Protein AF-0000000071205702 (afdb_homodimer)

pLDDT: mean 92.31, std 10.28, range [33.88, 98.88]

Secondary structure (DSSP, 8-state):
--GGGTTTGGGS-HHHHHHHHHHHHHHHHHTT-EEE-SSSTTSEEEPPEESSPEEE-HHHHHHHHHHHHHHHHHHHHHHT-HHHHHHHHTTHHHH-HHHHHHHHHHHHHHHH--S--EEEEEEEEEEEEE-S-TT-TTSHHHHHT-EEEEEEEE-S----HHHHTTHHHHHHHHHHHTT----TTSSSS----HHHHHHHHHHHHHHHHT-TT-EEEEE--SS-S-HHHHHHHHHHHHHH-TT--EEEE-HHHHHHHEEEETTEEEETTEEEEEEEESS-SSGGG-SSHHHHHHHHHHHHSSSEEET-HHHHHHTSHHHHHHHTSTTTGGGT---HHHHHHHHTTPPPEE--SSSHHHHHHHHHHHH-GGGEEEEES--STT--EETHHHHHHHHH-SSGGGGGGEEEEEPP-PPPEEEEEE-TT-SS-EEEEEEEEEEEEEEEEEETTEEEEEEEEEEEEEEEETT--S--TTTTSEEEE-EEE-/--GGGTTTGGGS-HHHHHHHHHHHHHHHHHTT-EEE-SSSTTSEEEPPEESSPEEE-HHHHHHHHHHHHHHHHHHHHHHT-HHHHHHHHTTHHHH-HHHHHHHHHHHHHHHH--S--EEEEEEEEEEEEE-S-TT-TTSHHHHHT-EEEEEEEE-S----HHHHTTHHHHHHHHHHHTT----TTSSSS----HHHHHHHHHHHHHHHHT-TT-EEEEE--SS-S-HHHHHHHHHHHHHH-TT--EEEE-HHHHHHHEEEETTEEEETTEEEEEEEESS-SSGGG-SSHHHHHHHHHHHHSSSEEET-HHHHHHTSHHHHHHHTSTTTGGGT---HHHHHHHHTTPPPEE--SSSHHHHHHHHHHHH-GGGEEEEES--STT--EETHHHHHHHHH-SSGGGGGGEEEEEPP-PPPEEEEEE-TT-SS-EEEEEEEEEEEEEEEEEETTEEEEEEEEEEEEEEEETT--S--TTTTSEEEE-EEE-

Sequence (972 aa):
MDLSLHFEIEKLSEKEVKELAKKAAEYAYAKGIIMKSRKLPDLVEHAPFVLYPTPFPRRLFDQAKEVQRDFNVLVHKVSLDHDFLKESLQGTVTVDKFTGRIYDIYEQTRKEGIAQPISLGLLRSDYMLDCENPNDLNKKSSFENMKIKQVEINTIASSFGCLGSKLPDLGSYVLGLHGLNCPVGSPQIPQNTALEGLGEGLAQAWEFYGSQSAVVLMVKSEDESNTFDQKNLEYYLHHRNPSIKMIFHSLTVLSKIASLDNKTLMVGGEEVAVAYFRSGYTPSCYPSEDEWSARLLIERSLAIKCPSAAMHLVGTKKVQQVLAEPGVLERFITDEGALKRIRSTFTGLYTLDEGPEGEQTVKMALQDPEKFVLKPQREGGGNNIFGDDIKTTLNQMKTPVDRSQFILMDRIRSPLVKNYIIRPELDKPLLADVLSEFGTFGILISLGKRILVSKEVGHLMRTKSVEHQDGGVASGRANLDSPYLVMDLSLHFEIEKLSEKEVKELAKKAAEYAYAKGIIMKSRKLPDLVEHAPFVLYPTPFPRRLFDQAKEVQRDFNVLVHKVSLDHDFLKESLQGTVTVDKFTGRIYDIYEQTRKEGIAQPISLGLLRSDYMLDCENPNDLNKKSSFENMKIKQVEINTIASSFGCLGSKLPDLGSYVLGLHGLNCPVGSPQIPQNTALEGLGEGLAQAWEFYGSQSAVVLMVKSEDESNTFDQKNLEYYLHHRNPSIKMIFHSLTVLSKIASLDNKTLMVGGEEVAVAYFRSGYTPSCYPSEDEWSARLLIERSLAIKCPSAAMHLVGTKKVQQVLAEPGVLERFITDEGALKRIRSTFTGLYTLDEGPEGEQTVKMALQDPEKFVLKPQREGGGNNIFGDDIKTTLNQMKTPVDRSQFILMDRIRSPLVKNYIIRPELDKPLLADVLSEFGTFGILISLGKRILVSKEVGHLMRTKSVEHQDGGVASGRANLDSPYLV

InterPro domains:
  IPR004887 Glutathione synthase, substrate-binding domain [PF03199] (214-314)
  IPR005615 Glutathione synthase [PF03917] (15-485)
  IPR005615 Glutathione synthase [PIRSF001558] (8-486)
  IPR005615 Glutathione synthase [PTHR11130] (7-486)
  IPR005615 Glutathione synthase [TIGR01986] (17-485)
  IPR014042 Glutathione synthase, a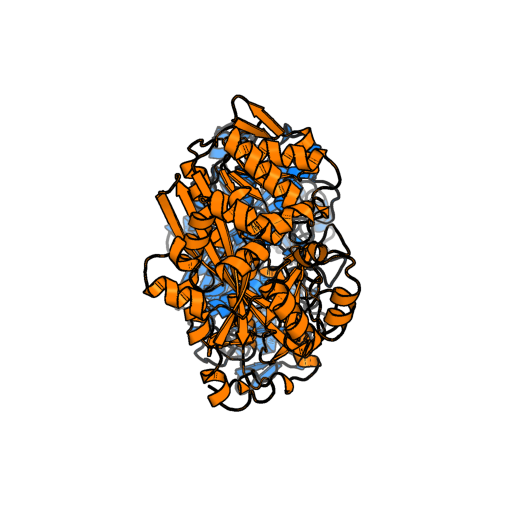lpha-helical [G3DSA:1.10.1080.10] (67-348)
  IPR014049 Glutathione synthase, N-terminal, eukaryotic [G3DSA:3.30.1490.80] (17-429)
  IPR014709 Glutathione synthase, C-terminal, eukaryotic [G3DSA:3.30.1490.50] (349-416)
  IPR016185 Pre-ATP-grasp domain superfamily [SSF52440] (213-316)
  IPR037013 Glutathione synthase, substrate-binding domain superfamily [G3DSA:3.40.50.1760] (192-315)

Radius of gyration: 32.37 Å; Cα contacts (8 Å, |Δi|>4): 2083; chains: 2; bounding box: 70×99×74 Å

Nearest PDB structures (foldseek):
  5oes-assembly3_E  TM=9.384E-01  e=2.028E-47  Solanum tuberosum
  5oes-assembly1_A  TM=9.407E-01  e=1.265E-46  Solanum tuberosum
  5oes-assembly3_F  TM=9.338E-01  e=8.007E-47  Solanum tuberosum
  5oes-assembly1_B  TM=9.365E-01  e=1.340E-46  Solanum tuberosum
  3kaj-assembly1_B  TM=8.733E-01  e=4.213E-42  Glycine max

Organism: Exaiptasia diaphana (NCBI:txid2652724)

Solvent-accessible surface area (backbone atoms only — not comparable to full-atom values): 49190 Å² total; per-residue (Å²): 121,65,74,78,59,56,72,58,61,83,73,51,48,70,66,55,49,48,53,51,50,50,53,50,46,51,49,26,42,48,66,27,34,38,23,46,28,87,90,43,77,94,38,57,35,47,50,43,26,41,62,59,45,44,78,38,54,40,72,54,52,50,49,52,49,62,38,33,40,52,49,43,50,48,48,52,50,53,37,70,33,61,67,58,52,50,65,59,37,55,63,30,36,74,65,30,62,61,60,23,51,46,49,49,44,31,52,51,35,57,74,74,49,74,61,38,59,46,39,39,38,54,29,27,42,30,27,31,47,29,36,94,56,40,86,49,69,85,40,70,67,47,65,72,66,41,43,52,28,48,75,48,54,34,30,51,47,56,71,49,28,39,44,33,30,50,30,34,57,52,29,25,50,50,40,24,76,73,70,40,81,43,53,65,63,35,87,38,20,54,73,42,45,15,37,61,36,55,28,47,48,53,50,50,51,37,56,70,61,65,52,78,79,29,27,35,34,36,31,33,60,87,85,56,47,63,46,51,35,55,47,47,40,47,54,43,30,32,71,73,37,44,62,49,40,66,48,78,42,25,41,66,55,37,45,72,50,47,46,68,60,96,37,37,29,29,49,85,88,35,42,36,28,27,41,36,30,58,40,73,67,47,65,83,55,40,86,48,68,52,21,52,50,28,52,44,52,52,66,51,11,49,24,28,30,24,37,37,52,44,37,41,52,48,37,30,54,57,42,50,34,53,47,69,38,89,75,44,48,60,76,72,45,81,53,62,68,53,47,50,51,54,58,64,24,56,55,58,52,40,58,32,36,76,53,72,67,14,52,49,40,49,50,52,42,60,74,46,24,74,54,32,33,40,37,50,57,66,64,73,57,63,63,68,34,51,30,69,52,38,44,54,54,61,68,65,46,88,46,58,63,59,36,31,42,35,38,39,29,53,51,73,38,46,53,66,43,77,46,36,42,42,44,84,90,44,96,60,68,40,78,36,53,26,42,59,39,41,28,32,30,22,33,32,32,27,53,65,89,44,75,76,42,71,38,57,27,29,37,34,32,38,33,25,38,63,88,49,87,53,40,36,51,91,74,70,44,19,17,42,34,28,58,27,36,86,121,67,71,79,59,59,72,58,60,84,74,52,49,70,67,55,48,48,53,52,50,49,54,50,46,52,49,26,42,48,66,27,32,39,22,47,26,87,89,42,76,93,37,57,36,46,49,42,27,41,62,59,44,45,78,39,54,41,70,53,52,52,50,51,50,62,38,31,42,50,50,45,52,47,48,53,50,52,38,69,35,61,67,57,52,52,65,59,37,55,61,29,37,75,64,30,62,61,59,24,52,46,50,50,45,32,50,50,36,57,72,74,49,73,62,39,60,46,40,38,38,53,31,28,41,30,26,33,46,29,35,96,57,39,88,48,70,86,40,70,68,46,66,72,66,42,42,52,28,49,74,47,52,34,30,53,47,56,71,48,28,39,46,33,29,51,29,36,57,54,29,24,50,50,40,25,77,72,72,39,82,43,53,64,63,36,88,38,20,54,74,41,44,17,37,61,36,54,28,46,48,53,50,50,50,36,56,70,61,65,52,78,79,29,25,35,33,37,32,33,60,87,85,57,48,63,47,50,36,56,46,48,41,47,53,44,31,32,73,73,39,44,63,48,40,67,48,79,43,27,41,67,56,37,45,73,51,47,49,70,60,96,37,38,30,30,48,85,86,35,42,37,28,27,40,34,31,60,40,75,68,49,63,84,56,40,86,47,69,53,22,52,50,29,51,44,53,52,67,52,12,48,24,27,29,23,36,38,54,43,37,41,53,48,36,30,53,57,42,49,36,53,46,69,38,89,76,45,48,58,78,74,43,81,53,62,69,51,47,51,51,55,57,62,24,56,56,58,54,38,58,32,37,77,54,71,66,14,51,49,41,49,51,52,42,61,75,45,24,73,54,31,32,39,36,50,55,66,64,71,57,62,65,67,34,51,32,68,54,39,44,54,52,61,69,64,46,88,46,58,63,59,36,31,41,33,38,41,30,53,50,74,39,48,51,68,43,78,46,34,41,42,43,83,89,45,94,60,70,39,78,34,52,26,40,60,40,40,27,31,30,21,35,31,33,26,54,67,90,45,74,76,43,72,38,57,28,29,36,34,32,38,33,25,39,65,91,49,86,52,41,38,52,91,75,70,46,19,17,42,32,28,58,27,36,87

Structure (mmCIF, N/CA/C/O backbone):
data_AF-0000000071205702-model_v1
#
loop_
_entity.id
_entity.type
_entity.pdbx_description
1 polymer 'Glutathione synthetase'
#
loop_
_atom_site.group_PDB
_atom_site.id
_atom_site.type_symbol
_atom_site.label_atom_id
_atom_site.label_alt_id
_atom_site.label_comp_id
_atom_site.label_asym_id
_atom_site.label_entity_id
_atom_site.label_seq_id
_atom_site.pdbx_PDB_ins_code
_atom_site.Cartn_x
_atom_site.Cartn_y
_atom_site.Cartn_z
_atom_site.occupancy
_atom_site.B_iso_or_equiv
_atom_site.auth_seq_id
_atom_site.auth_comp_id
_atom_site.auth_asym_id
_atom_site.auth_atom_id
_atom_site.pdbx_PDB_model_num
ATOM 1 N N . MET A 1 1 ? 29.562 -6.414 -18.062 1 34.38 1 MET A N 1
ATOM 2 C CA . MET A 1 1 ? 28.609 -5.988 -17.031 1 34.38 1 MET A CA 1
ATOM 3 C C . MET A 1 1 ? 28.953 -6.613 -15.68 1 34.38 1 MET A C 1
ATOM 5 O O . MET A 1 1 ? 29.078 -7.836 -15.57 1 34.38 1 MET A O 1
ATOM 9 N N . ASP A 1 2 ? 29.672 -6.047 -14.938 1 41.66 2 ASP A N 1
ATOM 10 C CA . ASP A 1 2 ? 30.25 -6.535 -13.695 1 41.66 2 ASP A CA 1
ATOM 11 C C . ASP A 1 2 ? 29.172 -6.863 -12.672 1 41.66 2 ASP A C 1
ATOM 13 O O . ASP A 1 2 ? 28.422 -5.977 -12.234 1 41.66 2 ASP A O 1
ATOM 17 N N . LEU A 1 3 ? 28.641 -7.93 -12.789 1 44.91 3 LEU A N 1
ATOM 18 C CA . LEU A 1 3 ? 27.812 -8.406 -11.688 1 44.91 3 LEU A CA 1
ATOM 19 C C . LEU A 1 3 ? 28.391 -7.984 -10.344 1 44.91 3 LEU A C 1
ATOM 21 O O . LEU A 1 3 ? 27.766 -8.195 -9.297 1 44.91 3 LEU A O 1
ATOM 25 N N . SER A 1 4 ? 29.688 -7.762 -10.344 1 45.62 4 SER A N 1
ATOM 26 C CA . SER A 1 4 ? 30.359 -7.254 -9.148 1 45.62 4 SER A CA 1
ATOM 27 C C . SER A 1 4 ? 29.656 -6.008 -8.609 1 45.62 4 SER A C 1
ATOM 29 O O . SER A 1 4 ? 30.109 -5.406 -7.637 1 45.62 4 SER A O 1
ATOM 31 N N . LEU A 1 5 ? 28.703 -5.598 -9.375 1 51.59 5 LEU A N 1
ATOM 32 C CA . LEU A 1 5 ? 27.906 -4.43 -9.008 1 51.59 5 LEU A CA 1
ATOM 33 C C . LEU A 1 5 ? 27.109 -4.695 -7.73 1 51.59 5 LEU A C 1
ATOM 35 O O . LEU A 1 5 ? 26.234 -3.904 -7.359 1 51.59 5 LEU A O 1
ATOM 39 N N . HIS A 1 6 ? 27.375 -5.812 -7.148 1 57.78 6 HIS A N 1
ATOM 40 C CA . HIS A 1 6 ? 26.562 -6.121 -5.98 1 57.78 6 HIS A CA 1
ATOM 41 C C . HIS A 1 6 ? 26.656 -5.016 -4.93 1 57.78 6 HIS A C 1
ATOM 43 O O . HIS A 1 6 ? 26.578 -5.285 -3.73 1 57.78 6 HIS A O 1
ATOM 49 N N . PHE A 1 7 ? 26.578 -3.906 -5.406 1 66.12 7 PHE A N 1
ATOM 50 C CA . PHE A 1 7 ? 26.406 -2.697 -4.609 1 66.12 7 PHE A CA 1
ATOM 51 C C . PHE A 1 7 ? 27.375 -2.688 -3.43 1 66.12 7 PHE A C 1
ATOM 53 O O . PHE A 1 7 ? 27.078 -2.104 -2.385 1 66.12 7 PHE A O 1
ATOM 60 N N . GLU A 1 8 ? 28.5 -3.543 -3.545 1 77.38 8 GLU A N 1
ATOM 61 C CA . GLU A 1 8 ? 29.484 -3.666 -2.473 1 77.38 8 GLU A CA 1
ATOM 62 C C . GLU A 1 8 ? 28.797 -3.943 -1.133 1 77.38 8 GLU A C 1
ATOM 64 O O . GLU A 1 8 ? 29.109 -3.287 -0.133 1 77.38 8 GLU A O 1
ATOM 69 N N . ILE A 1 9 ? 27.859 -4.891 -1.171 1 82.38 9 ILE A N 1
ATOM 70 C CA . ILE A 1 9 ? 27 -5.105 -0.008 1 82.38 9 ILE A CA 1
ATOM 71 C C . ILE A 1 9 ? 27.844 -5.633 1.156 1 82.38 9 ILE A C 1
ATOM 73 O O . ILE A 1 9 ? 27.484 -5.441 2.322 1 82.38 9 ILE A O 1
ATOM 77 N N . GLU A 1 10 ? 29.016 -6.211 0.811 1 79.69 10 GLU A N 1
ATOM 78 C CA . GLU A 1 10 ? 29.844 -6.801 1.855 1 79.69 10 GLU A CA 1
ATOM 79 C C . GLU A 1 10 ? 30.594 -5.727 2.633 1 79.69 10 GLU A C 1
ATOM 81 O O . GLU A 1 10 ? 31.109 -5.992 3.721 1 79.69 10 GLU A O 1
ATOM 86 N N . LYS A 1 11 ? 30.594 -4.566 2.113 1 83.38 11 LYS A N 1
ATOM 87 C CA . LYS A 1 11 ? 31.312 -3.479 2.76 1 83.38 11 LYS A CA 1
ATOM 88 C C . LYS A 1 11 ? 30.453 -2.777 3.799 1 83.38 11 LYS A C 1
ATOM 90 O O . LYS A 1 11 ? 30.938 -1.96 4.578 1 83.38 11 LYS A O 1
ATOM 95 N N . LEU A 1 12 ? 29.219 -3.148 3.85 1 89.81 12 LEU A N 1
ATOM 96 C CA . LEU A 1 12 ? 28.312 -2.498 4.801 1 89.81 12 LEU A CA 1
ATOM 97 C C . LEU A 1 12 ? 28.547 -3.035 6.211 1 89.81 12 LEU A C 1
ATOM 99 O O . LEU A 1 12 ? 28.75 -4.238 6.398 1 89.81 12 LEU A O 1
ATOM 103 N N . SER A 1 13 ? 28.609 -2.145 7.152 1 92.44 13 SER A N 1
ATOM 104 C CA . SER A 1 13 ? 28.672 -2.562 8.547 1 92.44 13 SER A CA 1
ATOM 105 C C . SER A 1 13 ? 27.359 -3.197 8.992 1 92.44 13 SER A C 1
ATOM 107 O O . SER A 1 13 ? 26.328 -3.029 8.336 1 92.44 13 SER A O 1
ATOM 109 N N . GLU A 1 14 ? 27.422 -3.938 10.039 1 92.5 14 GLU A N 1
ATOM 110 C CA . GLU A 1 14 ? 26.219 -4.562 10.586 1 92.5 14 GLU A CA 1
ATOM 111 C C . GLU A 1 14 ? 25.156 -3.516 10.93 1 92.5 14 GLU A C 1
ATOM 113 O O . GLU A 1 14 ? 23.969 -3.742 10.711 1 92.5 14 GLU A O 1
ATOM 118 N N . LYS A 1 15 ? 25.656 -2.465 11.461 1 93.19 15 LYS A N 1
ATOM 119 C CA . LYS A 1 15 ? 24.75 -1.385 11.836 1 93.19 15 LYS A CA 1
ATOM 120 C C . LYS A 1 15 ? 24.078 -0.787 10.602 1 93.19 15 LYS A C 1
ATOM 122 O O . LYS A 1 15 ? 22.875 -0.526 10.609 1 93.19 15 LYS A O 1
ATOM 127 N N . GLU A 1 16 ? 24.828 -0.594 9.586 1 92.88 16 GLU A N 1
ATOM 128 C CA . GLU A 1 16 ? 24.297 -0.04 8.344 1 92.88 16 GLU A CA 1
ATOM 129 C C . GLU A 1 16 ? 23.266 -0.971 7.723 1 92.88 16 GLU A C 1
ATOM 131 O O . GLU A 1 16 ? 22.219 -0.518 7.254 1 92.88 16 GLU A O 1
ATOM 136 N N . VAL A 1 17 ? 23.562 -2.277 7.758 1 94.88 17 VAL A N 1
ATOM 137 C CA . VAL A 1 17 ? 22.656 -3.26 7.172 1 94.88 17 VAL A CA 1
ATOM 138 C C . VAL A 1 17 ? 21.344 -3.299 7.965 1 94.88 17 VAL A C 1
ATOM 140 O O . VAL A 1 17 ? 20.266 -3.396 7.387 1 94.88 17 VAL A O 1
ATOM 143 N N . LYS A 1 18 ? 21.516 -3.24 9.242 1 94.88 18 LYS A N 1
ATOM 144 C CA . LYS A 1 18 ? 20.344 -3.264 10.102 1 94.88 18 LYS A CA 1
ATOM 145 C C . LYS A 1 18 ? 19.438 -2.059 9.836 1 94.88 18 LYS A C 1
ATOM 147 O O . LYS A 1 18 ? 18.219 -2.191 9.773 1 94.88 18 LYS A O 1
ATOM 152 N N . GLU A 1 19 ? 20.031 -0.909 9.672 1 93.69 19 GLU A N 1
ATOM 153 C CA . GLU A 1 19 ? 19.266 0.309 9.398 1 93.69 19 GLU A CA 1
ATOM 154 C C . GLU A 1 19 ? 18.594 0.248 8.031 1 93.69 19 GLU A C 1
ATOM 156 O O . GLU A 1 19 ? 17.438 0.652 7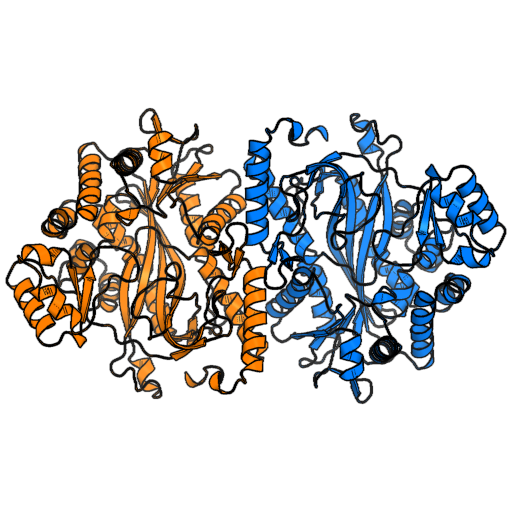.879 1 93.69 19 GLU A O 1
ATOM 161 N N . LEU A 1 20 ? 19.359 -0.227 7.066 1 94.88 20 LEU A N 1
ATOM 162 C CA . LEU A 1 20 ? 18.812 -0.364 5.719 1 94.88 20 LEU A CA 1
ATOM 163 C C . LEU A 1 20 ? 17.656 -1.351 5.695 1 94.88 20 LEU A C 1
ATOM 165 O O . LEU A 1 20 ? 16.641 -1.104 5.043 1 94.88 20 LEU A O 1
ATOM 169 N N . ALA A 1 21 ? 17.844 -2.463 6.383 1 96.5 21 ALA A N 1
ATOM 170 C CA . ALA A 1 21 ? 16.797 -3.492 6.457 1 96.5 21 ALA A CA 1
ATOM 171 C C . ALA A 1 21 ? 15.539 -2.953 7.121 1 96.5 21 ALA A C 1
ATOM 173 O O . ALA A 1 21 ? 14.422 -3.289 6.715 1 96.5 21 ALA A O 1
ATOM 174 N N . LYS A 1 22 ? 15.766 -2.186 8.117 1 95 22 LYS A N 1
ATOM 175 C CA . LYS A 1 22 ? 14.625 -1.582 8.805 1 95 22 LYS A CA 1
ATOM 176 C C . LYS A 1 22 ? 13.844 -0.662 7.871 1 95 22 LYS A C 1
ATOM 178 O O . LYS A 1 22 ? 12.617 -0.717 7.82 1 95 22 LYS A O 1
ATOM 183 N N . LYS A 1 23 ? 14.523 0.187 7.137 1 96.25 23 LYS A N 1
ATOM 184 C CA . LYS A 1 23 ? 13.883 1.087 6.18 1 96.25 23 LYS A CA 1
ATOM 185 C C . LYS A 1 23 ? 13.148 0.305 5.098 1 96.25 23 LYS A C 1
ATOM 187 O O . LYS A 1 23 ? 12.031 0.668 4.711 1 96.25 23 LYS A O 1
ATOM 192 N N . ALA A 1 24 ? 13.758 -0.756 4.641 1 97.62 24 ALA A N 1
ATOM 193 C CA . ALA A 1 24 ? 13.141 -1.59 3.611 1 97.62 24 ALA A CA 1
ATOM 194 C C . ALA A 1 24 ? 11.883 -2.271 4.141 1 97.62 24 ALA A C 1
ATOM 196 O O . ALA A 1 24 ? 10.875 -2.359 3.438 1 97.62 24 ALA A O 1
ATOM 197 N N . ALA A 1 25 ? 11.961 -2.771 5.359 1 96.81 25 ALA A N 1
ATOM 198 C CA . ALA A 1 25 ? 10.812 -3.414 5.98 1 96.81 25 ALA A CA 1
ATOM 199 C C . ALA A 1 25 ? 9.664 -2.424 6.16 1 96.81 25 ALA A C 1
ATOM 201 O O . ALA A 1 25 ? 8.5 -2.764 5.934 1 96.81 25 ALA A O 1
ATOM 202 N N . GLU A 1 26 ? 9.977 -1.232 6.578 1 96.31 26 GLU A N 1
ATOM 203 C CA . GLU A 1 26 ? 8.953 -0.2 6.727 1 96.31 26 GLU A CA 1
ATOM 204 C C . GLU A 1 26 ? 8.312 0.14 5.383 1 96.31 26 GLU A C 1
ATOM 206 O O . GLU A 1 26 ? 7.102 0.366 5.305 1 96.31 26 GLU A O 1
ATOM 211 N N . TYR A 1 27 ? 9.141 0.211 4.352 1 98 27 TYR A N 1
ATOM 212 C CA . TYR A 1 27 ? 8.602 0.408 3.012 1 98 27 TYR A CA 1
ATOM 213 C C . TYR A 1 27 ? 7.633 -0.71 2.641 1 98 27 TYR A C 1
ATOM 215 O O . TYR A 1 27 ? 6.566 -0.454 2.08 1 98 27 TYR A O 1
ATOM 223 N N . ALA A 1 28 ? 8.023 -1.935 2.93 1 98.06 28 ALA A N 1
ATOM 224 C CA . ALA A 1 28 ? 7.184 -3.094 2.643 1 98.06 28 ALA A CA 1
ATOM 225 C C . ALA A 1 28 ? 5.84 -2.984 3.352 1 98.06 28 ALA A C 1
ATOM 227 O O . ALA A 1 28 ? 4.789 -3.225 2.748 1 98.06 28 ALA A O 1
ATOM 228 N N . TYR A 1 29 ? 5.852 -2.562 4.613 1 97 29 TYR A N 1
ATOM 229 C CA . TYR A 1 29 ? 4.609 -2.354 5.352 1 97 29 TYR A CA 1
ATOM 230 C C . TYR A 1 29 ? 3.758 -1.275 4.691 1 97 29 TYR A C 1
ATOM 232 O O . TYR A 1 29 ? 2.564 -1.476 4.457 1 97 29 TYR A O 1
ATOM 240 N N . ALA A 1 30 ? 4.387 -0.208 4.363 1 97.94 30 ALA A N 1
ATOM 241 C CA . ALA A 1 30 ? 3.676 0.959 3.848 1 97.94 30 ALA A CA 1
ATOM 242 C C . ALA A 1 30 ? 3.047 0.662 2.49 1 97.94 30 ALA A C 1
ATOM 244 O O . ALA A 1 30 ? 2.006 1.224 2.145 1 97.94 30 ALA A O 1
ATOM 245 N N . LYS A 1 31 ? 3.656 -0.243 1.728 1 98.06 31 LYS A N 1
ATOM 246 C CA . LYS A 1 31 ? 3.193 -0.505 0.367 1 98.06 31 LYS A CA 1
ATOM 247 C C . LYS A 1 31 ? 2.402 -1.808 0.298 1 98.06 31 LYS A C 1
ATOM 249 O O . LYS A 1 31 ? 2.02 -2.252 -0.787 1 98.06 31 LYS A O 1
ATOM 254 N N . GLY A 1 32 ? 2.164 -2.4 1.421 1 97.75 32 GLY A N 1
ATOM 255 C CA . GLY A 1 32 ? 1.302 -3.568 1.5 1 97.75 32 GLY A CA 1
ATOM 256 C C . GLY A 1 32 ? 1.983 -4.848 1.046 1 97.75 32 GLY A C 1
ATOM 257 O O . GLY A 1 32 ? 1.324 -5.77 0.567 1 97.75 32 GLY A O 1
ATOM 258 N N . ILE A 1 33 ? 3.322 -4.867 1.058 1 98.19 33 ILE A N 1
ATOM 259 C CA . ILE A 1 33 ? 4.043 -6.121 0.869 1 98.19 33 ILE A CA 1
ATOM 260 C C . ILE A 1 33 ? 4.051 -6.91 2.174 1 98.19 33 ILE A C 1
ATOM 262 O O . ILE A 1 33 ? 5.086 -7.012 2.842 1 98.19 33 ILE A O 1
ATOM 266 N N . ILE A 1 34 ? 2.881 -7.523 2.441 1 96.94 34 ILE A N 1
ATOM 267 C CA . ILE A 1 34 ? 2.678 -8.062 3.781 1 96.94 34 ILE A CA 1
ATOM 268 C C . ILE A 1 34 ? 2.031 -9.445 3.689 1 96.94 34 ILE A C 1
ATOM 270 O O . ILE A 1 34 ? 1.504 -9.82 2.641 1 96.94 34 ILE A O 1
ATOM 274 N N . MET A 1 35 ? 2.111 -10.164 4.746 1 94.94 35 MET A N 1
ATOM 275 C CA . MET A 1 35 ? 1.454 -11.445 4.977 1 94.94 35 MET A CA 1
ATOM 276 C C . MET A 1 35 ? 0.858 -11.508 6.379 1 94.94 35 MET A C 1
ATOM 278 O O . MET A 1 35 ? 1.214 -10.711 7.246 1 94.94 35 MET A O 1
ATOM 282 N N . LYS A 1 36 ? -0.09 -12.391 6.555 1 92.12 36 LYS A N 1
ATOM 283 C CA . LYS A 1 36 ? -0.572 -12.641 7.91 1 92.12 36 LYS A CA 1
ATOM 284 C C . LYS A 1 36 ? 0.538 -13.195 8.797 1 92.12 36 LYS A C 1
ATOM 286 O O . LYS A 1 36 ? 1.337 -14.023 8.352 1 92.12 36 LYS A O 1
ATOM 291 N N . SER A 1 37 ? 0.607 -12.594 9.977 1 87.38 37 SER A N 1
ATOM 292 C CA . SER A 1 37 ? 1.607 -13.102 10.914 1 87.38 37 SER A CA 1
ATOM 293 C C . SER A 1 37 ? 1.312 -14.547 11.305 1 87.38 37 SER A C 1
ATOM 295 O O . SER A 1 37 ? 0.16 -14.906 11.555 1 87.38 37 SER A O 1
ATOM 297 N N . ARG A 1 38 ? 2.285 -15.352 11.242 1 78.19 38 ARG A N 1
ATOM 298 C CA . ARG A 1 38 ? 2.121 -16.734 11.664 1 78.19 38 ARG A CA 1
ATOM 299 C C . ARG A 1 38 ? 2.029 -16.844 13.18 1 78.19 38 ARG A C 1
ATOM 301 O O . ARG A 1 38 ? 1.345 -17.719 13.711 1 78.19 38 ARG A O 1
ATOM 308 N N . LYS A 1 39 ? 2.662 -15.922 13.891 1 77.94 39 LYS A N 1
ATOM 309 C CA . LYS A 1 39 ? 2.748 -15.945 15.352 1 77.94 39 LYS A CA 1
ATOM 310 C C . LYS A 1 39 ? 1.553 -15.234 15.984 1 77.94 39 LYS A C 1
ATOM 312 O O . LYS A 1 39 ? 1.063 -15.656 17.031 1 77.94 39 LYS A O 1
ATOM 317 N N . LEU A 1 40 ? 1.101 -14.188 15.297 1 78.62 40 LEU A N 1
ATOM 318 C CA . LEU A 1 40 ? 0.011 -13.367 15.82 1 78.62 40 LEU A CA 1
ATOM 319 C C . LEU A 1 40 ? -1.108 -13.234 14.797 1 78.62 40 LEU A C 1
ATOM 321 O O . LEU A 1 40 ? -1.106 -12.297 13.992 1 78.62 40 LEU A O 1
ATOM 325 N N . PRO A 1 41 ? -2.035 -14.109 14.836 1 72.81 41 PRO A N 1
ATOM 326 C CA . PRO A 1 41 ? -3.021 -14.258 13.766 1 72.81 41 PRO A CA 1
ATOM 327 C C . PRO A 1 41 ? -3.713 -12.938 13.422 1 72.81 41 PRO A C 1
ATOM 329 O O . PRO A 1 41 ? -4.168 -12.75 12.289 1 72.81 41 PRO A O 1
ATOM 332 N N . ASP A 1 42 ? -3.859 -11.93 14.281 1 76.94 42 ASP A N 1
ATOM 333 C CA . ASP A 1 42 ? -4.625 -10.727 13.977 1 76.94 42 ASP A CA 1
ATOM 334 C C . ASP A 1 42 ? -3.713 -9.594 13.508 1 76.94 42 ASP A C 1
ATOM 336 O O . ASP A 1 42 ? -4.18 -8.492 13.227 1 76.94 42 ASP A O 1
ATOM 340 N N . LEU A 1 43 ? -2.473 -10.023 13.297 1 86.44 43 LEU A N 1
ATOM 341 C CA . LEU A 1 43 ? -1.523 -8.992 12.898 1 86.44 43 LEU A CA 1
ATOM 342 C C . LEU A 1 43 ? -0.874 -9.336 11.562 1 86.44 43 LEU A C 1
ATOM 344 O O . LEU A 1 43 ? -1.108 -10.414 11.016 1 86.44 43 LEU A O 1
ATOM 348 N N . VAL A 1 44 ? -0.263 -8.391 10.969 1 93.38 44 VAL A N 1
ATOM 349 C CA . VAL A 1 44 ? 0.426 -8.562 9.688 1 93.38 44 VAL A CA 1
ATOM 350 C C . VAL A 1 44 ? 1.926 -8.344 9.883 1 93.38 44 VAL A C 1
ATOM 352 O O . VAL A 1 44 ? 2.348 -7.668 10.82 1 93.38 44 VAL A O 1
ATOM 355 N N . GLU A 1 45 ? 2.68 -8.969 9.125 1 93.62 45 GLU A N 1
ATOM 356 C CA . GLU A 1 45 ? 4.121 -8.773 9.016 1 93.62 45 GLU A CA 1
ATOM 357 C C . GLU A 1 45 ? 4.543 -8.57 7.562 1 93.62 45 GLU A C 1
ATOM 359 O O . GLU A 1 45 ? 3.811 -8.938 6.641 1 93.62 45 GLU A O 1
ATOM 364 N N . HIS A 1 46 ? 5.68 -7.879 7.414 1 95 46 HIS A N 1
ATOM 365 C CA . HIS A 1 46 ? 6.141 -7.766 6.035 1 95 46 HIS A CA 1
ATOM 366 C C . HIS A 1 46 ? 6.469 -9.141 5.453 1 95 46 HIS A C 1
ATOM 368 O O . HIS A 1 46 ? 6.926 -10.031 6.172 1 95 46 HIS A O 1
ATOM 374 N N . ALA A 1 47 ? 6.195 -9.391 4.172 1 96.25 47 ALA A N 1
ATOM 375 C CA . ALA A 1 47 ? 6.617 -10.617 3.5 1 96.25 47 ALA A CA 1
ATOM 376 C C . ALA A 1 47 ? 8.133 -10.758 3.514 1 96.25 47 ALA A C 1
ATOM 378 O O . ALA A 1 47 ? 8.859 -9.758 3.598 1 96.25 47 ALA A O 1
ATOM 379 N N . PRO A 1 48 ? 8.648 -11.977 3.574 1 96.12 48 PRO A N 1
ATOM 380 C CA . PRO A 1 48 ? 10.102 -12.133 3.439 1 96.12 48 PRO A CA 1
ATOM 381 C C . PRO A 1 48 ? 10.617 -11.648 2.086 1 96.12 48 PRO A C 1
ATOM 383 O O . PRO A 1 48 ? 9.984 -11.891 1.056 1 96.12 48 PRO A O 1
ATOM 386 N N . PHE A 1 49 ? 11.695 -10.938 2.086 1 97.88 49 PHE A N 1
ATOM 387 C CA . PHE A 1 49 ? 12.281 -10.445 0.845 1 97.88 49 PHE A CA 1
ATOM 388 C C . PHE A 1 49 ? 13.797 -10.375 0.947 1 97.88 49 PHE A C 1
ATOM 390 O O . PHE A 1 49 ? 14.359 -10.531 2.033 1 97.88 49 PHE A O 1
ATOM 397 N N . VAL A 1 50 ? 14.484 -10.289 -0.154 1 96.62 50 VAL A N 1
ATOM 398 C CA . VAL A 1 50 ? 15.922 -10.016 -0.157 1 96.62 50 VAL A CA 1
ATOM 399 C C . VAL A 1 50 ? 16.156 -8.508 -0.298 1 96.62 50 VAL A C 1
ATOM 401 O O . VAL A 1 50 ? 15.43 -7.828 -1.022 1 96.62 50 VAL A O 1
ATOM 404 N N . LEU A 1 51 ? 17.156 -8.062 0.364 1 96.69 51 LEU A N 1
ATOM 405 C CA . LEU A 1 51 ? 17.344 -6.629 0.573 1 96.69 51 LEU A CA 1
ATOM 406 C C . LEU A 1 51 ? 17.594 -5.914 -0.75 1 96.69 51 LEU A C 1
ATOM 408 O O . LEU A 1 51 ? 16.984 -4.883 -1.034 1 96.69 51 LEU A O 1
ATOM 412 N N . TYR A 1 52 ? 18.484 -6.426 -1.587 1 95.81 52 TYR A N 1
ATOM 413 C CA . TYR A 1 52 ? 18.828 -5.812 -2.867 1 95.81 52 TYR A CA 1
ATOM 414 C C . TYR A 1 52 ? 18.25 -6.617 -4.027 1 95.81 52 TYR A C 1
ATOM 416 O O . TYR A 1 52 ? 18.203 -7.848 -3.971 1 95.81 52 TYR A O 1
ATOM 424 N N . PRO A 1 53 ? 17.734 -5.93 -5.109 1 96.38 53 PRO A N 1
ATOM 425 C CA . PRO A 1 53 ? 17.391 -6.711 -6.301 1 96.38 53 PRO A CA 1
ATOM 426 C C . PRO A 1 53 ? 18.547 -7.566 -6.805 1 96.38 53 PRO A C 1
ATOM 428 O O . PRO A 1 53 ? 19.688 -7.105 -6.84 1 96.38 53 PRO A O 1
ATOM 431 N N . THR A 1 54 ? 18.266 -8.773 -7.109 1 94.81 54 THR A N 1
ATOM 432 C CA . THR A 1 54 ? 19.312 -9.719 -7.492 1 94.81 54 THR A CA 1
ATOM 433 C C . THR A 1 54 ? 19.625 -9.602 -8.977 1 94.81 54 THR A C 1
ATOM 435 O O . THR A 1 54 ? 18.719 -9.555 -9.812 1 94.81 54 THR A O 1
ATOM 438 N N . PRO A 1 55 ? 20.891 -9.586 -9.328 1 92.88 55 PRO A N 1
ATOM 439 C CA . PRO A 1 55 ? 21.266 -9.469 -10.734 1 92.88 55 PRO A CA 1
ATOM 440 C C . PRO A 1 55 ? 20.719 -10.602 -11.594 1 92.88 55 PRO A C 1
ATOM 442 O O . PRO A 1 55 ? 20.688 -11.758 -11.156 1 92.88 55 PRO A O 1
ATOM 445 N N . PHE A 1 56 ? 20.25 -10.289 -12.734 1 94.19 56 PHE A N 1
ATOM 446 C CA . PHE A 1 56 ? 19.688 -11.219 -13.703 1 94.19 56 PHE A CA 1
ATOM 447 C C . PHE A 1 56 ? 19.969 -10.75 -15.133 1 94.19 56 PHE A C 1
ATOM 449 O O . PHE A 1 56 ? 19.766 -9.578 -15.453 1 94.19 56 PHE A O 1
ATOM 456 N N . PRO A 1 57 ? 20.484 -11.602 -16 1 93.5 57 PRO A N 1
ATOM 457 C CA . PRO A 1 57 ? 20.797 -11.172 -17.359 1 93.5 57 PRO A CA 1
ATOM 458 C C . PRO A 1 57 ? 19.562 -10.703 -18.125 1 93.5 57 PRO A C 1
ATOM 460 O O . PRO A 1 57 ? 18.578 -11.445 -18.234 1 93.5 57 PRO A O 1
ATOM 463 N N . ARG A 1 58 ? 19.641 -9.523 -18.75 1 94.94 58 ARG A N 1
ATOM 464 C CA . ARG A 1 58 ? 18.531 -8.93 -19.5 1 94.94 58 ARG A CA 1
ATOM 465 C C . ARG A 1 58 ? 18.078 -9.852 -20.625 1 94.94 58 ARG A C 1
ATOM 467 O O . ARG A 1 58 ? 16.875 -10.047 -20.828 1 94.94 58 ARG A O 1
ATOM 474 N N . ARG A 1 59 ? 19.078 -10.375 -21.312 1 95.62 59 ARG A N 1
ATOM 475 C CA . ARG A 1 59 ? 18.781 -11.242 -22.453 1 95.62 59 ARG A CA 1
ATOM 476 C C . ARG A 1 59 ? 17.906 -12.414 -22.016 1 95.62 59 ARG A C 1
ATOM 478 O O . ARG A 1 59 ? 16.938 -12.758 -22.719 1 95.62 59 ARG A O 1
ATOM 485 N N . LEU A 1 60 ? 18.203 -13.031 -20.938 1 97.19 60 LEU A N 1
ATOM 486 C CA . LEU A 1 60 ? 17.484 -14.211 -20.453 1 97.19 60 LEU A CA 1
ATOM 487 C C . LEU A 1 60 ? 16.141 -13.828 -19.844 1 97.19 60 LEU A C 1
ATOM 489 O O . LEU A 1 60 ? 15.172 -14.578 -19.938 1 97.19 60 LEU A O 1
ATOM 493 N N . PHE A 1 61 ? 16.125 -12.648 -19.25 1 97.5 61 PHE A N 1
ATOM 494 C CA . PHE A 1 61 ? 14.852 -12.078 -18.797 1 97.5 61 PHE A CA 1
ATOM 495 C C . PHE A 1 61 ? 13.883 -11.922 -19.953 1 97.5 61 PHE A C 1
ATOM 497 O O . PHE A 1 61 ? 12.734 -12.367 -19.875 1 97.5 61 PHE A O 1
ATOM 504 N N . ASP A 1 62 ? 14.359 -11.328 -20.984 1 97.81 62 ASP A N 1
ATOM 505 C CA . ASP A 1 62 ? 13.539 -11.109 -22.172 1 97.81 62 ASP A CA 1
ATOM 506 C C . ASP A 1 62 ? 13.125 -12.43 -22.812 1 97.81 62 ASP A C 1
ATOM 508 O O . ASP A 1 62 ? 12 -12.57 -23.297 1 97.81 62 ASP A O 1
ATOM 512 N N . GLN A 1 63 ? 14.055 -13.367 -22.812 1 97.94 63 GLN A N 1
ATOM 513 C CA . GLN A 1 63 ? 13.75 -14.688 -23.359 1 97.94 63 GLN A CA 1
ATOM 514 C C . GLN A 1 63 ? 12.609 -15.344 -22.594 1 97.94 63 GLN A C 1
ATOM 516 O O . GLN A 1 63 ? 11.688 -15.906 -23.203 1 97.94 63 GLN A O 1
ATOM 521 N N . ALA A 1 64 ? 12.664 -15.305 -21.297 1 98.5 64 ALA A N 1
ATOM 522 C CA . ALA A 1 64 ? 11.625 -15.898 -20.469 1 98.5 64 ALA A CA 1
ATOM 523 C C . ALA A 1 64 ? 10.273 -15.242 -20.703 1 98.5 64 ALA A C 1
ATOM 525 O O . ALA A 1 64 ? 9.242 -15.922 -20.766 1 98.5 64 ALA A O 1
ATOM 526 N N . LYS A 1 65 ? 10.25 -13.953 -20.844 1 98.31 65 LYS A N 1
ATOM 527 C CA . LYS A 1 65 ? 9.016 -13.219 -21.094 1 98.31 65 LYS A CA 1
ATOM 528 C C . LYS A 1 65 ? 8.438 -13.555 -22.469 1 98.31 65 LYS A C 1
ATOM 530 O O . LYS A 1 65 ? 7.227 -13.742 -22.609 1 98.31 65 LYS A O 1
ATOM 535 N N . GLU A 1 66 ? 9.305 -13.664 -23.391 1 98.06 66 GLU A N 1
ATOM 536 C CA . GLU A 1 66 ? 8.883 -13.891 -24.766 1 98.06 66 GLU A CA 1
ATOM 537 C C . GLU A 1 66 ? 8.227 -15.258 -24.922 1 98.06 66 GLU A C 1
ATOM 539 O O . GLU A 1 66 ? 7.23 -15.398 -25.641 1 98.06 66 GLU A O 1
ATOM 544 N N . VAL A 1 67 ? 8.75 -16.234 -24.297 1 98.56 67 VAL A N 1
ATOM 545 C CA . VAL A 1 67 ? 8.312 -17.594 -24.531 1 98.56 67 VAL A CA 1
ATOM 546 C C . VAL A 1 67 ? 7.027 -17.875 -23.766 1 98.56 67 VAL A C 1
ATOM 548 O O . VAL A 1 67 ? 6.324 -18.844 -24.047 1 98.56 67 VAL A O 1
ATOM 551 N N . GLN A 1 68 ? 6.602 -17.016 -22.875 1 98.75 68 GLN A N 1
ATOM 552 C CA . GLN A 1 68 ? 5.457 -17.281 -22 1 98.75 68 GLN A CA 1
ATOM 553 C C . GLN A 1 68 ? 4.184 -17.469 -22.812 1 98.75 68 GLN A C 1
ATOM 555 O O . GLN A 1 68 ? 3.359 -18.328 -22.5 1 98.75 68 GLN A O 1
ATOM 560 N N . ARG A 1 69 ? 3.994 -16.641 -23.828 1 98.19 69 ARG A N 1
ATOM 561 C CA . ARG A 1 69 ? 2.799 -16.781 -24.656 1 98.19 69 ARG A CA 1
ATOM 562 C C . ARG A 1 69 ? 2.76 -18.141 -25.344 1 98.19 69 ARG A C 1
ATOM 564 O O . ARG A 1 69 ? 1.686 -18.719 -25.547 1 98.19 69 ARG A O 1
ATOM 571 N N . ASP A 1 70 ? 3.936 -18.609 -25.766 1 98.56 70 ASP A N 1
ATOM 572 C CA . ASP A 1 70 ? 4.012 -19.938 -26.359 1 98.56 70 ASP A CA 1
ATOM 573 C C . ASP A 1 70 ? 3.566 -21.016 -25.375 1 98.56 70 ASP A C 1
ATOM 575 O O . ASP A 1 70 ? 2.834 -21.938 -25.734 1 98.56 70 ASP A O 1
ATOM 579 N N . PHE A 1 71 ? 3.973 -20.859 -24.188 1 98.62 71 PHE A N 1
ATOM 580 C CA . PHE A 1 71 ? 3.594 -21.828 -23.156 1 98.62 71 PHE A CA 1
ATOM 581 C C . PHE A 1 71 ? 2.102 -21.734 -22.859 1 98.62 71 PHE A C 1
ATOM 583 O O . PHE A 1 71 ? 1.463 -22.75 -22.562 1 98.62 71 PHE A O 1
ATOM 590 N N . ASN A 1 72 ? 1.546 -20.5 -22.875 1 98.62 72 ASN A N 1
ATOM 591 C CA . ASN A 1 72 ? 0.1 -20.375 -22.734 1 98.62 72 ASN A CA 1
ATOM 592 C C . ASN A 1 72 ? -0.648 -21.266 -23.719 1 98.62 72 ASN A C 1
ATOM 594 O O . ASN A 1 72 ? -1.53 -22.031 -23.328 1 98.62 72 ASN A O 1
ATOM 598 N N . VAL A 1 73 ? -0.223 -21.141 -24.922 1 98.38 73 VAL A N 1
ATOM 599 C CA . VAL A 1 73 ? -0.875 -21.875 -26.016 1 98.38 73 VAL A CA 1
ATOM 600 C C . VAL A 1 73 ? -0.649 -23.375 -25.844 1 98.38 73 VAL A C 1
ATOM 602 O O . VAL A 1 73 ? -1.572 -24.172 -26.031 1 98.38 73 VAL A O 1
ATOM 605 N N . LEU A 1 74 ? 0.542 -23.688 -25.5 1 98.62 74 LEU A N 1
ATOM 606 C CA . LEU A 1 74 ? 0.874 -25.094 -25.328 1 98.62 74 LEU A CA 1
ATOM 607 C C . LEU A 1 74 ? -0.011 -25.734 -24.25 1 98.62 74 LEU A C 1
ATOM 609 O O . LEU A 1 74 ? -0.593 -26.797 -24.484 1 98.62 74 LEU A O 1
ATOM 613 N N . VAL A 1 75 ? -0.127 -25.094 -23.094 1 98.5 75 VAL A N 1
ATOM 614 C CA . VAL A 1 75 ? -0.93 -25.609 -22 1 98.5 75 VAL A CA 1
ATOM 615 C C . VAL A 1 75 ? -2.379 -25.797 -22.453 1 98.5 75 VAL A C 1
ATOM 617 O O . VAL A 1 75 ? -3.012 -26.797 -22.141 1 98.5 75 VAL A O 1
ATOM 620 N N . HIS A 1 76 ? -2.859 -24.812 -23.188 1 98.19 76 HIS A N 1
ATOM 621 C CA . HIS A 1 76 ? -4.23 -24.859 -23.688 1 98.19 76 HIS A CA 1
ATOM 622 C C . HIS A 1 76 ? -4.438 -26.047 -24.625 1 98.19 76 HIS A C 1
ATOM 624 O O . HIS A 1 76 ? -5.359 -26.844 -24.422 1 98.19 76 HIS A O 1
ATOM 630 N N . LYS A 1 77 ? -3.58 -26.203 -25.578 1 98.44 77 LYS A N 1
ATOM 631 C CA . LYS A 1 77 ? -3.732 -27.266 -26.562 1 98.44 77 LYS A CA 1
ATOM 632 C C . LYS A 1 77 ? -3.621 -28.656 -25.922 1 98.44 77 LYS A C 1
ATOM 634 O O . LYS A 1 77 ? -4.375 -29.562 -26.25 1 98.44 77 LYS A O 1
ATOM 639 N N . VAL A 1 78 ? -2.686 -28.766 -25.062 1 98.62 78 VAL A N 1
ATOM 640 C CA . VAL A 1 78 ? -2.5 -30.031 -24.359 1 98.62 78 VAL A CA 1
ATOM 641 C C . VAL A 1 78 ? -3.748 -30.359 -23.547 1 98.62 78 VAL A C 1
ATOM 643 O O . VAL A 1 78 ? -4.18 -31.516 -23.5 1 98.62 78 VAL A O 1
ATOM 646 N N . SER A 1 79 ? -4.387 -29.406 -22.922 1 98.25 79 SER A N 1
ATOM 647 C CA . SER A 1 79 ? -5.555 -29.609 -22.078 1 98.25 79 SER A CA 1
ATOM 648 C C . SER A 1 79 ? -6.746 -30.109 -22.891 1 98.25 79 SER A C 1
ATOM 650 O O . SER A 1 79 ? -7.684 -30.688 -22.344 1 98.25 79 SER A O 1
ATOM 652 N N . LEU A 1 80 ? -6.691 -29.922 -24.188 1 97.56 80 LEU A N 1
ATOM 653 C CA . LEU A 1 80 ? -7.797 -30.312 -25.062 1 97.56 80 LEU A CA 1
ATOM 654 C C . LEU A 1 80 ? -7.559 -31.688 -25.656 1 97.56 80 LEU A C 1
ATOM 656 O O . LEU A 1 80 ? -8.438 -32.25 -26.328 1 97.56 80 LEU A O 1
ATOM 660 N N . ASP A 1 81 ? -6.371 -32.219 -25.438 1 98.19 81 ASP A N 1
ATOM 661 C CA . ASP A 1 81 ? -6.012 -33.5 -26.062 1 98.19 81 ASP A CA 1
ATOM 662 C C . ASP A 1 81 ? -6.164 -34.656 -25.094 1 98.19 81 ASP A C 1
ATOM 664 O O . ASP A 1 81 ? -5.199 -35.062 -24.453 1 98.19 81 ASP A O 1
ATOM 668 N N . HIS A 1 82 ? -7.309 -35.25 -25.109 1 97.69 82 HIS A N 1
ATOM 669 C CA . HIS A 1 82 ? -7.625 -36.344 -24.188 1 97.69 82 HIS A CA 1
ATOM 670 C C . HIS A 1 82 ? -6.652 -37.5 -24.344 1 97.69 82 HIS A C 1
ATOM 672 O O . HIS A 1 82 ? -6.168 -38.062 -23.359 1 97.69 82 HIS A O 1
ATOM 678 N N . ASP A 1 83 ? -6.422 -37.875 -25.562 1 98.12 83 ASP A N 1
ATOM 679 C CA . ASP A 1 83 ? -5.57 -39.031 -25.828 1 98.12 83 ASP A CA 1
ATOM 680 C C . ASP A 1 83 ? -4.16 -38.812 -25.281 1 98.12 83 ASP A C 1
ATOM 682 O O . ASP A 1 83 ? -3.564 -39.719 -24.703 1 98.12 83 ASP A O 1
ATOM 686 N N . PHE A 1 84 ? -3.678 -37.719 -25.5 1 98.12 84 PHE A N 1
ATOM 687 C CA . PHE A 1 84 ? -2.346 -37.406 -25 1 98.12 84 PHE A CA 1
ATOM 688 C C . PHE A 1 84 ? -2.312 -37.469 -23.484 1 98.12 84 PHE A C 1
ATOM 690 O O . PHE A 1 84 ? -1.389 -38.031 -22.906 1 98.12 84 PHE A O 1
ATOM 697 N N . LEU A 1 85 ? -3.279 -36.781 -22.781 1 98.06 85 LEU A N 1
ATOM 698 C CA . LEU A 1 85 ? -3.322 -36.812 -21.328 1 98.06 85 LEU A CA 1
ATOM 699 C C . LEU A 1 85 ? -3.445 -38.219 -20.781 1 98.06 85 LEU A C 1
ATOM 701 O O . LEU A 1 85 ? -2.74 -38.594 -19.844 1 98.06 85 LEU A O 1
ATOM 705 N N . LYS A 1 86 ? -4.324 -38.938 -21.438 1 97.62 86 LYS A N 1
ATOM 706 C CA . LYS A 1 86 ? -4.535 -40.344 -21.031 1 97.62 86 LYS A CA 1
ATOM 707 C C . LYS A 1 86 ? -3.254 -41.156 -21.156 1 97.62 86 LYS A C 1
ATOM 709 O O . LYS A 1 86 ? -2.848 -41.844 -20.219 1 97.62 86 LYS A O 1
ATOM 714 N N . GLU A 1 87 ? -2.607 -41.031 -22.281 1 96.19 87 GLU A N 1
ATOM 715 C CA . GLU A 1 87 ? -1.389 -41.781 -22.547 1 96.19 87 GLU A CA 1
ATOM 716 C C . GLU A 1 87 ? -0.252 -41.344 -21.625 1 96.19 87 GLU A C 1
ATOM 718 O O . GLU A 1 87 ? 0.492 -42.188 -21.109 1 96.19 87 GLU A O 1
ATOM 723 N N . SER A 1 88 ? -0.108 -40.094 -21.453 1 95.19 88 SER A N 1
ATOM 724 C CA . SER A 1 88 ? 0.986 -39.531 -20.672 1 95.19 88 SER A CA 1
ATOM 725 C C . SER A 1 88 ? 0.851 -39.906 -19.188 1 95.19 88 SER A C 1
ATOM 727 O O . SER A 1 88 ? 1.853 -40.125 -18.5 1 95.19 88 SER A O 1
ATOM 729 N N . LEU A 1 89 ? -0.397 -40 -18.656 1 95 89 LEU A N 1
ATOM 730 C CA . LEU A 1 89 ? -0.594 -40.094 -17.219 1 95 89 LEU A CA 1
ATOM 731 C C . LEU A 1 89 ? -0.967 -41.531 -16.812 1 95 89 LEU A C 1
ATOM 733 O O . LEU A 1 89 ? -1.206 -41.812 -15.641 1 95 89 LEU A O 1
ATOM 737 N N . GLN A 1 90 ? -1.024 -42.406 -17.75 1 91.94 90 GLN A N 1
ATOM 738 C CA . GLN A 1 90 ? -1.51 -43.781 -17.516 1 91.94 90 GLN A CA 1
ATOM 739 C C . GLN A 1 90 ? -0.767 -44.438 -16.359 1 91.94 90 GLN A C 1
ATOM 741 O O . GLN A 1 90 ? -1.387 -45.031 -15.477 1 91.94 90 GLN A O 1
ATOM 746 N N . GLY A 1 91 ? 0.532 -44.375 -16.344 1 87.12 91 GLY A N 1
ATOM 747 C CA . GLY A 1 91 ? 1.312 -44.938 -15.266 1 87.12 91 GLY A CA 1
ATOM 748 C C . GLY A 1 91 ? 1.194 -44.156 -13.969 1 87.12 91 GLY A C 1
ATOM 749 O O . GLY A 1 91 ? 1.104 -44.75 -12.891 1 87.12 91 GLY A O 1
ATOM 750 N N . THR A 1 92 ? 1.173 -42.906 -14.023 1 89.25 92 THR A N 1
ATOM 751 C CA . THR A 1 92 ? 1.194 -42 -12.883 1 89.25 92 THR A CA 1
ATOM 752 C C . THR A 1 92 ? -0.104 -42.094 -12.086 1 89.25 92 THR A C 1
ATOM 754 O O . THR A 1 92 ? -0.084 -42.094 -10.852 1 89.25 92 THR A O 1
ATOM 757 N N . VAL A 1 93 ? -1.249 -42.188 -12.711 1 92.31 93 VAL A N 1
ATOM 758 C CA . VAL A 1 93 ? -2.545 -42.125 -12.047 1 92.31 93 VAL A CA 1
ATOM 759 C C . VAL A 1 93 ? -2.762 -43.375 -11.227 1 92.31 93 VAL A C 1
ATOM 761 O O . VAL A 1 93 ? -3.586 -43.406 -10.305 1 92.31 93 VAL A O 1
ATOM 764 N N . THR A 1 94 ? -2.014 -44.406 -11.461 1 88.56 94 THR A N 1
ATOM 765 C CA . THR A 1 94 ? -2.16 -45.656 -10.734 1 88.56 94 THR A CA 1
ATOM 766 C C . THR A 1 94 ? -1.383 -45.625 -9.422 1 88.56 94 THR A C 1
ATOM 768 O O . THR A 1 94 ? -1.754 -46.281 -8.453 1 88.56 94 THR A O 1
ATOM 771 N N . VAL A 1 95 ? -0.38 -44.844 -9.391 1 87.81 95 VAL A N 1
ATOM 772 C CA . VAL A 1 95 ? 0.516 -44.906 -8.242 1 87.81 95 VAL A CA 1
ATOM 773 C C . VAL A 1 95 ? 0.396 -43.625 -7.426 1 87.81 95 VAL A C 1
ATOM 775 O O . VAL A 1 95 ? 0.71 -43.594 -6.23 1 87.81 95 VAL A O 1
ATOM 778 N N . ASP A 1 96 ? 0.111 -42.562 -8.016 1 91.12 96 ASP A N 1
ATOM 779 C CA . ASP A 1 96 ? -0.14 -41.312 -7.328 1 91.12 96 ASP A CA 1
ATOM 780 C C . ASP A 1 96 ? -1.638 -41.062 -7.176 1 91.12 96 ASP A C 1
ATOM 782 O O . ASP A 1 96 ? -2.275 -40.5 -8.07 1 91.12 96 ASP A O 1
ATOM 786 N N . LYS A 1 97 ? -2.115 -41.281 -5.996 1 92.88 97 LYS A N 1
ATOM 787 C CA . LYS A 1 97 ? -3.551 -41.25 -5.742 1 92.88 97 LYS A CA 1
ATOM 788 C C . LYS A 1 97 ? -4.125 -39.844 -5.98 1 92.88 97 LYS A C 1
ATOM 790 O O . LYS A 1 97 ? -5.266 -39.719 -6.426 1 92.88 97 LYS A O 1
ATOM 795 N N . PHE A 1 98 ? -3.447 -38.875 -5.609 1 94.69 98 PHE A N 1
ATOM 796 C CA . PHE A 1 98 ? -3.926 -37.531 -5.793 1 94.69 98 PHE A CA 1
ATOM 797 C C . PHE A 1 98 ? -4.156 -37.219 -7.266 1 94.69 98 PHE A C 1
ATOM 799 O O . PHE A 1 98 ? -5.242 -36.781 -7.652 1 94.69 98 PHE A O 1
ATOM 806 N N . THR A 1 99 ? -3.107 -37.406 -8.102 1 95.25 99 THR A N 1
ATOM 807 C CA . THR A 1 99 ? -3.227 -37.156 -9.539 1 95.25 99 THR A CA 1
ATOM 808 C C . THR A 1 99 ? -4.328 -38.031 -10.133 1 95.25 99 THR A C 1
ATOM 810 O O . THR A 1 99 ? -5.051 -37.594 -11.031 1 95.25 99 THR A O 1
ATOM 813 N N . GLY A 1 100 ? -4.363 -39.25 -9.594 1 96.31 100 GLY A N 1
ATOM 814 C CA . GLY A 1 100 ? -5.414 -40.156 -10.047 1 96.31 100 GLY A CA 1
ATOM 815 C C . GLY A 1 100 ? -6.809 -39.594 -9.82 1 96.31 100 GLY A C 1
ATOM 816 O O . GLY A 1 100 ? -7.68 -39.719 -10.688 1 96.31 100 GLY A O 1
ATOM 817 N N . ARG A 1 101 ? -7.027 -39 -8.695 1 97.19 101 ARG A N 1
ATOM 818 C CA . ARG A 1 101 ? -8.336 -38.469 -8.359 1 97.19 101 ARG A CA 1
ATOM 819 C C . ARG A 1 101 ? -8.664 -37.25 -9.25 1 97.19 101 ARG A C 1
ATOM 821 O O . ARG A 1 101 ? -9.812 -37.062 -9.656 1 97.19 101 ARG A O 1
ATOM 828 N N . ILE A 1 102 ? -7.695 -36.406 -9.531 1 97.62 102 ILE A N 1
ATOM 829 C CA . ILE A 1 102 ? -7.91 -35.281 -10.445 1 97.62 102 ILE A CA 1
ATOM 830 C C . ILE A 1 102 ? -8.273 -35.812 -11.836 1 97.62 102 ILE A C 1
ATOM 832 O O . ILE A 1 102 ? -9.172 -35.312 -12.492 1 97.62 102 ILE A O 1
ATOM 836 N N . TYR A 1 103 ? -7.543 -36.844 -12.266 1 97.94 103 TYR A N 1
ATOM 837 C CA . TYR A 1 103 ? -7.809 -37.469 -13.562 1 97.94 103 TYR A CA 1
ATOM 838 C C . TYR A 1 103 ? -9.227 -38.031 -13.617 1 97.94 103 TYR A C 1
ATOM 840 O O . TYR A 1 103 ? -9.906 -37.906 -14.641 1 97.94 103 TYR A O 1
ATOM 848 N N . ASP A 1 104 ? -9.633 -38.625 -12.539 1 98.12 104 ASP A N 1
ATOM 849 C CA . ASP A 1 104 ? -10.992 -39.156 -12.469 1 98.12 104 ASP A CA 1
ATOM 850 C C . ASP A 1 104 ? -12.031 -38.062 -12.664 1 98.12 104 ASP A C 1
ATOM 852 O O . ASP A 1 104 ? -13.016 -38.25 -13.375 1 98.12 104 ASP A O 1
ATOM 856 N N . ILE A 1 105 ? -11.867 -37 -12.023 1 98.38 105 ILE A N 1
ATOM 857 C CA . ILE A 1 105 ? -12.758 -35.844 -12.148 1 98.38 105 ILE A CA 1
ATOM 858 C C . ILE A 1 105 ? -12.773 -35.375 -13.602 1 98.38 105 ILE A C 1
ATOM 860 O O . ILE A 1 105 ? -13.844 -35.125 -14.164 1 98.38 105 ILE A O 1
ATOM 864 N N . TYR A 1 106 ? -11.609 -35.281 -14.188 1 98.12 106 TYR A N 1
ATOM 865 C CA . TYR A 1 106 ? -11.477 -34.875 -15.586 1 98.12 106 TYR A CA 1
ATOM 866 C C . TYR A 1 106 ? -12.242 -35.844 -16.5 1 98.12 106 TYR A C 1
ATOM 868 O O . TYR A 1 106 ? -13.078 -35.406 -17.297 1 98.12 106 TYR A O 1
ATOM 876 N N . GLU A 1 107 ? -11.992 -37.094 -16.328 1 97.75 107 GLU A N 1
ATOM 877 C CA . GLU A 1 107 ? -12.602 -38.094 -17.172 1 97.75 107 GLU A CA 1
ATOM 878 C C . GLU A 1 107 ? -14.125 -38.094 -17.016 1 97.75 107 GLU A C 1
ATOM 880 O O . GLU A 1 107 ? -14.852 -38.219 -18.016 1 97.75 107 GLU A O 1
ATOM 885 N N . GLN A 1 108 ? -14.508 -38.031 -15.812 1 97.81 108 GLN A N 1
ATOM 886 C CA . GLN A 1 108 ? -15.945 -38.031 -15.547 1 97.81 108 GLN A CA 1
ATOM 887 C C . GLN A 1 108 ? -16.625 -36.844 -16.203 1 97.81 108 GLN A C 1
ATOM 889 O O . GLN A 1 108 ? -17.672 -37 -16.844 1 97.81 108 GLN A O 1
ATOM 894 N N . THR A 1 109 ? -16.109 -35.719 -16.016 1 97.62 109 THR A N 1
ATOM 895 C CA . THR A 1 109 ? -16.734 -34.5 -16.562 1 97.62 109 THR A CA 1
ATOM 896 C C . THR A 1 109 ? -16.656 -34.5 -18.078 1 97.62 109 THR A C 1
ATOM 898 O O . THR A 1 109 ? -17.562 -34 -18.75 1 97.62 109 THR A O 1
ATOM 901 N N . ARG A 1 110 ? -15.57 -34.969 -18.594 1 96.94 110 ARG A N 1
ATOM 902 C CA . ARG A 1 110 ? -15.461 -35.125 -20.047 1 96.94 110 ARG A CA 1
ATOM 903 C C . ARG A 1 110 ? -16.562 -36 -20.609 1 96.94 110 ARG A C 1
ATOM 905 O O . ARG A 1 110 ? -17.203 -35.656 -21.594 1 96.94 110 ARG A O 1
ATOM 912 N N . LYS A 1 111 ? -16.781 -37.094 -20 1 97.44 111 LYS A N 1
ATOM 913 C CA . LYS A 1 111 ? -17.766 -38.094 -20.438 1 97.44 111 LYS A CA 1
ATOM 914 C C . LYS A 1 111 ? -19.188 -37.531 -20.312 1 97.44 111 LYS A C 1
ATOM 916 O O . LYS A 1 111 ? -20.047 -37.781 -21.156 1 97.44 111 LYS A O 1
ATOM 921 N N . GLU A 1 112 ? -19.406 -36.812 -19.234 1 97 112 GLU A N 1
ATOM 922 C CA . GLU A 1 112 ? -20.719 -36.219 -19 1 97 112 GLU A CA 1
ATOM 923 C C . GLU A 1 112 ? -20.984 -35.094 -20 1 97 112 GLU A C 1
ATOM 925 O O . GLU A 1 112 ? -22.125 -34.75 -20.281 1 97 112 GLU A O 1
ATOM 930 N N . GLY A 1 113 ? -19.953 -34.531 -20.547 1 95.69 113 GLY A N 1
ATOM 931 C CA . GLY A 1 113 ? -20.047 -33.344 -21.375 1 95.69 113 GLY A CA 1
ATOM 932 C C . GLY A 1 113 ? -19.625 -32.094 -20.656 1 95.69 113 GLY A C 1
ATOM 933 O O . GLY A 1 113 ? -20.094 -31.812 -19.547 1 95.69 113 GLY A O 1
ATOM 934 N N . ILE A 1 114 ? -18.828 -31.344 -21.234 1 94.44 114 ILE A N 1
ATOM 935 C CA . ILE A 1 114 ? -18.312 -30.109 -20.641 1 94.44 114 ILE A CA 1
ATOM 936 C C . ILE A 1 114 ? -19.391 -29.047 -20.656 1 94.44 114 ILE A C 1
ATOM 938 O O . ILE A 1 114 ? -19.875 -28.656 -21.719 1 94.44 114 ILE A O 1
ATOM 942 N N . ALA A 1 115 ? -19.75 -28.562 -19.5 1 95.88 115 ALA A N 1
ATOM 943 C CA . ALA A 1 115 ? -20.844 -27.594 -19.359 1 95.88 115 ALA A CA 1
ATOM 944 C C . ALA A 1 115 ? -20.406 -26.203 -19.781 1 95.88 115 ALA A C 1
ATOM 946 O O . ALA A 1 115 ? -21.188 -25.453 -20.359 1 95.88 115 ALA A O 1
ATOM 947 N N . GLN A 1 116 ? -19.172 -25.828 -19.469 1 97.31 116 GLN A N 1
ATOM 948 C CA . GLN A 1 116 ? -18.625 -24.5 -19.734 1 97.31 116 GLN A CA 1
ATOM 949 C C . GLN A 1 116 ? -17.5 -24.562 -20.766 1 97.31 116 GLN A C 1
ATOM 951 O O . GLN A 1 116 ? -16.406 -25.062 -20.484 1 97.31 116 GLN A O 1
ATOM 956 N N . PRO A 1 117 ? -17.703 -23.969 -21.922 1 96.25 117 PRO A N 1
ATOM 957 C CA . PRO A 1 117 ? -16.688 -24.094 -22.969 1 96.25 117 PRO A CA 1
ATOM 958 C C . PRO A 1 117 ? -15.547 -23.078 -22.812 1 96.25 117 PRO A C 1
ATOM 960 O O . PRO A 1 117 ? -14.508 -23.188 -23.453 1 96.25 117 PRO A O 1
ATOM 963 N N . ILE A 1 118 ? -15.797 -21.984 -21.984 1 98.25 118 ILE A N 1
ATOM 964 C CA . ILE A 1 118 ? -14.75 -21 -21.734 1 98.25 118 ILE A CA 1
ATOM 965 C C . ILE A 1 118 ? -13.805 -21.516 -20.656 1 98.25 118 ILE A C 1
ATOM 967 O O . ILE A 1 118 ? -14.242 -22.094 -19.656 1 98.25 118 ILE A O 1
ATOM 971 N N . SER A 1 119 ? -12.523 -21.375 -20.891 1 97.75 119 SER A N 1
ATOM 972 C CA . SER A 1 119 ? -11.508 -21.75 -19.922 1 97.75 119 SER A CA 1
ATOM 973 C C . SER A 1 119 ? -10.562 -20.594 -19.609 1 97.75 119 SER A C 1
ATOM 975 O O . SER A 1 119 ? -10.289 -19.766 -20.484 1 97.75 119 SER A O 1
ATOM 977 N N . LEU A 1 120 ? -10.211 -20.469 -18.375 1 98.81 120 LEU A N 1
ATOM 978 C CA . LEU A 1 120 ? -9.242 -19.469 -17.938 1 98.81 120 LEU A CA 1
ATOM 979 C C . LEU A 1 120 ? -7.996 -20.125 -17.359 1 98.81 120 LEU A C 1
ATOM 981 O O . LEU A 1 120 ? -8.102 -21.031 -16.531 1 98.81 120 LEU A O 1
ATOM 985 N N . GLY A 1 121 ? -6.797 -19.734 -17.891 1 98.75 121 GLY A N 1
ATOM 986 C CA . GLY A 1 121 ? -5.523 -20.109 -17.312 1 98.75 121 GLY A CA 1
ATOM 987 C C . GLY A 1 121 ? -4.746 -18.922 -16.75 1 98.75 121 GLY A C 1
ATOM 988 O O . GLY A 1 121 ? -4.457 -17.969 -17.484 1 98.75 121 GLY A O 1
ATOM 989 N N . LEU A 1 122 ? -4.543 -18.906 -15.477 1 98.81 122 LEU A N 1
ATOM 990 C CA . LEU A 1 122 ? -3.521 -18.078 -14.844 1 98.81 122 LEU A CA 1
ATOM 991 C C . LEU A 1 122 ? -2.254 -18.891 -14.586 1 98.81 122 LEU A C 1
ATOM 993 O O . LEU A 1 122 ? -2.145 -19.562 -13.562 1 98.81 122 LEU A O 1
ATOM 997 N N . LEU A 1 123 ? -1.3 -18.703 -15.445 1 98.81 123 LEU A N 1
ATOM 998 C CA . LEU A 1 123 ? -0.171 -19.625 -15.539 1 98.81 123 LEU A CA 1
ATOM 999 C C . LEU A 1 123 ? 1.121 -18.953 -15.102 1 98.81 123 LEU A C 1
ATOM 1001 O O . LEU A 1 123 ? 1.207 -17.719 -15.086 1 98.81 123 LEU A O 1
ATOM 1005 N N . ARG A 1 124 ? 2.041 -19.734 -14.68 1 98.5 124 ARG A N 1
ATOM 1006 C CA . ARG A 1 124 ? 3.381 -19.234 -14.391 1 98.5 124 ARG A CA 1
ATOM 1007 C C . ARG A 1 124 ? 4.441 -20.25 -14.805 1 98.5 124 ARG A C 1
ATOM 1009 O O . ARG A 1 124 ? 4.371 -21.422 -14.43 1 98.5 124 ARG A O 1
ATOM 1016 N N . SER A 1 125 ? 5.367 -19.844 -15.578 1 98.25 125 SER A N 1
ATOM 1017 C CA . SER A 1 125 ? 6.523 -20.656 -15.945 1 98.25 125 SER A CA 1
ATOM 1018 C C . SER A 1 125 ? 7.766 -20.234 -15.172 1 98.25 125 SER A C 1
ATOM 1020 O O . SER A 1 125 ? 8.203 -19.078 -15.25 1 98.25 125 SER A O 1
ATOM 1022 N N . ASP A 1 126 ? 8.312 -21.172 -14.461 1 96.75 126 ASP A N 1
ATOM 1023 C CA . ASP A 1 126 ? 9.453 -20.875 -13.602 1 96.75 126 ASP A CA 1
ATOM 1024 C C . ASP A 1 126 ? 10.758 -21.344 -14.25 1 96.75 126 ASP A C 1
ATOM 1026 O O . ASP A 1 126 ? 10.805 -22.406 -14.875 1 96.75 126 ASP A O 1
ATOM 1030 N N . TYR A 1 127 ? 11.781 -20.5 -14.078 1 97.56 127 TYR A N 1
ATOM 1031 C CA . TYR A 1 127 ? 13.094 -20.75 -14.672 1 97.56 127 TYR A CA 1
ATOM 1032 C C . TYR A 1 127 ? 14.203 -20.562 -13.648 1 97.56 127 TYR A C 1
ATOM 1034 O O . TYR A 1 127 ? 14.016 -19.859 -12.648 1 97.56 127 TYR A O 1
ATOM 1042 N N . MET A 1 128 ? 15.297 -21.156 -13.914 1 95.25 128 MET A N 1
ATOM 1043 C CA . MET A 1 128 ? 16.547 -20.875 -13.219 1 95.25 128 MET A CA 1
ATOM 1044 C C . MET A 1 128 ? 17.688 -20.625 -14.211 1 95.25 128 MET A C 1
ATOM 1046 O O . MET A 1 128 ? 17.641 -21.125 -15.344 1 95.25 128 MET A O 1
ATOM 1050 N N . LEU A 1 129 ? 18.609 -19.828 -13.75 1 94.25 129 LEU A N 1
ATOM 1051 C CA . LEU A 1 129 ? 19.828 -19.672 -14.539 1 94.25 129 LEU A CA 1
ATOM 1052 C C . LEU A 1 129 ? 20.688 -20.922 -14.453 1 94.25 129 LEU A C 1
ATOM 1054 O O . LEU A 1 129 ? 20.812 -21.531 -13.383 1 94.25 129 LEU A O 1
ATOM 1058 N N . ASP A 1 130 ? 21.172 -21.344 -15.555 1 93.5 130 ASP A N 1
ATOM 1059 C CA . ASP A 1 130 ? 22.062 -22.5 -15.633 1 93.5 130 ASP A CA 1
ATOM 1060 C C . ASP A 1 130 ? 23.422 -22.109 -16.188 1 93.5 130 ASP A C 1
ATOM 1062 O O . ASP A 1 130 ? 23.516 -21.438 -17.219 1 93.5 130 ASP A O 1
ATOM 1066 N N . CYS A 1 131 ? 24.406 -22.406 -15.422 1 87.06 131 CYS A N 1
ATOM 1067 C CA . CYS A 1 131 ? 25.766 -22.109 -15.867 1 87.06 131 CYS A CA 1
ATOM 1068 C C . CYS A 1 131 ? 26.672 -23.312 -15.672 1 87.06 131 CYS A C 1
ATOM 1070 O O . CYS A 1 131 ? 26.438 -24.141 -14.781 1 87.06 131 CYS A O 1
ATOM 1072 N N . GLU A 1 132 ? 27.641 -23.5 -16.562 1 76.5 132 GLU A N 1
ATOM 1073 C CA . GLU A 1 132 ? 28.562 -24.641 -16.562 1 76.5 132 GLU A CA 1
ATOM 1074 C C . GLU A 1 132 ? 29.469 -24.594 -15.336 1 76.5 132 GLU A C 1
ATOM 1076 O O . GLU A 1 132 ? 29.719 -25.625 -14.711 1 76.5 132 GLU A O 1
ATOM 1081 N N . ASN A 1 133 ? 29.984 -23.453 -15.023 1 71 133 ASN A N 1
ATOM 1082 C CA . ASN A 1 133 ? 30.859 -23.281 -13.867 1 71 133 ASN A CA 1
ATOM 1083 C C . ASN A 1 133 ? 30.312 -22.25 -12.891 1 71 133 ASN A C 1
ATOM 1085 O O . ASN A 1 133 ? 30.641 -21.062 -12.977 1 71 133 ASN A O 1
ATOM 1089 N N . PRO A 1 134 ? 29.469 -22.734 -11.961 1 63.03 134 PRO A N 1
ATOM 1090 C CA . PRO A 1 134 ? 28.781 -21.781 -11.078 1 63.03 134 PRO A CA 1
ATOM 1091 C C . PRO A 1 134 ? 29.75 -21.016 -10.18 1 63.03 134 PRO A C 1
ATOM 1093 O O . PRO A 1 134 ? 29.438 -19.922 -9.719 1 63.03 134 PRO A O 1
ATOM 1096 N N . ASN A 1 135 ? 30.891 -21.641 -9.945 1 59.25 135 ASN A N 1
ATOM 1097 C CA . ASN A 1 135 ? 31.844 -21.016 -9.023 1 59.25 135 ASN A CA 1
ATOM 1098 C C . ASN A 1 135 ? 32.656 -19.938 -9.719 1 59.25 135 ASN A C 1
ATOM 1100 O O . ASN A 1 135 ? 33.438 -19.219 -9.07 1 59.25 135 ASN A O 1
ATOM 1104 N N . ASP A 1 136 ? 32.594 -19.781 -11 1 56.53 136 ASP A N 1
ATOM 1105 C CA . ASP A 1 136 ? 33.438 -18.797 -11.711 1 56.53 136 ASP A CA 1
ATOM 1106 C C . ASP A 1 136 ? 32.594 -17.609 -12.188 1 56.53 136 ASP A C 1
ATOM 1108 O O . ASP A 1 136 ? 32.625 -17.25 -13.359 1 56.53 136 ASP A O 1
ATOM 1112 N N . LEU A 1 137 ? 31.797 -17.078 -11.391 1 55.75 137 LEU A N 1
ATOM 1113 C CA . LEU A 1 137 ? 30.891 -16 -11.781 1 55.75 137 LEU A CA 1
ATOM 1114 C C . LEU A 1 137 ? 31.656 -14.727 -12.125 1 55.75 137 LEU A C 1
ATOM 1116 O O . LEU A 1 137 ? 31.094 -13.773 -12.656 1 55.75 137 LEU A O 1
ATOM 1120 N N . ASN A 1 138 ? 32.969 -14.602 -11.773 1 52.09 138 ASN A N 1
ATOM 1121 C CA . ASN A 1 138 ? 33.75 -13.375 -11.914 1 52.09 138 ASN A CA 1
ATOM 1122 C C . ASN A 1 138 ? 34.156 -13.141 -13.367 1 52.09 138 ASN A C 1
ATOM 1124 O O . ASN A 1 138 ? 34.781 -12.117 -13.68 1 52.09 138 ASN A O 1
ATOM 1128 N N . LYS A 1 139 ? 33.938 -14.117 -14.156 1 52.06 139 LYS A N 1
ATOM 1129 C CA . LYS A 1 139 ? 34.375 -13.844 -15.516 1 52.06 139 LYS A CA 1
ATOM 1130 C C . LYS A 1 139 ? 33.219 -13.398 -16.406 1 52.06 139 LYS A C 1
ATOM 1132 O O . LYS A 1 139 ? 32.188 -14.047 -16.453 1 52.06 139 LYS A O 1
ATOM 1137 N N . LYS A 1 140 ? 33.312 -12.242 -16.969 1 55.22 140 LYS A N 1
ATOM 1138 C CA . LYS A 1 140 ? 32.406 -11.656 -17.953 1 55.22 140 LYS A CA 1
ATOM 1139 C C . LYS A 1 140 ? 31.828 -12.719 -18.891 1 55.22 140 LYS A C 1
ATOM 1141 O O . LYS A 1 140 ? 30.672 -12.656 -19.297 1 55.22 140 LYS A O 1
ATOM 1146 N N . SER A 1 141 ? 32.594 -13.578 -19.266 1 55.25 141 SER A N 1
ATOM 1147 C CA . SER A 1 141 ? 32.25 -14.633 -20.219 1 55.25 141 SER A CA 1
ATOM 1148 C C . SER A 1 141 ? 31.203 -15.586 -19.641 1 55.25 141 SER A C 1
ATOM 1150 O O . SER A 1 141 ? 30.391 -16.156 -20.375 1 55.25 141 SER A O 1
ATOM 1152 N N . SER A 1 142 ? 31.156 -15.664 -18.344 1 61.22 142 SER A N 1
ATOM 1153 C CA . SER A 1 142 ? 30.25 -16.594 -17.688 1 61.22 142 SER A CA 1
ATOM 1154 C C . SER A 1 142 ? 28.797 -16.141 -17.828 1 61.22 142 SER A C 1
ATOM 1156 O O . SER A 1 142 ? 27.906 -16.969 -18.062 1 61.22 142 SER A O 1
ATOM 1158 N N . PHE A 1 143 ? 28.531 -14.938 -17.906 1 66.38 143 PHE A N 1
ATOM 1159 C CA . PHE A 1 143 ? 27.172 -14.438 -18.031 1 66.38 143 PHE A CA 1
ATOM 1160 C C . PHE A 1 143 ? 26.641 -14.648 -19.438 1 66.38 143 PHE A C 1
ATOM 1162 O O . PHE A 1 143 ? 25.453 -14.953 -19.625 1 66.38 143 PHE A O 1
ATOM 1169 N N . GLU A 1 144 ? 27.609 -14.555 -20.297 1 73.38 144 GLU A N 1
ATOM 1170 C CA . GLU A 1 144 ? 27.203 -14.664 -21.703 1 73.38 144 GLU A CA 1
ATOM 1171 C C . GLU A 1 144 ? 26.781 -16.094 -22.047 1 73.38 144 GLU A C 1
ATOM 1173 O O . GLU A 1 144 ? 25.938 -16.297 -22.938 1 73.38 144 GLU A O 1
ATOM 1178 N N . ASN A 1 145 ? 27.281 -16.969 -21.297 1 82.31 145 ASN A N 1
ATOM 1179 C CA . ASN A 1 145 ? 27.016 -18.359 -21.656 1 82.31 145 ASN A CA 1
ATOM 1180 C C . ASN A 1 145 ? 25.922 -18.969 -20.797 1 82.31 145 ASN A C 1
ATOM 1182 O O . ASN A 1 145 ? 25.562 -20.141 -20.953 1 82.31 145 ASN A O 1
ATOM 1186 N N . MET A 1 146 ? 25.344 -18.172 -20.016 1 90.12 146 MET A N 1
ATOM 1187 C CA . MET A 1 146 ? 24.266 -18.656 -19.172 1 90.12 146 MET A CA 1
ATOM 1188 C C . MET A 1 146 ? 22.984 -18.875 -19.969 1 90.12 146 MET A C 1
ATOM 1190 O O . MET A 1 146 ? 22.781 -18.219 -20.984 1 90.12 146 MET A O 1
ATOM 1194 N N . LYS A 1 147 ? 22.266 -19.812 -19.594 1 94.56 147 LYS A N 1
ATOM 1195 C CA . LYS A 1 147 ? 20.953 -20.109 -20.172 1 94.56 147 LYS A CA 1
ATOM 1196 C C . LYS A 1 147 ? 19.875 -20.188 -19.094 1 94.56 147 LYS A C 1
ATOM 1198 O O . LYS A 1 147 ? 20.188 -20.312 -17.906 1 94.56 147 LYS A O 1
ATOM 1203 N N . ILE A 1 148 ? 18.672 -19.984 -19.5 1 96.31 148 ILE A N 1
ATOM 1204 C CA . ILE A 1 148 ? 17.594 -20.266 -18.562 1 96.31 148 ILE A CA 1
ATOM 1205 C C . ILE A 1 148 ? 17.047 -21.672 -18.812 1 96.31 148 ILE A C 1
ATOM 1207 O O . ILE A 1 148 ? 16.953 -22.125 -19.969 1 96.31 148 ILE A O 1
ATOM 1211 N N . LYS A 1 149 ? 16.797 -22.359 -17.797 1 96.75 149 LYS A N 1
ATOM 1212 C CA . LYS A 1 149 ? 16.172 -23.672 -17.859 1 96.75 149 LYS A CA 1
ATOM 1213 C C . LYS A 1 149 ? 14.859 -23.703 -17.094 1 96.75 149 LYS A C 1
ATOM 1215 O O . LYS A 1 149 ? 14.773 -23.188 -15.977 1 96.75 149 LYS A O 1
ATOM 1220 N N . GLN A 1 150 ? 13.867 -24.188 -17.75 1 96.12 150 GLN A N 1
ATOM 1221 C CA . GLN A 1 150 ? 12.531 -24.219 -17.156 1 96.12 150 GLN A CA 1
ATOM 1222 C C . GLN A 1 150 ? 12.438 -25.266 -16.047 1 96.12 150 GLN A C 1
ATOM 1224 O O . GLN A 1 150 ? 12.766 -26.438 -16.266 1 96.12 150 GLN A O 1
ATOM 1229 N N . VAL A 1 151 ? 12.016 -24.859 -14.922 1 92.62 151 VAL A N 1
ATOM 1230 C CA . VAL A 1 151 ? 11.844 -25.734 -13.773 1 92.62 151 VAL A CA 1
ATOM 1231 C C . VAL A 1 151 ? 10.477 -26.406 -13.828 1 92.62 151 VAL A C 1
ATOM 1233 O O . VAL A 1 151 ? 10.344 -27.594 -13.547 1 92.62 151 VAL A O 1
ATOM 1236 N N . GLU A 1 152 ? 9.484 -25.578 -14.172 1 93.19 152 GLU A N 1
ATOM 1237 C CA . GLU A 1 152 ? 8.117 -26.094 -14.234 1 93.19 152 GLU A CA 1
ATOM 1238 C C . GLU A 1 152 ? 7.148 -25.047 -14.742 1 93.19 152 GLU A C 1
ATOM 1240 O O . GLU A 1 152 ? 7.48 -23.859 -14.781 1 93.19 152 GLU A O 1
ATOM 1245 N N . ILE A 1 153 ? 6.004 -25.531 -15.172 1 96 153 ILE A N 1
ATOM 1246 C CA . ILE A 1 153 ? 4.852 -24.672 -15.43 1 96 153 ILE A CA 1
ATOM 1247 C C . ILE A 1 153 ? 3.805 -24.891 -14.336 1 96 153 ILE A C 1
ATOM 1249 O O . ILE A 1 153 ? 3.434 -26.016 -14.031 1 96 153 ILE A O 1
ATOM 1253 N N . ASN A 1 154 ? 3.381 -23.844 -13.75 1 96 154 ASN A N 1
ATOM 1254 C CA . ASN A 1 154 ? 2.305 -23.875 -12.766 1 96 154 ASN A CA 1
ATOM 1255 C C . ASN A 1 154 ? 0.963 -23.5 -13.383 1 96 154 ASN A C 1
ATOM 1257 O O . ASN A 1 154 ? 0.806 -22.391 -13.906 1 96 154 ASN A O 1
ATOM 1261 N N . THR A 1 155 ? 0.001 -24.391 -13.297 1 97.81 155 THR A N 1
ATOM 1262 C CA . THR A 1 155 ? -1.312 -24.125 -13.883 1 97.81 155 THR A CA 1
ATOM 1263 C C . THR A 1 155 ? -2.338 -23.828 -12.789 1 97.81 155 THR A C 1
ATOM 1265 O O . THR A 1 155 ? -3.449 -23.391 -13.078 1 97.81 155 THR A O 1
ATOM 1268 N N . ILE A 1 156 ? -1.984 -24.109 -11.578 1 97.12 156 ILE A N 1
ATOM 1269 C CA . ILE A 1 156 ? -2.877 -23.906 -10.438 1 97.12 156 ILE A CA 1
ATOM 1270 C C . ILE A 1 156 ? -2.137 -23.156 -9.336 1 97.12 156 ILE A C 1
ATOM 1272 O O . ILE A 1 156 ? -0.94 -23.359 -9.125 1 97.12 156 ILE A O 1
ATOM 1276 N N . ALA A 1 157 ? -2.822 -22.266 -8.672 1 94.31 157 ALA A N 1
ATOM 1277 C CA . ALA A 1 157 ? -2.322 -21.547 -7.504 1 94.31 157 ALA A CA 1
ATOM 1278 C C . ALA A 1 157 ? -1.029 -20.797 -7.832 1 94.31 157 ALA A C 1
ATOM 1280 O O . ALA A 1 157 ? -0.04 -20.906 -7.105 1 94.31 157 ALA A O 1
ATOM 1281 N N . SER A 1 158 ? -0.997 -20.203 -9.016 1 93.88 158 SER A N 1
ATOM 1282 C CA . SER A 1 158 ? 0.14 -19.359 -9.359 1 93.88 158 SER A CA 1
ATOM 1283 C C . SER A 1 158 ? 0.179 -18.094 -8.492 1 93.88 158 SER A C 1
ATOM 1285 O O . SER A 1 158 ? -0.284 -17.031 -8.906 1 93.88 158 SER A O 1
ATOM 1287 N N . SER A 1 159 ? 0.865 -18.234 -7.363 1 93.81 159 SER A N 1
ATOM 1288 C CA . SER A 1 159 ? 0.777 -17.234 -6.293 1 93.81 159 SER A CA 1
ATOM 1289 C C . SER A 1 159 ? 1.86 -16.172 -6.434 1 93.81 159 SER A C 1
ATOM 1291 O O . SER A 1 159 ? 2.713 -16.266 -7.32 1 93.81 159 SER A O 1
ATOM 1293 N N . PHE A 1 160 ? 1.753 -15.094 -5.719 1 96.94 160 PHE A N 1
ATOM 1294 C CA . PHE A 1 160 ? 2.729 -14.055 -5.43 1 96.94 160 PHE A CA 1
ATOM 1295 C C . PHE A 1 160 ? 2.891 -13.117 -6.621 1 96.94 160 PHE A C 1
ATOM 1297 O O . PHE A 1 160 ? 3.854 -12.352 -6.684 1 96.94 160 PHE A O 1
ATOM 1304 N N . GLY A 1 161 ? 1.979 -13.273 -7.598 1 98.12 161 GLY A N 1
ATOM 1305 C CA . GLY A 1 161 ? 1.983 -12.273 -8.656 1 98.12 161 GLY A CA 1
ATOM 1306 C C . GLY A 1 161 ? 1.662 -10.883 -8.156 1 98.12 161 GLY A C 1
ATOM 1307 O O . GLY A 1 161 ? 2.17 -9.891 -8.695 1 98.12 161 GLY A O 1
ATOM 1308 N N . CYS A 1 162 ? 0.815 -10.828 -7.125 1 98.38 162 CYS A N 1
ATOM 1309 C CA . CYS A 1 162 ? 0.377 -9.531 -6.617 1 98.38 162 CYS A CA 1
ATOM 1310 C C . CYS A 1 162 ? 1.47 -8.875 -5.781 1 98.38 162 CYS A C 1
ATOM 1312 O O . CYS A 1 162 ? 1.908 -7.766 -6.086 1 98.38 162 CYS A O 1
ATOM 1314 N N . LEU A 1 163 ? 1.979 -9.539 -4.746 1 98.38 163 LEU A N 1
ATOM 1315 C CA . LEU A 1 163 ? 3.051 -8.969 -3.934 1 98.38 163 LEU A CA 1
ATOM 1316 C C . LEU A 1 163 ? 4.316 -8.781 -4.762 1 98.38 163 LEU A C 1
ATOM 1318 O O . LEU A 1 163 ? 5.039 -7.797 -4.578 1 98.38 163 LEU A O 1
ATOM 1322 N N . GLY A 1 164 ? 4.57 -9.789 -5.676 1 98.19 164 GLY A N 1
ATOM 1323 C CA . GLY A 1 164 ? 5.746 -9.703 -6.527 1 98.19 164 GLY A CA 1
ATOM 1324 C C . GLY A 1 164 ? 5.777 -8.445 -7.379 1 98.19 164 GLY A C 1
ATOM 1325 O O . GLY A 1 164 ? 6.852 -7.914 -7.672 1 98.19 164 GLY A O 1
ATOM 1326 N N . SER A 1 165 ? 4.641 -7.98 -7.777 1 98.44 165 SER A N 1
ATOM 1327 C CA . SER A 1 165 ? 4.543 -6.824 -8.664 1 98.44 165 SER A CA 1
ATOM 1328 C C . SER A 1 165 ? 4.953 -5.543 -7.941 1 98.44 165 SER A C 1
ATOM 1330 O O . SER A 1 165 ? 5.188 -4.516 -8.578 1 98.44 165 SER A O 1
ATOM 1332 N N . LYS A 1 166 ? 5.125 -5.574 -6.617 1 98.25 166 LYS A N 1
ATOM 1333 C CA . LYS A 1 166 ? 5.465 -4.398 -5.82 1 98.25 166 LYS A CA 1
ATOM 1334 C C . LYS A 1 166 ? 6.965 -4.348 -5.527 1 98.25 166 LYS A C 1
ATOM 1336 O O . LYS A 1 166 ? 7.477 -3.328 -5.066 1 98.25 166 LYS A O 1
ATOM 1341 N N . LEU A 1 167 ? 7.684 -5.363 -5.852 1 98.5 167 LEU A N 1
ATOM 1342 C CA . LEU A 1 167 ? 9.07 -5.52 -5.426 1 98.5 167 LEU A CA 1
ATOM 1343 C C . LEU A 1 167 ? 9.992 -4.609 -6.227 1 98.5 167 LEU A C 1
ATOM 1345 O O . LEU A 1 167 ? 11.016 -4.145 -5.715 1 98.5 167 LEU A O 1
ATOM 1349 N N . PRO A 1 168 ? 9.664 -4.352 -7.543 1 98.19 168 PRO A N 1
ATOM 1350 C CA . PRO A 1 168 ? 10.531 -3.404 -8.25 1 98.19 168 PRO A CA 1
ATOM 1351 C C . PRO A 1 168 ? 10.625 -2.053 -7.547 1 98.19 168 PRO A C 1
ATOM 1353 O O . PRO A 1 168 ? 11.703 -1.469 -7.465 1 98.19 168 PRO A O 1
ATOM 1356 N N . ASP A 1 169 ? 9.516 -1.57 -6.988 1 97.62 169 ASP A N 1
ATOM 1357 C CA . ASP A 1 169 ? 9.516 -0.302 -6.266 1 97.62 169 ASP A CA 1
ATOM 1358 C C . ASP A 1 169 ? 10.367 -0.391 -5 1 97.62 169 ASP A C 1
ATOM 1360 O O . ASP A 1 169 ? 11.094 0.547 -4.668 1 97.62 169 ASP A O 1
ATOM 1364 N N . LEU A 1 170 ? 10.219 -1.467 -4.25 1 98.06 170 LEU A N 1
ATOM 1365 C CA . LEU A 1 170 ? 11.039 -1.672 -3.064 1 98.06 170 LEU A CA 1
ATOM 1366 C C . LEU A 1 170 ? 12.523 -1.678 -3.422 1 98.06 170 LEU A C 1
ATOM 1368 O O . LEU A 1 170 ? 13.336 -1.053 -2.734 1 98.06 170 LEU A O 1
ATOM 1372 N N . GLY A 1 171 ? 12.852 -2.408 -4.488 1 96.69 171 GLY A N 1
ATOM 1373 C CA . GLY A 1 171 ? 14.234 -2.441 -4.945 1 96.69 171 GLY A CA 1
ATOM 1374 C C . GLY A 1 171 ? 14.773 -1.071 -5.312 1 96.69 171 GLY A C 1
ATOM 1375 O O . GLY A 1 171 ? 15.891 -0.714 -4.93 1 96.69 171 GLY A O 1
ATOM 1376 N N . SER A 1 172 ? 13.961 -0.348 -6.086 1 95.94 172 SER A N 1
ATOM 1377 C CA . SER A 1 172 ? 14.344 1.005 -6.473 1 95.94 172 SER A CA 1
ATOM 1378 C C . SER A 1 172 ? 14.586 1.883 -5.25 1 95.94 172 SER A C 1
ATOM 1380 O O . SER A 1 172 ? 15.555 2.652 -5.215 1 95.94 172 SER A O 1
ATOM 1382 N N . TYR A 1 173 ? 13.773 1.767 -4.223 1 96.88 173 TYR A N 1
ATOM 1383 C CA . TYR A 1 173 ? 13.898 2.543 -2.994 1 96.88 173 TYR A CA 1
ATOM 1384 C C . TYR A 1 173 ? 15.211 2.223 -2.277 1 96.88 173 TYR A C 1
ATOM 1386 O O . TYR A 1 173 ? 15.938 3.129 -1.873 1 96.88 173 TYR A O 1
ATOM 1394 N N . VAL A 1 174 ? 15.461 0.93 -2.129 1 95.75 174 VAL A N 1
ATOM 1395 C CA . VAL A 1 174 ? 16.672 0.496 -1.433 1 95.75 174 VAL A CA 1
ATOM 1396 C C . VAL A 1 174 ? 17.906 1.005 -2.172 1 95.75 174 VAL A C 1
ATOM 1398 O O . VAL A 1 174 ? 18.844 1.504 -1.551 1 95.75 174 VAL A O 1
ATOM 1401 N N . LEU A 1 175 ? 17.891 0.859 -3.506 1 93.31 175 LEU A N 1
ATOM 1402 C CA . LEU A 1 175 ? 19.016 1.373 -4.293 1 93.31 175 LEU A CA 1
ATOM 1403 C C . LEU A 1 175 ? 19.125 2.885 -4.141 1 93.31 175 LEU A C 1
ATOM 1405 O O . LEU A 1 175 ? 20.234 3.418 -4.07 1 93.31 175 LEU A O 1
ATOM 1409 N N . GLY A 1 176 ? 18 3.557 -4.094 1 91.69 176 GLY A N 1
ATOM 1410 C CA . GLY A 1 176 ? 17.984 5 -3.9 1 91.69 176 GLY A CA 1
ATOM 1411 C C . GLY A 1 176 ? 18.625 5.43 -2.596 1 91.69 176 GLY A C 1
ATOM 1412 O O . GLY A 1 176 ? 19.25 6.496 -2.523 1 91.69 176 GLY A O 1
ATOM 1413 N N . LEU A 1 177 ? 18.484 4.613 -1.55 1 90.81 177 LEU A N 1
ATOM 1414 C CA . LEU A 1 177 ? 19.094 4.91 -0.256 1 90.81 177 LEU A CA 1
ATOM 1415 C C . LEU A 1 177 ? 20.609 4.91 -0.355 1 90.81 177 LEU A C 1
ATOM 1417 O O . LEU A 1 177 ? 21.297 5.5 0.489 1 90.81 177 LEU A O 1
ATOM 1421 N N . HIS A 1 178 ? 21.156 4.266 -1.457 1 87.56 178 HIS A N 1
ATOM 1422 C CA . HIS A 1 178 ? 22.594 4.25 -1.706 1 87.56 178 HIS A CA 1
ATOM 1423 C C . HIS A 1 178 ? 22.984 5.316 -2.727 1 87.56 178 HIS A C 1
ATOM 1425 O O . HIS A 1 178 ? 24.125 5.332 -3.205 1 87.56 178 HIS A O 1
ATOM 1431 N N . GLY A 1 179 ? 22.078 6.059 -3.15 1 83.88 179 GLY A N 1
ATOM 1432 C CA . GLY A 1 179 ? 22.359 7.125 -4.102 1 83.88 179 GLY A CA 1
ATOM 1433 C C . GLY A 1 179 ? 22.312 6.664 -5.547 1 83.88 179 GLY A C 1
ATOM 1434 O O . GLY A 1 179 ? 22.781 7.371 -6.445 1 83.88 179 GLY A O 1
ATOM 1435 N N . LEU A 1 180 ? 21.75 5.473 -5.738 1 87.94 180 LEU A N 1
ATOM 1436 C CA . LEU A 1 180 ? 21.625 4.969 -7.102 1 87.94 180 LEU A CA 1
ATOM 1437 C C . LEU A 1 180 ? 20.25 5.309 -7.676 1 87.94 180 LEU A C 1
ATOM 1439 O O . LEU A 1 180 ? 19.219 4.973 -7.086 1 87.94 180 LEU A O 1
ATOM 1443 N N . ASN A 1 181 ? 20.234 5.961 -8.797 1 89.19 181 ASN A N 1
ATOM 1444 C CA . ASN A 1 181 ? 18.984 6.348 -9.445 1 89.19 181 ASN A CA 1
ATOM 1445 C C . ASN A 1 181 ? 18.516 5.285 -10.445 1 89.19 181 ASN A C 1
ATOM 1447 O O . ASN A 1 181 ? 18.844 5.355 -11.625 1 89.19 181 ASN A O 1
ATOM 1451 N N . CYS A 1 182 ? 17.734 4.367 -10.008 1 92.44 182 CYS A N 1
ATOM 1452 C CA . CYS A 1 182 ? 17.172 3.287 -10.812 1 92.44 182 CYS A CA 1
ATOM 1453 C C . CYS A 1 182 ? 15.656 3.195 -10.625 1 92.44 182 CYS A C 1
ATOM 1455 O O . CYS A 1 182 ? 15.164 2.256 -10 1 92.44 182 CYS A O 1
ATOM 1457 N N . PRO A 1 183 ? 14.914 4.16 -11.203 1 94.06 183 PRO A N 1
ATOM 1458 C CA . PRO A 1 183 ? 13.461 4.102 -11.062 1 94.06 183 PRO A CA 1
ATOM 1459 C C . PRO A 1 183 ? 12.844 2.898 -11.773 1 94.06 183 PRO A C 1
ATOM 1461 O O . PRO A 1 183 ? 13.461 2.328 -12.672 1 94.06 183 PRO A O 1
ATOM 1464 N N . VAL A 1 184 ? 11.734 2.471 -11.336 1 96.06 184 VAL A N 1
ATOM 1465 C CA . VAL A 1 184 ? 11.008 1.395 -12 1 96.06 184 VAL A CA 1
ATOM 1466 C C . VAL A 1 184 ? 10.758 1.769 -13.461 1 96.06 184 VAL A C 1
ATOM 1468 O O . VAL A 1 184 ? 10.312 2.881 -13.758 1 96.06 184 VAL A O 1
ATOM 1471 N N . GLY A 1 185 ? 11 0.883 -14.336 1 95.44 185 GLY A N 1
ATOM 1472 C CA . GLY A 1 185 ? 10.914 1.142 -15.766 1 95.44 185 GLY A CA 1
ATOM 1473 C C . GLY A 1 185 ? 12.25 1.479 -16.391 1 95.44 185 GLY A C 1
ATOM 1474 O O . GLY A 1 185 ? 12.367 1.542 -17.625 1 95.44 185 GLY A O 1
ATOM 1475 N N . SER A 1 186 ? 13.273 1.743 -15.516 1 94.81 186 SER A N 1
ATOM 1476 C CA . SER A 1 186 ? 14.625 1.924 -16.031 1 94.81 186 SER A CA 1
ATOM 1477 C C . SER A 1 186 ? 15.164 0.627 -16.625 1 94.81 186 SER A C 1
ATOM 1479 O O . SER A 1 186 ? 14.562 -0.436 -16.469 1 94.81 186 SER A O 1
ATOM 1481 N N . PRO A 1 187 ? 16.281 0.637 -17.312 1 94.56 187 PRO A N 1
ATOM 1482 C CA . PRO A 1 187 ? 16.875 -0.571 -17.891 1 94.56 187 PRO A CA 1
ATOM 1483 C C . PRO A 1 187 ? 17.219 -1.614 -16.828 1 94.56 187 PRO A C 1
ATOM 1485 O O . PRO A 1 187 ? 17.25 -2.812 -17.125 1 94.56 187 PRO A O 1
ATOM 1488 N N . GLN A 1 188 ? 17.438 -1.164 -15.617 1 94.62 188 GLN A N 1
ATOM 1489 C CA . GLN A 1 188 ? 17.906 -2.07 -14.57 1 94.62 188 GLN A CA 1
ATOM 1490 C C . GLN A 1 188 ? 16.734 -2.654 -13.797 1 94.62 188 GLN A C 1
ATOM 1492 O O . GLN A 1 188 ? 16.812 -3.77 -13.273 1 94.62 188 GLN A O 1
ATOM 1497 N N . ILE A 1 189 ? 15.695 -1.846 -13.656 1 96.81 189 ILE A N 1
ATOM 1498 C CA . ILE A 1 189 ? 14.555 -2.264 -12.852 1 96.81 189 ILE A CA 1
ATOM 1499 C C . ILE A 1 189 ? 13.305 -2.346 -13.727 1 96.81 189 ILE A C 1
ATOM 1501 O O . ILE A 1 189 ? 12.578 -1.361 -13.875 1 96.81 189 ILE A O 1
ATOM 1505 N N . PRO A 1 190 ? 13.008 -3.514 -14.219 1 98 190 PRO A N 1
ATOM 1506 C CA . PRO A 1 190 ? 11.859 -3.641 -15.125 1 98 190 PRO A CA 1
ATOM 1507 C C . PRO A 1 190 ? 10.523 -3.469 -14.414 1 98 190 PRO A C 1
ATOM 1509 O O . PRO A 1 190 ? 10.406 -3.785 -13.227 1 98 190 PRO A O 1
ATOM 1512 N N . GLN A 1 191 ? 9.562 -2.99 -15.172 1 97.75 191 GLN A N 1
ATOM 1513 C CA . GLN A 1 191 ? 8.195 -2.951 -14.672 1 97.75 191 GLN A CA 1
ATOM 1514 C C . GLN A 1 191 ? 7.645 -4.359 -14.453 1 97.75 191 GLN A C 1
ATOM 1516 O O . GLN A 1 191 ? 8.047 -5.297 -15.148 1 97.75 191 GLN A O 1
ATOM 1521 N N . ASN A 1 192 ? 6.844 -4.555 -13.523 1 98.62 192 ASN A N 1
ATOM 1522 C CA . ASN A 1 192 ? 6.145 -5.805 -13.242 1 98.62 192 ASN A CA 1
ATOM 1523 C C . ASN A 1 192 ? 4.637 -5.59 -13.125 1 98.62 192 ASN A C 1
ATOM 1525 O O . ASN A 1 192 ? 4.16 -5.031 -12.141 1 98.62 192 ASN A O 1
ATOM 1529 N N . THR A 1 193 ? 3.859 -6.07 -14.07 1 98.5 193 THR A N 1
ATOM 1530 C CA . THR A 1 193 ? 2.428 -5.805 -14.141 1 98.5 193 THR A CA 1
ATOM 1531 C C . THR A 1 193 ? 1.627 -7.062 -13.82 1 98.5 193 THR A C 1
ATOM 1533 O O . THR A 1 193 ? 0.524 -7.254 -14.336 1 98.5 193 THR A O 1
ATOM 1536 N N . ALA A 1 194 ? 2.207 -7.945 -13.023 1 98.81 194 ALA A N 1
ATOM 1537 C CA . ALA A 1 194 ? 1.585 -9.242 -12.758 1 98.81 194 ALA A CA 1
ATOM 1538 C C . ALA A 1 194 ? 0.229 -9.07 -12.078 1 98.81 194 ALA A C 1
ATOM 1540 O O . ALA A 1 194 ? -0.747 -9.727 -12.453 1 98.81 194 ALA A O 1
ATOM 1541 N N . LEU A 1 195 ? 0.137 -8.219 -11.07 1 98.75 195 LEU A N 1
ATOM 1542 C CA . LEU A 1 195 ? -1.124 -7.992 -10.375 1 98.75 195 LEU A CA 1
ATOM 1543 C C . LEU A 1 195 ? -2.207 -7.527 -11.336 1 98.75 195 LEU A C 1
ATOM 1545 O O . LEU A 1 195 ? -3.299 -8.102 -11.375 1 98.75 195 LEU A O 1
ATOM 1549 N N . GLU A 1 196 ? -1.916 -6.512 -12.133 1 98.5 196 GLU A N 1
ATOM 1550 C CA . GLU A 1 196 ? -2.867 -5.977 -13.102 1 98.5 196 GLU A CA 1
ATOM 1551 C C . GLU A 1 196 ? -3.236 -7.023 -14.148 1 98.5 196 GLU A C 1
ATOM 1553 O O . GLU A 1 196 ? -4.406 -7.164 -14.508 1 98.5 196 GLU A O 1
ATOM 1558 N N . GLY A 1 197 ? -2.213 -7.711 -14.609 1 98.75 197 GLY A N 1
ATOM 1559 C CA . GLY A 1 197 ? -2.436 -8.711 -15.648 1 98.75 197 GLY A CA 1
ATOM 1560 C C . GLY A 1 197 ? -3.311 -9.859 -15.188 1 98.75 197 GLY A C 1
ATOM 1561 O O . GLY A 1 197 ? -4.258 -10.242 -15.883 1 98.75 197 GLY A O 1
ATOM 1562 N N . LEU A 1 198 ? -2.99 -10.438 -14.047 1 98.81 198 LEU A N 1
ATOM 1563 C CA . LEU A 1 198 ? -3.779 -11.531 -13.484 1 98.81 198 LEU A CA 1
ATOM 1564 C C . LEU A 1 198 ? -5.203 -11.078 -13.18 1 98.81 198 LEU A C 1
ATOM 1566 O O . LEU A 1 198 ? -6.164 -11.789 -13.477 1 98.81 198 LEU A O 1
ATOM 1570 N N . GLY A 1 199 ? -5.32 -9.852 -12.57 1 98.69 199 GLY A N 1
ATOM 1571 C CA . GLY A 1 199 ? -6.633 -9.297 -12.305 1 98.69 199 GLY A CA 1
ATOM 1572 C C . GLY A 1 199 ? -7.465 -9.102 -13.555 1 98.69 199 GLY A C 1
ATOM 1573 O O . GLY A 1 199 ? -8.664 -9.391 -13.562 1 98.69 199 GLY A O 1
ATOM 1574 N N . GLU A 1 200 ? -6.789 -8.609 -14.602 1 98.56 200 GLU A N 1
ATOM 1575 C CA . GLU A 1 200 ? -7.48 -8.406 -15.875 1 98.56 200 GLU A CA 1
ATOM 1576 C C . GLU A 1 200 ? -7.977 -9.727 -16.453 1 98.56 200 GLU A C 1
ATOM 1578 O O . GLU A 1 200 ? -9.055 -9.789 -17.047 1 98.56 200 GLU A O 1
ATOM 1583 N N . GLY A 1 201 ? -7.145 -10.766 -16.312 1 98.75 201 GLY A N 1
ATOM 1584 C CA . GLY A 1 201 ? -7.578 -12.078 -16.75 1 98.75 201 GLY A CA 1
ATOM 1585 C C . GLY A 1 201 ? -8.852 -12.539 -16.062 1 98.75 201 GLY A C 1
ATOM 1586 O O . GLY A 1 201 ? -9.773 -13.016 -16.719 1 98.75 201 GLY A O 1
ATOM 1587 N N . LEU A 1 202 ? -8.984 -12.383 -14.766 1 98.75 202 LEU A N 1
ATOM 1588 C CA . LEU A 1 202 ? -10.172 -12.75 -14 1 98.75 202 LEU A CA 1
ATOM 1589 C C . LEU A 1 202 ? -11.367 -11.906 -14.414 1 98.75 202 LEU A C 1
ATOM 1591 O O . LEU A 1 202 ? -12.469 -12.438 -14.594 1 98.75 202 LEU A O 1
ATOM 1595 N N . ALA A 1 203 ? -11.125 -10.586 -14.555 1 98.56 203 ALA A N 1
ATOM 1596 C CA . ALA A 1 203 ? -12.203 -9.672 -14.914 1 98.56 203 ALA A CA 1
ATOM 1597 C C . ALA A 1 203 ? -12.766 -10 -16.297 1 98.56 203 ALA A C 1
ATOM 1599 O O . ALA A 1 203 ? -13.984 -10.008 -16.484 1 98.56 203 ALA A O 1
ATOM 1600 N N . GLN A 1 204 ? -11.867 -10.25 -17.234 1 98.69 204 GLN A N 1
ATOM 1601 C CA . GLN A 1 204 ? -12.305 -10.555 -18.594 1 98.69 204 GLN A CA 1
ATOM 1602 C C . GLN A 1 204 ? -13.062 -11.883 -18.641 1 98.69 204 GLN A C 1
ATOM 1604 O O . GLN A 1 204 ? -14.062 -12.008 -19.344 1 98.69 204 GLN A O 1
ATOM 1609 N N . ALA A 1 205 ? -12.57 -12.875 -17.891 1 98.81 205 ALA A N 1
ATOM 1610 C CA . ALA A 1 205 ? -13.297 -14.141 -17.812 1 98.81 205 ALA A CA 1
ATOM 1611 C C . ALA A 1 205 ? -14.695 -13.93 -17.234 1 98.81 205 ALA A C 1
ATOM 1613 O O . ALA A 1 205 ? -15.672 -14.492 -17.75 1 98.81 205 ALA A O 1
ATOM 1614 N N . TRP A 1 206 ? -14.797 -13.141 -16.188 1 98.69 206 TRP A N 1
ATOM 1615 C CA . TRP A 1 206 ? -16.078 -12.789 -15.594 1 98.69 206 TRP A CA 1
ATOM 1616 C C . TRP A 1 206 ? -16.984 -12.125 -16.625 1 98.69 206 TRP A C 1
ATOM 1618 O O . TRP A 1 206 ? -18.172 -12.445 -16.703 1 98.69 206 TRP A O 1
ATOM 1628 N N . GLU A 1 207 ? -16.453 -11.242 -17.422 1 98.44 207 GLU A N 1
ATOM 1629 C CA . GLU A 1 207 ? -17.219 -10.562 -18.469 1 98.44 207 GLU A CA 1
ATOM 1630 C C . GLU A 1 207 ? -17.703 -11.547 -19.531 1 98.44 207 GLU A C 1
ATOM 1632 O O . GLU A 1 207 ? -18.844 -11.453 -19.984 1 98.44 207 GLU A O 1
ATOM 1637 N N . PHE A 1 208 ? -16.844 -12.508 -19.922 1 98.38 208 PHE A N 1
ATOM 1638 C CA . PHE A 1 208 ? -17.188 -13.484 -20.938 1 98.38 208 PHE A CA 1
ATOM 1639 C C . PHE A 1 208 ? -18.297 -14.414 -20.438 1 98.38 208 PHE A C 1
ATOM 1641 O O . PHE A 1 208 ? -19.125 -14.883 -21.219 1 98.38 208 PHE A O 1
ATOM 1648 N N . TYR A 1 209 ? -18.297 -14.656 -19.125 1 98.31 209 TYR A N 1
ATOM 1649 C CA . TYR A 1 209 ? -19.359 -15.445 -18.531 1 98.31 209 TYR A CA 1
ATOM 1650 C C . TYR A 1 209 ? -20.719 -14.805 -18.797 1 98.31 209 TYR A C 1
ATOM 1652 O O . TYR A 1 209 ? -21.703 -15.508 -19.047 1 98.31 209 TYR A O 1
ATOM 1660 N N . GLY A 1 210 ? -20.812 -13.469 -18.625 1 97.25 210 GLY A N 1
ATOM 1661 C CA . GLY A 1 210 ? -21.938 -12.734 -19.172 1 97.25 210 GLY A CA 1
ATOM 1662 C C . GLY A 1 210 ? -23.047 -12.477 -18.156 1 97.25 210 GLY A C 1
ATOM 1663 O O . GLY A 1 210 ? -24.125 -12.008 -18.516 1 97.25 210 GLY A O 1
ATOM 1664 N N . SER A 1 211 ? -22.875 -12.773 -16.891 1 96.81 211 SER A N 1
ATOM 1665 C CA . SER A 1 211 ? -23.828 -12.461 -15.828 1 96.81 211 SER A CA 1
ATOM 1666 C C . SER A 1 211 ? -23.297 -11.367 -14.914 1 96.81 211 SER A C 1
ATOM 1668 O O . SER A 1 211 ? -22.359 -11.594 -14.148 1 96.81 211 SER A O 1
ATOM 1670 N N . GLN A 1 212 ? -23.906 -10.266 -14.844 1 92.69 212 GLN A N 1
ATOM 1671 C CA . GLN A 1 212 ? -23.422 -9.086 -14.125 1 92.69 212 GLN A CA 1
ATOM 1672 C C . GLN A 1 212 ? -23.609 -9.242 -12.625 1 92.69 212 GLN A C 1
ATOM 1674 O O . GLN A 1 212 ? -23.031 -8.477 -11.836 1 92.69 212 GLN A O 1
ATOM 1679 N N . SER A 1 213 ? -24.359 -10.234 -12.234 1 93.88 213 SER A N 1
ATOM 1680 C CA . SER A 1 213 ? -24.625 -10.43 -10.812 1 93.88 213 SER A CA 1
ATOM 1681 C C . SER A 1 213 ? -23.812 -11.586 -10.242 1 93.88 213 SER A C 1
ATOM 1683 O O . SER A 1 213 ? -23.797 -11.812 -9.031 1 93.88 213 SER A O 1
ATOM 1685 N N . ALA A 1 214 ? -23.156 -12.359 -11.109 1 98 214 ALA A N 1
ATOM 1686 C CA . ALA A 1 214 ? -22.375 -13.508 -10.656 1 98 214 ALA A CA 1
ATOM 1687 C C . ALA A 1 214 ? -21.094 -13.062 -9.961 1 98 214 ALA A C 1
ATOM 1689 O O . ALA A 1 214 ? -20.625 -11.938 -10.172 1 98 214 ALA A O 1
ATOM 1690 N N . VAL A 1 215 ? -20.531 -13.891 -9.133 1 98.19 215 VAL A N 1
ATOM 1691 C CA . VAL A 1 215 ? -19.344 -13.539 -8.367 1 98.19 215 VAL A CA 1
ATOM 1692 C C . VAL A 1 215 ? -18.156 -14.367 -8.836 1 98.19 215 VAL A C 1
ATOM 1694 O O . VAL A 1 215 ? -18.328 -15.344 -9.57 1 98.19 215 VAL A O 1
ATOM 1697 N N . VAL A 1 216 ? -16.984 -13.914 -8.555 1 98.69 216 VAL A N 1
ATOM 1698 C CA . VAL A 1 216 ? -15.766 -14.703 -8.703 1 98.69 216 VAL A CA 1
ATOM 1699 C C . VAL A 1 216 ? -15.469 -15.438 -7.395 1 98.69 216 VAL A C 1
ATOM 1701 O O . VAL A 1 216 ? -15.43 -14.828 -6.328 1 98.69 216 VAL A O 1
ATOM 1704 N N . LEU A 1 217 ? -15.273 -16.703 -7.465 1 98.81 217 LEU A N 1
ATOM 1705 C CA . LEU A 1 217 ? -14.938 -17.516 -6.305 1 98.81 217 LEU A CA 1
ATOM 1706 C C . LEU A 1 217 ? -13.453 -17.859 -6.289 1 98.81 217 LEU A C 1
ATOM 1708 O O . LEU A 1 217 ? -12.922 -18.391 -7.266 1 98.81 217 LEU A O 1
ATOM 1712 N N . MET A 1 218 ? -12.797 -17.5 -5.297 1 98.5 218 MET A N 1
ATOM 1713 C CA . MET A 1 218 ? -11.469 -18.062 -5.059 1 98.5 218 MET A CA 1
ATOM 1714 C C . MET A 1 218 ? -11.539 -19.234 -4.09 1 98.5 218 MET A C 1
ATOM 1716 O O . MET A 1 218 ? -11.992 -19.078 -2.955 1 98.5 218 MET A O 1
ATOM 1720 N N . VAL A 1 219 ? -11.125 -20.344 -4.531 1 98.5 219 VAL A N 1
ATOM 1721 C CA . VAL A 1 219 ? -10.977 -21.516 -3.666 1 98.5 219 VAL A CA 1
ATOM 1722 C C . VAL A 1 219 ? -9.648 -21.422 -2.914 1 98.5 219 VAL A C 1
ATOM 1724 O O . VAL A 1 219 ? -8.578 -21.562 -3.514 1 98.5 219 VAL A O 1
ATOM 1727 N N . LYS A 1 220 ? -9.719 -21.188 -1.641 1 96.62 220 LYS A N 1
ATOM 1728 C CA . LYS A 1 220 ? -8.508 -20.969 -0.851 1 96.62 220 LYS A CA 1
ATOM 1729 C C . LYS A 1 220 ? -8.406 -21.984 0.285 1 96.62 220 LYS A C 1
ATOM 1731 O O . LYS A 1 220 ? -9.352 -22.734 0.545 1 96.62 220 LYS A O 1
ATOM 1736 N N . SER A 1 221 ? -7.238 -22.031 0.911 1 93.06 221 SER A N 1
ATOM 1737 C CA . SER A 1 221 ? -7.059 -22.859 2.1 1 93.06 221 SER A CA 1
ATOM 1738 C C . SER A 1 221 ? -7.672 -22.188 3.33 1 93.06 221 SER A C 1
ATOM 1740 O O . SER A 1 221 ? -7.824 -20.969 3.371 1 93.06 221 SER A O 1
ATOM 1742 N N . GLU A 1 222 ? -8.047 -22.969 4.344 1 88.12 222 GLU A N 1
ATOM 1743 C CA . GLU A 1 222 ? -8.625 -22.438 5.574 1 88.12 222 GLU A CA 1
ATOM 1744 C C . GLU A 1 222 ? -7.609 -21.562 6.324 1 88.12 222 GLU A C 1
ATOM 1746 O O . GLU A 1 222 ? -7.945 -20.484 6.812 1 88.12 222 GLU A O 1
ATOM 1751 N N . ASP A 1 223 ? -6.445 -22 6.492 1 82.12 223 ASP A N 1
ATOM 1752 C CA . ASP A 1 223 ? -5.395 -21.25 7.168 1 82.12 223 ASP A CA 1
ATOM 1753 C C . ASP A 1 223 ? -4.387 -20.688 6.168 1 82.12 223 ASP A C 1
ATOM 1755 O O . ASP A 1 223 ? -3.266 -21.188 6.059 1 82.12 223 ASP A O 1
ATOM 1759 N N . GLU A 1 224 ? -4.809 -19.562 5.562 1 84.5 224 GLU A N 1
ATOM 1760 C CA . GLU A 1 224 ? -3.984 -19 4.5 1 84.5 224 GLU A CA 1
ATOM 1761 C C . GLU A 1 224 ? -3.109 -17.875 5.023 1 84.5 224 GLU A C 1
ATOM 1763 O O . GLU A 1 224 ? -3.621 -16.844 5.469 1 84.5 224 GLU A O 1
ATOM 1768 N N . SER A 1 225 ? -1.776 -18 4.957 1 83.19 225 SER A N 1
ATOM 1769 C CA . SER A 1 225 ? -0.862 -16.938 5.363 1 83.19 225 SER A CA 1
ATOM 1770 C C . SER A 1 225 ? -0.678 -15.914 4.25 1 83.19 225 SER A C 1
ATOM 1772 O O . SER A 1 225 ? -0.346 -14.75 4.516 1 83.19 225 SER A O 1
ATOM 1774 N N . ASN A 1 226 ? -0.853 -16.344 3.006 1 90.81 226 ASN A N 1
ATOM 1775 C CA . ASN A 1 226 ? -0.659 -15.469 1.855 1 90.81 226 ASN A CA 1
ATOM 1776 C C . ASN A 1 226 ? -1.955 -14.766 1.463 1 90.81 226 ASN A C 1
ATOM 1778 O O . ASN A 1 226 ? -2.244 -14.602 0.276 1 90.81 226 ASN A O 1
ATOM 1782 N N . THR A 1 227 ? -2.684 -14.391 2.441 1 93.56 227 THR A N 1
ATOM 1783 C CA . THR A 1 227 ? -4.008 -13.797 2.287 1 93.56 227 THR A CA 1
ATOM 1784 C C . THR A 1 227 ? -3.93 -12.5 1.485 1 93.56 227 THR A C 1
ATOM 1786 O O . THR A 1 227 ? -4.789 -12.234 0.641 1 93.56 227 THR A O 1
ATOM 1789 N N . PHE A 1 228 ? -2.922 -11.734 1.668 1 96.44 228 PHE A N 1
ATOM 1790 C CA . PHE A 1 228 ? -2.891 -10.398 1.078 1 96.44 228 PHE A CA 1
ATOM 1791 C C . PHE A 1 228 ? -2.477 -10.469 -0.387 1 96.44 228 PHE A C 1
ATOM 1793 O O . PHE A 1 228 ? -2.826 -9.586 -1.177 1 96.44 228 PHE A O 1
ATOM 1800 N N . ASP A 1 229 ? -1.722 -11.523 -0.772 1 97.44 229 ASP A N 1
ATOM 1801 C CA . ASP A 1 229 ? -1.53 -11.742 -2.203 1 97.44 229 ASP A CA 1
ATOM 1802 C C . ASP A 1 229 ? -2.861 -12.023 -2.896 1 97.44 229 ASP A C 1
ATOM 1804 O O . ASP A 1 229 ? -3.098 -11.555 -4.012 1 97.44 229 ASP A O 1
ATOM 1808 N N . GLN A 1 230 ? -3.701 -12.75 -2.268 1 97.69 230 GLN A N 1
ATOM 1809 C CA . GLN A 1 230 ? -5.012 -13.109 -2.791 1 97.69 230 GLN A CA 1
ATOM 1810 C C . GLN A 1 230 ? -5.961 -11.914 -2.787 1 97.69 230 GLN A C 1
ATOM 1812 O O . GLN A 1 230 ? -6.633 -11.648 -3.783 1 97.69 230 GLN A O 1
ATOM 1817 N N . LYS A 1 231 ? -5.98 -11.188 -1.741 1 97.62 231 LYS A N 1
ATOM 1818 C CA . LYS A 1 231 ? -6.93 -10.094 -1.571 1 97.62 231 LYS A CA 1
ATOM 1819 C C . LYS A 1 231 ? -6.625 -8.945 -2.537 1 97.62 231 LYS A C 1
ATOM 1821 O O . LYS A 1 231 ? -7.535 -8.227 -2.959 1 97.62 231 LYS A O 1
ATOM 1826 N N . ASN A 1 232 ? -5.391 -8.797 -2.91 1 98.44 232 ASN A N 1
ATOM 1827 C CA . ASN A 1 232 ? -5.059 -7.762 -3.881 1 98.44 232 ASN A CA 1
ATOM 1828 C C . ASN A 1 232 ? -5.773 -7.988 -5.211 1 98.44 232 ASN A C 1
ATOM 1830 O O . ASN A 1 232 ? -6.066 -7.035 -5.934 1 98.44 232 ASN A O 1
ATOM 1834 N N . LEU A 1 233 ? -6.07 -9.227 -5.57 1 98.5 233 LEU A N 1
ATOM 1835 C CA . LEU A 1 233 ? -6.879 -9.492 -6.754 1 98.5 233 LEU A CA 1
ATOM 1836 C C . LEU A 1 233 ? -8.305 -8.984 -6.562 1 98.5 233 LEU A C 1
ATOM 1838 O O . LEU A 1 233 ? -8.891 -8.406 -7.484 1 98.5 233 LEU A O 1
ATOM 1842 N N . GLU A 1 234 ? -8.836 -9.234 -5.363 1 98.19 234 GLU A N 1
ATOM 1843 C CA . GLU A 1 234 ? -10.156 -8.703 -5.043 1 98.19 234 GLU A CA 1
ATOM 1844 C C . GLU A 1 234 ? -10.195 -7.184 -5.203 1 98.19 234 GLU A C 1
ATOM 1846 O O . GLU A 1 234 ? -11.133 -6.637 -5.785 1 98.19 234 GLU A O 1
ATOM 1851 N N . TYR A 1 235 ? -9.18 -6.559 -4.633 1 98.25 235 TYR A N 1
ATOM 1852 C CA . TYR A 1 235 ? -9.125 -5.102 -4.664 1 98.25 235 TYR A CA 1
ATOM 1853 C C . TYR A 1 235 ? -8.992 -4.59 -6.094 1 98.25 235 TYR A C 1
ATOM 1855 O O . TYR A 1 235 ? -9.586 -3.572 -6.453 1 98.25 235 TYR A O 1
ATOM 1863 N N . TYR A 1 236 ? -8.203 -5.281 -6.91 1 97.94 236 TYR A N 1
ATOM 1864 C CA . TYR A 1 236 ? -8.086 -4.898 -8.312 1 97.94 236 TYR A CA 1
ATOM 1865 C C . TYR A 1 236 ? -9.43 -5.012 -9.023 1 97.94 236 TYR A C 1
ATOM 1867 O O . TYR A 1 236 ? -9.812 -4.113 -9.781 1 97.94 236 TYR A O 1
ATOM 1875 N N . LEU A 1 237 ? -10.109 -6.129 -8.789 1 97.69 237 LEU A N 1
ATOM 1876 C CA . LEU A 1 237 ? -11.398 -6.344 -9.445 1 97.69 237 LEU A CA 1
ATOM 1877 C C . LEU A 1 237 ? -12.383 -5.25 -9.07 1 97.69 237 LEU A C 1
ATOM 1879 O O . LEU A 1 237 ? -13.086 -4.715 -9.93 1 97.69 237 LEU A O 1
ATOM 1883 N N . HIS A 1 238 ? -12.391 -4.898 -7.82 1 95.62 238 HIS A N 1
ATOM 1884 C CA . HIS A 1 238 ? -13.281 -3.836 -7.363 1 95.62 238 HIS A CA 1
ATOM 1885 C C . HIS A 1 238 ? -12.961 -2.512 -8.047 1 95.62 238 HIS A C 1
ATOM 1887 O O . HIS A 1 238 ? -13.867 -1.791 -8.477 1 95.62 238 HIS A O 1
ATOM 1893 N N . HIS A 1 239 ? -11.68 -2.234 -8.047 1 94.25 239 HIS A N 1
ATOM 1894 C CA . HIS A 1 239 ? -11.258 -0.987 -8.672 1 94.25 239 HIS A CA 1
ATOM 1895 C C . HIS A 1 239 ? -11.609 -0.974 -10.156 1 94.25 239 HIS A C 1
ATOM 1897 O O . HIS A 1 239 ? -12.016 0.059 -10.695 1 94.25 239 HIS A O 1
ATOM 1903 N N . ARG A 1 240 ? -11.398 -2.143 -10.742 1 94.62 240 ARG A N 1
ATOM 1904 C CA . ARG A 1 240 ? -11.656 -2.291 -12.172 1 94.62 240 ARG A CA 1
ATOM 1905 C C . ARG A 1 240 ? -13.141 -2.182 -12.477 1 94.62 240 ARG A C 1
ATOM 1907 O O . ARG A 1 240 ? -13.531 -1.587 -13.484 1 94.62 240 ARG A O 1
ATOM 1914 N N . ASN A 1 241 ? -13.938 -2.752 -11.805 1 92.81 241 ASN A N 1
ATOM 1915 C CA . ASN A 1 241 ? -15.391 -2.805 -11.898 1 92.81 241 ASN A CA 1
ATOM 1916 C C . ASN A 1 241 ? -16.031 -3.246 -10.586 1 92.81 241 ASN A C 1
ATOM 1918 O O . ASN A 1 241 ? -16.078 -4.441 -10.289 1 92.81 241 ASN A O 1
ATOM 1922 N N . PRO A 1 242 ? -16.625 -2.326 -9.828 1 88.75 242 PRO A N 1
ATOM 1923 C CA . PRO A 1 242 ? -17.141 -2.65 -8.492 1 88.75 242 PRO A CA 1
ATOM 1924 C C . PRO A 1 242 ? -18.234 -3.719 -8.531 1 88.75 242 PRO A C 1
ATOM 1926 O O . PRO A 1 242 ? -18.594 -4.266 -7.488 1 88.75 242 PRO A O 1
ATOM 1929 N N . SER A 1 243 ? -18.703 -4.012 -9.688 1 89.62 243 SER A N 1
ATOM 1930 C CA . SER A 1 243 ? -19.734 -5.047 -9.812 1 89.62 243 SER A CA 1
ATOM 1931 C C . SER A 1 243 ? -19.125 -6.441 -9.703 1 89.62 243 SER A C 1
ATOM 1933 O O . SER A 1 243 ? -19.828 -7.422 -9.5 1 89.62 243 SER A O 1
ATOM 1935 N N . ILE A 1 244 ? -17.875 -6.531 -9.93 1 95.38 244 ILE A N 1
ATOM 1936 C CA . ILE A 1 244 ? -17.203 -7.824 -9.812 1 95.38 244 ILE A CA 1
ATOM 1937 C C . ILE A 1 244 ? -16.891 -8.117 -8.344 1 95.38 244 ILE A C 1
ATOM 1939 O O . ILE A 1 244 ? -15.883 -7.641 -7.812 1 95.38 244 ILE A O 1
ATOM 1943 N N . LYS A 1 245 ? -17.703 -8.93 -7.805 1 94.94 245 LYS A N 1
ATOM 1944 C CA . LYS A 1 245 ? -17.484 -9.32 -6.418 1 94.94 245 LYS A CA 1
ATOM 1945 C C . LYS A 1 245 ? -16.719 -10.633 -6.332 1 94.94 245 LYS A C 1
ATOM 1947 O O . LYS A 1 245 ? -16.938 -11.547 -7.141 1 94.94 245 LYS A O 1
ATOM 1952 N N . MET A 1 246 ? -15.828 -10.711 -5.414 1 97 246 MET A N 1
ATOM 1953 C CA . MET A 1 246 ? -15.078 -11.938 -5.18 1 97 246 MET A CA 1
ATOM 1954 C C . MET A 1 246 ? -15.398 -12.516 -3.805 1 97 246 MET A C 1
ATOM 1956 O O . MET A 1 246 ? -15.523 -11.781 -2.828 1 97 246 MET A O 1
ATOM 1960 N N . ILE A 1 247 ? -15.617 -13.805 -3.738 1 97 247 ILE A N 1
ATOM 1961 C CA . ILE A 1 247 ? -15.844 -14.492 -2.477 1 97 247 ILE A CA 1
ATOM 1962 C C . ILE A 1 247 ? -14.773 -15.562 -2.271 1 97 247 ILE A C 1
ATOM 1964 O O . ILE A 1 247 ? -14.125 -15.992 -3.229 1 97 247 ILE A O 1
ATOM 1968 N N . PHE A 1 248 ? -14.547 -15.938 -1.033 1 97.12 248 PHE A N 1
ATOM 1969 C CA . PHE A 1 248 ? -13.477 -16.844 -0.649 1 97.12 248 PHE A CA 1
ATOM 1970 C C . PHE A 1 248 ? -14.016 -18.016 0.174 1 97.12 248 PHE A C 1
ATOM 1972 O O . PHE A 1 248 ? -14.641 -17.797 1.218 1 97.12 248 PHE A O 1
ATOM 1979 N N . HIS A 1 249 ? -13.758 -19.188 -0.297 1 97.69 249 HIS A N 1
ATOM 1980 C CA . HIS A 1 249 ? -14.164 -20.359 0.477 1 97.69 249 HIS A CA 1
ATOM 1981 C C . HIS A 1 249 ? -13.195 -21.516 0.274 1 97.69 249 HIS A C 1
ATOM 1983 O O . HIS A 1 249 ? -12.602 -21.656 -0.798 1 97.69 249 HIS A O 1
ATOM 1989 N N . SER A 1 250 ? -12.992 -22.328 1.301 1 97.56 250 SER A N 1
ATOM 1990 C CA . SER A 1 250 ? -12.242 -23.578 1.17 1 97.56 250 SER A CA 1
ATOM 1991 C C . SER A 1 250 ? -13.094 -24.672 0.547 1 97.56 250 SER A C 1
ATOM 1993 O O . SER A 1 250 ? -14.328 -24.578 0.525 1 97.56 250 SER A O 1
ATOM 1995 N N . LEU A 1 251 ? -12.422 -25.688 0.055 1 98.25 251 LEU A N 1
ATOM 1996 C CA . LEU A 1 251 ? -13.148 -26.828 -0.471 1 98.25 251 LEU A CA 1
ATOM 1997 C C . LEU A 1 251 ? -14.031 -27.453 0.607 1 98.25 251 LEU A C 1
ATOM 1999 O O . LEU A 1 251 ? -15.125 -27.938 0.318 1 98.25 251 LEU A O 1
ATOM 2003 N N . THR A 1 252 ? -13.547 -27.406 1.799 1 97.94 252 THR A N 1
ATOM 2004 C CA . THR A 1 252 ? -14.305 -27.953 2.918 1 97.94 252 THR A CA 1
ATOM 2005 C C . THR A 1 252 ? -15.617 -27.188 3.102 1 97.94 252 THR A C 1
ATOM 2007 O O . THR A 1 252 ? -16.688 -27.797 3.248 1 97.94 252 THR A O 1
ATOM 2010 N N . VAL A 1 253 ? -15.578 -25.906 3.066 1 97.5 253 VAL A N 1
ATOM 2011 C CA . VAL A 1 253 ? -16.766 -25.078 3.225 1 97.5 253 VAL A CA 1
ATOM 2012 C C . VAL A 1 253 ? -17.672 -25.25 2.01 1 97.5 253 VAL A C 1
ATOM 2014 O O . VAL A 1 253 ? -18.906 -25.344 2.148 1 97.5 253 VAL A O 1
ATOM 2017 N N . LEU A 1 254 ? -17.094 -25.281 0.85 1 98.5 254 LEU A N 1
ATOM 2018 C CA . LEU A 1 254 ? -17.859 -25.406 -0.388 1 98.5 254 LEU A CA 1
ATOM 2019 C C . LEU A 1 254 ? -18.625 -26.719 -0.429 1 98.5 254 LEU A C 1
ATOM 2021 O O . LEU A 1 254 ? -19.719 -26.781 -0.989 1 98.5 254 LEU A O 1
ATOM 2025 N N . SER A 1 255 ? -18.062 -27.781 0.17 1 98.06 255 SER A N 1
ATOM 2026 C CA . SER A 1 255 ? -18.75 -29.078 0.191 1 98.06 255 SER A CA 1
ATOM 2027 C C . SER A 1 255 ? -20.078 -28.984 0.919 1 98.06 255 SER A C 1
ATOM 2029 O O . SER A 1 255 ? -20.984 -29.797 0.682 1 98.06 255 SER A O 1
ATOM 2031 N N . LYS A 1 256 ? -20.219 -27.969 1.717 1 97.62 256 LYS A N 1
ATOM 2032 C CA . LYS A 1 256 ? -21.422 -27.828 2.529 1 97.62 256 LYS A CA 1
ATOM 2033 C C . LYS A 1 256 ? -22.391 -26.812 1.909 1 97.62 256 LYS A C 1
ATOM 2035 O O . LYS A 1 256 ? -23.594 -26.922 2.076 1 97.62 256 LYS A O 1
ATOM 2040 N N . ILE A 1 257 ? -21.844 -25.844 1.173 1 97.81 257 ILE A N 1
ATOM 2041 C CA . ILE A 1 257 ? -22.719 -24.719 0.874 1 97.81 257 ILE A CA 1
ATOM 2042 C C . ILE A 1 257 ? -22.875 -24.562 -0.638 1 97.81 257 ILE A C 1
ATOM 2044 O O . ILE A 1 257 ? -23.734 -23.812 -1.112 1 97.81 257 ILE A O 1
ATOM 2048 N N . ALA A 1 258 ? -22.062 -25.219 -1.44 1 98.56 258 ALA A N 1
ATOM 2049 C CA . ALA A 1 258 ? -22.141 -25.109 -2.895 1 98.56 258 ALA A CA 1
ATOM 2050 C C . ALA A 1 258 ? -23.156 -26.078 -3.467 1 98.56 258 ALA A C 1
ATOM 2052 O O . ALA A 1 258 ? -23.344 -27.188 -2.943 1 98.56 258 ALA A O 1
ATOM 2053 N N . SER A 1 259 ? -23.875 -25.656 -4.477 1 98.44 259 SER A N 1
ATOM 2054 C CA . SER A 1 259 ? -24.844 -26.5 -5.176 1 98.44 259 SER A CA 1
ATOM 2055 C C . SER A 1 259 ? -24.953 -26.109 -6.648 1 98.44 259 SER A C 1
ATOM 2057 O O . SER A 1 259 ? -24.438 -25.078 -7.062 1 98.44 259 SER A O 1
ATOM 2059 N N . LEU A 1 260 ? -25.531 -27.016 -7.406 1 98.25 260 LEU A N 1
ATOM 2060 C CA . LEU A 1 260 ? -25.797 -26.734 -8.812 1 98.25 260 LEU A CA 1
ATOM 2061 C C . LEU A 1 260 ? -27.281 -26.547 -9.062 1 98.25 260 LEU A C 1
ATOM 2063 O O . LEU A 1 260 ? -28.109 -27.359 -8.625 1 98.25 260 LEU A O 1
ATOM 2067 N N . ASP A 1 261 ? -27.641 -25.453 -9.594 1 97.88 261 ASP A N 1
ATOM 2068 C CA . ASP A 1 261 ? -28.969 -25.188 -10.133 1 97.88 261 ASP A CA 1
ATOM 2069 C C . ASP A 1 261 ? -28.953 -25.172 -11.656 1 97.88 261 ASP A C 1
ATOM 2071 O O . ASP A 1 261 ? -28.641 -24.156 -12.273 1 97.88 261 ASP A O 1
ATOM 2075 N N . ASN A 1 262 ? -29.422 -26.25 -12.375 1 96.75 262 ASN A N 1
ATOM 2076 C CA . ASN A 1 262 ? -29.297 -26.406 -13.82 1 96.75 262 ASN A CA 1
ATOM 2077 C C . ASN A 1 262 ? -27.891 -26.078 -14.289 1 96.75 262 ASN A C 1
ATOM 2079 O O . ASN A 1 262 ? -27.688 -25.234 -15.156 1 96.75 262 ASN A O 1
ATOM 2083 N N . LYS A 1 263 ? -26.844 -26.562 -13.547 1 97.81 263 LYS A N 1
ATOM 2084 C CA . LYS A 1 263 ? -25.406 -26.5 -13.82 1 97.81 263 LYS A CA 1
ATOM 2085 C C . LYS A 1 263 ? -24.844 -25.141 -13.438 1 97.81 263 LYS A C 1
ATOM 2087 O O . LYS A 1 263 ? -23.625 -24.922 -13.539 1 97.81 263 LYS A O 1
ATOM 2092 N N . THR A 1 264 ? -25.766 -24.219 -13.008 1 98.62 264 THR A N 1
ATOM 2093 C CA . THR A 1 264 ? -25.281 -22.969 -12.438 1 98.62 264 THR A CA 1
ATOM 2094 C C . THR A 1 264 ? -24.703 -23.203 -11.047 1 98.62 264 THR A C 1
ATOM 2096 O O . THR A 1 264 ? -25.391 -23.734 -10.172 1 98.62 264 THR A O 1
ATOM 2099 N N . LEU A 1 265 ? -23.469 -22.859 -10.852 1 98.88 265 LEU A N 1
ATOM 2100 C CA . LEU A 1 265 ? -22.859 -23.016 -9.539 1 98.88 265 LEU A CA 1
ATOM 2101 C C . LEU A 1 265 ? -23.344 -21.938 -8.578 1 98.88 265 LEU A C 1
ATOM 2103 O O . LEU A 1 265 ? -23.203 -20.734 -8.844 1 98.88 265 LEU A O 1
ATOM 2107 N N . MET A 1 266 ? -23.969 -22.391 -7.527 1 98.75 266 MET A N 1
ATOM 2108 C CA . MET A 1 266 ? -24.469 -21.484 -6.488 1 98.75 266 MET A CA 1
ATOM 2109 C C . MET A 1 266 ? -23.672 -21.656 -5.199 1 98.75 266 MET A C 1
ATOM 2111 O O . MET A 1 266 ? -23.484 -22.781 -4.727 1 98.75 266 MET A O 1
ATOM 2115 N N . VAL A 1 267 ? -23.125 -20.609 -4.645 1 98.44 267 VAL A N 1
ATOM 2116 C CA . VAL A 1 267 ? -22.438 -20.594 -3.359 1 98.44 267 VAL A CA 1
ATOM 2117 C C . VAL A 1 267 ? -23.047 -19.516 -2.459 1 98.44 267 VAL A C 1
ATOM 2119 O O . VAL A 1 267 ? -22.938 -18.328 -2.746 1 98.44 267 VAL A O 1
ATOM 2122 N N . GLY A 1 268 ? -23.594 -19.906 -1.339 1 92.19 268 GLY A N 1
ATOM 2123 C CA . GLY A 1 268 ? -24.219 -18.953 -0.438 1 92.19 268 GLY A CA 1
ATOM 2124 C C . GLY A 1 268 ? -25.266 -18.094 -1.114 1 92.19 268 GLY A C 1
ATOM 2125 O O . GLY A 1 268 ? -25.344 -16.891 -0.877 1 92.19 268 GLY A O 1
ATOM 2126 N N . GLY A 1 269 ? -25.938 -18.625 -2.092 1 93.12 269 GLY A N 1
ATOM 2127 C CA . GLY A 1 269 ? -27 -17.922 -2.785 1 93.12 269 GLY A CA 1
ATOM 2128 C C . GLY A 1 269 ? -26.516 -17.094 -3.949 1 93.12 269 GLY A C 1
ATOM 2129 O O . GLY A 1 269 ? -27.312 -16.438 -4.637 1 93.12 269 GLY A O 1
ATOM 2130 N N . GLU A 1 270 ? -25.25 -17.125 -4.188 1 96.19 270 GLU A N 1
ATOM 2131 C CA . GLU A 1 270 ? -24.688 -16.328 -5.266 1 96.19 270 GLU A CA 1
ATOM 2132 C C . GLU A 1 270 ? -24.234 -17.203 -6.43 1 96.19 270 GLU A C 1
ATOM 2134 O O . GLU A 1 270 ? -23.641 -18.266 -6.223 1 96.19 270 GLU A O 1
ATOM 2139 N N . GLU A 1 271 ? -24.547 -16.766 -7.652 1 98.62 271 GLU A N 1
ATOM 2140 C CA . GLU A 1 271 ? -24.062 -17.438 -8.852 1 98.62 271 GLU A CA 1
ATOM 2141 C C . GLU A 1 271 ? -22.562 -17.188 -9.062 1 98.62 271 GLU A C 1
ATOM 2143 O O . GLU A 1 271 ? -22.094 -16.047 -8.922 1 98.62 271 GLU A O 1
ATOM 2148 N N . VAL A 1 272 ? -21.844 -18.203 -9.367 1 98.88 272 VAL A N 1
ATOM 2149 C CA . VAL A 1 272 ? -20.406 -18.078 -9.547 1 98.88 272 VAL A CA 1
ATOM 2150 C C . VAL A 1 272 ? -20.062 -18.078 -11.039 1 98.88 272 VAL A C 1
ATOM 2152 O O . VAL A 1 272 ? -20.438 -19 -11.766 1 98.88 272 VAL A O 1
ATOM 2155 N N . ALA A 1 273 ? -19.375 -17 -11.461 1 98.88 273 ALA A N 1
ATOM 2156 C CA . ALA A 1 273 ? -18.953 -16.875 -12.852 1 98.88 273 ALA A CA 1
ATOM 2157 C C . ALA A 1 273 ? -17.609 -17.578 -13.078 1 98.88 273 ALA A C 1
ATOM 2159 O O . ALA A 1 273 ? -17.406 -18.234 -14.102 1 98.88 273 ALA A O 1
ATOM 2160 N N . VAL A 1 274 ? -16.688 -17.375 -12.18 1 98.88 274 VAL A N 1
ATOM 2161 C CA . VAL A 1 274 ? -15.336 -17.906 -12.273 1 98.88 274 VAL A CA 1
ATOM 2162 C C . VAL A 1 274 ? -14.953 -18.578 -10.953 1 98.88 274 VAL A C 1
ATOM 2164 O O . VAL A 1 274 ? -15.188 -18.016 -9.875 1 98.88 274 VAL A O 1
ATOM 2167 N N . ALA A 1 275 ? -14.469 -19.75 -11.016 1 98.88 275 ALA A N 1
ATOM 2168 C CA . ALA A 1 275 ? -13.898 -20.438 -9.859 1 98.88 275 ALA A CA 1
ATOM 2169 C C . ALA A 1 275 ? -12.383 -20.562 -9.992 1 98.88 275 ALA A C 1
ATOM 2171 O O . ALA A 1 275 ? -11.883 -21.391 -10.766 1 98.88 275 ALA A O 1
ATOM 2172 N N . TYR A 1 276 ? -11.688 -19.766 -9.273 1 98.81 276 TYR A N 1
ATOM 2173 C CA . TYR A 1 276 ? -10.234 -19.734 -9.312 1 98.81 276 TYR A CA 1
ATOM 2174 C C . TYR A 1 276 ? -9.633 -20.547 -8.172 1 98.81 276 TYR A C 1
ATOM 2176 O O . TYR A 1 276 ? -9.766 -20.172 -7.004 1 98.81 276 TYR A O 1
ATOM 2184 N N . PHE A 1 277 ? -8.914 -21.562 -8.508 1 98.38 277 PHE A N 1
ATOM 2185 C CA . PHE A 1 277 ? -8.328 -22.453 -7.516 1 98.38 277 PHE A CA 1
ATOM 2186 C C . PHE A 1 277 ? -6.965 -21.938 -7.062 1 98.38 277 PHE A C 1
ATOM 2188 O O . PHE A 1 277 ? -5.949 -22.203 -7.711 1 98.38 277 PHE A O 1
ATOM 2195 N N . ARG A 1 278 ? -6.961 -21.344 -5.871 1 96.75 278 ARG A N 1
ATOM 2196 C CA . ARG A 1 278 ? -5.715 -20.969 -5.207 1 96.75 278 ARG A CA 1
ATOM 2197 C C . ARG A 1 278 ? -5.285 -22.031 -4.207 1 96.75 278 ARG A C 1
ATOM 2199 O O . ARG A 1 278 ? -4.262 -21.875 -3.535 1 96.75 278 ARG A O 1
ATOM 2206 N N . SER A 1 279 ? -6.066 -23 -4.129 1 95.19 279 SER A N 1
ATOM 2207 C CA . SER A 1 279 ? -5.84 -24.219 -3.365 1 95.19 279 SER A CA 1
ATOM 2208 C C . SER A 1 279 ? -6.332 -25.438 -4.129 1 95.19 279 SER A C 1
ATOM 2210 O O . SER A 1 279 ? -6.738 -25.344 -5.289 1 95.19 279 SER A O 1
ATOM 2212 N N . GLY A 1 280 ? -6.102 -26.609 -3.564 1 94.69 280 GLY A N 1
ATOM 2213 C CA . GLY 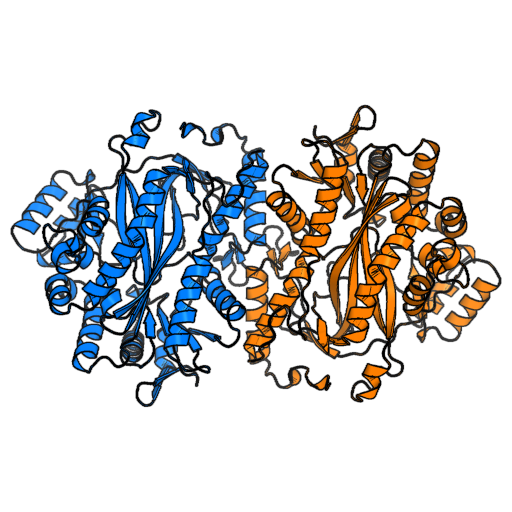A 1 280 ? -6.566 -27.828 -4.207 1 94.69 280 GLY A CA 1
ATOM 2214 C C . GLY A 1 280 ? -5.488 -28.531 -5.016 1 94.69 280 GLY A C 1
ATOM 2215 O O . GLY A 1 280 ? -5.789 -29.344 -5.887 1 94.69 280 GLY A O 1
ATOM 2216 N N . TYR A 1 281 ? -4.23 -28.219 -4.684 1 93.06 281 TYR A N 1
ATOM 2217 C CA . TYR A 1 281 ? -3.15 -28.719 -5.523 1 93.06 281 TYR A CA 1
ATOM 2218 C C . TYR A 1 281 ? -2.334 -29.766 -4.781 1 93.06 281 TYR A C 1
ATOM 2220 O O . TYR A 1 281 ? -1.346 -30.281 -5.309 1 93.06 281 TYR A O 1
ATOM 2228 N N . THR A 1 282 ? -2.697 -30.094 -3.551 1 91.69 282 THR A N 1
ATOM 2229 C CA . THR A 1 282 ? -2.041 -31.141 -2.77 1 91.69 282 THR A CA 1
ATOM 2230 C C . THR A 1 282 ? -3.066 -31.969 -2.008 1 91.69 282 THR A C 1
ATOM 2232 O O . THR A 1 282 ? -4.195 -31.531 -1.784 1 91.69 282 THR A O 1
ATOM 2235 N N . PRO A 1 283 ? -2.67 -33.156 -1.603 1 92.69 283 PRO A N 1
ATOM 2236 C CA . PRO A 1 283 ? -3.59 -34.031 -0.866 1 92.69 283 PRO A CA 1
ATOM 2237 C C . PRO A 1 283 ? -4.113 -33.375 0.415 1 92.69 283 PRO A C 1
ATOM 2239 O O . PRO A 1 283 ? -5.25 -33.625 0.821 1 92.69 283 PRO A O 1
ATOM 2242 N N . SER A 1 284 ? -3.34 -32.531 1.002 1 91.88 284 SER A N 1
ATOM 2243 C CA . SER A 1 284 ? -3.73 -31.906 2.264 1 91.88 284 SER A CA 1
ATOM 2244 C C . SER A 1 284 ? -4.949 -31 2.082 1 91.88 284 SER A C 1
ATOM 2246 O O . SER A 1 284 ? -5.637 -30.672 3.053 1 91.88 284 SER A O 1
ATOM 2248 N N . CYS A 1 285 ? -5.285 -30.625 0.843 1 93.94 285 CYS A N 1
ATOM 2249 C CA . CYS A 1 285 ? -6.453 -29.812 0.542 1 93.94 285 CYS A CA 1
ATOM 2250 C C . CYS A 1 285 ? -7.715 -30.656 0.474 1 93.94 285 CYS A C 1
ATOM 2252 O O . CYS A 1 285 ? -8.82 -30.125 0.395 1 93.94 285 CYS A O 1
ATOM 2254 N N . TYR A 1 286 ? -7.5 -31.984 0.576 1 96.44 286 TYR A N 1
ATOM 2255 C CA . TYR A 1 286 ? -8.602 -32.938 0.456 1 96.44 286 TYR A CA 1
ATOM 2256 C C . TYR A 1 286 ? -8.609 -33.906 1.628 1 96.44 286 TYR A C 1
ATOM 2258 O O . TYR A 1 286 ? -8.453 -35.125 1.438 1 96.44 286 TYR A O 1
ATOM 2266 N N . PRO A 1 287 ? -8.906 -33.469 2.793 1 95.88 287 PRO A N 1
ATOM 2267 C CA . PRO A 1 287 ? -8.852 -34.344 3.967 1 95.88 287 PRO A CA 1
ATOM 2268 C C . PRO A 1 287 ? -9.922 -35.406 3.945 1 95.88 287 PRO A C 1
ATOM 2270 O O . PRO A 1 287 ? -9.773 -36.438 4.613 1 95.88 287 PRO A O 1
ATOM 2273 N N . SER A 1 288 ? -11.008 -35.25 3.211 1 97.44 288 SER A N 1
ATOM 2274 C CA . SER A 1 288 ? -12.07 -36.25 3.115 1 97.44 288 SER A CA 1
ATOM 2275 C C . SER A 1 288 ? -12.672 -36.281 1.714 1 97.44 288 SER A C 1
ATOM 2277 O O . SER A 1 288 ? -12.273 -35.5 0.842 1 97.44 288 SER A O 1
ATOM 2279 N N . GLU A 1 289 ? -13.609 -37.125 1.506 1 98.12 289 GLU A N 1
ATOM 2280 C CA . GLU A 1 289 ? -14.297 -37.25 0.225 1 98.12 289 GLU A CA 1
ATOM 2281 C C . GLU A 1 289 ? -15.148 -36.031 -0.065 1 98.12 289 GLU A C 1
ATOM 2283 O O . GLU A 1 289 ? -15.469 -35.75 -1.222 1 98.12 289 GLU A O 1
ATOM 2288 N N . ASP A 1 290 ? -15.445 -35.281 1.009 1 98.31 290 ASP A N 1
ATOM 2289 C CA . ASP A 1 290 ? -16.266 -34.094 0.851 1 98.31 290 ASP A CA 1
ATOM 2290 C C . ASP A 1 290 ? -15.594 -33.094 -0.066 1 98.31 290 ASP A C 1
ATOM 2292 O O . ASP A 1 290 ? -16.234 -32.5 -0.944 1 98.31 290 ASP A O 1
ATOM 2296 N N . GLU A 1 291 ? -14.352 -32.844 0.141 1 98.44 291 GLU A N 1
ATOM 2297 C CA . GLU A 1 291 ? -13.609 -31.891 -0.669 1 98.44 291 GLU A CA 1
ATOM 2298 C C . GLU A 1 291 ? -13.516 -32.344 -2.121 1 98.44 291 GLU A C 1
ATOM 2300 O O . GLU A 1 291 ? -13.586 -31.531 -3.041 1 98.44 291 GLU A O 1
ATOM 2305 N N . TRP A 1 292 ? -13.344 -33.656 -2.322 1 98.56 292 TRP A N 1
ATOM 2306 C CA . TRP A 1 292 ? -13.312 -34.188 -3.68 1 98.56 292 TRP A CA 1
ATOM 2307 C C . TRP A 1 292 ? -14.664 -34 -4.371 1 98.56 292 TRP A C 1
ATOM 2309 O O . TRP A 1 292 ? -14.719 -33.656 -5.555 1 98.56 292 TRP A O 1
ATOM 2319 N N . SER A 1 293 ? -15.703 -34.188 -3.633 1 98.44 293 SER A N 1
ATOM 2320 C CA . SER A 1 293 ? -17.047 -34 -4.168 1 98.44 293 SER A CA 1
ATOM 2321 C C . SER A 1 293 ? -17.266 -32.531 -4.551 1 98.44 293 SER A C 1
ATOM 2323 O O . SER A 1 293 ? -17.922 -32.25 -5.555 1 98.44 293 SER A O 1
ATOM 2325 N N . ALA A 1 294 ? -16.781 -31.656 -3.697 1 98.69 294 ALA A N 1
ATOM 2326 C CA . ALA A 1 294 ? -16.891 -30.234 -3.996 1 98.69 294 ALA A CA 1
ATOM 2327 C C . ALA A 1 294 ? -16.141 -29.875 -5.281 1 98.69 294 ALA A C 1
ATOM 2329 O O . ALA A 1 294 ? -16.641 -29.109 -6.105 1 98.69 294 ALA A O 1
ATOM 2330 N N . ARG A 1 295 ? -14.945 -30.422 -5.422 1 98.69 295 ARG A N 1
ATOM 2331 C CA . ARG A 1 295 ? -14.156 -30.172 -6.625 1 98.69 295 ARG A CA 1
ATOM 2332 C C . ARG A 1 295 ? -14.891 -30.688 -7.867 1 98.69 295 ARG A C 1
ATOM 2334 O O . ARG A 1 295 ? -14.938 -29.984 -8.891 1 98.69 295 ARG A O 1
ATOM 2341 N N . LEU A 1 296 ? -15.422 -31.875 -7.801 1 98.75 296 LEU A N 1
ATOM 2342 C CA . LEU A 1 296 ? -16.188 -32.438 -8.914 1 98.75 296 LEU A CA 1
ATOM 2343 C C . LEU A 1 296 ? -17.406 -31.562 -9.227 1 98.75 296 LEU A C 1
ATOM 2345 O O . LEU A 1 296 ? -17.703 -31.328 -10.398 1 98.75 296 LEU A O 1
ATOM 2349 N N . LEU A 1 297 ? -18.078 -31.156 -8.156 1 98.69 297 LEU A N 1
ATOM 2350 C CA . LEU A 1 297 ? -19.25 -30.297 -8.312 1 98.69 297 LEU A CA 1
ATOM 2351 C C . LEU A 1 297 ? -18.906 -29.047 -9.109 1 98.69 297 LEU A C 1
ATOM 2353 O O . LEU A 1 297 ? -19.625 -28.672 -10.031 1 98.69 297 LEU A O 1
ATOM 2357 N N . ILE A 1 298 ? -17.828 -28.375 -8.766 1 98.81 298 ILE A N 1
ATOM 2358 C CA . ILE A 1 298 ? -17.391 -27.156 -9.438 1 98.81 298 ILE A CA 1
ATOM 2359 C C . ILE A 1 298 ? -17.047 -27.469 -10.898 1 98.81 298 ILE A C 1
ATOM 2361 O O . ILE A 1 298 ? -17.453 -26.734 -11.805 1 98.81 298 ILE A O 1
ATOM 2365 N N . GLU A 1 299 ? -16.328 -28.562 -11.125 1 98.69 299 GLU A N 1
ATOM 2366 C CA . GLU A 1 299 ? -15.914 -28.938 -12.477 1 98.69 299 GLU A CA 1
ATOM 2367 C C . GLU A 1 299 ? -17.125 -29.188 -13.375 1 98.69 299 GLU A C 1
ATOM 2369 O O . GLU A 1 299 ? -17.062 -28.938 -14.578 1 98.69 299 GLU A O 1
ATOM 2374 N N . ARG A 1 300 ? -18.234 -29.641 -12.844 1 98.38 300 ARG A N 1
ATOM 2375 C CA . ARG A 1 300 ? -19.438 -29.984 -13.586 1 98.38 300 ARG A CA 1
ATOM 2376 C C . ARG A 1 300 ? -20.266 -28.734 -13.891 1 98.38 300 ARG A C 1
ATOM 2378 O O . ARG A 1 300 ? -21.172 -28.781 -14.719 1 98.38 300 ARG A O 1
ATOM 2385 N N . SER A 1 301 ? -19.953 -27.641 -13.32 1 98.75 301 SER A N 1
ATOM 2386 C CA . SER A 1 301 ? -20.812 -26.469 -13.328 1 98.75 301 SER A CA 1
ATOM 2387 C C . SER A 1 301 ? -20.547 -25.594 -14.562 1 98.75 301 SER A C 1
ATOM 2389 O O . SER A 1 301 ? -19.625 -25.875 -15.336 1 98.75 301 SER A O 1
ATOM 2391 N N . LEU A 1 302 ? -21.328 -24.5 -14.703 1 98.62 302 LEU A N 1
ATOM 2392 C CA . LEU A 1 302 ? -21.188 -23.5 -15.758 1 98.62 302 LEU A CA 1
ATOM 2393 C C . LEU A 1 302 ? -20.141 -22.469 -15.375 1 98.62 302 LEU A C 1
ATOM 2395 O O . LEU A 1 302 ? -19.781 -21.609 -16.188 1 98.62 302 LEU A O 1
ATOM 2399 N N . ALA A 1 303 ? -19.609 -22.5 -14.141 1 98.88 303 ALA A N 1
ATOM 2400 C CA . ALA A 1 303 ? -18.531 -21.562 -13.789 1 98.88 303 ALA A CA 1
ATOM 2401 C C . ALA A 1 303 ? -17.297 -21.812 -14.633 1 98.88 303 ALA A C 1
ATOM 2403 O O . ALA A 1 303 ? -16.969 -22.953 -14.961 1 98.88 303 ALA A O 1
ATOM 2404 N N . ILE A 1 304 ? -16.641 -20.734 -15.008 1 98.88 304 ILE A N 1
ATOM 2405 C CA . ILE A 1 304 ? -15.352 -20.844 -15.672 1 98.88 304 ILE A CA 1
ATOM 2406 C C . ILE A 1 304 ? -14.297 -21.297 -14.664 1 98.88 304 ILE A C 1
ATOM 2408 O O . ILE A 1 304 ? -14.055 -20.625 -13.664 1 98.88 304 ILE A O 1
ATOM 2412 N N . LYS A 1 305 ? -13.734 -22.469 -14.898 1 98.56 305 LYS A N 1
ATOM 2413 C CA . LYS A 1 305 ? -12.734 -22.984 -13.961 1 98.56 305 LYS A CA 1
ATOM 2414 C C . LYS A 1 305 ? -11.352 -22.438 -14.281 1 98.56 305 LYS A C 1
ATOM 2416 O O . LYS A 1 305 ? -10.977 -22.297 -15.453 1 98.56 305 LYS A O 1
ATOM 2421 N N . CYS A 1 306 ? -10.602 -22.062 -13.312 1 98.75 306 CYS A N 1
ATOM 2422 C CA . CYS A 1 306 ? -9.203 -21.672 -13.398 1 98.75 306 CYS A CA 1
ATOM 2423 C C . CYS A 1 306 ? -8.367 -22.344 -12.328 1 98.75 306 CYS A C 1
ATOM 2425 O O . CYS A 1 306 ? -8.266 -21.859 -11.203 1 98.75 306 CYS A O 1
ATOM 2427 N N . PRO A 1 307 ? -7.723 -23.438 -12.57 1 98 307 PRO A N 1
ATOM 2428 C CA . PRO A 1 307 ? -7.836 -24.109 -13.859 1 98 307 PRO A CA 1
ATOM 2429 C C . PRO A 1 307 ? -8.945 -25.156 -13.875 1 98 307 PRO A C 1
ATOM 2431 O O . PRO A 1 307 ? -9.477 -25.531 -12.82 1 98 307 PRO A O 1
ATOM 2434 N N . SER A 1 308 ? -9.32 -25.609 -15.07 1 98.25 308 SER A N 1
ATOM 2435 C CA . SER A 1 308 ? -10.094 -26.844 -15.195 1 98.25 308 SER A CA 1
ATOM 2436 C C . SER A 1 308 ? -9.273 -28.047 -14.766 1 98.25 308 SER A C 1
ATOM 2438 O O . SER A 1 308 ? -8.055 -27.969 -14.625 1 98.25 308 SER A O 1
ATOM 2440 N N . ALA A 1 309 ? -9.961 -29.172 -14.539 1 98.12 309 ALA A N 1
ATOM 2441 C CA . ALA A 1 309 ? -9.258 -30.391 -14.195 1 98.12 309 ALA A CA 1
ATOM 2442 C C . ALA A 1 309 ? -8.266 -30.781 -15.297 1 98.12 309 ALA A C 1
ATOM 2444 O O . ALA A 1 309 ? -7.16 -31.25 -15.008 1 98.12 309 ALA A O 1
ATOM 2445 N N . ALA A 1 310 ? -8.648 -30.609 -16.547 1 98.06 310 ALA A N 1
ATOM 2446 C CA . ALA A 1 310 ? -7.766 -30.922 -17.656 1 98.06 310 ALA A CA 1
ATOM 2447 C C . ALA A 1 310 ? -6.492 -30.078 -17.609 1 98.06 310 ALA A C 1
ATOM 2449 O O . ALA A 1 310 ? -5.387 -30.609 -17.719 1 98.06 310 ALA A O 1
ATOM 2450 N N . MET A 1 311 ? -6.656 -28.781 -17.422 1 97.88 311 MET A N 1
ATOM 2451 C CA . MET A 1 311 ? -5.508 -27.875 -17.375 1 97.88 311 MET A CA 1
ATOM 2452 C C . MET A 1 311 ? -4.652 -28.156 -16.141 1 97.88 311 MET A C 1
ATOM 2454 O O . MET A 1 311 ? -3.428 -28.031 -16.188 1 97.88 311 MET A O 1
ATOM 2458 N N . HIS A 1 312 ? -5.309 -28.453 -15.016 1 97.69 312 HIS A N 1
ATOM 2459 C CA . HIS A 1 312 ? -4.59 -28.875 -13.82 1 97.69 312 HIS A CA 1
ATOM 2460 C C . HIS A 1 312 ? -3.66 -30.047 -14.117 1 97.69 312 HIS A C 1
ATOM 2462 O O . HIS A 1 312 ? -2.51 -30.062 -13.672 1 97.69 312 HIS A O 1
ATOM 2468 N N . LEU A 1 313 ? -4.113 -31.016 -14.867 1 97.44 313 LEU A N 1
ATOM 2469 C CA . LEU A 1 313 ? -3.346 -32.219 -15.195 1 97.44 313 LEU A CA 1
ATOM 2470 C C . LEU A 1 313 ? -2.16 -31.859 -16.094 1 97.44 313 LEU A C 1
ATOM 2472 O O . LEU A 1 313 ? -1.113 -32.5 -16.016 1 97.44 313 LEU A O 1
ATOM 2476 N N . VAL A 1 314 ? -2.32 -30.844 -16.953 1 97.69 314 VAL A N 1
ATOM 2477 C CA . VAL A 1 314 ? -1.22 -30.422 -17.812 1 97.69 314 VAL A CA 1
ATOM 2478 C C . VAL A 1 314 ? -0.04 -29.969 -16.953 1 97.69 314 VAL A C 1
ATOM 2480 O O . VAL A 1 314 ? 1.119 -30.141 -17.344 1 97.69 314 VAL A O 1
ATOM 2483 N N . GLY A 1 315 ? -0.336 -29.438 -15.789 1 95.69 315 GLY A N 1
ATOM 2484 C CA . GLY A 1 315 ? 0.693 -28.891 -14.906 1 95.69 315 GLY A CA 1
ATOM 2485 C C . GLY A 1 315 ? 1.47 -29.969 -14.18 1 95.69 315 GLY A C 1
ATOM 2486 O O . GLY A 1 315 ? 2.473 -29.688 -13.523 1 95.69 315 GLY A O 1
ATOM 2487 N N . THR A 1 316 ? 1.078 -31.219 -14.281 1 95.12 316 THR A N 1
ATOM 2488 C CA . THR A 1 316 ? 1.799 -32.312 -13.609 1 95.12 316 THR A CA 1
ATOM 2489 C C . THR A 1 316 ? 3.201 -32.469 -14.195 1 95.12 316 THR A C 1
ATOM 2491 O O . THR A 1 316 ? 3.41 -32.25 -15.391 1 95.12 316 THR A O 1
ATOM 2494 N N . LYS A 1 317 ? 4.16 -32.906 -13.398 1 93.69 317 LYS A N 1
ATOM 2495 C CA . LYS A 1 317 ? 5.547 -33.062 -13.82 1 93.69 317 LYS A CA 1
ATOM 2496 C C . LYS A 1 317 ? 5.664 -34.125 -14.906 1 93.69 317 LYS A C 1
ATOM 2498 O O . LYS A 1 317 ? 6.488 -34.031 -15.812 1 93.69 317 LYS A O 1
ATOM 2503 N N . LYS A 1 318 ? 4.836 -35.125 -14.828 1 94.25 318 LYS A N 1
ATOM 2504 C CA . LYS A 1 318 ? 4.871 -36.188 -15.812 1 94.25 318 LYS A CA 1
ATOM 2505 C C . LYS A 1 318 ? 4.492 -35.688 -17.203 1 94.25 318 LYS A C 1
ATOM 2507 O O . LYS A 1 318 ? 5.152 -36 -18.188 1 94.25 318 LYS A O 1
ATOM 2512 N N . VAL A 1 319 ? 3.449 -34.938 -17.297 1 96.12 319 VAL A N 1
ATOM 2513 C CA . VAL A 1 319 ? 3.033 -34.375 -18.578 1 96.12 319 VAL A CA 1
ATOM 2514 C C . VAL A 1 319 ? 4.148 -33.5 -19.156 1 96.12 319 VAL A C 1
ATOM 2516 O O . VAL A 1 319 ? 4.457 -33.594 -20.344 1 96.12 319 VAL A O 1
ATOM 2519 N N . GLN A 1 320 ? 4.73 -32.719 -18.297 1 94.44 320 GLN A N 1
ATOM 2520 C CA . GLN A 1 320 ? 5.809 -31.828 -18.734 1 94.44 320 GLN A CA 1
ATOM 2521 C C . GLN A 1 320 ? 7.027 -32.625 -19.172 1 94.44 320 GLN A C 1
ATOM 2523 O O . GLN A 1 320 ? 7.699 -32.281 -20.141 1 94.44 320 GLN A O 1
ATOM 2528 N N . GLN A 1 321 ? 7.305 -33.719 -18.484 1 95.12 321 GLN A N 1
ATOM 2529 C CA . GLN A 1 321 ? 8.383 -34.625 -18.875 1 95.12 321 GLN A CA 1
ATOM 2530 C C . GLN A 1 321 ? 8.125 -35.219 -20.25 1 95.12 321 GLN A C 1
ATOM 2532 O O . GLN A 1 321 ? 9.023 -35.281 -21.094 1 95.12 321 GLN A O 1
ATOM 2537 N N . VAL A 1 322 ? 6.898 -35.625 -20.516 1 96.06 322 VAL A N 1
ATOM 2538 C CA . VAL A 1 322 ? 6.547 -36.25 -21.797 1 96.06 322 VAL A CA 1
ATOM 2539 C C . VAL A 1 322 ? 6.648 -35.188 -22.906 1 96.06 322 VAL A C 1
ATOM 2541 O O . VAL A 1 322 ? 7.148 -35.469 -24 1 96.06 322 VAL A O 1
ATOM 2544 N N . LEU A 1 323 ? 6.223 -34 -22.625 1 96.5 323 LEU A N 1
ATOM 2545 C CA . LEU A 1 323 ? 6.266 -32.906 -23.594 1 96.5 323 LEU A CA 1
ATOM 2546 C C . LEU A 1 323 ? 7.703 -32.594 -24.016 1 96.5 323 LEU A C 1
ATOM 2548 O O . LEU A 1 323 ? 7.941 -32.125 -25.125 1 96.5 323 LEU A O 1
ATOM 2552 N N . ALA A 1 324 ? 8.641 -32.844 -23.125 1 94.12 324 ALA A N 1
ATOM 2553 C CA . ALA A 1 324 ? 10.047 -32.531 -23.375 1 94.12 324 ALA A CA 1
ATOM 2554 C C . ALA A 1 324 ? 10.703 -33.594 -24.234 1 94.12 324 ALA A C 1
ATOM 2556 O O . ALA A 1 324 ? 11.828 -33.406 -24.719 1 94.12 324 ALA A O 1
ATOM 2557 N N . GLU A 1 325 ? 10.031 -34.688 -24.469 1 93.31 325 GLU A N 1
ATOM 2558 C CA . GLU A 1 325 ? 10.578 -35.75 -25.312 1 93.31 325 GLU A CA 1
ATOM 2559 C C . GLU A 1 325 ? 10.648 -35.281 -26.781 1 93.31 325 GLU A C 1
ATOM 2561 O O . GLU A 1 325 ? 9.797 -34.531 -27.234 1 93.31 325 GLU A O 1
ATOM 2566 N N . PRO A 1 326 ? 11.648 -35.812 -27.453 1 91.31 326 PRO A N 1
ATOM 2567 C CA . PRO A 1 326 ? 11.797 -35.438 -28.859 1 91.31 326 PRO A CA 1
ATOM 2568 C C . PRO A 1 326 ? 10.562 -35.781 -29.703 1 91.31 326 PRO A C 1
ATOM 2570 O O . PRO A 1 326 ? 10.023 -36.875 -29.594 1 91.31 326 PRO A O 1
ATOM 2573 N N . GLY A 1 327 ? 10.102 -34.812 -30.422 1 93.31 327 GLY A N 1
ATOM 2574 C CA . GLY A 1 327 ? 9.039 -35.031 -31.391 1 93.31 327 GLY A CA 1
ATOM 2575 C C . GLY A 1 327 ? 7.652 -34.812 -30.797 1 93.31 327 GLY A C 1
ATOM 2576 O O . GLY A 1 327 ? 6.66 -34.781 -31.531 1 93.31 327 GLY A O 1
ATOM 2577 N N . VAL A 1 328 ? 7.488 -34.719 -29.547 1 96.38 328 VAL A N 1
ATOM 2578 C CA . VAL A 1 328 ? 6.18 -34.656 -28.906 1 96.38 328 VAL A CA 1
ATOM 2579 C C . VAL A 1 328 ? 5.602 -33.25 -29.016 1 96.38 328 VAL A C 1
ATOM 2581 O O . VAL A 1 328 ? 4.41 -33.094 -29.297 1 96.38 328 VAL A O 1
ATOM 2584 N N . LEU A 1 329 ? 6.395 -32.188 -28.875 1 97 329 LEU A N 1
ATOM 2585 C CA . LEU A 1 329 ? 5.938 -30.812 -28.891 1 97 329 LEU A CA 1
ATOM 2586 C C . LEU A 1 329 ? 5.273 -30.484 -30.234 1 97 329 LEU A C 1
ATOM 2588 O O . LEU A 1 329 ? 4.363 -29.656 -30.281 1 97 329 LEU A O 1
ATOM 2592 N N . GLU A 1 330 ? 5.723 -31.156 -31.25 1 97.12 330 GLU A N 1
ATOM 2593 C CA . GLU A 1 330 ? 5.254 -30.906 -32.594 1 97.12 330 GLU A CA 1
ATOM 2594 C C . GLU A 1 330 ? 3.783 -31.281 -32.75 1 97.12 330 GLU A C 1
ATOM 2596 O O . GLU A 1 330 ? 3.113 -30.828 -33.688 1 97.12 330 GLU A O 1
ATOM 2601 N N . ARG A 1 331 ? 3.322 -32.094 -31.891 1 97 331 ARG A N 1
ATOM 2602 C CA . ARG A 1 331 ? 1.906 -32.438 -31.875 1 97 331 ARG A CA 1
ATOM 2603 C C . ARG A 1 331 ? 1.038 -31.234 -31.578 1 97 331 ARG A C 1
ATOM 2605 O O . ARG A 1 331 ? -0.099 -31.141 -32.031 1 97 331 ARG A O 1
ATOM 2612 N N . PHE A 1 332 ? 1.567 -30.25 -30.906 1 97.81 332 PHE A N 1
ATOM 2613 C CA . PHE A 1 332 ? 0.762 -29.156 -30.375 1 97.81 332 PHE A CA 1
ATOM 2614 C C . PHE A 1 332 ? 1.186 -27.828 -30.984 1 97.81 332 PHE A C 1
ATOM 2616 O O . PHE A 1 332 ? 0.369 -26.922 -31.125 1 97.81 332 PHE A O 1
ATOM 2623 N N . ILE A 1 333 ? 2.443 -27.703 -31.25 1 97.44 333 ILE A N 1
ATOM 2624 C CA . ILE A 1 333 ? 2.988 -26.453 -31.75 1 97.44 333 ILE A CA 1
ATOM 2625 C C . ILE A 1 333 ? 3.5 -26.641 -33.188 1 97.44 333 ILE A C 1
ATOM 2627 O O . ILE A 1 333 ? 4.375 -27.484 -33.438 1 97.44 333 ILE A O 1
ATOM 2631 N N . THR A 1 334 ? 2.965 -25.781 -34.062 1 95.44 334 THR A N 1
ATOM 2632 C CA . THR A 1 334 ? 3.355 -25.906 -35.469 1 95.44 334 THR A CA 1
ATOM 2633 C C . THR A 1 334 ? 4.32 -24.797 -35.875 1 95.44 334 THR A C 1
ATOM 2635 O O . THR A 1 334 ? 5.094 -24.953 -36.812 1 95.44 334 THR A O 1
ATOM 2638 N N . ASP A 1 335 ? 4.234 -23.703 -35.188 1 96.56 335 ASP A N 1
ATOM 2639 C CA . ASP A 1 335 ? 5.137 -22.594 -35.469 1 96.56 335 ASP A CA 1
ATOM 2640 C C . ASP A 1 335 ? 6.57 -22.938 -35.062 1 96.56 335 ASP A C 1
ATOM 2642 O O . ASP A 1 335 ? 6.859 -23.172 -33.875 1 96.56 335 ASP A O 1
ATOM 2646 N N . GLU A 1 336 ? 7.461 -22.891 -35.969 1 97.06 336 GLU A N 1
ATOM 2647 C CA . GLU A 1 336 ? 8.844 -23.312 -35.75 1 97.06 336 GLU A CA 1
ATOM 2648 C C . GLU A 1 336 ? 9.547 -22.391 -34.75 1 97.06 336 GLU A C 1
ATOM 2650 O O . GLU A 1 336 ? 10.383 -22.844 -33.969 1 97.06 336 GLU A O 1
ATOM 2655 N N . GLY A 1 337 ? 9.242 -21.156 -34.938 1 97.44 337 GLY A N 1
ATOM 2656 C CA . GLY A 1 337 ? 9.812 -20.219 -33.969 1 97.44 337 GLY A CA 1
ATOM 2657 C C . GLY A 1 337 ? 9.414 -20.516 -32.562 1 97.44 337 GLY A C 1
ATOM 2658 O O . GLY A 1 337 ? 10.258 -20.5 -31.641 1 97.44 337 GLY A O 1
ATOM 2659 N N . ALA A 1 338 ? 8.18 -20.781 -32.344 1 97.69 338 ALA A N 1
ATOM 2660 C CA . ALA A 1 338 ? 7.668 -21.125 -31.016 1 97.69 338 ALA A CA 1
ATOM 2661 C C . ALA A 1 338 ? 8.289 -22.422 -30.5 1 97.69 338 ALA A C 1
ATOM 2663 O O . ALA A 1 338 ? 8.625 -22.531 -29.328 1 97.69 338 ALA A O 1
ATOM 2664 N N . LEU A 1 339 ? 8.422 -23.406 -31.375 1 97.56 339 LEU A N 1
ATOM 2665 C CA . LEU A 1 339 ? 9.039 -24.672 -31.016 1 97.56 339 LEU A CA 1
ATOM 2666 C C . LEU A 1 339 ? 10.453 -24.453 -30.484 1 97.56 339 LEU A C 1
ATOM 2668 O O . LEU A 1 339 ? 10.828 -25 -29.453 1 97.56 339 LEU A O 1
ATOM 2672 N N . LYS A 1 340 ? 11.133 -23.688 -31.234 1 97.38 340 LYS A N 1
ATOM 2673 C CA . LYS A 1 340 ? 12.516 -23.406 -30.859 1 97.38 340 LYS A CA 1
ATOM 2674 C C . LYS A 1 340 ? 12.594 -22.672 -29.531 1 97.38 340 LYS A C 1
ATOM 2676 O O . LYS A 1 340 ? 13.438 -22.984 -28.688 1 97.38 340 LYS A O 1
ATOM 2681 N N . ARG A 1 341 ? 11.758 -21.703 -29.328 1 97.94 341 ARG A N 1
ATOM 2682 C CA . ARG A 1 341 ? 11.75 -20.922 -28.094 1 97.94 341 ARG A CA 1
ATOM 2683 C C . ARG A 1 341 ? 11.43 -21.812 -26.891 1 97.94 341 ARG A C 1
ATOM 2685 O O . ARG A 1 341 ? 12.102 -21.719 -25.859 1 97.94 341 ARG A O 1
ATOM 2692 N N . ILE A 1 342 ? 10.445 -22.656 -27.031 1 98.19 342 ILE A N 1
ATOM 2693 C CA . ILE A 1 342 ? 10.047 -23.531 -25.938 1 98.19 342 ILE A CA 1
ATOM 2694 C C . ILE A 1 342 ? 11.172 -24.516 -25.625 1 98.19 342 ILE A C 1
ATOM 2696 O O . ILE A 1 342 ? 11.586 -24.656 -24.484 1 98.19 342 ILE A O 1
ATOM 2700 N N . ARG A 1 343 ? 11.742 -25.141 -26.641 1 97 343 ARG A N 1
ATOM 2701 C CA . ARG A 1 343 ? 12.75 -26.172 -26.469 1 97 343 ARG A CA 1
ATOM 2702 C C . ARG A 1 343 ? 14.023 -25.609 -25.875 1 97 343 ARG A C 1
ATOM 2704 O O . ARG A 1 343 ? 14.727 -26.297 -25.125 1 97 343 ARG A O 1
ATOM 2711 N N . SER A 1 344 ? 14.242 -24.422 -26.219 1 96.19 344 SER A N 1
ATOM 2712 C CA . SER A 1 344 ? 15.461 -23.797 -25.734 1 96.19 344 SER A CA 1
ATOM 2713 C C . SER A 1 344 ? 15.453 -23.656 -24.203 1 96.19 344 SER A C 1
ATOM 2715 O O . SER A 1 344 ? 16.5 -23.453 -23.594 1 96.19 344 SER A O 1
ATOM 2717 N N . THR A 1 345 ? 14.32 -23.766 -23.562 1 97.06 345 THR A N 1
ATOM 2718 C CA . THR A 1 345 ? 14.227 -23.578 -22.125 1 97.06 345 THR A CA 1
ATOM 2719 C C . THR A 1 345 ? 14.211 -24.938 -21.406 1 97.06 345 THR A C 1
ATOM 2721 O O . THR A 1 345 ? 14.242 -24.984 -20.172 1 97.06 345 THR A O 1
ATOM 2724 N N . PHE A 1 346 ? 14.102 -26.016 -22.109 1 95.62 346 PHE A N 1
ATOM 2725 C CA . PHE A 1 346 ? 13.961 -27.344 -21.5 1 95.62 346 PHE A CA 1
ATOM 2726 C C . PHE A 1 346 ? 15.266 -27.766 -20.844 1 95.62 346 PHE A C 1
ATOM 2728 O O . PHE A 1 346 ? 16.359 -27.453 -21.328 1 95.62 346 PHE A O 1
ATOM 2735 N N . THR A 1 347 ? 15.094 -28.359 -19.75 1 92.81 347 THR A N 1
ATOM 2736 C CA . THR A 1 347 ? 16.172 -29.141 -19.156 1 92.81 347 THR A CA 1
ATOM 2737 C C . THR A 1 347 ? 16.047 -30.609 -19.531 1 92.81 347 THR A C 1
ATOM 2739 O O . THR A 1 347 ? 15.109 -31 -20.234 1 92.81 347 THR A O 1
ATOM 2742 N N . GLY A 1 348 ? 17.031 -31.328 -19.188 1 91.62 348 GLY A N 1
ATOM 2743 C CA . GLY A 1 348 ? 16.844 -32.75 -19.344 1 91.62 348 GLY A CA 1
ATOM 2744 C C . GLY A 1 348 ? 15.797 -33.312 -18.406 1 91.62 348 GLY A C 1
ATOM 2745 O O . GLY A 1 348 ? 15.891 -33.156 -17.188 1 91.62 348 GLY A O 1
ATOM 2746 N N . LEU A 1 349 ? 14.758 -33.844 -18.922 1 93.69 349 LEU A N 1
ATOM 2747 C CA . LEU A 1 349 ? 13.711 -34.531 -18.188 1 93.69 349 LEU A CA 1
ATOM 2748 C C . LEU A 1 349 ? 13.609 -36 -18.625 1 93.69 349 LEU A C 1
ATOM 2750 O O . LEU A 1 349 ? 13.562 -36.281 -19.828 1 93.69 349 LEU A O 1
ATOM 2754 N N . TYR A 1 350 ? 13.609 -36.844 -17.641 1 93.56 350 TYR A N 1
ATOM 2755 C CA . TYR A 1 350 ? 13.695 -38.281 -17.969 1 93.56 350 TYR A CA 1
ATOM 2756 C C . TYR A 1 350 ? 12.602 -39.062 -17.266 1 93.56 350 TYR A C 1
ATOM 2758 O O . TYR A 1 350 ? 12.273 -38.781 -16.109 1 93.56 350 TYR A O 1
ATOM 2766 N N . THR A 1 351 ? 12.094 -40 -18.016 1 92.88 351 THR A N 1
ATOM 2767 C CA . THR A 1 351 ? 11.055 -40.875 -17.453 1 92.88 351 THR A CA 1
ATOM 2768 C C . THR A 1 351 ? 11.672 -41.938 -16.562 1 92.88 351 THR A C 1
ATOM 2770 O O . THR A 1 351 ? 12.82 -42.344 -16.766 1 92.88 351 THR A O 1
ATOM 2773 N N . LEU A 1 352 ? 10.953 -42.312 -15.586 1 92.25 352 LEU A N 1
ATOM 2774 C CA . LEU A 1 352 ? 11.344 -43.438 -14.734 1 92.25 352 LEU A CA 1
ATOM 2775 C C . LEU A 1 352 ? 10.352 -44.594 -14.859 1 92.25 352 LEU A C 1
ATOM 2777 O O . LEU A 1 352 ? 10.383 -45.531 -14.062 1 92.25 352 LEU A O 1
ATOM 2781 N N . ASP A 1 353 ? 9.516 -44.438 -15.828 1 89.25 353 ASP A N 1
ATOM 2782 C CA . ASP A 1 353 ? 8.5 -45.469 -16.047 1 89.25 353 ASP A CA 1
ATOM 2783 C C . ASP A 1 353 ? 9.141 -46.812 -16.391 1 89.25 353 ASP A C 1
ATOM 2785 O O . ASP A 1 353 ? 10.305 -46.875 -16.781 1 89.25 353 ASP A O 1
ATOM 2789 N N . GLU A 1 354 ? 8.266 -47.812 -16.312 1 87.88 354 GLU A N 1
ATOM 2790 C CA . GLU A 1 354 ? 8.727 -49.125 -16.703 1 87.88 354 GLU A CA 1
ATOM 2791 C C . GLU A 1 354 ? 9.086 -49.188 -18.172 1 87.88 354 GLU A C 1
ATOM 2793 O O . GLU A 1 354 ? 8.422 -48.562 -19 1 87.88 354 GLU A O 1
ATOM 2798 N N . GLY A 1 355 ? 10.203 -49.938 -18.469 1 88.62 355 GLY A N 1
ATOM 2799 C CA . GLY A 1 355 ? 10.664 -50.031 -19.844 1 88.62 355 GLY A CA 1
ATOM 2800 C C . GLY A 1 355 ? 12.133 -49.719 -20.016 1 88.62 355 GLY A C 1
ATOM 2801 O O . GLY A 1 355 ? 12.789 -49.281 -19.062 1 88.62 355 GLY A O 1
ATOM 2802 N N . PRO A 1 356 ? 12.594 -49.906 -21.203 1 92.06 356 PRO A N 1
ATOM 2803 C CA . PRO A 1 356 ? 14.023 -49.688 -21.438 1 92.06 356 PRO A CA 1
ATOM 2804 C C . PRO A 1 356 ? 14.477 -48.25 -21.125 1 92.06 356 PRO A C 1
ATOM 2806 O O . PRO A 1 356 ? 15.547 -48.062 -20.547 1 92.06 356 PRO A O 1
ATOM 2809 N N . GLU A 1 357 ? 13.688 -47.344 -21.516 1 91.5 357 GLU A N 1
ATOM 2810 C CA . GLU A 1 357 ? 14.047 -45.969 -21.266 1 91.5 357 GLU A CA 1
ATOM 2811 C C . GLU A 1 357 ? 14.102 -45.656 -19.766 1 91.5 357 GLU A C 1
ATOM 2813 O O . GLU A 1 357 ? 15.008 -44.969 -19.297 1 91.5 357 GLU A O 1
ATOM 2818 N N . GLY A 1 358 ? 13.156 -46.125 -19.031 1 92.25 358 GLY A N 1
ATOM 2819 C CA . GLY A 1 358 ? 13.141 -45.938 -17.594 1 92.25 358 GLY A CA 1
ATOM 2820 C C . GLY A 1 358 ? 14.312 -46.625 -16.891 1 92.25 358 GLY A C 1
ATOM 2821 O O . GLY A 1 358 ? 14.883 -46.062 -15.961 1 92.25 358 GLY A O 1
ATOM 2822 N N . GLU A 1 359 ? 14.633 -47.781 -17.359 1 92.88 359 GLU A N 1
ATOM 2823 C CA . GLU A 1 359 ? 15.773 -48.5 -16.781 1 92.88 359 GLU A CA 1
ATOM 2824 C C . GLU A 1 359 ? 17.078 -47.75 -17.016 1 92.88 359 GLU A C 1
ATOM 2826 O O . GLU A 1 359 ? 17.938 -47.688 -16.141 1 92.88 359 GLU A O 1
ATOM 2831 N N . GLN A 1 360 ? 17.156 -47.281 -18.203 1 94.44 360 GLN A N 1
ATOM 2832 C CA . GLN A 1 360 ? 18.344 -46.469 -18.5 1 94.44 360 GLN A CA 1
ATOM 2833 C C . GLN A 1 360 ? 18.422 -45.25 -17.609 1 94.44 360 GLN A C 1
ATOM 2835 O O . GLN A 1 360 ? 19.5 -44.875 -17.156 1 94.44 360 GLN A O 1
ATOM 2840 N N . THR A 1 361 ? 17.297 -44.594 -17.422 1 95.19 361 THR A N 1
ATOM 2841 C CA . THR A 1 361 ? 17.219 -43.406 -16.578 1 95.19 361 THR A CA 1
ATOM 2842 C C . THR A 1 361 ? 17.641 -43.75 -15.141 1 95.19 361 THR A C 1
ATOM 2844 O O . THR A 1 361 ? 18.375 -43 -14.508 1 95.19 361 THR A O 1
ATOM 2847 N N . VAL A 1 362 ? 17.188 -44.875 -14.656 1 94.81 362 VAL A N 1
ATOM 2848 C CA . VAL A 1 362 ? 17.547 -45.344 -13.312 1 94.81 362 VAL A CA 1
ATOM 2849 C C . VAL A 1 362 ? 19.062 -45.531 -13.219 1 94.81 362 VAL A C 1
ATOM 2851 O O . VAL A 1 362 ? 19.688 -45.094 -12.25 1 94.81 362 VAL A O 1
ATOM 2854 N N . LYS A 1 363 ? 19.594 -46.125 -14.195 1 94.88 363 LYS A N 1
ATOM 2855 C CA . LYS A 1 363 ? 21.031 -46.375 -14.219 1 94.88 363 LYS A CA 1
ATOM 2856 C C . LYS A 1 363 ? 21.797 -45.031 -14.203 1 94.88 363 LYS A C 1
ATOM 2858 O O . LYS A 1 363 ? 22.797 -44.906 -13.492 1 94.88 363 LYS A O 1
ATOM 2863 N N . MET A 1 364 ? 21.328 -44.156 -15 1 95.12 364 MET A N 1
ATOM 2864 C CA . MET A 1 364 ? 21.938 -42.844 -15.07 1 95.12 364 MET A CA 1
ATOM 2865 C C . MET A 1 364 ? 21.906 -42.156 -13.711 1 95.12 364 MET A C 1
ATOM 2867 O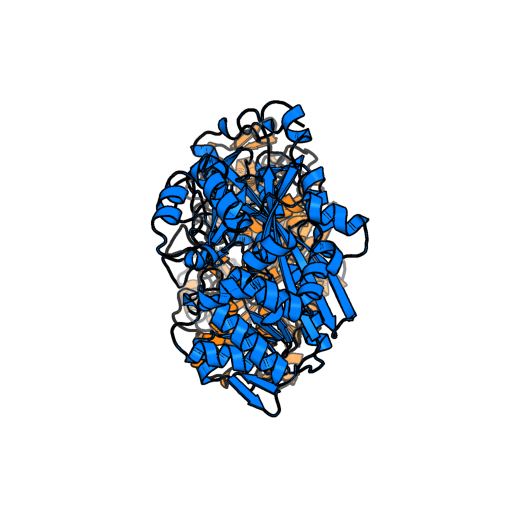 O . MET A 1 364 ? 22.906 -41.562 -13.281 1 95.12 364 MET A O 1
ATOM 2871 N N . ALA A 1 365 ? 20.797 -42.188 -13.039 1 95.31 365 ALA A N 1
ATOM 2872 C CA . ALA A 1 365 ? 20.594 -41.531 -11.75 1 95.31 365 ALA A CA 1
ATOM 2873 C C . ALA A 1 365 ? 21.469 -42.188 -10.672 1 95.31 365 ALA A C 1
ATOM 2875 O O . ALA A 1 365 ? 22 -41.469 -9.805 1 95.31 365 ALA A O 1
ATOM 2876 N N . LEU A 1 366 ? 21.625 -43.469 -10.75 1 94.94 366 LEU A N 1
ATOM 2877 C CA . LEU A 1 366 ? 22.406 -44.219 -9.758 1 94.94 366 LEU A CA 1
ATOM 2878 C C . LEU A 1 366 ? 23.906 -43.969 -9.969 1 94.94 366 LEU A C 1
ATOM 2880 O O . LEU A 1 366 ? 24.672 -43.938 -9.008 1 94.94 366 LEU A O 1
ATOM 2884 N N . GLN A 1 367 ? 24.281 -43.812 -11.133 1 95.62 367 GLN A N 1
ATOM 2885 C CA . GLN A 1 367 ? 25.688 -43.625 -11.461 1 95.62 367 GLN A CA 1
ATOM 2886 C C . GLN A 1 367 ? 26.172 -42.25 -11.008 1 95.62 367 GLN A C 1
ATOM 2888 O O . GLN A 1 367 ? 27.297 -42.125 -10.516 1 95.62 367 GLN A O 1
ATOM 2893 N N . ASP A 1 368 ? 25.391 -41.25 -11.266 1 95.12 368 ASP A N 1
ATOM 2894 C CA . ASP A 1 368 ? 25.781 -39.875 -10.914 1 95.12 368 ASP A CA 1
ATOM 2895 C C . ASP A 1 368 ? 24.609 -39.094 -10.344 1 95.12 368 ASP A C 1
ATOM 2897 O O . ASP A 1 368 ? 24.172 -38.094 -10.922 1 95.12 368 ASP A O 1
ATOM 2901 N N . PRO A 1 369 ? 24.219 -39.438 -9.18 1 94.5 369 PRO A N 1
ATOM 2902 C CA . PRO A 1 369 ? 23.016 -38.812 -8.602 1 94.5 369 PRO A CA 1
ATOM 2903 C C . PRO A 1 369 ? 23.156 -37.312 -8.422 1 94.5 369 PRO A C 1
ATOM 2905 O O . PRO A 1 369 ? 22.156 -36.594 -8.414 1 94.5 369 PRO A O 1
ATOM 2908 N N . GLU A 1 370 ? 24.375 -36.75 -8.328 1 91.81 370 GLU A N 1
ATOM 2909 C CA . GLU A 1 370 ? 24.594 -35.344 -8.086 1 91.81 370 GLU A CA 1
ATOM 2910 C C . GLU A 1 370 ? 24.203 -34.5 -9.305 1 91.81 370 GLU A C 1
ATOM 2912 O O . GLU A 1 370 ? 24.016 -33.281 -9.188 1 91.81 370 GLU A O 1
ATOM 2917 N N . LYS A 1 371 ? 24.016 -35.125 -10.406 1 93.25 371 LYS A N 1
ATOM 2918 C CA . LYS A 1 371 ? 23.719 -34.438 -11.648 1 93.25 371 LYS A CA 1
ATOM 2919 C C . LYS A 1 371 ? 22.203 -34.281 -11.844 1 93.25 371 LYS A C 1
ATOM 2921 O O . LYS A 1 371 ? 21.766 -33.625 -12.781 1 93.25 371 LYS A O 1
ATOM 2926 N N . PHE A 1 372 ? 21.5 -34.844 -10.844 1 94.19 372 PHE A N 1
ATOM 2927 C CA . PHE A 1 372 ? 20.078 -34.906 -11.109 1 94.19 372 PHE A CA 1
ATOM 2928 C C . PHE A 1 372 ? 19.266 -34.5 -9.883 1 94.19 372 PHE A C 1
ATOM 2930 O O . PHE A 1 372 ? 19.828 -34.281 -8.805 1 94.19 372 PHE A O 1
ATOM 2937 N N . VAL A 1 373 ? 18.016 -34.25 -10.109 1 92.94 373 VAL A N 1
ATOM 2938 C CA . VAL A 1 373 ? 17 -34.031 -9.078 1 92.94 373 VAL A CA 1
ATOM 2939 C C . VAL A 1 373 ? 15.812 -34.969 -9.32 1 92.94 373 VAL A C 1
ATOM 2941 O O . VAL A 1 373 ? 15.312 -35.094 -10.438 1 92.94 373 VAL A O 1
ATOM 2944 N N . LEU A 1 374 ? 15.5 -35.719 -8.312 1 93.38 374 LEU A N 1
ATOM 2945 C CA . LEU A 1 374 ? 14.305 -36.562 -8.352 1 93.38 374 LEU A CA 1
ATOM 2946 C C . LEU A 1 374 ? 13.086 -35.812 -7.836 1 93.38 374 LEU A C 1
ATOM 2948 O O . LEU A 1 374 ? 13.078 -35.375 -6.688 1 93.38 374 LEU A O 1
ATOM 2952 N N . LYS A 1 375 ? 12.055 -35.625 -8.695 1 90.75 375 LYS A N 1
ATOM 2953 C CA . LYS A 1 375 ? 10.914 -34.781 -8.352 1 90.75 375 LYS A CA 1
ATOM 2954 C C . LYS A 1 375 ? 9.625 -35.594 -8.305 1 90.75 375 LYS A C 1
ATOM 2956 O O . LYS A 1 375 ? 9.258 -36.25 -9.281 1 90.75 375 LYS A O 1
ATOM 2961 N N . PRO A 1 376 ? 8.922 -35.562 -7.227 1 86.94 376 PRO A N 1
ATOM 2962 C CA . PRO A 1 376 ? 7.602 -36.156 -7.184 1 86.94 376 PRO A CA 1
ATOM 2963 C C . PRO A 1 376 ? 6.531 -35.344 -7.883 1 86.94 376 PRO A C 1
ATOM 2965 O O . PRO A 1 376 ? 6.773 -34.156 -8.211 1 86.94 376 PRO A O 1
ATOM 2968 N N . GLN A 1 377 ? 5.402 -35.906 -8.141 1 78.81 377 GLN A N 1
ATOM 2969 C CA . GLN A 1 377 ? 4.324 -35.219 -8.852 1 78.81 377 GLN A CA 1
ATOM 2970 C C . GLN A 1 377 ? 3.723 -34.094 -8.008 1 78.81 377 GLN A C 1
ATOM 2972 O O . GLN A 1 377 ? 3.141 -33.156 -8.547 1 78.81 377 GLN A O 1
ATOM 2977 N N . ARG A 1 378 ? 3.902 -34.125 -6.781 1 68.38 378 ARG A N 1
ATOM 2978 C CA . ARG A 1 378 ? 3.285 -33.188 -5.863 1 68.38 378 ARG A CA 1
ATOM 2979 C C . ARG A 1 378 ? 3.859 -31.781 -6.059 1 68.38 378 ARG A C 1
ATOM 2981 O O . ARG A 1 378 ? 5.027 -31.641 -6.422 1 68.38 378 ARG A O 1
ATOM 2988 N N . GLU A 1 379 ? 2.836 -30.875 -6.082 1 62.69 379 GLU A N 1
ATOM 2989 C CA . GLU A 1 379 ? 3.26 -29.469 -6.102 1 62.69 379 GLU A CA 1
ATOM 2990 C C . GLU A 1 379 ? 3.701 -29.016 -4.715 1 62.69 379 GLU A C 1
ATOM 2992 O O . GLU A 1 379 ? 3.484 -29.703 -3.725 1 62.69 379 GLU A O 1
ATOM 2997 N N . GLY A 1 380 ? 4.422 -28.016 -4.582 1 58.41 380 GLY A N 1
ATOM 2998 C CA . GLY A 1 380 ? 4.867 -27.438 -3.32 1 58.41 380 GLY A CA 1
ATOM 2999 C C . GLY A 1 380 ? 6.34 -27.688 -3.047 1 58.41 380 GLY A C 1
ATOM 3000 O O . GLY A 1 380 ? 6.961 -28.547 -3.664 1 58.41 380 GLY A O 1
ATOM 3001 N N . GLY A 1 381 ? 6.953 -26.781 -2.387 1 61.34 381 GLY A N 1
ATOM 3002 C CA . GLY A 1 381 ? 8.375 -26.812 -2.07 1 61.34 381 GLY A CA 1
ATOM 3003 C C . GLY A 1 381 ? 8.719 -27.844 -1.009 1 61.34 381 GLY A C 1
ATOM 3004 O O . GLY A 1 381 ? 7.859 -28.266 -0.231 1 61.34 381 GLY A O 1
ATOM 3005 N N . GLY A 1 382 ? 9.805 -28.484 -1.15 1 63.72 382 GLY A N 1
ATOM 3006 C CA . GLY A 1 382 ? 10.383 -29.297 -0.084 1 63.72 382 GLY A CA 1
ATOM 3007 C C . GLY A 1 382 ? 10.328 -30.781 -0.358 1 63.72 382 GLY A C 1
ATOM 3008 O O . GLY A 1 382 ? 10.703 -31.594 0.491 1 63.72 382 GLY A O 1
ATOM 3009 N N . ASN A 1 383 ? 9.875 -31.172 -1.581 1 74.06 383 ASN A N 1
ATOM 3010 C CA . ASN A 1 383 ? 9.688 -32.594 -1.85 1 74.06 383 ASN A CA 1
ATOM 3011 C C . ASN A 1 383 ? 10.766 -33.125 -2.791 1 74.06 383 ASN A C 1
ATOM 3013 O O . ASN A 1 383 ? 10.836 -34.312 -3.037 1 74.06 383 ASN A O 1
ATOM 3017 N N . ASN A 1 384 ? 11.555 -32.25 -3.324 1 85.56 384 ASN A N 1
ATOM 3018 C CA . ASN A 1 384 ? 12.586 -32.688 -4.266 1 85.56 384 ASN A CA 1
ATOM 3019 C C . ASN A 1 384 ? 13.695 -33.469 -3.564 1 85.56 384 ASN A C 1
ATOM 3021 O O . ASN A 1 384 ? 14.023 -33.188 -2.41 1 85.56 384 ASN A O 1
ATOM 3025 N N . ILE A 1 385 ? 14.258 -34.438 -4.199 1 88.94 385 ILE A N 1
ATOM 3026 C CA . ILE A 1 385 ? 15.289 -35.312 -3.65 1 88.94 385 ILE A CA 1
ATOM 3027 C C . ILE A 1 385 ? 16.594 -35.094 -4.43 1 88.94 385 ILE A C 1
ATOM 3029 O O . ILE A 1 385 ? 16.578 -35.062 -5.664 1 88.94 385 ILE A O 1
ATOM 3033 N N . PHE A 1 386 ? 17.641 -35.031 -3.648 1 89.06 386 PHE A N 1
ATOM 3034 C CA . PHE A 1 386 ? 18.938 -34.719 -4.262 1 89.06 386 PHE A CA 1
ATOM 3035 C C . PHE A 1 386 ? 20 -35.719 -3.83 1 89.06 386 PHE A C 1
ATOM 3037 O O . PHE A 1 386 ? 19.828 -36.406 -2.818 1 89.06 386 PHE A O 1
ATOM 3044 N N . GLY A 1 387 ? 21.062 -35.844 -4.664 1 90.5 387 GLY A N 1
ATOM 3045 C CA . GLY A 1 387 ? 22.281 -36.594 -4.297 1 90.5 387 GLY A CA 1
ATOM 3046 C C . GLY A 1 387 ? 22.016 -38.031 -3.965 1 90.5 387 GLY A C 1
ATOM 3047 O O . GLY A 1 387 ? 21.25 -38.719 -4.656 1 90.5 387 GLY A O 1
ATOM 3048 N N . ASP A 1 388 ? 22.641 -38.375 -2.889 1 91.56 388 ASP A N 1
ATOM 3049 C CA . ASP A 1 388 ? 22.609 -39.781 -2.496 1 91.56 388 ASP A CA 1
ATOM 3050 C C . ASP A 1 388 ? 21.203 -40.219 -2.088 1 91.56 388 ASP A C 1
ATOM 3052 O O . ASP A 1 388 ? 20.875 -41.406 -2.158 1 91.56 388 ASP A O 1
ATOM 3056 N N . ASP A 1 389 ? 20.516 -39.281 -1.74 1 92.38 389 ASP A N 1
ATOM 3057 C CA . ASP A 1 389 ? 19.141 -39.594 -1.363 1 92.38 389 ASP A CA 1
ATOM 3058 C C . ASP A 1 389 ? 18.359 -40.125 -2.559 1 92.38 389 ASP A C 1
ATOM 3060 O O . ASP A 1 389 ? 17.359 -40.844 -2.387 1 92.38 389 ASP A O 1
ATOM 3064 N N . ILE A 1 390 ? 18.797 -39.75 -3.746 1 94.19 390 ILE A N 1
ATOM 3065 C CA . ILE A 1 390 ? 18.172 -40.312 -4.949 1 94.19 390 ILE A CA 1
ATOM 3066 C C . ILE A 1 390 ? 18.375 -41.812 -5.004 1 94.19 390 ILE A C 1
ATOM 3068 O O . ILE A 1 390 ? 17.422 -42.562 -5.254 1 94.19 390 ILE A O 1
ATOM 3072 N N . LYS A 1 391 ? 19.562 -42.219 -4.727 1 93.88 391 LYS A N 1
ATOM 3073 C CA . LYS A 1 391 ? 19.875 -43.625 -4.734 1 93.88 391 LYS A CA 1
ATOM 3074 C C . LYS A 1 391 ? 19.031 -44.406 -3.705 1 93.88 391 LYS A C 1
ATOM 3076 O O . LYS A 1 391 ? 18.453 -45.438 -4.016 1 93.88 391 LYS A O 1
ATOM 3081 N N . THR A 1 392 ? 19.031 -43.812 -2.588 1 94.69 392 THR A N 1
ATOM 3082 C CA . THR A 1 392 ? 18.281 -44.406 -1.501 1 94.69 392 THR A CA 1
ATOM 3083 C C . THR A 1 392 ? 16.812 -44.562 -1.874 1 94.69 392 THR A C 1
ATOM 3085 O O . THR A 1 392 ? 16.219 -45.625 -1.672 1 94.69 392 THR A O 1
ATOM 3088 N N . THR A 1 393 ? 16.266 -43.531 -2.449 1 93.31 393 THR A N 1
ATOM 3089 C CA . THR A 1 393 ? 14.852 -43.5 -2.785 1 93.31 393 THR A CA 1
ATOM 3090 C C . THR A 1 393 ? 14.539 -44.531 -3.891 1 93.31 393 THR A C 1
ATOM 3092 O O . THR A 1 393 ? 13.578 -45.281 -3.797 1 93.31 393 THR A O 1
ATOM 3095 N N . LEU A 1 394 ? 15.359 -44.562 -4.898 1 93.06 394 LEU A N 1
ATOM 3096 C CA . LEU A 1 394 ? 15.141 -45.469 -6.027 1 93.06 394 LEU A CA 1
ATOM 3097 C C . LEU A 1 394 ? 15.312 -46.938 -5.613 1 93.06 394 LEU A C 1
ATOM 3099 O O . LEU A 1 394 ? 14.562 -47.781 -6.055 1 93.06 394 LEU A O 1
ATOM 3103 N N . ASN A 1 395 ? 16.219 -47.156 -4.742 1 91 395 ASN A N 1
ATOM 3104 C CA . ASN A 1 395 ? 16.5 -48.5 -4.293 1 91 395 ASN A CA 1
ATOM 3105 C C . ASN A 1 395 ? 15.414 -49.031 -3.346 1 91 395 ASN A C 1
ATOM 3107 O O . ASN A 1 395 ? 15.25 -50.219 -3.186 1 91 395 ASN A O 1
ATOM 3111 N N . GLN A 1 396 ? 14.797 -48.125 -2.723 1 90.94 396 GLN A N 1
ATOM 3112 C CA . GLN A 1 396 ? 13.758 -48.5 -1.771 1 90.94 396 GLN A CA 1
ATOM 3113 C C . GLN A 1 396 ? 12.445 -48.812 -2.486 1 90.94 396 GLN A C 1
ATOM 3115 O O . GLN A 1 396 ? 11.547 -49.406 -1.897 1 90.94 396 GLN A O 1
ATOM 3120 N N . MET A 1 397 ? 12.422 -48.5 -3.697 1 87.38 397 MET A N 1
ATOM 3121 C CA . MET A 1 397 ? 11.172 -48.75 -4.422 1 87.38 397 MET A CA 1
ATOM 3122 C C . MET A 1 397 ? 10.992 -50.219 -4.719 1 87.38 397 MET A C 1
ATOM 3124 O O . MET A 1 397 ? 11.914 -50.875 -5.191 1 87.38 397 MET A O 1
ATOM 3128 N N . LYS A 1 398 ? 9.859 -50.781 -4.391 1 81.75 398 LYS A N 1
ATOM 3129 C CA . LYS A 1 398 ? 9.57 -52.219 -4.438 1 81.75 398 LYS A CA 1
ATOM 3130 C C . LYS A 1 398 ? 9.445 -52.719 -5.879 1 81.75 398 LYS A C 1
ATOM 3132 O O . LYS A 1 398 ? 9.898 -53.812 -6.211 1 81.75 398 LYS A O 1
ATOM 3137 N N . THR A 1 399 ? 8.664 -51.906 -6.605 1 84.69 399 THR A N 1
ATOM 3138 C CA . THR A 1 399 ? 8.414 -52.312 -7.992 1 84.69 399 THR A CA 1
ATOM 3139 C C . THR A 1 399 ? 8.734 -51.125 -8.93 1 84.69 399 THR A C 1
ATOM 3141 O O . THR A 1 399 ? 8.68 -49.969 -8.531 1 84.69 399 THR A O 1
ATOM 3144 N N . PRO A 1 400 ? 9.016 -51.469 -10.141 1 84.19 400 PRO A N 1
ATOM 3145 C CA . PRO A 1 400 ? 9.273 -50.406 -11.109 1 84.19 400 PRO A CA 1
ATOM 3146 C C . PRO A 1 400 ? 8.086 -49.469 -11.297 1 84.19 400 PRO A C 1
ATOM 3148 O O . PRO A 1 400 ? 8.258 -48.312 -11.688 1 84.19 400 PRO A O 1
ATOM 3151 N N . VAL A 1 401 ? 6.965 -49.938 -11 1 83.81 401 VAL A N 1
ATOM 3152 C CA . VAL A 1 401 ? 5.754 -49.156 -11.164 1 83.81 401 VAL A CA 1
ATOM 3153 C C . VAL A 1 401 ? 5.773 -47.969 -10.195 1 83.81 401 VAL A C 1
ATOM 3155 O O . VAL A 1 401 ? 5.262 -46.875 -10.5 1 83.81 401 VAL A O 1
ATOM 3158 N N . ASP A 1 402 ? 6.445 -48.156 -9.07 1 87.12 402 ASP A N 1
ATOM 3159 C CA . ASP A 1 402 ? 6.52 -47.125 -8.047 1 87.12 402 ASP A CA 1
ATOM 3160 C C . ASP A 1 402 ? 7.332 -45.906 -8.523 1 87.12 402 ASP A C 1
ATOM 3162 O O . ASP A 1 402 ? 7.141 -44.781 -8.039 1 87.12 402 ASP A O 1
ATOM 3166 N N . ARG A 1 403 ? 8.172 -46.219 -9.5 1 90.12 403 ARG A N 1
ATOM 3167 C CA . ARG A 1 403 ? 9.039 -45.188 -10.023 1 90.12 403 ARG A CA 1
ATOM 3168 C C . ARG A 1 403 ? 8.234 -44.125 -10.758 1 90.12 403 ARG A C 1
ATOM 3170 O O . ARG A 1 403 ? 8.68 -42.969 -10.883 1 90.12 403 ARG A O 1
ATOM 3177 N N . SER A 1 404 ? 7.055 -44.5 -11.164 1 88.06 404 SER A N 1
ATOM 3178 C CA . SER A 1 404 ? 6.238 -43.625 -11.992 1 88.06 404 SER A CA 1
ATOM 3179 C C . SER A 1 404 ? 5.703 -42.438 -11.188 1 88.06 404 SER A C 1
ATOM 3181 O O . SER A 1 404 ? 5.156 -41.5 -11.758 1 88.06 404 SER A O 1
ATOM 3183 N N . GLN A 1 405 ? 5.949 -42.469 -9.891 1 88.38 405 GLN A N 1
ATOM 3184 C CA . GLN A 1 405 ? 5.559 -41.344 -9.047 1 88.38 405 GLN A CA 1
ATOM 3185 C C . GLN A 1 405 ? 6.543 -40.188 -9.172 1 88.38 405 GLN A C 1
ATOM 3187 O O . GLN A 1 405 ? 6.25 -39.062 -8.742 1 88.38 405 GLN A O 1
ATOM 3192 N N . PHE A 1 406 ? 7.645 -40.531 -9.805 1 90.69 406 PHE A N 1
ATOM 3193 C CA . PHE A 1 406 ? 8.703 -39.531 -9.906 1 90.69 406 PHE A CA 1
ATOM 3194 C C . PHE A 1 406 ? 9.094 -39.312 -11.359 1 90.69 406 PHE A C 1
ATOM 3196 O O . PHE A 1 406 ? 8.766 -40.125 -12.227 1 90.69 406 PHE A O 1
ATOM 3203 N N . ILE A 1 407 ? 9.703 -38.125 -11.578 1 92.06 407 ILE A N 1
ATOM 3204 C CA . ILE A 1 407 ? 10.5 -37.906 -12.773 1 92.06 407 ILE A CA 1
ATOM 3205 C C . ILE A 1 407 ? 11.922 -37.531 -12.375 1 92.06 407 ILE A C 1
ATOM 3207 O O . ILE A 1 407 ? 12.18 -37.156 -11.219 1 92.06 407 ILE A O 1
ATOM 3211 N N . LEU A 1 408 ? 12.805 -37.75 -13.266 1 94.5 408 LEU A N 1
ATOM 3212 C CA . LEU A 1 408 ? 14.188 -37.344 -13.062 1 94.5 408 LEU A CA 1
ATOM 3213 C C . LEU A 1 408 ? 14.516 -36.125 -13.93 1 94.5 408 LEU A C 1
ATOM 3215 O O . LEU A 1 408 ? 14.133 -36.062 -15.102 1 94.5 408 LEU A O 1
ATOM 3219 N N . MET A 1 409 ? 15.125 -35.125 -13.359 1 94.69 409 MET A N 1
ATOM 3220 C CA . MET A 1 409 ? 15.484 -33.906 -14.062 1 94.69 409 MET A CA 1
ATOM 3221 C C . MET A 1 409 ? 16.969 -33.594 -13.883 1 94.69 409 MET A C 1
ATOM 3223 O O . MET A 1 409 ? 17.531 -33.812 -12.812 1 94.69 409 MET A O 1
ATOM 3227 N N . ASP A 1 410 ? 17.609 -33.094 -14.984 1 94.25 410 ASP A N 1
ATOM 3228 C CA . ASP A 1 410 ? 18.953 -32.594 -14.82 1 94.25 410 ASP A CA 1
ATOM 3229 C C . ASP A 1 410 ? 19.016 -31.5 -13.75 1 94.25 410 ASP A C 1
ATOM 3231 O O . ASP A 1 410 ? 18.125 -30.656 -13.68 1 94.25 410 ASP A O 1
ATOM 3235 N N . ARG A 1 411 ? 20.016 -31.625 -12.945 1 92.25 411 ARG A N 1
ATOM 3236 C CA . ARG A 1 411 ? 20.203 -30.562 -11.961 1 92.25 411 ARG A CA 1
ATOM 3237 C C . ARG A 1 411 ? 20.625 -29.266 -12.625 1 92.25 411 ARG A C 1
ATOM 3239 O O . ARG A 1 411 ? 21.547 -29.25 -13.453 1 92.25 411 ARG A O 1
ATOM 3246 N N . ILE A 1 412 ? 19.906 -28.188 -12.352 1 91.69 412 ILE A N 1
ATOM 3247 C CA . ILE A 1 412 ? 20.266 -26.875 -12.852 1 91.69 412 ILE A CA 1
ATOM 3248 C C . ILE A 1 412 ? 21.328 -26.234 -11.945 1 91.69 412 ILE A C 1
ATOM 3250 O O . ILE A 1 412 ? 21.156 -26.219 -10.727 1 91.69 412 ILE A O 1
ATOM 3254 N N . ARG A 1 413 ? 22.422 -25.844 -12.5 1 89.94 413 ARG A N 1
ATOM 3255 C CA . ARG A 1 413 ? 23.516 -25.234 -11.742 1 89.94 413 ARG A CA 1
ATOM 3256 C C . ARG A 1 413 ? 23.453 -23.719 -11.836 1 89.94 413 ARG A C 1
ATOM 3258 O O . ARG A 1 413 ? 24.062 -23.125 -12.734 1 89.94 413 ARG A O 1
ATOM 3265 N N . SER A 1 414 ? 22.844 -23.203 -10.852 1 89.31 414 SER A N 1
ATOM 3266 C CA . SER A 1 414 ? 22.609 -21.766 -10.867 1 89.31 414 SER A CA 1
ATOM 3267 C C . SER A 1 414 ? 23.766 -21 -10.227 1 89.31 414 SER A C 1
ATOM 3269 O O . SER A 1 414 ? 24.359 -21.469 -9.258 1 89.31 414 SER A O 1
ATOM 3271 N N . PRO A 1 415 ? 24.062 -19.844 -10.789 1 86.12 415 PRO A N 1
ATOM 3272 C CA . PRO A 1 415 ? 25.078 -19.016 -10.125 1 86.12 415 PRO A CA 1
ATOM 3273 C C . PRO A 1 415 ? 24.641 -18.547 -8.75 1 86.12 415 PRO A C 1
ATOM 3275 O O . PRO A 1 415 ? 23.453 -18.297 -8.531 1 86.12 415 PRO A O 1
ATOM 3278 N N . LEU A 1 416 ? 25.609 -18.438 -7.91 1 86.38 416 LEU A N 1
ATOM 3279 C CA . LEU A 1 416 ? 25.344 -17.953 -6.562 1 86.38 416 LEU A CA 1
ATOM 3280 C C . LEU A 1 416 ? 25.719 -16.484 -6.426 1 86.38 416 LEU A C 1
ATOM 3282 O O . LEU A 1 416 ? 26.734 -16.047 -6.984 1 86.38 416 LEU A O 1
ATOM 3286 N N . VAL A 1 417 ? 24.844 -15.781 -5.793 1 86.69 417 VAL A N 1
ATOM 3287 C CA . VAL A 1 417 ? 25.109 -14.383 -5.48 1 86.69 417 VAL A CA 1
ATOM 3288 C C . VAL A 1 417 ? 24.891 -14.141 -3.99 1 86.69 417 VAL A C 1
ATOM 3290 O O . VAL A 1 417 ? 24.156 -14.867 -3.334 1 86.69 417 VAL A O 1
ATOM 3293 N N . LYS A 1 418 ? 25.656 -13.234 -3.457 1 90.88 418 LYS A N 1
ATOM 3294 C CA . LYS A 1 418 ? 25.438 -12.867 -2.061 1 90.88 418 LYS A CA 1
ATOM 3295 C C . LYS A 1 418 ? 24.359 -11.797 -1.94 1 90.88 418 LYS A C 1
ATOM 3297 O O . LYS A 1 418 ? 24.297 -10.875 -2.758 1 90.88 418 LYS A O 1
ATOM 3302 N N . ASN A 1 419 ? 23.484 -11.938 -1.03 1 93.81 419 ASN A N 1
ATOM 3303 C CA . ASN A 1 419 ? 22.453 -10.961 -0.731 1 93.81 419 ASN A CA 1
ATOM 3304 C C . ASN A 1 419 ? 21.969 -11.078 0.715 1 93.81 419 ASN A C 1
ATOM 3306 O O . ASN A 1 419 ? 22.375 -11.992 1.437 1 93.81 419 ASN A O 1
ATOM 3310 N N . TYR A 1 420 ? 21.297 -10.109 1.25 1 95.19 420 TYR A N 1
ATOM 3311 C CA . TYR A 1 420 ? 20.75 -10.125 2.605 1 95.19 420 TYR A CA 1
ATOM 3312 C C . TYR A 1 420 ? 19.312 -10.602 2.607 1 95.19 420 TYR A C 1
ATOM 3314 O O . TYR A 1 420 ? 18.469 -10.086 1.855 1 95.19 420 TYR A O 1
ATOM 3322 N N . ILE A 1 421 ? 18.984 -11.617 3.369 1 95.69 421 ILE A N 1
ATOM 3323 C CA . ILE A 1 421 ? 17.625 -12.125 3.562 1 95.69 421 ILE A CA 1
ATOM 3324 C C . ILE A 1 421 ? 16.969 -11.406 4.738 1 95.69 421 ILE A C 1
ATOM 3326 O O . ILE A 1 421 ? 17.531 -11.367 5.84 1 95.69 421 ILE A O 1
ATOM 3330 N N . ILE A 1 422 ? 15.852 -10.766 4.512 1 96.5 422 ILE A N 1
ATOM 3331 C CA . ILE A 1 422 ? 15.086 -10.055 5.527 1 96.5 422 ILE A CA 1
ATOM 3332 C C . ILE A 1 422 ? 13.789 -10.805 5.816 1 96.5 422 ILE A C 1
ATOM 3334 O O . ILE A 1 422 ? 12.93 -10.938 4.941 1 96.5 422 ILE A O 1
ATOM 3338 N N . ARG A 1 423 ? 13.617 -11.344 7.004 1 93.62 423 ARG A N 1
ATOM 3339 C CA . ARG A 1 423 ? 12.422 -12.055 7.457 1 93.62 423 ARG A CA 1
ATOM 3340 C C . ARG A 1 423 ? 12 -11.594 8.844 1 93.62 423 ARG A C 1
ATOM 3342 O O . ARG A 1 423 ? 12.852 -11.281 9.688 1 93.62 423 ARG A O 1
ATOM 3349 N N . PRO A 1 424 ? 10.672 -11.539 9.086 1 89.25 424 PRO A N 1
ATOM 3350 C CA . PRO A 1 424 ? 10.211 -11.125 10.414 1 89.25 424 PRO A CA 1
ATOM 3351 C C . PRO A 1 424 ? 10.711 -12.039 11.523 1 89.25 424 PRO A C 1
ATOM 3353 O O . PRO A 1 424 ? 10.883 -11.594 12.664 1 89.25 424 PRO A O 1
ATOM 3356 N N . GLU A 1 425 ? 10.953 -13.312 11.164 1 87.25 425 GLU A N 1
ATOM 3357 C CA . GLU A 1 425 ? 11.344 -14.281 12.18 1 87.25 425 GLU A CA 1
ATOM 3358 C C . GLU A 1 425 ? 12.82 -14.148 12.539 1 87.25 425 GLU A C 1
ATOM 3360 O O . GLU A 1 425 ? 13.281 -14.711 13.539 1 87.25 425 GLU A O 1
ATOM 3365 N N . LEU A 1 426 ? 13.57 -13.406 11.719 1 88.62 426 LEU A N 1
ATOM 3366 C CA . LEU A 1 426 ? 15 -13.234 11.961 1 88.62 426 LEU A CA 1
ATOM 3367 C C . LEU A 1 426 ? 15.266 -11.961 12.758 1 88.62 426 LEU A C 1
ATOM 3369 O O . LEU A 1 426 ? 14.695 -10.906 12.461 1 88.62 426 LEU A O 1
ATOM 3373 N N . ASP A 1 427 ? 16.125 -12.008 13.711 1 87.31 427 ASP A N 1
ATOM 3374 C CA . ASP A 1 427 ? 16.469 -10.852 14.531 1 87.31 427 ASP A CA 1
ATOM 3375 C C . ASP A 1 427 ? 17.266 -9.828 13.734 1 87.31 427 ASP A C 1
ATOM 3377 O O . ASP A 1 427 ? 17.281 -8.641 14.055 1 87.31 427 ASP A O 1
ATOM 3381 N N . LYS A 1 428 ? 18.109 -10.406 12.828 1 92.62 428 LYS A N 1
ATOM 3382 C CA . LYS A 1 428 ? 18.938 -9.555 11.992 1 92.62 428 LYS A CA 1
ATOM 3383 C C . LYS A 1 428 ? 18.953 -10.055 10.547 1 92.62 428 LYS A C 1
ATOM 3385 O O . LYS A 1 428 ? 18.672 -11.227 10.289 1 92.62 428 LYS A O 1
ATOM 3390 N N . PRO A 1 429 ? 19.297 -9.133 9.633 1 95.06 429 PRO A N 1
ATOM 3391 C CA . PRO A 1 429 ? 19.438 -9.578 8.25 1 95.06 429 PRO A CA 1
ATOM 3392 C C . PRO A 1 429 ? 20.484 -10.688 8.094 1 95.06 429 PRO A C 1
ATOM 3394 O O . PRO A 1 429 ? 21.531 -10.656 8.758 1 95.06 429 PRO A O 1
ATOM 3397 N N . LEU A 1 430 ? 20.219 -11.633 7.293 1 93.38 430 LEU A N 1
ATOM 3398 C CA . LEU A 1 430 ? 21.125 -12.75 7.074 1 93.38 430 LEU A CA 1
ATOM 3399 C C . LEU A 1 430 ? 21.828 -12.625 5.727 1 93.38 430 LEU A C 1
ATOM 3401 O O . LEU A 1 430 ? 21.188 -12.695 4.676 1 93.38 430 LEU A O 1
ATOM 3405 N N . LEU A 1 431 ? 23.125 -12.344 5.805 1 93 431 LEU A N 1
ATOM 3406 C CA . LEU A 1 431 ? 23.922 -12.422 4.582 1 93 431 LEU A CA 1
ATOM 3407 C C . LEU A 1 431 ? 24.094 -13.867 4.141 1 93 431 LEU A C 1
ATOM 3409 O O . LEU A 1 431 ? 24.531 -14.711 4.926 1 93 431 LEU A O 1
ATOM 3413 N N . ALA A 1 432 ? 23.672 -14.195 2.895 1 91.31 432 ALA A N 1
ATOM 3414 C CA . ALA A 1 432 ? 23.734 -15.578 2.438 1 91.31 432 ALA A CA 1
ATOM 3415 C C . ALA A 1 432 ? 24.062 -15.648 0.947 1 91.31 432 ALA A C 1
ATOM 3417 O O . ALA A 1 432 ? 23.859 -14.672 0.216 1 91.31 432 ALA A O 1
ATOM 3418 N N . ASP A 1 433 ? 24.719 -16.766 0.594 1 90.25 433 ASP A N 1
ATOM 3419 C CA . ASP A 1 433 ? 24.703 -17.141 -0.819 1 90.25 433 ASP A CA 1
ATOM 3420 C C . ASP A 1 433 ? 23.312 -17.594 -1.264 1 90.25 433 ASP A C 1
ATOM 3422 O O . ASP A 1 433 ? 22.734 -18.484 -0.663 1 90.25 433 ASP A O 1
ATOM 3426 N N . VAL A 1 434 ? 22.844 -16.891 -2.316 1 90.94 434 VAL A N 1
ATOM 3427 C CA . VAL A 1 434 ? 21.453 -17.156 -2.67 1 90.94 434 VAL A CA 1
ATOM 3428 C C . VAL A 1 434 ? 21.359 -17.562 -4.141 1 90.94 434 VAL A C 1
ATOM 3430 O O . VAL A 1 434 ? 22.281 -17.281 -4.922 1 90.94 434 VAL A O 1
ATOM 3433 N N . LEU A 1 435 ? 20.344 -18.312 -4.48 1 90.62 435 LEU A N 1
ATOM 3434 C CA . LEU A 1 435 ? 19.938 -18.672 -5.836 1 90.62 435 LEU A CA 1
ATOM 3435 C C . LEU A 1 435 ? 18.516 -18.219 -6.125 1 90.62 435 LEU A C 1
ATOM 3437 O O . LEU A 1 435 ? 17.641 -18.312 -5.258 1 90.62 435 LEU A O 1
ATOM 3441 N N . SER A 1 436 ? 18.328 -17.734 -7.328 1 93.5 436 SER A N 1
ATOM 3442 C CA . SER A 1 436 ? 17.047 -17.141 -7.66 1 93.5 436 SER A CA 1
ATOM 3443 C C . SER A 1 436 ? 16.297 -18 -8.672 1 93.5 436 SER A C 1
ATOM 3445 O O . SER A 1 436 ? 16.891 -18.562 -9.586 1 93.5 436 SER A O 1
ATOM 3447 N N . GLU A 1 437 ? 15.047 -18.188 -8.422 1 95.19 437 GLU A N 1
ATOM 3448 C CA . GLU A 1 437 ? 14.086 -18.719 -9.391 1 95.19 437 GLU A CA 1
ATOM 3449 C C . GLU A 1 437 ? 13.219 -17.609 -9.969 1 95.19 437 GLU A C 1
ATOM 3451 O O . GLU A 1 437 ? 12.641 -16.812 -9.227 1 95.19 437 GLU A O 1
ATOM 3456 N N . PHE A 1 438 ? 13.227 -17.578 -11.297 1 97.19 438 PHE A N 1
ATOM 3457 C CA . PHE A 1 438 ? 12.5 -16.547 -12.016 1 97.19 438 PHE A CA 1
ATOM 3458 C C . PHE A 1 438 ? 11.266 -17.125 -12.695 1 97.19 438 PHE A C 1
ATOM 3460 O O . PHE A 1 438 ? 11.336 -18.188 -13.328 1 97.19 438 PHE A O 1
ATOM 3467 N N . GLY A 1 439 ? 10.117 -16.531 -12.453 1 98.12 439 GLY A N 1
ATOM 3468 C CA . GLY A 1 439 ? 8.883 -16.969 -13.078 1 98.12 439 GLY A CA 1
ATOM 3469 C C . GLY A 1 439 ? 8.219 -15.883 -13.914 1 98.12 439 GLY A C 1
ATOM 3470 O O . GLY A 1 439 ? 8.297 -14.703 -13.586 1 98.12 439 GLY A O 1
ATOM 3471 N N . THR A 1 440 ? 7.594 -16.266 -15.031 1 98.75 440 THR A N 1
ATOM 3472 C CA . THR A 1 440 ? 6.789 -15.367 -15.859 1 98.75 440 THR A CA 1
ATOM 3473 C C . THR A 1 440 ? 5.32 -15.781 -15.828 1 98.75 440 THR A C 1
ATOM 3475 O O . THR A 1 440 ? 5 -16.969 -15.984 1 98.75 440 THR A O 1
ATOM 3478 N N . PHE A 1 441 ? 4.465 -14.758 -15.648 1 98.88 441 PHE A N 1
ATOM 3479 C CA . PHE A 1 441 ? 3.029 -15.016 -15.594 1 98.88 441 PHE A CA 1
ATOM 3480 C C . PHE A 1 441 ? 2.402 -14.875 -16.984 1 98.88 441 PHE A C 1
ATOM 3482 O O . PHE A 1 441 ? 2.773 -13.984 -17.75 1 98.88 441 PHE A O 1
ATOM 3489 N N . GLY A 1 442 ? 1.517 -15.773 -17.281 1 98.81 442 GLY A N 1
ATOM 3490 C CA . GLY A 1 442 ? 0.693 -15.695 -18.484 1 98.81 442 GLY A CA 1
ATOM 3491 C C . GLY A 1 442 ? -0.779 -15.938 -18.203 1 98.81 442 GLY A C 1
ATOM 3492 O O . GLY A 1 442 ? -1.133 -16.672 -17.281 1 98.81 442 GLY A O 1
ATOM 3493 N N . ILE A 1 443 ? -1.623 -15.281 -18.984 1 98.81 443 ILE A N 1
ATOM 3494 C CA . ILE A 1 443 ? -3.059 -15.531 -18.922 1 98.81 443 ILE A CA 1
ATOM 3495 C C . ILE A 1 443 ? -3.551 -16.062 -20.266 1 98.81 443 ILE A C 1
ATOM 3497 O O . ILE A 1 443 ? -3.068 -15.648 -21.328 1 98.81 443 ILE A O 1
ATOM 3501 N N . LEU A 1 444 ? -4.438 -16.922 -20.234 1 98.75 444 LEU A N 1
ATOM 3502 C CA . LEU A 1 444 ? -5.07 -17.453 -21.438 1 98.75 444 LEU A CA 1
ATOM 3503 C C . LEU A 1 444 ? -6.559 -17.688 -21.219 1 98.75 444 LEU A C 1
ATOM 3505 O O . LEU A 1 444 ? -6.949 -18.344 -20.25 1 98.75 444 LEU A O 1
ATOM 3509 N N . ILE A 1 445 ? -7.379 -17.062 -22 1 98.81 445 ILE A N 1
ATOM 3510 C CA . ILE A 1 445 ? -8.812 -17.312 -22.047 1 98.81 445 ILE A CA 1
ATOM 3511 C C . ILE A 1 445 ? -9.195 -17.906 -23.406 1 98.81 445 ILE A C 1
ATOM 3513 O O . ILE A 1 445 ? -8.797 -17.375 -24.453 1 98.81 445 ILE A O 1
ATOM 3517 N N . SER A 1 446 ? -9.914 -18.969 -23.328 1 98.56 446 SER A N 1
ATOM 3518 C CA . SER A 1 446 ? -10.305 -19.625 -24.578 1 98.56 446 SER A CA 1
ATOM 3519 C C . SER A 1 446 ? -11.789 -19.969 -24.578 1 98.56 446 SER A C 1
ATOM 3521 O O . SER A 1 446 ? -12.422 -20.031 -23.516 1 98.56 446 SER A O 1
ATOM 3523 N N . LEU A 1 447 ? -12.359 -20.094 -25.719 1 97.94 447 LEU A N 1
ATOM 3524 C CA . LEU A 1 447 ? -13.664 -20.656 -26.031 1 97.94 447 LEU A CA 1
ATOM 3525 C C . LEU A 1 447 ? -13.531 -21.906 -26.906 1 97.94 447 LEU A C 1
ATOM 3527 O O . LEU A 1 447 ? -13.438 -21.797 -28.125 1 97.94 447 LEU A O 1
ATOM 3531 N N . GLY A 1 448 ? -13.523 -23.047 -26.266 1 95.25 448 GLY A N 1
ATOM 3532 C CA . GLY A 1 448 ? -13.148 -24.25 -26.984 1 95.25 448 GLY A CA 1
ATOM 3533 C C . GLY A 1 448 ? -11.734 -24.188 -27.547 1 95.25 448 GLY A C 1
ATOM 3534 O O . GLY A 1 448 ? -10.781 -23.953 -26.797 1 95.25 448 GLY A O 1
ATOM 3535 N N . LYS A 1 449 ? -11.648 -24.328 -28.781 1 95.44 449 LYS A N 1
ATOM 3536 C CA . LYS A 1 449 ? -10.336 -24.328 -29.438 1 95.44 449 LYS A CA 1
ATOM 3537 C C . LYS A 1 449 ? -9.875 -22.906 -29.75 1 95.44 449 LYS A C 1
ATOM 3539 O O . LYS A 1 449 ? -8.695 -22.672 -30 1 95.44 449 LYS A O 1
ATOM 3544 N N . ARG A 1 450 ? -10.773 -22 -29.656 1 97.5 450 ARG A N 1
ATOM 3545 C CA . ARG A 1 450 ? -10.461 -20.625 -30.016 1 97.5 450 ARG A CA 1
ATOM 3546 C C . ARG A 1 450 ? -9.844 -19.859 -28.844 1 97.5 450 ARG A C 1
ATOM 3548 O O . ARG A 1 450 ? -10.414 -19.828 -27.75 1 97.5 450 ARG A O 1
ATOM 3555 N N . ILE A 1 451 ? -8.75 -19.312 -29.047 1 97.94 451 ILE A N 1
ATOM 3556 C CA . ILE A 1 451 ? -8.086 -18.516 -28.031 1 97.94 451 ILE A CA 1
ATOM 3557 C C . ILE A 1 451 ? -8.594 -17.078 -28.094 1 97.94 451 ILE A C 1
ATOM 3559 O O . ILE A 1 451 ? -8.5 -16.422 -29.141 1 97.94 451 ILE A O 1
ATOM 3563 N N . LEU A 1 452 ? -9.117 -16.547 -27.047 1 98.19 452 LEU A N 1
ATOM 3564 C CA . LEU A 1 452 ? -9.641 -15.188 -26.969 1 98.19 452 LEU A CA 1
ATOM 3565 C C . LEU A 1 452 ? -8.578 -14.219 -26.469 1 98.19 452 LEU A C 1
ATOM 3567 O O . LEU A 1 452 ? -8.484 -13.094 -26.938 1 98.19 452 LEU A O 1
ATOM 3571 N N . VAL A 1 453 ? -7.867 -14.625 -25.453 1 98.38 453 VAL A N 1
ATOM 3572 C CA . VAL A 1 453 ? -6.816 -13.828 -24.844 1 98.38 453 VAL A CA 1
ATOM 3573 C C . VAL A 1 453 ? -5.613 -14.719 -24.516 1 98.38 453 VAL A C 1
ATOM 3575 O O . VAL A 1 453 ? -5.773 -15.836 -24.031 1 98.38 453 VAL A O 1
ATOM 3578 N N . SER A 1 454 ? -4.441 -14.328 -24.859 1 98.56 454 SER A N 1
ATOM 3579 C CA . SER A 1 454 ? -3.18 -14.945 -24.453 1 98.56 454 SER A CA 1
ATOM 3580 C C . SER A 1 454 ? -2.082 -13.898 -24.297 1 98.56 454 SER A C 1
ATOM 3582 O O . SER A 1 454 ? -1.657 -13.281 -25.281 1 98.56 454 SER A O 1
ATOM 3584 N N . LYS A 1 455 ? -1.659 -13.633 -23.047 1 98.62 455 LYS A N 1
ATOM 3585 C CA . LYS A 1 455 ? -0.712 -12.555 -22.781 1 98.62 455 LYS A CA 1
ATOM 3586 C C . LYS A 1 455 ? 0.307 -12.969 -21.719 1 98.62 455 LYS A C 1
ATOM 3588 O O . LYS A 1 455 ? 0.016 -13.805 -20.859 1 98.62 455 LYS A O 1
ATOM 3593 N N . GLU A 1 456 ? 1.525 -12.531 -21.906 1 98.81 456 GLU A N 1
ATOM 3594 C CA . GLU A 1 456 ? 2.457 -12.422 -20.797 1 98.81 456 GLU A CA 1
ATOM 3595 C C . GLU A 1 456 ? 2.156 -11.195 -19.938 1 98.81 456 GLU A C 1
ATOM 3597 O O . GLU A 1 456 ? 1.949 -10.102 -20.469 1 98.81 456 GLU A O 1
ATOM 3602 N N . VAL A 1 457 ? 2.121 -11.328 -18.609 1 98.81 457 VAL A N 1
ATOM 3603 C CA . VAL A 1 457 ? 1.516 -10.211 -17.891 1 98.81 457 VAL A CA 1
ATOM 3604 C C . VAL A 1 457 ? 2.416 -9.797 -16.719 1 98.81 457 VAL A C 1
ATOM 3606 O O . VAL A 1 457 ? 2.027 -8.969 -15.891 1 98.81 457 VAL A O 1
ATOM 3609 N N . GLY A 1 458 ? 3.588 -10.383 -16.594 1 98.69 458 GLY A N 1
ATOM 3610 C CA . GLY A 1 458 ? 4.492 -9.984 -15.523 1 98.69 458 GLY A CA 1
ATOM 3611 C C . GLY A 1 458 ? 5.359 -11.117 -15.016 1 98.69 458 GLY A C 1
ATOM 3612 O O . GLY A 1 458 ? 5.473 -12.156 -15.664 1 98.69 458 GLY A O 1
ATOM 3613 N N . HIS A 1 459 ? 6.043 -10.867 -13.828 1 98.81 459 HIS A N 1
ATOM 3614 C CA . HIS A 1 459 ? 7.023 -11.859 -13.406 1 98.81 459 HIS A CA 1
ATOM 3615 C C . HIS A 1 459 ? 7.062 -11.984 -11.883 1 98.81 459 HIS A C 1
ATOM 3617 O O . HIS A 1 459 ? 6.387 -11.227 -11.18 1 98.81 459 HIS A O 1
ATOM 3623 N N . LEU A 1 460 ? 7.727 -13.008 -11.461 1 98.38 460 LEU A N 1
ATOM 3624 C CA . LEU A 1 460 ? 8.023 -13.289 -10.055 1 98.38 460 LEU A CA 1
ATOM 3625 C C . LEU A 1 460 ? 9.445 -13.797 -9.891 1 98.38 460 LEU A C 1
ATOM 3627 O O . LEU A 1 460 ? 9.914 -14.625 -10.68 1 98.38 460 LEU A O 1
ATOM 3631 N N . MET A 1 461 ? 10.133 -13.188 -9.039 1 97.88 461 MET A N 1
ATOM 3632 C CA . MET A 1 461 ? 11.43 -13.742 -8.672 1 97.88 461 MET A CA 1
ATOM 3633 C C . MET A 1 461 ? 11.461 -14.133 -7.199 1 97.88 461 MET A C 1
ATOM 3635 O O . MET A 1 461 ? 11.07 -13.344 -6.336 1 97.88 461 MET A O 1
ATOM 3639 N N . ARG A 1 462 ? 11.734 -15.344 -6.926 1 96.38 462 ARG A N 1
ATOM 3640 C CA . ARG A 1 462 ? 11.922 -15.891 -5.582 1 96.38 462 ARG A CA 1
ATOM 3641 C C . ARG A 1 462 ? 13.367 -16.328 -5.359 1 96.38 462 ARG A C 1
ATOM 3643 O O . ARG A 1 462 ? 13.953 -17 -6.207 1 96.38 462 ARG A O 1
ATOM 3650 N N . THR A 1 463 ? 13.914 -15.898 -4.258 1 95.5 463 THR A N 1
ATOM 3651 C CA . THR A 1 463 ? 15.32 -16.141 -3.965 1 95.5 463 THR A CA 1
ATOM 3652 C C . THR A 1 463 ? 15.477 -16.859 -2.625 1 95.5 463 THR A C 1
ATOM 3654 O O . THR A 1 463 ? 14.781 -16.531 -1.658 1 95.5 463 THR A O 1
ATOM 3657 N N . LYS A 1 464 ? 16.25 -17.922 -2.627 1 92.69 464 LYS A N 1
ATOM 3658 C CA . LYS A 1 464 ? 16.453 -18.672 -1.392 1 92.69 464 LYS A CA 1
ATOM 3659 C C . LYS A 1 464 ? 17.938 -18.875 -1.099 1 92.69 464 LYS A C 1
ATOM 3661 O O . LYS A 1 464 ? 18.766 -18.766 -2 1 92.69 464 LYS A O 1
ATOM 3666 N N . SER A 1 465 ? 18.188 -19.094 0.148 1 90.44 465 SER A N 1
ATOM 3667 C CA . SER A 1 465 ? 19.547 -19.438 0.552 1 90.44 465 SER A CA 1
ATOM 3668 C C . SER A 1 465 ? 19.938 -20.828 0.053 1 90.44 465 SER A C 1
ATOM 3670 O O . SER A 1 465 ? 19.094 -21.719 -0.044 1 90.44 465 SER A O 1
ATOM 3672 N N . VAL A 1 466 ? 21.188 -21.016 -0.24 1 84.5 466 VAL A N 1
ATOM 3673 C CA . VAL A 1 466 ? 21.672 -22.312 -0.714 1 84.5 466 VAL A CA 1
ATOM 3674 C C . VAL A 1 466 ? 21.547 -23.344 0.394 1 84.5 466 VAL A C 1
ATOM 3676 O O . VAL A 1 466 ? 21.516 -24.547 0.124 1 84.5 466 VAL A O 1
ATOM 3679 N N . GLU A 1 467 ? 21.484 -22.766 1.577 1 78.44 467 GLU A N 1
ATOM 3680 C CA . GLU A 1 467 ? 21.312 -23.703 2.688 1 78.44 467 GLU A CA 1
ATOM 3681 C C . GLU A 1 467 ? 19.969 -24.406 2.615 1 78.44 467 GLU A C 1
ATOM 3683 O O . GLU A 1 467 ? 19.797 -25.5 3.168 1 78.44 467 GLU A O 1
ATOM 3688 N N . HIS A 1 468 ? 19.094 -23.797 1.858 1 67.56 468 HIS A N 1
ATOM 3689 C CA . HIS A 1 468 ? 17.766 -24.391 1.656 1 67.56 468 HIS A CA 1
ATOM 3690 C C . HIS A 1 468 ? 17.625 -24.938 0.239 1 67.56 468 HIS A C 1
ATOM 3692 O O . HIS A 1 468 ? 17.844 -24.203 -0.734 1 67.56 468 HIS A O 1
ATOM 3698 N N . GLN A 1 469 ? 17.578 -26.219 0.062 1 54.94 469 GLN A N 1
ATOM 3699 C CA . GLN A 1 469 ? 17.609 -26.828 -1.268 1 54.94 469 GLN A CA 1
ATOM 3700 C C . GLN A 1 469 ? 16.266 -26.656 -1.971 1 54.94 469 GLN A C 1
ATOM 3702 O O . GLN A 1 469 ? 16.203 -26.672 -3.201 1 54.94 469 GLN A O 1
ATOM 3707 N N . ASP A 1 470 ? 15.172 -26.656 -1.249 1 61.06 470 ASP A N 1
ATOM 3708 C CA . ASP A 1 470 ? 13.859 -26.594 -1.881 1 61.06 470 ASP A CA 1
ATOM 3709 C C . ASP A 1 470 ? 12.875 -25.812 -1.01 1 61.06 470 ASP A C 1
ATOM 3711 O O . ASP A 1 470 ? 13.102 -25.641 0.19 1 61.06 470 ASP A O 1
ATOM 3715 N N . GLY A 1 471 ? 11.961 -25.031 -1.662 1 63.44 471 GLY A N 1
ATOM 3716 C CA . GLY A 1 471 ? 10.891 -24.422 -0.888 1 63.44 471 GLY A CA 1
ATOM 3717 C C . GLY A 1 471 ? 10.477 -23.062 -1.403 1 63.44 471 GLY A C 1
ATOM 3718 O O . GLY A 1 471 ? 11.242 -22.406 -2.113 1 63.44 471 GLY A O 1
ATOM 3719 N N . GLY A 1 472 ? 9.219 -22.75 -1.196 1 69.44 472 GLY A N 1
ATOM 3720 C CA . GLY A 1 472 ? 8.625 -21.484 -1.601 1 69.44 472 GLY A CA 1
ATOM 3721 C C . GLY A 1 472 ? 8.586 -20.453 -0.482 1 69.44 472 GLY A C 1
ATOM 3722 O O . GLY A 1 472 ? 9.156 -20.672 0.589 1 69.44 472 GLY A O 1
ATOM 3723 N N . VAL A 1 473 ? 8.172 -19.359 -0.731 1 71.25 473 VAL A N 1
ATOM 3724 C CA . VAL A 1 473 ? 8.047 -18.281 0.236 1 71.25 473 VAL A CA 1
ATOM 3725 C C . VAL A 1 473 ? 7.094 -18.688 1.355 1 71.25 473 VAL A C 1
ATOM 3727 O O . VAL A 1 473 ? 7.402 -18.516 2.537 1 71.25 473 VAL A O 1
ATOM 3730 N N . ALA A 1 474 ? 6.051 -19.297 1.042 1 60.69 474 ALA A N 1
ATOM 3731 C CA . ALA A 1 474 ? 5.02 -19.688 2 1 60.69 474 ALA A CA 1
ATOM 3732 C C . ALA A 1 474 ? 5.535 -20.766 2.947 1 60.69 474 ALA A C 1
ATOM 3734 O O . ALA A 1 474 ? 5.102 -20.844 4.102 1 60.69 474 ALA A O 1
ATOM 3735 N N . SER A 1 475 ? 6.527 -21.5 2.441 1 62.5 475 SER A N 1
ATOM 3736 C CA . SER A 1 475 ? 7.078 -22.578 3.264 1 62.5 475 SER A CA 1
ATOM 3737 C C . SER A 1 475 ? 8.195 -22.062 4.164 1 62.5 475 SER A C 1
ATOM 3739 O O . SER A 1 475 ? 8.703 -22.797 5.016 1 62.5 475 SER A O 1
ATOM 3741 N N . GLY A 1 476 ? 8.516 -20.734 3.963 1 69.75 476 GLY A N 1
ATOM 3742 C CA . GLY A 1 476 ? 9.508 -20.109 4.82 1 69.75 476 GLY A CA 1
ATOM 3743 C C . GLY A 1 476 ? 10.93 -20.266 4.297 1 69.75 476 GLY A C 1
ATOM 3744 O O . GLY A 1 476 ? 11.883 -19.859 4.965 1 69.75 476 GLY A O 1
ATOM 3745 N N . ARG A 1 477 ? 11 -20.719 3.07 1 76.75 477 ARG A N 1
ATOM 3746 C CA . ARG A 1 477 ? 12.344 -21.016 2.584 1 76.75 477 ARG A CA 1
ATOM 3747 C C . ARG A 1 477 ? 12.766 -20 1.515 1 76.75 477 ARG A C 1
ATOM 3749 O O . ARG A 1 477 ? 13.938 -19.641 1.432 1 76.75 477 ARG A O 1
ATOM 3756 N N . ALA A 1 478 ? 11.797 -19.578 0.79 1 89.81 478 ALA A N 1
ATOM 3757 C CA . ALA A 1 478 ? 12.109 -18.625 -0.27 1 89.81 478 ALA A CA 1
ATOM 3758 C C . ALA A 1 478 ? 11.695 -17.203 0.124 1 89.81 478 ALA A C 1
ATOM 3760 O O . ALA A 1 478 ? 10.898 -17.016 1.052 1 89.81 478 ALA A O 1
ATOM 3761 N N . ASN A 1 479 ? 12.312 -16.25 -0.48 1 96.19 479 ASN A N 1
ATOM 3762 C CA . ASN A 1 479 ? 12.07 -14.836 -0.24 1 96.19 479 ASN A CA 1
ATOM 3763 C C . ASN A 1 479 ? 11.727 -14.102 -1.532 1 96.19 479 ASN A C 1
ATOM 3765 O O . ASN A 1 479 ? 12.242 -14.445 -2.6 1 96.19 479 ASN A O 1
ATOM 3769 N N . LEU A 1 480 ? 10.812 -13.133 -1.373 1 97.94 480 LEU A N 1
ATOM 3770 C CA . LEU A 1 480 ? 10.469 -12.328 -2.539 1 97.94 480 LEU A CA 1
ATOM 3771 C C . LEU A 1 480 ? 11.664 -11.5 -2.996 1 97.94 480 LEU A C 1
ATOM 3773 O O . LEU A 1 480 ? 12.445 -11.023 -2.172 1 97.94 480 LEU A O 1
ATOM 3777 N N . ASP A 1 481 ? 11.758 -11.367 -4.301 1 97.75 481 ASP A N 1
ATOM 3778 C CA . ASP A 1 481 ? 12.898 -10.695 -4.926 1 97.75 481 ASP A CA 1
ATOM 3779 C C . ASP A 1 481 ? 12.477 -9.992 -6.219 1 97.75 481 ASP A C 1
ATOM 3781 O O . ASP A 1 481 ? 11.328 -10.109 -6.648 1 97.75 481 ASP A O 1
ATOM 3785 N N . SER A 1 482 ? 13.273 -9.117 -6.711 1 97.56 482 SER A N 1
ATOM 3786 C CA . SER A 1 482 ? 13.133 -8.492 -8.016 1 97.56 482 SER A CA 1
ATOM 3787 C C . SER A 1 482 ? 14.445 -8.523 -8.797 1 97.56 482 SER A C 1
ATOM 3789 O O . SER A 1 482 ? 15.523 -8.5 -8.203 1 97.56 482 SER A O 1
ATOM 3791 N N . PRO A 1 483 ? 14.344 -8.633 -10.086 1 97.31 483 PRO A N 1
ATOM 3792 C CA . PRO A 1 483 ? 15.578 -8.672 -10.867 1 97.31 483 PRO A CA 1
ATOM 3793 C C . PRO A 1 483 ? 16.219 -7.297 -11.047 1 97.31 483 PRO A C 1
ATOM 3795 O O . PRO A 1 483 ? 15.5 -6.305 -11.227 1 97.31 483 PRO A O 1
ATOM 3798 N N . TYR A 1 484 ? 17.453 -7.211 -10.844 1 95.94 484 TYR A N 1
ATOM 3799 C CA . TYR A 1 484 ? 18.281 -6.133 -11.375 1 95.94 484 TYR A CA 1
ATOM 3800 C C . TYR A 1 484 ? 18.906 -6.527 -12.711 1 95.94 484 TYR A C 1
ATOM 3802 O O . TYR A 1 484 ? 19.859 -7.309 -12.75 1 95.94 484 TYR A O 1
ATOM 3810 N N . LEU A 1 485 ? 18.391 -5.98 -13.766 1 95.44 485 LEU A N 1
ATOM 3811 C CA . LEU A 1 485 ? 18.781 -6.445 -15.094 1 95.44 485 LEU A CA 1
ATOM 3812 C C . LEU A 1 485 ? 20.156 -5.906 -15.484 1 95.44 485 LEU A C 1
ATOM 3814 O O . LEU A 1 485 ? 20.422 -4.715 -15.32 1 95.44 485 LEU A O 1
ATOM 3818 N N . VAL A 1 486 ? 20.984 -6.789 -15.969 1 91.25 486 VAL A N 1
ATOM 3819 C CA . VAL A 1 486 ? 22.344 -6.457 -16.391 1 91.25 486 VAL A CA 1
ATOM 3820 C C . VAL A 1 486 ? 22.516 -6.801 -17.875 1 91.25 486 VAL A C 1
ATOM 3822 O O . VAL A 1 486 ? 21.859 -7.699 -18.391 1 91.25 486 VAL A O 1
ATOM 3825 N N . MET B 1 1 ? -31.703 14.969 -1.02 1 33.88 1 MET B N 1
ATOM 3826 C CA . MET B 1 1 ? -30.672 13.945 -0.871 1 33.88 1 MET B CA 1
ATOM 3827 C C . MET B 1 1 ? -30.75 13.289 0.503 1 33.88 1 MET B C 1
ATOM 3829 O O . MET B 1 1 ? -30.719 13.977 1.526 1 33.88 1 MET B O 1
ATOM 3833 N N . ASP B 1 2 ? -31.391 12.328 0.628 1 41.09 2 ASP B N 1
ATOM 3834 C CA . ASP B 1 2 ? -31.719 11.648 1.875 1 41.09 2 ASP B CA 1
ATOM 3835 C C . ASP B 1 2 ? -30.469 11.172 2.596 1 41.09 2 ASP B C 1
ATOM 3837 O O . ASP B 1 2 ? -29.734 10.328 2.08 1 41.09 2 ASP B O 1
ATOM 3841 N N . LEU B 1 3 ? -29.875 11.992 3.225 1 44.56 3 LEU B N 1
ATOM 3842 C CA . LEU B 1 3 ? -28.844 11.547 4.156 1 44.56 3 LEU B CA 1
ATOM 3843 C C . LEU B 1 3 ? -29.203 10.195 4.758 1 44.56 3 LEU B C 1
ATOM 3845 O O . LEU B 1 3 ? -28.391 9.594 5.473 1 44.56 3 LEU B O 1
ATOM 3849 N N . SER B 1 4 ? -30.5 9.938 4.855 1 45.69 4 SER B N 1
ATOM 3850 C CA . SER B 1 4 ? -30.969 8.625 5.293 1 45.69 4 SER B CA 1
ATOM 3851 C C . SER B 1 4 ? -30.266 7.504 4.543 1 45.69 4 SER B C 1
ATOM 3853 O O . SER B 1 4 ? -30.531 6.324 4.773 1 45.69 4 SER B O 1
ATOM 3855 N N . LEU B 1 5 ? -29.516 7.93 3.58 1 50.84 5 LEU B N 1
ATOM 3856 C CA . LEU B 1 5 ? -28.734 7.027 2.752 1 50.84 5 LEU B CA 1
ATOM 3857 C C . LEU B 1 5 ? -27.641 6.355 3.574 1 50.84 5 LEU B C 1
ATOM 3859 O O . LEU B 1 5 ? -26.797 5.641 3.029 1 50.84 5 LEU B O 1
ATOM 3863 N N . HIS B 1 6 ? -27.609 6.723 4.805 1 57.41 6 HIS B N 1
ATOM 3864 C CA . HIS B 1 6 ? -26.531 6.133 5.594 1 57.41 6 HIS B CA 1
ATOM 3865 C C . HIS B 1 6 ? -26.547 4.609 5.496 1 57.41 6 HIS B C 1
ATOM 3867 O O . HIS B 1 6 ? -26.203 3.918 6.457 1 57.41 6 HIS B O 1
ATOM 3873 N N . PHE B 1 7 ? -26.703 4.223 4.391 1 66 7 PHE B N 1
ATOM 3874 C CA . PHE B 1 7 ? -26.5 2.854 3.93 1 66 7 PHE B CA 1
ATOM 3875 C C . PHE B 1 7 ? -27.234 1.864 4.832 1 66 7 PHE B C 1
ATOM 3877 O O . PHE B 1 7 ? -26.797 0.72 4.984 1 66 7 PHE B O 1
ATOM 3884 N N . GLU B 1 8 ? -28.281 2.398 5.613 1 76.88 8 GLU B N 1
ATOM 3885 C CA . GLU B 1 8 ? -29.031 1.564 6.543 1 76.88 8 GLU B CA 1
ATOM 3886 C C . GLU B 1 8 ? -28.109 0.784 7.465 1 76.88 8 GLU B C 1
ATOM 3888 O O . GLU B 1 8 ? -28.25 -0.427 7.629 1 76.88 8 GLU B O 1
ATOM 3893 N N . ILE B 1 9 ? -27.125 1.516 8 1 82.5 9 ILE B N 1
ATOM 3894 C CA . ILE B 1 9 ? -26.062 0.847 8.742 1 82.5 9 ILE B CA 1
ATOM 3895 C C . ILE B 1 9 ? -26.625 0.226 10.016 1 82.5 9 ILE B C 1
ATOM 3897 O O . ILE B 1 9 ? -26.078 -0.753 10.531 1 82.5 9 ILE B O 1
ATOM 3901 N N . GLU B 1 10 ? -27.781 0.768 10.453 1 79.31 10 GLU B N 1
ATOM 3902 C CA . GLU B 1 10 ? -28.359 0.279 11.703 1 79.31 10 GLU B CA 1
ATOM 3903 C C . GLU B 1 10 ? -29.047 -1.066 11.5 1 79.31 10 GLU B C 1
ATOM 3905 O O . GLU B 1 10 ? -29.344 -1.771 12.469 1 79.31 10 GLU B O 1
ATOM 3910 N N . LYS B 1 11 ? -29.234 -1.428 10.289 1 83.19 11 LYS B N 1
ATOM 3911 C CA . LYS B 1 11 ? -29.922 -2.682 9.992 1 83.19 11 LYS B CA 1
ATOM 3912 C C . LYS B 1 11 ? -28.938 -3.85 9.953 1 83.19 11 LYS B C 1
ATOM 3914 O O . LYS B 1 11 ? -29.344 -5.012 9.898 1 83.19 11 LYS B O 1
ATOM 3919 N N . LEU B 1 12 ? -27.688 -3.547 10.047 1 89.69 12 LEU B N 1
ATOM 3920 C CA . LEU B 1 12 ? -26.688 -4.613 9.984 1 89.69 12 LEU B CA 1
ATOM 3921 C C . LEU B 1 12 ? -26.609 -5.359 11.312 1 89.69 12 LEU B C 1
ATOM 3923 O O . LEU B 1 12 ? -26.672 -4.742 12.383 1 89.69 12 LEU B O 1
ATOM 3927 N N . SER B 1 13 ? -26.578 -6.645 11.227 1 92.38 13 SER B N 1
ATOM 3928 C CA . SER B 1 13 ? -26.344 -7.449 12.43 1 92.38 13 SER B CA 1
ATOM 3929 C C . SER B 1 13 ? -24.922 -7.266 12.945 1 92.38 13 SER B C 1
ATOM 3931 O O . SER B 1 13 ? -24.047 -6.781 12.227 1 92.38 13 SER B O 1
ATOM 3933 N N . GLU B 1 14 ? -24.734 -7.594 14.18 1 92.44 14 GLU B N 1
ATOM 3934 C CA . GLU B 1 14 ? -23.406 -7.508 14.773 1 92.44 14 GLU B CA 1
ATOM 3935 C C . GLU B 1 14 ? -22.391 -8.344 13.992 1 92.44 14 GLU B C 1
ATOM 3937 O O . GLU B 1 14 ? -21.25 -7.938 13.812 1 92.44 14 GLU B O 1
ATOM 3942 N N . LYS B 1 15 ? -22.875 -9.477 13.617 1 93.25 15 LYS B N 1
ATOM 3943 C CA . LYS B 1 15 ? -22.016 -10.367 12.852 1 93.25 15 LYS B CA 1
ATOM 3944 C C . LYS B 1 15 ? -21.641 -9.758 11.508 1 93.25 15 LYS B C 1
ATOM 3946 O O . LYS B 1 15 ? -20.469 -9.828 11.094 1 93.25 15 LYS B O 1
ATOM 3951 N N . GLU B 1 16 ? -22.562 -9.18 10.867 1 92.81 16 GLU B N 1
ATOM 3952 C CA . GLU B 1 16 ? -22.328 -8.539 9.578 1 92.81 16 GLU B CA 1
ATOM 3953 C C . GLU B 1 16 ? -21.344 -7.379 9.711 1 92.81 16 GLU B C 1
ATOM 3955 O O . GLU B 1 16 ? -20.438 -7.223 8.883 1 92.81 16 GLU B O 1
ATOM 3960 N N . VAL B 1 17 ? -21.516 -6.59 10.781 1 94.81 17 VAL B N 1
ATOM 3961 C CA . VAL B 1 17 ? -20.656 -5.438 11.008 1 94.81 17 VAL B CA 1
ATOM 3962 C C . VAL B 1 17 ? -19.219 -5.906 11.289 1 94.81 17 VAL B C 1
ATOM 3964 O O . VAL B 1 17 ? -18.266 -5.309 10.805 1 94.81 17 VAL B O 1
ATOM 3967 N N . LYS B 1 18 ? -19.172 -6.926 12.07 1 94.88 18 LYS B N 1
ATOM 3968 C CA . LYS B 1 18 ? -17.859 -7.465 12.406 1 94.88 18 LYS B CA 1
ATOM 3969 C C . LYS B 1 18 ? -17.125 -7.957 11.156 1 94.88 18 LYS B C 1
ATOM 3971 O O . LYS B 1 18 ? -15.922 -7.723 11 1 94.88 18 LYS B O 1
ATOM 3976 N N . GLU B 1 19 ? -17.828 -8.625 10.281 1 93.69 19 GLU B N 1
ATOM 3977 C CA . GLU B 1 19 ? -17.234 -9.133 9.047 1 93.69 19 GLU B CA 1
ATOM 3978 C C . GLU B 1 19 ? -16.828 -7.992 8.117 1 93.69 19 GLU B C 1
ATOM 3980 O O . GLU B 1 19 ? -15.75 -8.039 7.512 1 93.69 19 GLU B O 1
ATOM 3985 N N . LEU B 1 20 ? -17.703 -7.023 8.023 1 94.88 20 LEU B N 1
ATOM 3986 C CA . LEU B 1 20 ? -17.406 -5.859 7.191 1 94.88 20 LEU B CA 1
ATOM 3987 C C . LEU B 1 20 ? -16.188 -5.109 7.723 1 94.88 20 LEU B C 1
ATOM 3989 O O . LEU B 1 20 ? -15.328 -4.684 6.945 1 94.88 20 LEU B O 1
ATOM 3993 N N . ALA B 1 21 ? -16.141 -4.934 9.031 1 96.5 21 ALA B N 1
ATOM 3994 C CA . ALA B 1 21 ? -15.031 -4.242 9.672 1 96.5 21 ALA B CA 1
ATOM 3995 C C . ALA B 1 21 ? -13.719 -4.988 9.445 1 96.5 21 ALA B C 1
ATOM 3997 O O . ALA B 1 21 ? -12.672 -4.367 9.25 1 96.5 21 ALA B O 1
ATOM 3998 N N . LYS B 1 22 ? -13.82 -6.258 9.523 1 95 22 LYS B N 1
ATOM 3999 C CA . LYS B 1 22 ? -12.625 -7.07 9.281 1 95 22 LYS B CA 1
ATOM 4000 C C . LYS B 1 22 ? -12.109 -6.879 7.855 1 95 22 LYS B C 1
ATOM 4002 O O . LYS B 1 22 ? -10.906 -6.699 7.645 1 95 22 LYS B O 1
ATOM 4007 N N . LYS B 1 23 ? -12.984 -6.922 6.871 1 96.25 23 LYS B N 1
ATOM 4008 C CA . LYS B 1 23 ? -12.609 -6.715 5.477 1 96.25 23 LYS B CA 1
ATOM 4009 C C . LYS B 1 23 ? -12.008 -5.324 5.27 1 96.25 23 LYS B C 1
ATOM 4011 O O . LYS B 1 23 ? -11.023 -5.168 4.551 1 96.25 23 LYS B O 1
ATOM 4016 N N . ALA B 1 24 ? -12.609 -4.344 5.906 1 97.62 24 ALA B N 1
ATOM 4017 C CA . ALA B 1 24 ? -12.117 -2.973 5.793 1 97.62 24 ALA B CA 1
ATOM 4018 C C . ALA B 1 24 ? -10.727 -2.834 6.414 1 97.62 24 ALA B C 1
ATOM 4020 O O . ALA B 1 24 ? -9.859 -2.152 5.863 1 97.62 24 ALA B O 1
ATOM 4021 N N . ALA B 1 25 ? -10.547 -3.451 7.562 1 96.81 25 ALA B N 1
ATOM 4022 C CA . ALA B 1 25 ? -9.242 -3.414 8.227 1 96.81 25 ALA B CA 1
ATOM 4023 C C . ALA B 1 25 ? -8.172 -4.086 7.379 1 96.81 25 ALA B C 1
ATOM 4025 O O . ALA B 1 25 ? -7.043 -3.598 7.289 1 96.81 25 ALA B O 1
ATOM 4026 N N . GLU B 1 26 ? -8.508 -5.191 6.785 1 96.31 26 GLU B N 1
ATOM 4027 C CA . GLU B 1 26 ? -7.566 -5.879 5.906 1 96.31 26 GLU B CA 1
ATOM 4028 C C . GLU B 1 26 ? -7.211 -5.016 4.695 1 96.31 26 GLU B C 1
ATOM 4030 O O . GLU B 1 26 ? -6.059 -5 4.258 1 96.31 26 GLU B O 1
ATOM 4035 N N . TYR B 1 27 ? -8.211 -4.344 4.156 1 98 27 TYR B N 1
ATOM 4036 C CA . TYR B 1 27 ? -7.949 -3.4 3.078 1 98 27 TYR B CA 1
ATOM 4037 C C . TYR B 1 27 ? -6.973 -2.32 3.527 1 98 27 TYR B C 1
ATOM 4039 O O . TYR B 1 27 ? -6.051 -1.964 2.789 1 98 27 TYR B O 1
ATOM 4047 N N . ALA B 1 28 ? -7.199 -1.794 4.711 1 98.06 28 ALA B N 1
ATOM 4048 C CA . ALA B 1 28 ? -6.328 -0.761 5.266 1 98.06 28 ALA B CA 1
ATOM 4049 C C . ALA B 1 28 ? -4.891 -1.258 5.375 1 98.06 28 ALA B C 1
ATOM 4051 O O . ALA B 1 28 ? -3.951 -0.555 4.992 1 98.06 28 ALA B O 1
ATOM 4052 N N . TYR B 1 29 ? -4.707 -2.494 5.836 1 97 29 TYR B N 1
ATOM 4053 C CA . TYR B 1 29 ? -3.375 -3.086 5.906 1 97 29 TYR B CA 1
ATOM 4054 C C . TYR B 1 29 ? -2.754 -3.201 4.52 1 97 29 TYR B C 1
ATOM 4056 O O . TYR B 1 29 ? -1.61 -2.795 4.309 1 97 29 TYR B O 1
ATOM 4064 N N . ALA B 1 30 ? -3.521 -3.686 3.615 1 97.94 30 ALA B N 1
ATOM 4065 C CA . ALA B 1 30 ? -3.021 -3.979 2.273 1 97.94 30 ALA B CA 1
ATOM 4066 C C . ALA B 1 30 ? -2.627 -2.699 1.544 1 97.94 30 ALA B C 1
ATOM 4068 O O . ALA B 1 30 ? -1.721 -2.709 0.707 1 97.94 30 ALA B O 1
ATOM 4069 N N . LYS B 1 31 ? -3.281 -1.588 1.878 1 98.06 31 LYS B N 1
ATOM 4070 C CA . LYS B 1 31 ? -3.055 -0.343 1.149 1 98.06 31 LYS B CA 1
ATOM 4071 C C . LYS B 1 31 ? -2.182 0.615 1.955 1 98.06 31 LYS B C 1
ATOM 4073 O O . LYS B 1 31 ? -1.973 1.761 1.552 1 98.06 31 LYS B O 1
ATOM 4078 N N . GLY B 1 32 ? -1.689 0.164 3.059 1 97.75 32 GLY B N 1
ATOM 4079 C CA . GLY B 1 32 ? -0.73 0.928 3.84 1 97.75 32 GLY B CA 1
ATOM 4080 C C . GLY B 1 32 ? -1.372 2.033 4.656 1 97.75 32 GLY B C 1
ATOM 4081 O O . GLY B 1 32 ? -0.736 3.047 4.949 1 97.75 32 GLY B O 1
ATOM 4082 N N . ILE B 1 33 ? -2.68 1.922 4.93 1 98.12 33 ILE B N 1
ATOM 4083 C CA . ILE B 1 33 ? -3.314 2.807 5.902 1 98.12 33 ILE B CA 1
ATOM 4084 C C . ILE B 1 33 ? -3.018 2.316 7.316 1 98.12 33 ILE B C 1
ATOM 4086 O O . ILE B 1 33 ? -3.898 1.781 7.992 1 98.12 33 ILE B O 1
ATOM 4090 N N . ILE B 1 34 ? -1.763 2.607 7.734 1 96.88 34 ILE B N 1
ATOM 4091 C CA . ILE B 1 34 ? -1.272 1.942 8.938 1 96.88 34 ILE B CA 1
ATOM 4092 C C . ILE B 1 34 ? -0.539 2.949 9.82 1 96.88 34 ILE B C 1
ATOM 4094 O O . ILE B 1 34 ? -0.182 4.039 9.367 1 96.88 34 ILE B O 1
ATOM 4098 N N . MET B 1 35 ? -0.365 2.598 11.039 1 94.88 35 MET B N 1
ATOM 4099 C CA . MET B 1 35 ? 0.43 3.297 12.047 1 94.88 35 MET B CA 1
ATOM 4100 C C . MET B 1 35 ? 1.277 2.314 12.844 1 94.88 35 MET B C 1
ATOM 4102 O O . MET B 1 35 ? 1.021 1.11 12.828 1 94.88 35 MET B O 1
ATOM 4106 N N . LYS B 1 36 ? 2.316 2.826 13.453 1 92.06 36 LYS B N 1
ATOM 4107 C CA . LYS B 1 36 ? 3.061 1.986 14.383 1 92.06 36 LYS B CA 1
ATOM 4108 C C . LYS B 1 36 ? 2.184 1.561 15.562 1 92.06 36 LYS B C 1
ATOM 4110 O O . LYS B 1 36 ? 1.388 2.354 16.062 1 92.06 36 LYS B O 1
ATOM 4115 N N . SER B 1 37 ? 2.287 0.264 15.828 1 87.44 37 SER B N 1
ATOM 4116 C CA . SER B 1 37 ? 1.526 -0.22 16.969 1 87.44 37 SER B CA 1
ATOM 4117 C C . SER B 1 37 ? 2.012 0.423 18.266 1 87.44 37 SER B C 1
ATOM 4119 O O . SER B 1 37 ? 3.217 0.564 18.484 1 87.44 37 SER B O 1
ATOM 4121 N N . ARG B 1 38 ? 1.116 0.891 19.031 1 78.12 38 ARG B N 1
ATOM 4122 C CA . ARG B 1 38 ? 1.473 1.464 20.312 1 78.12 38 ARG B CA 1
ATOM 4123 C C . ARG B 1 38 ? 1.862 0.373 21.312 1 78.12 38 ARG B C 1
ATOM 4125 O O . ARG B 1 38 ? 2.711 0.59 22.188 1 78.12 38 ARG B O 1
ATOM 4132 N N . LYS B 1 39 ? 1.297 -0.812 21.156 1 78 39 LYS B N 1
ATOM 4133 C CA . LYS B 1 39 ? 1.492 -1.923 22.094 1 78 39 LYS B CA 1
ATOM 4134 C C . LYS B 1 39 ? 2.727 -2.738 21.719 1 78 39 LYS B C 1
ATOM 4136 O O . LYS B 1 39 ? 3.445 -3.223 22.594 1 78 39 LYS B O 1
ATOM 4141 N N . LEU B 1 40 ? 2.945 -2.848 20.406 1 78.88 40 LEU B N 1
ATOM 4142 C CA . LEU B 1 40 ? 4.047 -3.66 19.906 1 78.88 40 LEU B CA 1
ATOM 4143 C C . LEU B 1 40 ? 4.926 -2.854 18.953 1 78.88 40 LEU B C 1
ATOM 4145 O O . LEU B 1 40 ? 4.688 -2.838 17.75 1 78.88 40 LEU B O 1
ATOM 4149 N N . PRO B 1 41 ? 5.918 -2.246 19.484 1 72.88 41 PRO B N 1
ATOM 4150 C CA . PRO B 1 41 ? 6.684 -1.238 18.75 1 72.88 41 PRO B CA 1
ATOM 4151 C C . PRO B 1 41 ? 7.184 -1.752 17.391 1 72.88 41 PRO B C 1
ATOM 4153 O O . PRO B 1 41 ? 7.395 -0.963 16.469 1 72.88 41 PRO B O 1
ATOM 4156 N N . ASP B 1 42 ? 7.406 -3.041 17.141 1 77.19 42 ASP B N 1
ATOM 4157 C CA . ASP B 1 42 ? 7.996 -3.506 15.891 1 77.19 42 ASP B CA 1
ATOM 4158 C C . ASP B 1 42 ? 6.918 -3.947 14.906 1 77.19 42 ASP B C 1
ATOM 4160 O O . ASP B 1 42 ? 7.227 -4.383 13.789 1 77.19 42 ASP B O 1
ATOM 4164 N N . LEU B 1 43 ? 5.707 -3.643 15.336 1 86.56 43 LEU B N 1
ATOM 4165 C CA . LEU B 1 43 ? 4.613 -4.074 14.469 1 86.56 43 LEU B CA 1
ATOM 4166 C C . LEU B 1 43 ? 3.756 -2.885 14.039 1 86.56 43 LEU B C 1
ATOM 4168 O O . LEU B 1 43 ? 3.994 -1.756 14.477 1 86.56 43 LEU B O 1
ATOM 4172 N N . VAL B 1 44 ? 2.947 -3.094 13.07 1 93.31 44 VAL B N 1
ATOM 4173 C CA . VAL B 1 44 ? 2.053 -2.064 12.555 1 93.31 44 VAL B CA 1
ATOM 4174 C C . VAL B 1 44 ? 0.6 -2.479 12.789 1 93.31 44 VAL B C 1
ATOM 4176 O O . VAL B 1 44 ? 0.302 -3.666 12.93 1 93.31 44 VAL B O 1
ATOM 4179 N N . GLU B 1 45 ? -0.223 -1.56 12.938 1 93.56 45 GLU B N 1
ATOM 4180 C CA . GLU B 1 45 ? -1.673 -1.723 12.984 1 93.56 45 GLU B CA 1
ATOM 4181 C C . GLU B 1 45 ? -2.365 -0.781 12 1 93.56 45 GLU B C 1
ATOM 4183 O O . GLU B 1 45 ? -1.783 0.22 11.578 1 93.56 45 GLU B O 1
ATOM 4188 N N . HIS B 1 46 ? -3.568 -1.207 11.594 1 95 46 HIS B N 1
ATOM 4189 C CA . HIS B 1 46 ? -4.281 -0.265 10.734 1 95 46 HIS B CA 1
ATOM 4190 C C . HIS B 1 46 ? -4.594 1.029 11.484 1 95 46 HIS B C 1
ATOM 4192 O O . HIS B 1 46 ? -4.832 1.012 12.688 1 95 46 HIS B O 1
ATOM 4198 N N . ALA B 1 47 ? -4.539 2.193 10.828 1 96.25 47 ALA B N 1
ATOM 4199 C CA . ALA B 1 47 ? -4.969 3.455 11.422 1 96.25 47 ALA B CA 1
ATOM 4200 C C . ALA B 1 47 ? -6.441 3.402 11.82 1 96.25 47 ALA B C 1
ATOM 4202 O O . ALA B 1 47 ? -7.219 2.639 11.242 1 96.25 47 ALA B O 1
ATOM 4203 N N . PRO B 1 48 ? -6.824 4.086 12.875 1 96.12 48 PRO B N 1
ATOM 4204 C CA . PRO B 1 48 ? -8.258 4.164 13.18 1 96.12 48 PRO B CA 1
ATOM 4205 C C . PRO B 1 48 ? -9.055 4.844 12.07 1 96.12 48 PRO B C 1
ATOM 4207 O O . PRO B 1 48 ? -8.602 5.836 11.492 1 96.12 48 PRO B O 1
ATOM 4210 N N . PHE B 1 49 ? -10.172 4.301 11.719 1 97.88 49 PHE B N 1
ATOM 4211 C CA . PHE B 1 49 ? -11.016 4.879 10.68 1 97.88 49 PHE B CA 1
ATOM 4212 C C . PHE B 1 49 ? -12.484 4.629 10.969 1 97.88 49 PHE B C 1
ATOM 4214 O O . PHE B 1 49 ? -12.828 3.852 11.859 1 97.88 49 PHE B O 1
ATOM 4221 N 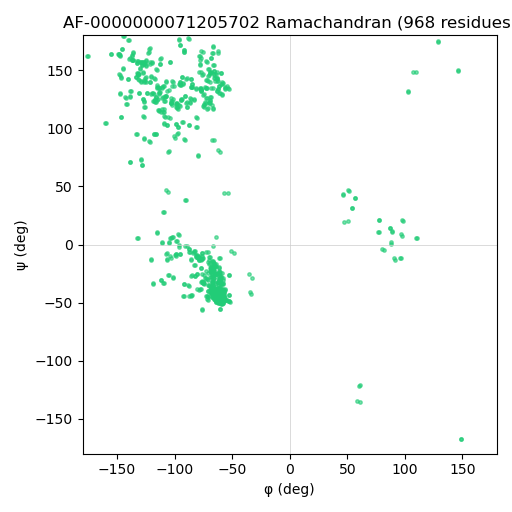N . VAL B 1 50 ? -13.367 5.359 10.344 1 96.56 50 VAL B N 1
ATOM 4222 C CA . VAL B 1 50 ? -14.797 5.059 10.391 1 96.56 50 VAL B CA 1
ATOM 4223 C C . VAL B 1 50 ? -15.18 4.188 9.195 1 96.56 50 VAL B C 1
ATOM 4225 O O . VAL B 1 50 ? -14.656 4.367 8.094 1 96.56 50 VAL B O 1
ATOM 4228 N N . LEU B 1 51 ? -16.094 3.303 9.453 1 96.62 51 LEU B N 1
ATOM 4229 C CA . LEU B 1 51 ? -16.344 2.213 8.516 1 96.62 51 LEU B CA 1
ATOM 4230 C C . LEU B 1 51 ? -16.906 2.744 7.203 1 96.62 51 LEU B C 1
ATOM 4232 O O . LEU B 1 51 ? -16.453 2.354 6.125 1 96.62 51 LEU B O 1
ATOM 4236 N N . TYR B 1 52 ? -17.891 3.633 7.246 1 95.75 52 TYR B N 1
ATOM 4237 C CA . TYR B 1 52 ? -18.516 4.191 6.047 1 95.75 52 TYR B CA 1
ATOM 4238 C C . TYR B 1 52 ? -18.094 5.641 5.836 1 95.75 52 TYR B C 1
ATOM 4240 O O . TYR B 1 52 ? -17.922 6.391 6.801 1 95.75 52 TYR B O 1
ATOM 4248 N N . PRO B 1 53 ? -17.828 6.07 4.547 1 96.31 53 PRO B N 1
ATOM 4249 C CA . PRO B 1 53 ? -17.641 7.508 4.34 1 96.31 53 PRO B CA 1
ATOM 4250 C C . PRO B 1 53 ? -18.797 8.344 4.891 1 96.31 53 PRO B C 1
ATOM 4252 O O . PRO B 1 53 ? -19.953 7.984 4.715 1 96.31 53 PRO B O 1
ATOM 4255 N N . THR B 1 54 ? -18.469 9.375 5.582 1 94.75 54 THR B N 1
ATOM 4256 C CA . THR B 1 54 ? -19.484 10.18 6.254 1 94.75 54 THR B CA 1
ATOM 4257 C C . THR B 1 54 ? -20.078 11.211 5.301 1 94.75 54 THR B C 1
ATOM 4259 O O . THR B 1 54 ? -19.328 11.898 4.586 1 94.75 54 THR B O 1
ATOM 4262 N N . PRO B 1 55 ? -21.375 11.359 5.309 1 92.88 55 PRO B N 1
ATOM 4263 C CA . PRO B 1 55 ? -22.016 12.328 4.414 1 92.88 55 PRO B CA 1
ATOM 4264 C C . PRO B 1 55 ? -21.516 13.758 4.648 1 92.88 55 PRO B C 1
ATOM 4266 O O . PRO B 1 55 ? -21.328 14.164 5.797 1 92.88 55 PRO B O 1
ATOM 4269 N N . PHE B 1 56 ? -21.297 14.469 3.617 1 94.31 56 PHE B N 1
ATOM 4270 C CA . PHE B 1 56 ? -20.844 15.859 3.621 1 94.31 56 PHE B CA 1
ATOM 4271 C C . PHE B 1 56 ? -21.422 16.625 2.434 1 94.31 56 PHE B C 1
ATOM 4273 O O . PHE B 1 56 ? -21.391 16.125 1.301 1 94.31 56 PHE B O 1
ATOM 4280 N N . PRO B 1 57 ? -22.016 17.781 2.641 1 93.5 57 PRO B N 1
ATOM 4281 C CA . PRO B 1 57 ? -22.594 18.516 1.523 1 93.5 57 PRO B CA 1
ATOM 4282 C C . PRO B 1 57 ? -21.578 18.906 0.465 1 93.5 57 PRO B C 1
ATOM 4284 O O . PRO B 1 57 ? -20.562 19.547 0.782 1 93.5 57 PRO B O 1
ATOM 4287 N N . ARG B 1 58 ? -21.859 18.625 -0.809 1 95 58 ARG B N 1
ATOM 4288 C CA . ARG B 1 58 ? -20.969 18.906 -1.922 1 95 58 ARG B CA 1
ATOM 4289 C C . ARG B 1 58 ? -20.656 20.406 -2.006 1 95 58 ARG B C 1
ATOM 4291 O O . ARG B 1 58 ? -19.5 20.781 -2.203 1 95 58 ARG B O 1
ATOM 4298 N N . ARG B 1 59 ? -21.719 21.188 -1.847 1 95.56 59 ARG B N 1
ATOM 4299 C CA . ARG B 1 59 ? -21.547 22.625 -1.942 1 95.56 59 ARG B CA 1
ATOM 4300 C C . ARG B 1 59 ? -20.516 23.125 -0.947 1 95.56 59 ARG B C 1
ATOM 4302 O O . ARG B 1 59 ? -19.672 23.953 -1.287 1 95.56 59 ARG B O 1
ATOM 4309 N N . LEU B 1 60 ? -20.547 22.656 0.26 1 97.25 60 LEU B N 1
ATOM 4310 C CA . LEU B 1 60 ? -19.656 23.109 1.324 1 97.25 60 LEU B CA 1
ATOM 4311 C C . LEU B 1 60 ? -18.266 22.516 1.16 1 97.25 60 LEU B C 1
ATOM 4313 O O . LEU B 1 60 ? -17.266 23.156 1.505 1 97.25 60 LEU B O 1
ATOM 4317 N N . PHE B 1 61 ? -18.234 21.312 0.618 1 97.5 61 PHE B N 1
ATOM 4318 C CA . PHE B 1 61 ? -16.969 20.703 0.238 1 97.5 61 PHE B CA 1
ATOM 4319 C C . PHE B 1 61 ? -16.234 21.578 -0.778 1 97.5 61 PHE B C 1
ATOM 4321 O O . PHE B 1 61 ? -15.062 21.906 -0.598 1 97.5 61 PHE B O 1
ATOM 4328 N N . ASP B 1 62 ? -16.953 21.953 -1.781 1 97.81 62 ASP B N 1
ATOM 4329 C CA . ASP B 1 62 ? -16.391 22.781 -2.838 1 97.81 62 ASP B CA 1
ATOM 4330 C C . ASP B 1 62 ? -15.977 24.156 -2.301 1 97.81 62 ASP B C 1
ATOM 4332 O O . ASP B 1 62 ? -14.953 24.703 -2.699 1 97.81 62 ASP B O 1
ATOM 4336 N N . GLN B 1 63 ? -16.797 24.672 -1.418 1 98 63 GLN B N 1
ATOM 4337 C CA . GLN B 1 63 ? -16.5 25.953 -0.802 1 98 63 GLN B CA 1
ATOM 4338 C C . GLN B 1 63 ? -15.18 25.891 -0.036 1 98 63 GLN B C 1
ATOM 4340 O O . GLN B 1 63 ? -14.344 26.797 -0.157 1 98 63 GLN B O 1
ATOM 4345 N N . ALA B 1 64 ? -14.992 24.875 0.74 1 98.5 64 ALA B N 1
ATOM 4346 C CA . ALA B 1 64 ? -13.773 24.703 1.527 1 98.5 64 ALA B CA 1
ATOM 4347 C C . ALA B 1 64 ? -12.555 24.578 0.624 1 98.5 64 ALA B C 1
ATOM 4349 O O . ALA B 1 64 ? -11.492 25.141 0.919 1 98.5 64 ALA B O 1
ATOM 4350 N N . LYS B 1 65 ? -12.68 23.859 -0.458 1 98.31 65 LYS B N 1
ATOM 4351 C CA . LYS B 1 65 ? -11.578 23.688 -1.397 1 98.31 65 LYS B CA 1
ATOM 4352 C C . LYS B 1 65 ? -11.227 25 -2.094 1 98.31 65 LYS B C 1
ATOM 4354 O O . LYS B 1 65 ? -10.055 25.328 -2.268 1 98.31 65 LYS B O 1
ATOM 4359 N N . GLU B 1 66 ? -12.227 25.703 -2.424 1 98.06 66 GLU B N 1
ATOM 4360 C CA . GLU B 1 66 ? -12.047 26.938 -3.182 1 98.06 66 GLU B CA 1
ATOM 4361 C C . GLU B 1 66 ? -11.312 27.984 -2.357 1 98.06 66 GLU B C 1
ATOM 4363 O O . GLU B 1 66 ? -10.453 28.703 -2.879 1 98.06 66 GLU B O 1
ATOM 4368 N N . VAL B 1 67 ? -11.633 28.078 -1.132 1 98.56 67 VAL B N 1
ATOM 4369 C CA . VAL B 1 67 ? -11.125 29.172 -0.313 1 98.56 67 VAL B CA 1
ATOM 4370 C C . VAL B 1 67 ? -9.703 28.875 0.139 1 98.56 67 VAL B C 1
ATOM 4372 O O . VAL B 1 67 ? -8.977 29.781 0.578 1 98.56 67 VAL B O 1
ATOM 4375 N N . GLN B 1 68 ? -9.195 27.672 -0.043 1 98.75 68 GLN B N 1
ATOM 4376 C CA . GLN B 1 68 ? -7.895 27.281 0.483 1 98.75 68 GLN B CA 1
ATOM 4377 C C . GLN B 1 68 ? -6.777 28.125 -0.113 1 98.75 68 GLN B C 1
ATOM 4379 O O . GLN B 1 68 ? -5.84 28.5 0.589 1 98.75 68 GLN B O 1
ATOM 4384 N N . ARG B 1 69 ? -6.848 28.391 -1.392 1 98.25 69 ARG B N 1
ATOM 4385 C CA . ARG B 1 69 ? -5.812 29.219 -2.018 1 98.25 69 ARG B CA 1
ATOM 4386 C C . ARG B 1 69 ? -5.785 30.609 -1.414 1 98.25 69 ARG B C 1
ATOM 4388 O O . ARG B 1 69 ? -4.719 31.219 -1.298 1 98.25 69 ARG B O 1
ATOM 4395 N N . ASP B 1 70 ? -6.969 31.125 -1.102 1 98.56 70 ASP B N 1
ATOM 4396 C CA . ASP B 1 70 ? -7.039 32.438 -0.444 1 98.56 70 ASP B CA 1
ATOM 4397 C C . ASP B 1 70 ? -6.328 32.406 0.909 1 98.56 70 ASP B C 1
ATOM 4399 O O . ASP B 1 70 ? -5.602 33.344 1.255 1 98.56 70 ASP B O 1
ATOM 4403 N N . PHE B 1 71 ? -6.527 31.359 1.608 1 98.62 71 PHE B N 1
ATOM 4404 C CA . PHE B 1 71 ? -5.883 31.219 2.91 1 98.62 71 PHE B CA 1
ATOM 4405 C C . PHE B 1 71 ? -4.375 31.062 2.758 1 98.62 71 PHE B C 1
ATOM 4407 O O . PHE B 1 71 ? -3.609 31.547 3.598 1 98.62 71 PHE B O 1
ATOM 4414 N N . ASN B 1 72 ? -3.951 30.344 1.683 1 98.62 72 ASN B N 1
ATOM 4415 C CA . ASN B 1 72 ? -2.52 30.281 1.418 1 98.62 72 ASN B CA 1
ATOM 4416 C C . ASN B 1 72 ? -1.891 31.672 1.342 1 98.62 72 ASN B C 1
ATOM 4418 O O . ASN B 1 72 ? -0.889 31.938 2.006 1 98.62 72 ASN B O 1
ATOM 4422 N N . VAL B 1 73 ? -2.525 32.469 0.597 1 98.38 73 VAL B N 1
ATOM 4423 C CA . VAL B 1 73 ? -2.023 33.812 0.354 1 98.38 73 VAL B CA 1
ATOM 4424 C C . VAL B 1 73 ? -2.086 34.625 1.644 1 98.38 73 VAL B C 1
ATOM 4426 O O . VAL B 1 73 ? -1.147 35.375 1.969 1 98.38 73 VAL B O 1
ATOM 4429 N N . LEU B 1 74 ? -3.172 34.469 2.316 1 98.62 74 LEU B N 1
ATOM 4430 C CA . LEU B 1 74 ? -3.342 35.219 3.564 1 98.62 74 LEU B CA 1
ATOM 4431 C C . LEU B 1 74 ? -2.227 34.875 4.551 1 98.62 74 LEU B C 1
ATOM 4433 O O . LEU B 1 74 ? -1.606 35.781 5.121 1 98.62 74 LEU B O 1
ATOM 4437 N N . VAL B 1 75 ? -1.958 33.594 4.762 1 98.5 75 VAL B N 1
ATOM 4438 C CA . VAL B 1 75 ? -0.926 33.156 5.695 1 98.5 75 VAL B CA 1
ATOM 4439 C C . VAL B 1 75 ? 0.425 33.75 5.281 1 98.5 75 VAL B C 1
ATOM 4441 O O . VAL B 1 75 ? 1.189 34.219 6.129 1 98.5 75 VAL B O 1
ATOM 4444 N N . HIS B 1 76 ? 0.68 33.719 3.994 1 98.19 76 HIS B N 1
ATOM 4445 C CA . HIS B 1 76 ? 1.937 34.25 3.471 1 98.19 76 HIS B CA 1
ATOM 4446 C C . HIS B 1 76 ? 2.074 35.75 3.758 1 98.19 76 HIS B C 1
ATOM 4448 O O . HIS B 1 76 ? 3.08 36.188 4.32 1 98.19 76 HIS B O 1
ATOM 4454 N N . LYS B 1 77 ? 1.077 36.5 3.453 1 98.44 77 LYS B N 1
ATOM 4455 C CA . LYS B 1 77 ? 1.138 37.938 3.621 1 98.44 77 LYS B CA 1
ATOM 4456 C C . LYS B 1 77 ? 1.264 38.312 5.094 1 98.44 77 LYS B C 1
ATOM 4458 O O . LYS B 1 77 ? 2.02 39.219 5.445 1 98.44 77 LYS B O 1
ATOM 4463 N N . VAL B 1 78 ? 0.512 37.656 5.879 1 98.62 78 VAL B N 1
ATOM 4464 C CA . VAL B 1 78 ? 0.566 37.938 7.312 1 98.62 78 VAL B CA 1
ATOM 4465 C C . VAL B 1 78 ? 1.966 37.625 7.84 1 98.62 78 VAL B C 1
ATOM 4467 O O . VAL B 1 78 ? 2.496 38.375 8.672 1 98.62 78 VAL B O 1
ATOM 4470 N N . SER B 1 79 ? 2.617 36.594 7.371 1 98.25 79 SER B N 1
ATOM 4471 C CA . SER B 1 79 ? 3.932 36.156 7.848 1 98.25 79 SER B CA 1
ATOM 4472 C C . SER B 1 79 ? 4.996 37.188 7.5 1 98.25 79 SER B C 1
ATOM 4474 O O . SER B 1 79 ? 6.062 37.25 8.117 1 98.25 79 SER B O 1
ATOM 4476 N N . LEU B 1 80 ? 4.695 38.062 6.566 1 97.56 80 LEU B N 1
ATOM 4477 C CA . LEU B 1 80 ? 5.652 39.094 6.121 1 97.56 80 LEU B CA 1
ATOM 4478 C C . LEU B 1 80 ? 5.43 40.406 6.852 1 97.56 80 LEU B C 1
ATOM 4480 O O . LEU B 1 80 ? 6.223 41.344 6.711 1 97.56 80 LEU B O 1
ATOM 4484 N N . ASP B 1 81 ? 4.344 40.469 7.613 1 98.19 81 ASP B N 1
ATOM 4485 C CA . ASP B 1 81 ? 3.986 41.75 8.25 1 98.19 81 ASP B CA 1
ATOM 4486 C C . ASP B 1 81 ? 4.418 41.75 9.719 1 98.19 81 ASP B C 1
ATOM 4488 O O . ASP B 1 81 ? 3.625 41.438 10.609 1 98.19 81 ASP B O 1
ATOM 4492 N N . HIS B 1 82 ? 5.582 42.25 9.953 1 97.69 82 HIS B N 1
ATOM 4493 C CA . HIS B 1 82 ? 6.156 42.281 11.289 1 97.69 82 HIS B CA 1
ATOM 4494 C C . HIS B 1 82 ? 5.277 43.062 12.258 1 97.69 82 HIS B C 1
ATOM 4496 O O . HIS B 1 82 ? 5.035 42.625 13.383 1 97.69 82 HIS B O 1
ATOM 4502 N N . ASP B 1 83 ? 4.863 44.188 11.828 1 98.12 83 ASP B N 1
ATOM 4503 C CA . ASP B 1 83 ? 4.082 45.062 12.703 1 98.12 83 ASP B CA 1
ATOM 4504 C C . ASP B 1 83 ? 2.781 44.375 13.125 1 98.12 83 ASP B C 1
ATOM 4506 O O . ASP B 1 83 ? 2.381 44.469 14.289 1 98.12 83 ASP B O 1
ATOM 4510 N N . PHE B 1 84 ? 2.172 43.812 12.258 1 98.12 84 PHE B N 1
ATOM 4511 C CA . PHE B 1 84 ? 0.933 43.125 12.57 1 98.12 84 PHE B CA 1
ATOM 4512 C C . PHE B 1 84 ? 1.184 42 13.562 1 98.12 84 PHE B C 1
ATOM 4514 O O . PHE B 1 84 ? 0.434 41.844 14.531 1 98.12 84 PHE B O 1
ATOM 4521 N N . LEU B 1 85 ? 2.199 41.125 13.305 1 98.06 85 LEU B N 1
ATOM 4522 C CA . LEU B 1 85 ? 2.51 40 14.203 1 98.06 85 LEU B CA 1
ATOM 4523 C C . LEU B 1 85 ? 2.848 40.531 15.602 1 98.06 85 LEU B C 1
ATOM 4525 O O . LEU B 1 85 ? 2.363 39.969 16.594 1 98.06 85 LEU B O 1
ATOM 4529 N N . LYS B 1 86 ? 3.65 41.562 15.586 1 97.56 86 LYS B N 1
ATOM 4530 C CA . LYS B 1 86 ? 4.051 42.156 16.859 1 97.56 86 LYS B CA 1
ATOM 4531 C C . LYS B 1 86 ? 2.84 42.656 17.625 1 97.56 86 LYS B C 1
ATOM 4533 O O . LYS B 1 86 ? 2.67 42.344 18.812 1 97.56 86 LYS B O 1
ATOM 4538 N N . GLU B 1 87 ? 1.995 43.375 16.969 1 96.12 87 GLU B N 1
ATOM 4539 C CA . GLU B 1 87 ? 0.816 43.969 17.609 1 96.12 87 GLU B CA 1
ATOM 4540 C C . GLU B 1 87 ? -0.166 42.875 18.047 1 96.12 87 GLU B C 1
ATOM 4542 O O . GLU B 1 87 ? -0.729 42.969 19.141 1 96.12 87 GLU B O 1
ATOM 4547 N N . SER B 1 88 ? -0.383 41.938 17.234 1 95.12 88 SER B N 1
ATOM 4548 C CA . SER B 1 88 ? -1.356 40.875 17.5 1 95.12 88 SER B CA 1
ATOM 4549 C C . SER B 1 88 ? -0.921 40 18.672 1 95.12 88 SER B C 1
ATOM 4551 O O . SER B 1 88 ? -1.757 39.531 19.438 1 95.12 88 SER B O 1
ATOM 4553 N N . LEU B 1 89 ? 0.411 39.781 18.828 1 95 89 LEU B N 1
ATOM 4554 C CA . LEU B 1 89 ? 0.876 38.75 19.766 1 95 89 LEU B CA 1
ATOM 4555 C C . LEU B 1 89 ? 1.437 39.375 21.031 1 95 89 LEU B C 1
ATOM 4557 O O . LEU B 1 89 ? 1.907 38.688 21.938 1 95 89 LEU B O 1
ATOM 4561 N N . GLN B 1 90 ? 1.396 40.688 21.125 1 91.88 90 GLN B N 1
ATOM 4562 C CA . GLN B 1 90 ? 2.031 41.406 22.219 1 91.88 90 GLN B CA 1
ATOM 4563 C C . GLN B 1 90 ? 1.574 40.875 23.578 1 91.88 90 GLN B C 1
ATOM 4565 O O . GLN B 1 90 ? 2.393 40.656 24.469 1 91.88 90 GLN B O 1
ATOM 4570 N N . GLY B 1 91 ? 0.291 40.719 23.766 1 87.06 91 GLY B N 1
ATOM 4571 C CA . GLY B 1 91 ? -0.224 40.188 25.016 1 87.06 91 GLY B CA 1
ATOM 4572 C C . GLY B 1 91 ? 0.062 38.719 25.203 1 87.06 91 GLY B C 1
ATOM 4573 O O . GLY B 1 91 ? 0.4 38.25 26.297 1 87.06 91 GLY B O 1
ATOM 4574 N N . THR B 1 92 ? -0.033 37.938 24.203 1 89.19 92 THR B N 1
ATOM 4575 C CA . THR B 1 92 ? 0.081 36.5 24.219 1 89.19 92 THR B CA 1
ATOM 4576 C C . THR B 1 92 ? 1.509 36.062 24.547 1 89.19 92 THR B C 1
ATOM 4578 O O . THR B 1 92 ? 1.719 35.125 25.312 1 89.19 92 THR B O 1
ATOM 4581 N N . VAL B 1 93 ? 2.516 36.688 24.016 1 92.25 93 VAL B N 1
ATOM 4582 C CA . VAL B 1 93 ? 3.902 36.25 24.141 1 92.25 93 VAL B CA 1
ATOM 4583 C C . VAL B 1 93 ? 4.375 36.469 25.578 1 92.25 93 VAL B C 1
ATOM 4585 O O . VAL B 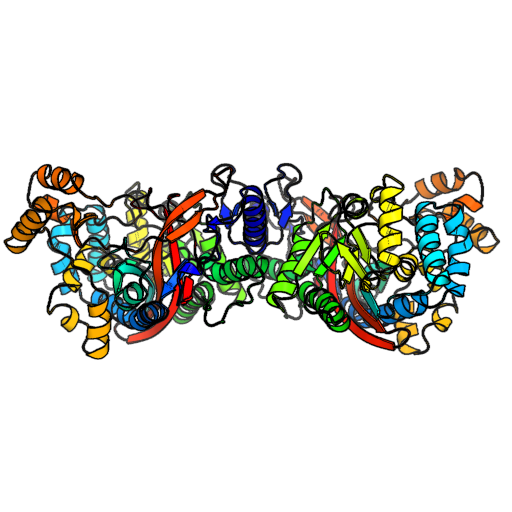1 93 ? 5.348 35.844 26.016 1 92.25 93 VAL B O 1
ATOM 4588 N N . THR B 1 94 ? 3.697 37.219 26.344 1 88.44 94 THR B N 1
ATOM 4589 C CA . THR B 1 94 ? 4.082 37.5 27.734 1 88.44 94 THR B CA 1
ATOM 4590 C C . THR B 1 94 ? 3.557 36.406 28.656 1 88.44 94 THR B C 1
ATOM 4592 O O . THR B 1 94 ? 4.16 36.125 29.688 1 88.44 94 THR B O 1
ATOM 4595 N N . VAL B 1 95 ? 2.508 35.781 28.266 1 87.62 95 VAL B N 1
ATOM 4596 C CA . VAL B 1 95 ? 1.847 34.875 29.188 1 87.62 95 VAL B CA 1
ATOM 4597 C C . VAL B 1 95 ? 2.006 33.438 28.688 1 87.62 95 VAL B C 1
ATOM 4599 O O . VAL B 1 95 ? 1.923 32.5 29.469 1 87.62 95 VAL B O 1
ATOM 4602 N N . ASP B 1 96 ? 2.084 33.25 27.469 1 91 96 ASP B N 1
ATOM 4603 C CA . ASP B 1 96 ? 2.348 31.938 26.891 1 91 96 ASP B CA 1
ATOM 4604 C C . ASP B 1 96 ? 3.822 31.781 26.516 1 91 96 ASP B C 1
ATOM 4606 O O . ASP B 1 96 ? 4.234 32.188 25.422 1 91 96 ASP B O 1
ATOM 4610 N N . LYS B 1 97 ? 4.523 31.062 27.328 1 92.75 97 LYS B N 1
ATOM 4611 C CA . LYS B 1 97 ? 5.977 30.969 27.203 1 92.75 97 LYS B CA 1
ATOM 4612 C C . LYS B 1 97 ? 6.375 30.312 25.891 1 92.75 97 LYS B C 1
ATOM 4614 O O . LYS B 1 97 ? 7.398 30.656 25.297 1 92.75 97 LYS B O 1
ATOM 4619 N N . PHE B 1 98 ? 5.688 29.359 25.5 1 94.69 98 PHE B N 1
ATOM 4620 C CA . PHE B 1 98 ? 6.004 28.656 24.266 1 94.69 98 PHE B CA 1
ATOM 4621 C C . PHE B 1 98 ? 5.934 29.609 23.078 1 94.69 98 PHE B C 1
ATOM 4623 O O . PHE B 1 98 ? 6.891 29.719 22.312 1 94.69 98 PHE B O 1
ATOM 4630 N N . THR B 1 99 ? 4.773 30.281 22.891 1 95.19 99 THR B N 1
ATOM 4631 C CA . THR B 1 99 ? 4.605 31.234 21.797 1 95.19 99 THR B CA 1
ATOM 4632 C C . THR B 1 99 ? 5.652 32.344 21.891 1 95.19 99 THR B C 1
ATOM 4634 O O . THR B 1 99 ? 6.156 32.812 20.875 1 95.19 99 THR B O 1
ATOM 4637 N N . GLY B 1 100 ? 5.883 32.719 23.156 1 96.31 100 GLY B N 1
ATOM 4638 C CA . GLY B 1 100 ? 6.91 33.719 23.359 1 96.31 100 GLY B CA 1
ATOM 4639 C C . GLY B 1 100 ? 8.266 33.312 22.828 1 96.31 100 GLY B C 1
ATOM 4640 O O . GLY B 1 100 ? 8.969 34.125 22.219 1 96.31 100 GLY B O 1
ATOM 4641 N N . ARG B 1 101 ? 8.641 32.094 23.031 1 97.12 101 ARG B N 1
ATOM 4642 C CA . ARG B 1 101 ? 9.93 31.609 22.578 1 97.12 101 ARG B CA 1
ATOM 4643 C C . ARG B 1 101 ? 9.984 31.547 21.047 1 97.12 101 ARG B C 1
ATOM 4645 O O . ARG B 1 101 ? 11.023 31.828 20.453 1 97.12 101 ARG B O 1
ATOM 4652 N N . ILE B 1 102 ? 8.914 31.125 20.406 1 97.62 102 ILE B N 1
ATOM 4653 C CA . ILE B 1 102 ? 8.859 31.141 18.938 1 97.62 102 ILE B CA 1
ATOM 4654 C C . ILE B 1 102 ? 9.008 32.562 18.422 1 97.62 102 ILE B C 1
ATOM 4656 O O . ILE B 1 102 ? 9.727 32.812 17.453 1 97.62 102 ILE B O 1
ATOM 4660 N N . TYR B 1 103 ? 8.297 33.5 19.078 1 97.94 103 TYR B N 1
ATOM 4661 C CA . TYR B 1 103 ? 8.375 34.906 18.688 1 97.94 103 TYR B CA 1
ATOM 4662 C C . TYR B 1 103 ? 9.797 35.406 18.828 1 97.94 103 TYR B C 1
ATOM 4664 O O . TYR B 1 103 ? 10.266 36.188 17.969 1 97.94 103 TYR B O 1
ATOM 4672 N N . ASP B 1 104 ? 10.461 35.031 19.891 1 98.12 104 ASP B N 1
ATOM 4673 C CA . ASP B 1 104 ? 11.852 35.438 20.094 1 98.12 104 ASP B CA 1
ATOM 4674 C C . ASP B 1 104 ? 12.727 34.969 18.922 1 98.12 104 ASP B C 1
ATOM 4676 O O . ASP B 1 104 ? 13.586 35.719 18.453 1 98.12 104 ASP B O 1
ATOM 4680 N N . ILE B 1 105 ? 12.594 33.781 18.547 1 98.38 105 ILE B N 1
ATOM 4681 C CA . ILE B 1 105 ? 13.352 33.219 17.422 1 98.38 105 ILE B CA 1
ATOM 4682 C C . ILE B 1 105 ? 13.055 34 16.156 1 98.38 105 ILE B C 1
ATOM 4684 O O . ILE B 1 105 ? 13.969 34.375 15.414 1 98.38 105 ILE B O 1
ATOM 4688 N N . TYR B 1 106 ? 11.797 34.312 15.93 1 98.12 106 TYR B N 1
ATOM 4689 C CA . TYR B 1 106 ? 11.375 35.094 14.789 1 98.12 106 TYR B CA 1
ATOM 4690 C C . TYR B 1 106 ? 12.047 36.469 14.82 1 98.12 106 TYR B C 1
ATOM 4692 O O . TYR B 1 106 ? 12.672 36.875 13.844 1 98.12 106 TYR B O 1
ATOM 4700 N N . GLU B 1 107 ? 11.938 37.125 15.93 1 97.75 107 GLU B N 1
ATOM 4701 C CA . GLU B 1 107 ? 12.469 38.469 16.062 1 97.75 107 GLU B CA 1
ATOM 4702 C C . GLU B 1 107 ? 13.984 38.5 15.891 1 97.75 107 GLU B C 1
ATOM 4704 O O . GLU B 1 107 ? 14.523 39.375 15.227 1 97.75 107 GLU B O 1
ATOM 4709 N N . GLN B 1 108 ? 14.586 37.562 16.5 1 97.81 108 GLN B N 1
ATOM 4710 C CA . GLN B 1 108 ? 16.031 37.469 16.406 1 97.81 108 GLN B CA 1
ATOM 4711 C C . GLN B 1 108 ? 16.484 37.281 14.961 1 97.81 108 GLN B C 1
ATOM 4713 O O . GLN B 1 108 ? 17.406 37.938 14.484 1 97.81 108 GLN B O 1
ATOM 4718 N N . THR B 1 109 ? 15.906 36.375 14.312 1 97.62 109 THR B N 1
ATOM 4719 C CA . THR B 1 109 ? 16.312 36.062 12.945 1 97.62 109 THR B CA 1
ATOM 4720 C C . THR B 1 109 ? 15.953 37.219 12.008 1 97.62 109 THR B C 1
ATOM 4722 O O . THR B 1 109 ? 16.672 37.5 11.047 1 97.62 109 THR B O 1
ATOM 4725 N N . ARG B 1 110 ? 14.844 37.812 12.25 1 96.94 110 ARG B N 1
ATOM 4726 C CA . ARG B 1 110 ? 14.477 39 11.477 1 96.94 110 ARG B CA 1
ATOM 4727 C C . ARG B 1 110 ? 15.531 40.094 11.617 1 96.94 110 ARG B C 1
ATOM 4729 O O . ARG B 1 110 ? 15.945 40.688 10.625 1 96.94 110 ARG B O 1
ATOM 4736 N N . LYS B 1 111 ? 15.953 40.344 12.797 1 97.44 111 LYS B N 1
ATOM 4737 C CA . LYS B 1 111 ? 16.938 41.406 13.086 1 97.44 111 LYS B CA 1
ATOM 4738 C C . LYS B 1 111 ? 18.297 41.062 12.477 1 97.44 111 LYS B C 1
ATOM 4740 O O . LYS B 1 111 ? 19 41.938 11.992 1 97.44 111 LYS B O 1
ATOM 4745 N N . GLU B 1 112 ? 18.656 39.812 12.562 1 97 112 GLU B N 1
ATOM 4746 C CA . GLU B 1 112 ? 19.922 39.344 11.992 1 97 112 GLU B CA 1
ATOM 4747 C C . GLU B 1 112 ? 19.891 39.406 10.469 1 97 112 GLU B C 1
ATOM 4749 O O . GLU B 1 112 ? 20.938 39.531 9.828 1 97 112 GLU B O 1
ATOM 4754 N N . GLY B 1 113 ? 18.734 39.375 9.914 1 95.75 113 GLY B N 1
ATOM 4755 C CA . GLY B 1 113 ? 18.562 39.281 8.477 1 95.75 113 GLY B CA 1
ATOM 4756 C C . GLY B 1 113 ? 18.188 37.875 8.031 1 95.75 113 GLY B C 1
ATOM 4757 O O . GLY B 1 113 ? 18.812 36.906 8.43 1 95.75 113 GLY B O 1
ATOM 4758 N N . ILE B 1 114 ? 17.234 37.75 7.242 1 94.56 114 ILE B N 1
ATOM 4759 C CA . ILE B 1 114 ? 16.734 36.469 6.766 1 94.56 114 ILE B CA 1
ATOM 4760 C C . ILE B 1 114 ? 17.703 35.906 5.738 1 94.56 114 ILE B C 1
ATOM 4762 O O . ILE B 1 114 ? 17.938 36.5 4.688 1 94.56 114 ILE B O 1
ATOM 4766 N N . ALA B 1 115 ? 18.219 34.75 6.027 1 95.81 115 ALA B N 1
ATOM 4767 C CA . ALA B 1 115 ? 19.234 34.125 5.184 1 95.81 115 ALA B CA 1
ATOM 4768 C C . ALA B 1 115 ? 18.594 33.5 3.936 1 95.81 115 ALA B C 1
ATOM 4770 O O . ALA B 1 115 ? 19.188 33.531 2.854 1 95.81 115 ALA B O 1
ATOM 4771 N N . GLN B 1 116 ? 17.422 32.906 4.07 1 97.31 116 GLN B N 1
ATOM 4772 C CA . GLN B 1 116 ? 16.719 32.219 2.998 1 97.31 116 GLN B CA 1
ATOM 4773 C C . GLN B 1 116 ? 15.438 32.969 2.607 1 97.31 116 GLN B C 1
ATOM 4775 O O . GLN B 1 116 ? 14.469 32.969 3.365 1 97.31 116 GLN B O 1
ATOM 4780 N N . PRO B 1 117 ? 15.367 33.5 1.419 1 96.19 117 PRO B N 1
ATOM 4781 C CA . PRO B 1 117 ? 14.188 34.281 1.045 1 96.19 117 PRO B CA 1
ATOM 4782 C C . PRO B 1 117 ? 13.023 33.406 0.583 1 96.19 117 PRO B C 1
ATOM 4784 O O . PRO B 1 117 ? 11.891 33.875 0.46 1 96.19 117 PRO B O 1
ATOM 4787 N N . ILE B 1 118 ? 13.312 32.094 0.221 1 98.25 118 ILE B N 1
ATOM 4788 C CA . ILE B 1 118 ? 12.25 31.172 -0.188 1 98.25 118 ILE B CA 1
ATOM 4789 C C . ILE B 1 118 ? 11.562 30.594 1.047 1 98.25 118 ILE B C 1
ATOM 4791 O O . ILE B 1 118 ? 12.227 30.25 2.027 1 98.25 118 ILE B O 1
ATOM 4795 N N . SER B 1 119 ? 10.258 30.578 1.031 1 97.75 119 SER B N 1
ATOM 4796 C CA . SER B 1 119 ? 9.484 29.984 2.117 1 97.75 119 SER B CA 1
ATOM 4797 C C . SER B 1 119 ? 8.508 28.938 1.593 1 97.75 119 SER B C 1
ATOM 4799 O O . SER B 1 119 ? 8 29.062 0.475 1 97.75 119 SER B O 1
ATOM 4801 N N . LEU B 1 120 ? 8.375 27.891 2.309 1 98.81 120 LEU B N 1
ATOM 4802 C CA . LEU B 1 120 ? 7.418 26.828 1.989 1 98.81 120 LEU B CA 1
ATOM 4803 C C . LEU B 1 120 ? 6.363 26.703 3.082 1 98.81 120 LEU B C 1
ATOM 4805 O O . LEU B 1 120 ? 6.695 26.656 4.27 1 98.81 120 LEU B O 1
ATOM 4809 N N . GLY B 1 121 ? 5.066 26.75 2.67 1 98.75 121 GLY B N 1
ATOM 4810 C CA . GLY B 1 121 ? 3.959 26.438 3.557 1 98.75 121 GLY B CA 1
ATOM 4811 C C . GLY B 1 121 ? 3.197 25.188 3.141 1 98.75 121 GLY B C 1
ATOM 4812 O O . GLY B 1 121 ? 2.701 25.109 2.016 1 98.75 121 GLY B O 1
ATOM 4813 N N . LEU B 1 122 ? 3.223 24.188 3.951 1 98.81 122 LEU B N 1
ATOM 4814 C CA . LEU B 1 122 ? 2.264 23.094 3.9 1 98.81 122 LEU B CA 1
ATOM 4815 C C . LEU B 1 122 ? 1.138 23.312 4.906 1 98.81 122 LEU B C 1
ATOM 4817 O O . LEU B 1 122 ? 1.272 22.953 6.082 1 98.81 122 LEU B O 1
ATOM 4821 N N . LEU B 1 123 ? 0.04 23.766 4.414 1 98.75 123 LEU B N 1
ATOM 4822 C CA . LEU B 1 123 ? -1.004 24.344 5.262 1 98.75 123 LEU B CA 1
ATOM 4823 C C . LEU B 1 123 ? -2.25 23.453 5.254 1 98.75 123 LEU B C 1
ATOM 4825 O O . LEU B 1 123 ? -2.439 22.656 4.34 1 98.75 123 LEU B O 1
ATOM 4829 N N . ARG B 1 124 ? -3.008 23.562 6.281 1 98.5 124 ARG B N 1
ATOM 4830 C CA . ARG B 1 124 ? -4.312 22.906 6.32 1 98.5 124 ARG B CA 1
ATOM 4831 C C . ARG B 1 124 ? -5.34 23.781 7.031 1 98.5 124 ARG B C 1
ATOM 4833 O O . ARG B 1 124 ? -5.098 24.25 8.148 1 98.5 124 ARG B O 1
ATOM 4840 N N . SER B 1 125 ? -6.418 24.031 6.418 1 98.25 125 SER B N 1
ATOM 4841 C CA . SER B 1 125 ? -7.543 24.734 7.023 1 98.25 125 SER B CA 1
ATOM 4842 C C . SER B 1 125 ? -8.656 23.766 7.414 1 98.25 125 SER B C 1
ATOM 4844 O O . SER B 1 125 ? -9.195 23.047 6.559 1 98.25 125 SER B O 1
ATOM 4846 N N . ASP B 1 126 ? -8.984 23.766 8.656 1 96.75 126 ASP B N 1
ATOM 4847 C CA . ASP B 1 126 ? -9.969 22.828 9.172 1 96.75 126 ASP B CA 1
ATOM 4848 C C . ASP B 1 126 ? -11.328 23.5 9.367 1 96.75 126 ASP B C 1
ATOM 4850 O O . ASP B 1 126 ? -11.398 24.656 9.797 1 96.75 126 ASP B O 1
ATOM 4854 N N . TYR B 1 127 ? -12.367 22.75 9.023 1 97.56 127 TYR B N 1
ATOM 4855 C CA . TYR B 1 127 ? -13.742 23.25 9.086 1 97.56 127 TYR B CA 1
ATOM 4856 C C . TYR B 1 127 ? -14.656 22.25 9.781 1 97.56 127 TYR B C 1
ATOM 4858 O O . TYR B 1 127 ? -14.344 21.047 9.828 1 97.56 127 TYR B O 1
ATOM 4866 N N . MET B 1 128 ? -15.727 22.734 10.266 1 95.19 128 MET B N 1
ATOM 4867 C CA . MET B 1 128 ? -16.844 21.922 10.719 1 95.19 128 MET B CA 1
ATOM 4868 C C . MET B 1 128 ? -18.156 22.422 10.117 1 95.19 128 MET B C 1
ATOM 4870 O O . MET B 1 128 ? -18.281 23.609 9.781 1 95.19 128 MET B O 1
ATOM 4874 N N . LEU B 1 129 ? -19.062 21.484 9.969 1 94.31 129 LEU B N 1
ATOM 4875 C CA . LEU B 1 129 ? -20.406 21.891 9.578 1 94.31 129 LEU B CA 1
ATOM 4876 C C . LEU B 1 129 ? -21.125 22.547 10.75 1 94.31 129 LEU B C 1
ATOM 4878 O O . LEU B 1 129 ? -21 22.109 11.898 1 94.31 129 LEU B O 1
ATOM 4882 N N . ASP B 1 130 ? -21.75 23.609 10.469 1 93.44 130 ASP B N 1
ATOM 4883 C CA . ASP B 1 130 ? -22.547 24.344 11.469 1 93.44 130 ASP B CA 1
ATOM 4884 C C . ASP B 1 130 ? -24.016 24.391 11.078 1 93.44 130 ASP B C 1
ATOM 4886 O O . ASP B 1 130 ? -24.344 24.719 9.938 1 93.44 130 ASP B O 1
ATOM 4890 N N . CYS B 1 131 ? -24.812 23.906 11.961 1 87.06 131 CYS B N 1
ATOM 4891 C CA . CYS B 1 131 ? -26.25 23.938 11.703 1 87.06 131 CYS B CA 1
ATOM 4892 C C . CYS B 1 131 ? -27 24.484 12.906 1 87.06 131 CYS B C 1
ATOM 4894 O O . CYS B 1 131 ? -26.547 24.375 14.039 1 87.06 131 CYS B O 1
ATOM 4896 N N . GLU B 1 132 ? -28.109 25.203 12.656 1 76.44 132 GLU B N 1
ATOM 4897 C CA . GLU B 1 132 ? -28.906 25.859 13.695 1 76.44 132 GLU B CA 1
ATOM 4898 C C . GLU B 1 132 ? -29.578 24.828 14.602 1 76.44 132 GLU B C 1
ATOM 4900 O O . GLU B 1 132 ? -29.609 25 15.82 1 76.44 132 GLU B O 1
ATOM 4905 N N . ASN B 1 133 ? -30.109 23.797 14.008 1 70.88 133 ASN B N 1
ATOM 4906 C CA . ASN B 1 133 ? -30.766 22.734 14.766 1 70.88 133 ASN B CA 1
ATOM 4907 C C . ASN B 1 133 ? -30.141 21.375 14.492 1 70.88 133 ASN B C 1
ATOM 4909 O O . ASN B 1 133 ? -30.594 20.656 13.602 1 70.88 133 ASN B O 1
ATOM 4913 N N . PRO B 1 134 ? -29.109 21.062 15.297 1 62.94 134 PRO B N 1
ATOM 4914 C CA . PRO B 1 134 ? -28.375 19.828 15 1 62.94 134 PRO B CA 1
ATOM 4915 C C . PRO B 1 134 ? -29.234 18.578 15.148 1 62.94 134 PRO B C 1
ATOM 4917 O O . PRO B 1 134 ? -28.938 17.531 14.547 1 62.94 134 PRO B O 1
ATOM 4920 N N . ASN B 1 135 ? -30.25 18.688 15.961 1 58.94 135 ASN B N 1
ATOM 4921 C CA . ASN B 1 135 ? -31.078 17.516 16.234 1 58.94 135 ASN B CA 1
ATOM 4922 C C . ASN B 1 135 ? -32.094 17.281 15.125 1 58.94 135 ASN B C 1
ATOM 4924 O O . ASN B 1 135 ? -32.812 16.266 15.125 1 58.94 135 ASN B O 1
ATOM 4928 N N . ASP B 1 136 ? -32.281 18.172 14.203 1 56.31 136 ASP B N 1
ATOM 4929 C CA . ASP B 1 136 ? -33.281 18.031 13.172 1 56.31 136 ASP B CA 1
ATOM 4930 C C . ASP B 1 136 ? -32.656 17.688 11.82 1 56.31 136 ASP B C 1
ATOM 4932 O O . ASP B 1 136 ? -32.969 18.328 10.812 1 56.31 136 ASP B O 1
ATOM 4936 N N . LEU B 1 137 ? -31.781 16.812 11.766 1 55.47 137 LEU B N 1
ATOM 4937 C CA . LEU B 1 137 ? -31.047 16.484 10.547 1 55.47 137 LEU B CA 1
ATOM 4938 C C . LEU B 1 137 ? -31.969 15.844 9.516 1 55.47 137 LEU B C 1
ATOM 4940 O O . LEU B 1 137 ? -31.578 15.664 8.359 1 55.47 137 LEU B O 1
ATOM 4944 N N . ASN B 1 138 ? -33.188 15.391 9.883 1 51.78 138 ASN B N 1
ATOM 4945 C CA . ASN B 1 138 ? -34.094 14.625 9.008 1 51.78 138 ASN B CA 1
ATOM 4946 C C . ASN B 1 138 ? -34.75 15.523 7.977 1 51.78 138 ASN B C 1
ATOM 4948 O O . ASN B 1 138 ? -35.5 15.039 7.121 1 51.78 138 ASN B O 1
ATOM 4952 N N . LYS B 1 139 ? -34.594 16.781 8.195 1 51.88 139 LYS B N 1
ATOM 4953 C CA . LYS B 1 139 ? -35.312 17.578 7.203 1 51.88 139 LYS B CA 1
ATOM 4954 C C . LYS B 1 139 ? -34.375 18.062 6.105 1 51.88 139 LYS B C 1
ATOM 4956 O O . LYS B 1 139 ? -33.312 18.609 6.387 1 51.88 139 LYS B O 1
ATOM 4961 N N . LYS B 1 140 ? -34.625 17.75 4.895 1 55.09 140 LYS B N 1
ATOM 4962 C CA . LYS B 1 140 ? -33.969 18.203 3.678 1 55.09 140 LYS B CA 1
ATOM 4963 C C . LYS B 1 140 ? -33.5 19.641 3.807 1 55.09 140 LYS B C 1
ATOM 4965 O O . LYS B 1 140 ? -32.438 20.016 3.299 1 55.09 140 LYS B O 1
ATOM 4970 N N . SER B 1 141 ? -34.25 20.422 4.336 1 55.25 141 SER B N 1
ATOM 4971 C CA . SER B 1 141 ? -34 21.859 4.488 1 55.25 141 SER B CA 1
ATOM 4972 C C . SER B 1 141 ? -32.812 22.125 5.383 1 55.25 141 SER B C 1
ATOM 4974 O O . SER B 1 141 ? -32.125 23.125 5.215 1 55.25 141 SER B O 1
ATOM 4976 N N . SER B 1 142 ? -32.531 21.172 6.219 1 61.41 142 SER B N 1
ATOM 4977 C CA . SER B 1 142 ? -31.422 21.359 7.172 1 61.41 142 SER B CA 1
ATOM 4978 C C . SER B 1 142 ? -30.062 21.297 6.48 1 61.41 142 SER B C 1
ATOM 4980 O O . SER B 1 142 ? -29.172 22.094 6.785 1 61.41 142 SER B O 1
ATOM 4982 N N . PHE B 1 143 ? -29.938 20.609 5.469 1 66.81 143 PHE B N 1
ATOM 4983 C CA . PHE B 1 143 ? -28.672 20.5 4.762 1 66.81 143 PHE B CA 1
ATOM 4984 C C . PHE B 1 143 ? -28.391 21.766 3.945 1 66.81 143 PHE B C 1
ATOM 4986 O O . PHE B 1 143 ? -27.25 22.203 3.844 1 66.81 143 PHE B O 1
ATOM 4993 N N . GLU B 1 144 ? -29.5 22.281 3.525 1 73.5 144 GLU B N 1
ATOM 4994 C CA . GLU B 1 144 ? -29.359 23.438 2.66 1 73.5 144 GLU B CA 1
ATOM 4995 C C . GLU B 1 144 ? -28.906 24.672 3.449 1 73.5 144 GLU B C 1
ATOM 4997 O O . GLU B 1 144 ? -28.219 25.547 2.908 1 73.5 144 GLU B O 1
ATOM 5002 N N . ASN B 1 145 ? -29.172 24.625 4.68 1 82.31 145 ASN B N 1
ATOM 5003 C CA . ASN B 1 145 ? -28.859 25.812 5.461 1 82.31 145 ASN B CA 1
ATOM 5004 C C . ASN B 1 145 ? -27.578 25.641 6.258 1 82.31 145 ASN B C 1
ATOM 5006 O O . ASN B 1 145 ? -27.172 26.547 6.988 1 82.31 145 ASN B O 1
ATOM 5010 N N . MET B 1 146 ? -26.938 24.594 6.035 1 90.12 146 MET B N 1
ATOM 5011 C CA . MET B 1 146 ? -25.688 24.359 6.75 1 90.12 146 MET B CA 1
ATOM 5012 C C . MET B 1 146 ? -24.562 25.203 6.176 1 90.12 146 MET B C 1
ATOM 5014 O O . MET B 1 146 ? -24.594 25.578 5.004 1 90.12 146 MET B O 1
ATOM 5018 N N . LYS B 1 147 ? -23.703 25.609 7 1 94.5 147 LYS B N 1
ATOM 5019 C CA . LYS B 1 147 ? -22.5 26.359 6.633 1 94.5 147 LYS B CA 1
ATOM 5020 C C . LYS B 1 147 ? -21.25 25.688 7.168 1 94.5 147 LYS B C 1
ATOM 5022 O O . LYS B 1 147 ? -21.328 24.828 8.047 1 94.5 147 LYS B O 1
ATOM 5027 N N . ILE B 1 148 ? -20.156 25.953 6.539 1 96.31 148 ILE B N 1
ATOM 5028 C CA . ILE B 1 148 ? -18.906 25.531 7.141 1 96.31 148 ILE B CA 1
ATOM 5029 C C . ILE B 1 148 ? -18.297 26.672 7.949 1 96.31 148 ILE B C 1
ATOM 5031 O O . ILE B 1 148 ? -18.391 27.828 7.559 1 96.31 148 ILE B O 1
ATOM 5035 N N . LYS B 1 149 ? -17.812 26.344 9.055 1 96.81 149 LYS B N 1
ATOM 5036 C CA . LYS B 1 149 ? -17.094 27.297 9.898 1 96.81 149 LYS B CA 1
ATOM 5037 C C . LYS B 1 149 ? -15.656 26.844 10.148 1 96.81 149 LYS B C 1
ATOM 5039 O O . LYS B 1 149 ? -15.414 25.672 10.438 1 96.81 149 LYS B O 1
ATOM 5044 N N . GLN B 1 150 ? -14.758 27.734 9.938 1 96.12 150 GLN B N 1
ATOM 5045 C CA . GLN B 1 150 ? -13.344 27.406 10.086 1 96.12 150 GLN B CA 1
ATOM 5046 C C . GLN B 1 150 ? -12.961 27.25 11.555 1 96.12 150 GLN B C 1
ATOM 5048 O O . GLN B 1 150 ? -13.211 28.141 12.367 1 96.12 150 GLN B O 1
ATOM 5053 N N . VAL B 1 151 ? -12.391 26.172 11.859 1 92.62 151 VAL B N 1
ATOM 5054 C CA . VAL B 1 151 ? -11.938 25.859 13.219 1 92.62 151 VAL B CA 1
ATOM 5055 C C . VAL B 1 151 ? -10.547 26.453 13.438 1 92.62 151 VAL B C 1
ATOM 5057 O O . VAL B 1 151 ? -10.266 27 14.508 1 92.62 151 VAL B O 1
ATOM 5060 N N . GLU B 1 152 ? -9.703 26.281 12.422 1 93.19 152 GLU B N 1
ATOM 5061 C CA . GLU B 1 152 ? -8.336 26.766 12.523 1 93.19 152 GLU B CA 1
ATOM 5062 C C . GLU B 1 152 ? -7.57 26.562 11.227 1 93.19 152 GLU B C 1
ATOM 5064 O O . GLU B 1 152 ? -8.008 25.797 10.359 1 93.19 152 GLU B O 1
ATOM 5069 N N . ILE B 1 153 ? -6.484 27.297 11.133 1 95.94 153 ILE B N 1
ATOM 5070 C CA . ILE B 1 153 ? -5.477 27.047 10.109 1 95.94 153 ILE B CA 1
ATOM 5071 C C . ILE B 1 153 ? -4.23 26.422 10.75 1 95.94 153 ILE B C 1
ATOM 5073 O O . ILE B 1 153 ? -3.721 26.953 11.75 1 95.94 153 ILE B O 1
ATOM 5077 N N . ASN B 1 154 ? -3.801 25.359 10.234 1 95.94 154 ASN B N 1
ATOM 5078 C CA . ASN B 1 154 ? -2.564 24.719 10.672 1 95.94 154 ASN B CA 1
ATOM 5079 C C . ASN B 1 154 ? -1.396 25.062 9.75 1 95.94 154 ASN B C 1
ATOM 5081 O O . ASN B 1 154 ? -1.435 24.781 8.555 1 95.94 154 ASN B O 1
ATOM 5085 N N . THR B 1 155 ? -0.358 25.656 10.312 1 97.81 155 THR B N 1
ATOM 5086 C CA . THR B 1 155 ? 0.799 26.047 9.516 1 97.81 155 THR B CA 1
ATOM 5087 C C . THR B 1 155 ? 1.979 25.125 9.781 1 97.81 155 THR B C 1
ATOM 5089 O O . THR B 1 155 ? 2.982 25.156 9.062 1 97.81 155 THR B O 1
ATOM 5092 N N . ILE B 1 156 ? 1.878 24.344 10.805 1 97.06 156 ILE B N 1
ATOM 5093 C CA . ILE B 1 156 ? 2.939 23.406 11.18 1 97.06 156 ILE B CA 1
ATOM 5094 C C . ILE B 1 156 ? 2.35 22.031 11.43 1 97.06 156 ILE B C 1
ATOM 5096 O O . ILE B 1 156 ? 1.239 21.891 11.945 1 97.06 156 ILE B O 1
ATOM 5100 N N . ALA B 1 157 ? 3.064 21 11.031 1 94.25 157 ALA B N 1
ATOM 5101 C CA . ALA B 1 157 ? 2.729 19.609 11.297 1 94.25 157 ALA B CA 1
ATOM 5102 C C . ALA B 1 157 ? 1.336 19.266 10.773 1 94.25 157 ALA B C 1
ATOM 5104 O O . ALA B 1 157 ? 0.513 18.703 11.492 1 94.25 157 ALA B O 1
ATOM 5105 N N . SER B 1 158 ? 1.03 19.797 9.594 1 93.75 158 SER B N 1
ATOM 5106 C CA . SER B 1 158 ? -0.222 19.406 8.945 1 93.75 158 SER B CA 1
ATOM 5107 C C . SER B 1 158 ? -0.208 17.938 8.539 1 93.75 158 SER B C 1
ATOM 5109 O O . SER B 1 158 ? 0.078 17.625 7.379 1 93.75 158 SER B O 1
ATOM 5111 N N . SER B 1 159 ? -0.654 17.094 9.461 1 93.75 159 SER B N 1
ATOM 5112 C CA . SER B 1 159 ? -0.457 15.656 9.352 1 93.75 159 SER B CA 1
ATOM 5113 C C . SER B 1 159 ? -1.634 14.992 8.641 1 93.75 159 SER B C 1
ATOM 5115 O O . SER B 1 159 ? -2.617 15.656 8.305 1 93.75 159 SER B O 1
ATOM 5117 N N . PHE B 1 160 ? -1.49 13.773 8.25 1 96.94 160 PHE B N 1
ATOM 5118 C CA . PHE B 1 160 ? -2.482 12.797 7.812 1 96.94 160 PHE B CA 1
ATOM 5119 C C . PHE B 1 160 ? -2.936 13.094 6.387 1 96.94 160 PHE B C 1
ATOM 5121 O O . PHE B 1 160 ? -3.953 12.562 5.934 1 96.94 160 PHE B O 1
ATOM 5128 N N . GLY B 1 161 ? -2.213 14.016 5.742 1 98.12 161 GLY B N 1
ATOM 5129 C CA . GLY B 1 161 ? -2.494 14.188 4.324 1 98.12 161 GLY B CA 1
ATOM 5130 C C . GLY B 1 161 ? -2.209 12.938 3.508 1 98.12 161 GLY B C 1
ATOM 5131 O O . GLY B 1 161 ? -2.887 12.672 2.512 1 98.12 161 GLY B O 1
ATOM 5132 N N . CYS B 1 162 ? -1.201 12.188 3.945 1 98.38 162 CYS B N 1
ATOM 5133 C CA . CYS B 1 162 ? -0.793 11.008 3.193 1 98.38 162 CYS B CA 1
ATOM 5134 C C . CYS B 1 162 ? -1.771 9.859 3.41 1 98.38 162 CYS B C 1
ATOM 5136 O O . CYS B 1 162 ? -2.352 9.344 2.455 1 98.38 162 CYS B O 1
ATOM 5138 N N . LEU B 1 163 ? -2.02 9.445 4.652 1 98.38 163 LEU B N 1
ATOM 5139 C CA . LEU B 1 163 ? -2.971 8.375 4.922 1 98.38 163 LEU B CA 1
ATOM 5140 C C . LEU B 1 163 ? -4.379 8.773 4.488 1 98.38 163 LEU B C 1
ATOM 5142 O O . LEU B 1 163 ? -5.137 7.949 3.982 1 98.38 163 LEU B O 1
ATOM 5146 N N . GLY B 1 164 ? -4.707 10.102 4.738 1 98.19 164 GLY B N 1
ATOM 5147 C CA . GLY B 1 164 ? -6.02 10.602 4.359 1 98.19 164 GLY B CA 1
ATOM 5148 C C . GLY B 1 164 ? -6.312 10.438 2.879 1 98.19 164 GLY B C 1
ATOM 5149 O O . GLY B 1 164 ? -7.461 10.234 2.486 1 98.19 164 GLY B O 1
ATOM 5150 N N . SER B 1 165 ? -5.312 10.547 2.074 1 98.44 165 SER B N 1
ATOM 5151 C CA . SER B 1 165 ? -5.473 10.484 0.625 1 98.44 165 SER B CA 1
ATOM 5152 C C . SER B 1 165 ? -5.855 9.086 0.167 1 98.44 165 SER B C 1
ATOM 5154 O O . SER B 1 165 ? -6.293 8.891 -0.97 1 98.44 165 SER B O 1
ATOM 5156 N N . LYS B 1 166 ? -5.781 8.078 1.044 1 98.25 166 LYS B N 1
ATOM 5157 C CA . LYS B 1 166 ? -6.07 6.688 0.701 1 98.25 166 LYS B CA 1
ATOM 5158 C C . LYS B 1 166 ? -7.492 6.305 1.113 1 98.25 166 LYS B C 1
ATOM 5160 O O . LYS B 1 166 ? -7.996 5.254 0.712 1 98.25 166 LYS B O 1
ATOM 5165 N N . LEU B 1 167 ? -8.164 7.137 1.816 1 98.5 167 LEU B N 1
ATOM 5166 C CA . LEU B 1 167 ? -9.43 6.789 2.453 1 98.5 167 LEU B CA 1
ATOM 5167 C C . LEU B 1 167 ? -10.555 6.738 1.429 1 98.5 167 LEU B C 1
ATOM 5169 O O . LEU B 1 167 ? -11.508 5.965 1.579 1 98.5 167 LEU B O 1
ATOM 5173 N N . PRO B 1 168 ? -10.492 7.613 0.362 1 98.19 168 PRO B N 1
ATOM 5174 C CA . PRO B 1 168 ? -11.555 7.473 -0.639 1 98.19 168 PRO B CA 1
ATOM 5175 C C . PRO B 1 168 ? -11.641 6.062 -1.217 1 98.19 168 PRO B C 1
ATOM 5177 O O . PRO B 1 168 ? -12.734 5.535 -1.414 1 98.19 168 PRO B O 1
ATOM 5180 N N . ASP B 1 169 ? -10.492 5.418 -1.45 1 97.62 169 ASP B N 1
ATOM 5181 C CA . ASP B 1 169 ? -10.477 4.055 -1.972 1 97.62 169 ASP B CA 1
ATOM 5182 C C . ASP B 1 169 ? -11.07 3.074 -0.965 1 97.62 169 ASP B C 1
ATOM 5184 O O . ASP B 1 169 ? -11.805 2.158 -1.343 1 97.62 169 ASP B O 1
ATOM 5188 N N . LEU B 1 170 ? -10.695 3.203 0.296 1 98.06 170 LEU B N 1
ATOM 5189 C CA . LEU B 1 170 ? -11.266 2.355 1.337 1 98.06 170 LEU B CA 1
ATOM 5190 C C . LEU B 1 170 ? -12.781 2.506 1.39 1 98.06 170 LEU B C 1
ATOM 5192 O O . LEU B 1 170 ? -13.508 1.512 1.482 1 98.06 170 LEU B O 1
ATOM 5196 N N . GLY B 1 171 ? -13.242 3.77 1.358 1 96.62 171 GLY B N 1
ATOM 5197 C CA . GLY B 1 171 ? -14.672 4.02 1.352 1 96.62 171 GLY B CA 1
ATOM 5198 C C . GLY B 1 171 ? -15.383 3.379 0.175 1 96.62 171 GLY B C 1
ATOM 5199 O O . GLY B 1 171 ? -16.438 2.762 0.342 1 96.62 171 GLY B O 1
ATOM 5200 N N . SER B 1 172 ? -14.789 3.572 -1.005 1 95.88 172 SER B N 1
ATOM 5201 C CA . SER B 1 172 ? -15.352 2.973 -2.209 1 95.88 172 SER B CA 1
ATOM 5202 C C . SER B 1 172 ? -15.445 1.455 -2.078 1 95.88 172 SER B C 1
ATOM 5204 O O . SER B 1 172 ? -16.453 0.854 -2.469 1 95.88 172 SER B O 1
ATOM 5206 N N . TYR B 1 173 ? -14.453 0.809 -1.504 1 96.81 173 TYR B N 1
ATOM 5207 C CA . TYR B 1 173 ? -14.422 -0.637 -1.315 1 96.81 173 TYR B CA 1
ATOM 5208 C C . TYR B 1 173 ? -15.539 -1.091 -0.387 1 96.81 173 TYR B C 1
ATOM 5210 O O . TYR B 1 173 ? -16.266 -2.043 -0.693 1 96.81 173 TYR B O 1
ATOM 5218 N N . VAL B 1 174 ? -15.656 -0.398 0.737 1 95.62 174 VAL B N 1
ATOM 5219 C CA . VAL B 1 174 ? -16.672 -0.757 1.721 1 95.62 174 VAL B CA 1
ATOM 5220 C C . VAL B 1 174 ? -18.062 -0.625 1.1 1 95.62 174 VAL B C 1
ATOM 5222 O O . VAL B 1 174 ? -18.922 -1.501 1.275 1 95.62 174 VAL B O 1
ATOM 5225 N N . LEU B 1 175 ? -18.281 0.495 0.388 1 93.19 175 LEU B N 1
ATOM 5226 C CA . LEU B 1 175 ? -19.562 0.672 -0.29 1 93.19 175 LEU B CA 1
ATOM 5227 C C . LEU B 1 175 ? -19.781 -0.423 -1.327 1 93.19 175 LEU B C 1
ATOM 5229 O O . LEU B 1 175 ? -20.906 -0.913 -1.49 1 93.19 175 LEU B O 1
ATOM 5233 N N . GLY B 1 176 ? -18.719 -0.799 -2.016 1 91.62 176 GLY B N 1
ATOM 5234 C CA . GLY B 1 176 ? -18.797 -1.868 -2.998 1 91.62 176 GLY B CA 1
ATOM 5235 C C . GLY B 1 176 ? -19.219 -3.195 -2.4 1 91.62 176 GLY B C 1
ATOM 5236 O O . GLY B 1 176 ? -19.906 -3.984 -3.055 1 91.62 176 GLY B O 1
ATOM 5237 N N . LEU B 1 177 ? -18.828 -3.461 -1.162 1 90.75 177 LEU B N 1
ATOM 5238 C CA . LEU B 1 177 ? -19.203 -4.691 -0.477 1 90.75 177 LEU B CA 1
ATOM 5239 C C . LEU B 1 177 ? -20.719 -4.746 -0.26 1 90.75 177 LEU B C 1
ATOM 5241 O O . LEU B 1 177 ? -21.281 -5.824 -0.067 1 90.75 177 LEU B O 1
ATOM 5245 N N . HIS B 1 178 ? -21.375 -3.533 -0.339 1 87.56 178 HIS B N 1
ATOM 5246 C CA . HIS B 1 178 ? -22.828 -3.457 -0.218 1 87.56 178 HIS B CA 1
ATOM 5247 C C . HIS B 1 178 ? -23.5 -3.396 -1.589 1 87.56 178 HIS B C 1
ATOM 5249 O O . HIS B 1 178 ? -24.703 -3.146 -1.689 1 87.56 178 HIS B O 1
ATOM 5255 N N . GLY B 1 179 ? -22.766 -3.475 -2.586 1 83.75 179 GLY B N 1
ATOM 5256 C CA . GLY B 1 179 ? -23.312 -3.457 -3.934 1 83.75 179 GLY B CA 1
ATOM 5257 C C . GLY B 1 179 ? -23.484 -2.057 -4.484 1 83.75 179 GLY B C 1
ATOM 5258 O O . GLY B 1 179 ? -24.172 -1.863 -5.492 1 83.75 179 GLY B O 1
ATOM 5259 N N . LEU B 1 180 ? -22.859 -1.09 -3.801 1 87.88 180 LEU B N 1
ATOM 5260 C CA . LEU B 1 180 ? -22.938 0.283 -4.285 1 87.88 180 LEU B CA 1
ATOM 5261 C C . LEU B 1 180 ? -21.734 0.625 -5.152 1 87.88 180 LEU B C 1
ATOM 5263 O O . LEU B 1 180 ? -20.594 0.474 -4.719 1 87.88 180 LEU B O 1
ATOM 5267 N N . ASN B 1 181 ? -21.969 1.061 -6.34 1 89.12 181 ASN B N 1
ATOM 5268 C CA . ASN B 1 181 ? -20.906 1.418 -7.266 1 89.12 181 ASN B CA 1
ATOM 5269 C C . ASN B 1 181 ? -20.531 2.896 -7.16 1 89.12 181 ASN B C 1
ATOM 5271 O O . ASN B 1 181 ? -21.094 3.729 -7.883 1 89.12 181 ASN B O 1
ATOM 5275 N N . CYS B 1 182 ? -19.609 3.223 -6.336 1 92.38 182 CYS B N 1
ATOM 5276 C CA . CYS B 1 182 ? -19.109 4.578 -6.117 1 92.38 182 CYS B CA 1
ATOM 5277 C C . CYS B 1 182 ? -17.594 4.621 -6.207 1 92.38 182 CYS B C 1
ATOM 5279 O O . CYS B 1 182 ? -16.906 4.785 -5.191 1 92.38 182 CYS B O 1
ATOM 5281 N N . PRO B 1 183 ? -17.047 4.508 -7.441 1 94 183 PRO B N 1
ATOM 5282 C CA . PRO B 1 183 ? -15.586 4.562 -7.574 1 94 183 PRO B CA 1
ATOM 5283 C C . PRO B 1 183 ? -15.008 5.926 -7.211 1 94 183 PRO B C 1
ATOM 5285 O O . PRO B 1 183 ? -15.727 6.93 -7.219 1 94 183 PRO B O 1
ATOM 5288 N N . VAL B 1 184 ? -13.805 5.957 -6.816 1 96 184 VAL B N 1
ATOM 5289 C CA . VAL B 1 184 ? -13.133 7.219 -6.539 1 96 184 VAL B CA 1
ATOM 5290 C C . VAL B 1 184 ? -13.188 8.117 -7.777 1 96 184 VAL B C 1
ATOM 5292 O O . VAL B 1 184 ? -12.898 7.668 -8.891 1 96 184 VAL B O 1
ATOM 5295 N N . GLY B 1 185 ? -13.5 9.328 -7.602 1 95.38 185 GLY B N 1
ATOM 5296 C CA . GLY B 1 185 ? -13.695 10.266 -8.703 1 95.38 185 GLY B CA 1
ATOM 5297 C C . GLY B 1 185 ? -15.148 10.414 -9.102 1 95.38 185 GLY B C 1
ATOM 5298 O O . GLY B 1 185 ? -15.492 11.297 -9.898 1 95.38 185 GLY B O 1
ATOM 5299 N N . SER B 1 186 ? -16.016 9.484 -8.57 1 94.81 186 SER B N 1
ATOM 5300 C CA . SER B 1 186 ? -17.453 9.656 -8.781 1 94.81 186 SER B CA 1
ATOM 5301 C C . SER B 1 186 ? -17.969 10.891 -8.062 1 94.81 186 SER B C 1
ATOM 5303 O O . SER B 1 186 ? -17.266 11.5 -7.262 1 94.81 186 SER B O 1
ATOM 5305 N N . PRO B 1 187 ? -19.188 11.312 -8.281 1 94.56 187 PRO B N 1
ATOM 5306 C CA . PRO B 1 187 ? -19.766 12.477 -7.613 1 94.56 187 PRO B CA 1
ATOM 5307 C C . PRO B 1 187 ? -19.828 12.312 -6.094 1 94.56 187 PRO B C 1
ATOM 5309 O O . PRO B 1 187 ? -19.797 13.297 -5.359 1 94.56 187 PRO B O 1
ATOM 5312 N N . GLN B 1 188 ? -19.859 11.078 -5.652 1 94.62 188 GLN B N 1
ATOM 5313 C CA . GLN B 1 188 ? -20.047 10.82 -4.227 1 94.62 188 GLN B CA 1
ATOM 5314 C C . GLN B 1 188 ? -18.703 10.703 -3.514 1 94.62 188 GLN B C 1
ATOM 5316 O O . GLN B 1 188 ? -18.594 11.016 -2.328 1 94.62 188 GLN B O 1
ATOM 5321 N N . ILE B 1 189 ? -17.734 10.164 -4.234 1 96.75 189 ILE B N 1
ATOM 5322 C CA . ILE B 1 189 ? -16.438 9.906 -3.625 1 96.75 189 ILE B CA 1
ATOM 5323 C C . ILE B 1 189 ? -15.367 10.734 -4.332 1 96.75 189 ILE B C 1
ATOM 5325 O O . ILE B 1 189 ? -14.773 10.281 -5.312 1 96.75 189 ILE B O 1
ATOM 5329 N N . PRO B 1 190 ? -15.062 11.883 -3.803 1 98 190 PRO B N 1
ATOM 5330 C CA . PRO B 1 190 ? -14.102 12.758 -4.477 1 98 190 PRO B CA 1
ATOM 5331 C C . PRO B 1 190 ? -12.672 12.219 -4.414 1 98 190 PRO B C 1
ATOM 5333 O O . PRO B 1 190 ? -12.312 11.531 -3.459 1 98 190 PRO B O 1
ATOM 5336 N N . GLN B 1 191 ? -11.906 12.57 -5.422 1 97.75 191 GLN B N 1
ATOM 5337 C CA . GLN B 1 191 ? -10.477 12.281 -5.395 1 97.75 191 GLN B CA 1
ATOM 5338 C C . GLN B 1 191 ? -9.781 13.07 -4.289 1 97.75 191 GLN B C 1
ATOM 5340 O O . GLN B 1 191 ? -10.219 14.164 -3.922 1 97.75 191 GLN B O 1
ATOM 5345 N N . ASN B 1 192 ? -8.812 12.547 -3.703 1 98.62 192 ASN B N 1
ATOM 5346 C CA . ASN B 1 192 ? -7.969 13.195 -2.703 1 98.62 192 ASN B CA 1
ATOM 5347 C C . ASN B 1 192 ? -6.492 13.102 -3.068 1 98.62 192 ASN B C 1
ATOM 5349 O O . ASN B 1 192 ? -5.887 12.031 -2.961 1 98.62 192 ASN B O 1
ATOM 5353 N N . THR B 1 193 ? -5.859 14.195 -3.434 1 98.5 193 THR B N 1
ATOM 5354 C CA . THR B 1 193 ? -4.492 14.203 -3.941 1 98.5 193 THR B CA 1
ATOM 5355 C C . THR B 1 193 ? -3.541 14.828 -2.924 1 98.5 193 THR B C 1
ATOM 5357 O O . THR B 1 193 ? -2.539 15.438 -3.297 1 98.5 193 THR B O 1
ATOM 5360 N N . ALA B 1 194 ? -3.889 14.734 -1.654 1 98.81 194 ALA B N 1
ATOM 5361 C CA . ALA B 1 194 ? -3.121 15.414 -0.615 1 98.81 194 ALA B CA 1
ATOM 5362 C C . ALA B 1 194 ? -1.684 14.906 -0.57 1 98.81 194 ALA B C 1
ATOM 5364 O O . ALA B 1 194 ? -0.74 15.695 -0.483 1 98.81 194 ALA B O 1
ATOM 5365 N N . LEU B 1 195 ? -1.481 13.594 -0.62 1 98.75 195 LEU B N 1
ATOM 5366 C CA . LEU B 1 195 ? -0.139 13.023 -0.585 1 98.75 195 LEU B CA 1
ATOM 5367 C C . LEU B 1 195 ? 0.707 13.555 -1.737 1 98.75 195 LEU B C 1
ATOM 5369 O O . LEU B 1 195 ? 1.82 14.039 -1.524 1 98.75 195 LEU B O 1
ATOM 5373 N N . GLU B 1 196 ? 0.188 13.492 -2.943 1 98.5 196 GLU B N 1
ATOM 5374 C CA . GLU B 1 196 ? 0.896 13.969 -4.129 1 98.5 196 GLU B CA 1
ATOM 5375 C C . GLU B 1 196 ? 1.159 15.469 -4.047 1 98.5 196 GLU B C 1
ATOM 5377 O O . GLU B 1 196 ? 2.252 15.93 -4.379 1 98.5 196 GLU B O 1
ATOM 5382 N N . GLY B 1 197 ? 0.131 16.172 -3.623 1 98.75 197 GLY B N 1
ATOM 5383 C CA . GLY B 1 197 ? 0.247 17.625 -3.545 1 98.75 197 GLY B CA 1
ATOM 5384 C C . GLY B 1 197 ? 1.288 18.078 -2.543 1 98.75 197 GLY B C 1
ATOM 5385 O O . GLY B 1 197 ? 2.121 18.938 -2.854 1 98.75 197 GLY B O 1
ATOM 5386 N N . LEU B 1 198 ? 1.231 17.547 -1.335 1 98.81 198 LEU B N 1
ATOM 5387 C CA . LEU B 1 198 ? 2.197 17.906 -0.298 1 98.81 198 LEU B CA 1
ATOM 5388 C C . LEU B 1 198 ? 3.607 17.5 -0.712 1 98.81 198 LEU B C 1
ATOM 5390 O O . LEU B 1 198 ? 4.559 18.25 -0.529 1 98.81 198 LEU B O 1
ATOM 5394 N N . GLY B 1 199 ? 3.73 16.25 -1.285 1 98.69 199 GLY B N 1
ATOM 5395 C CA . GLY B 1 199 ? 5.02 15.805 -1.787 1 98.69 199 GLY B CA 1
ATOM 5396 C C . GLY B 1 199 ? 5.59 16.703 -2.867 1 98.69 199 GLY B C 1
ATOM 5397 O O . GLY B 1 199 ? 6.785 17 -2.871 1 98.69 199 GLY B O 1
ATOM 5398 N N . GLU B 1 200 ? 4.695 17.125 -3.768 1 98.62 200 GLU B N 1
ATOM 5399 C CA . GLU B 1 200 ? 5.121 18.031 -4.836 1 98.62 200 GLU B CA 1
ATOM 5400 C C . GLU B 1 200 ? 5.617 19.359 -4.27 1 98.62 200 GLU B C 1
ATOM 5402 O O . GLU B 1 200 ? 6.562 19.953 -4.797 1 98.62 200 GLU B O 1
ATOM 5407 N N . GLY B 1 201 ? 4.918 19.844 -3.248 1 98.75 201 GLY B N 1
ATOM 5408 C CA . GLY B 1 201 ? 5.379 21.062 -2.59 1 98.75 201 GLY B CA 1
ATOM 5409 C C . GLY B 1 201 ? 6.793 20.938 -2.049 1 98.75 201 GLY B C 1
ATOM 5410 O O . GLY B 1 201 ? 7.621 21.828 -2.266 1 98.75 201 GLY B O 1
ATOM 5411 N N . LEU B 1 202 ? 7.141 19.859 -1.387 1 98.75 202 LEU B N 1
ATOM 5412 C CA . LEU B 1 202 ? 8.469 19.609 -0.846 1 98.75 202 LEU B CA 1
ATOM 5413 C C . LEU B 1 202 ? 9.5 19.484 -1.966 1 98.75 202 LEU B C 1
ATOM 5415 O O . LEU B 1 202 ? 10.586 20.047 -1.88 1 98.75 202 LEU B O 1
ATOM 5419 N N . ALA B 1 203 ? 9.125 18.734 -3.027 1 98.56 203 ALA B N 1
ATOM 5420 C CA . ALA B 1 203 ? 10.031 18.516 -4.145 1 98.56 203 ALA B CA 1
ATOM 5421 C C . ALA B 1 203 ? 10.367 19.828 -4.852 1 98.56 203 ALA B C 1
ATOM 5423 O O . ALA B 1 203 ? 11.523 20.078 -5.191 1 98.56 203 ALA B O 1
ATOM 5424 N N . GLN B 1 204 ? 9.336 20.625 -5.086 1 98.69 204 GLN B N 1
ATOM 5425 C CA . GLN B 1 204 ? 9.539 21.891 -5.773 1 98.69 204 GLN B CA 1
ATOM 5426 C C . GLN B 1 204 ? 10.391 22.844 -4.93 1 98.69 204 GLN B C 1
ATOM 5428 O O . GLN B 1 204 ? 11.25 23.547 -5.457 1 98.69 204 GLN B O 1
ATOM 5433 N N . ALA B 1 205 ? 10.125 22.875 -3.621 1 98.81 205 ALA B N 1
ATOM 5434 C CA . ALA B 1 205 ? 10.961 23.672 -2.74 1 98.81 205 ALA B CA 1
ATOM 5435 C C . ALA B 1 205 ? 12.414 23.219 -2.797 1 98.81 205 ALA B C 1
ATOM 5437 O O . ALA B 1 205 ? 13.328 24.047 -2.857 1 98.81 205 ALA B O 1
ATOM 5438 N N . TRP B 1 206 ? 12.641 21.922 -2.762 1 98.69 206 TRP B N 1
ATOM 5439 C CA . TRP B 1 206 ? 13.977 21.344 -2.9 1 98.69 206 TRP B CA 1
ATOM 5440 C C . TRP B 1 206 ? 14.617 21.781 -4.211 1 98.69 206 TRP B C 1
ATOM 5442 O O . TRP B 1 206 ? 15.797 22.156 -4.238 1 98.69 206 TRP B O 1
ATOM 5452 N N . GLU B 1 207 ? 13.867 21.797 -5.277 1 98.44 207 GLU B N 1
ATOM 5453 C CA . GLU B 1 207 ? 14.367 22.219 -6.582 1 98.44 207 GLU B CA 1
ATOM 5454 C C . GLU B 1 207 ? 14.742 23.703 -6.582 1 98.44 207 GLU B C 1
ATOM 5456 O O . GLU B 1 207 ? 15.758 24.094 -7.152 1 98.44 207 GLU B O 1
ATOM 5461 N N . PHE B 1 208 ? 13.906 24.531 -5.93 1 98.38 208 PHE B N 1
ATOM 5462 C CA . PHE B 1 208 ? 14.156 25.969 -5.879 1 98.38 208 PHE B CA 1
ATOM 5463 C C . PHE B 1 208 ? 15.406 26.266 -5.062 1 98.38 208 PHE B C 1
ATOM 5465 O O . PHE B 1 208 ? 16.109 27.25 -5.336 1 98.38 208 PHE B O 1
ATOM 5472 N N . TYR B 1 209 ? 15.656 25.422 -4.059 1 98.31 209 TYR B N 1
ATOM 5473 C CA . TYR B 1 209 ? 16.875 25.578 -3.287 1 98.31 209 TYR B CA 1
ATOM 5474 C C . TYR B 1 209 ? 18.109 25.484 -4.184 1 98.31 209 TYR B C 1
ATOM 5476 O O . TYR B 1 209 ? 19.094 26.203 -3.988 1 98.31 209 TYR B O 1
ATOM 5484 N N . GLY B 1 210 ? 18.109 24.5 -5.117 1 97.25 210 GLY B N 1
ATOM 5485 C CA . GLY B 1 210 ? 19.047 24.547 -6.227 1 97.25 210 GLY B CA 1
ATOM 5486 C C . GLY B 1 210 ? 20.297 23.719 -5.988 1 97.25 210 GLY B C 1
ATOM 5487 O O . GLY B 1 210 ? 21.25 23.781 -6.762 1 97.25 210 GLY B O 1
ATOM 5488 N N . SER B 1 211 ? 20.375 22.906 -4.953 1 96.81 211 SER B N 1
ATOM 5489 C CA . SER B 1 211 ? 21.484 21.984 -4.707 1 96.81 211 SER B CA 1
ATOM 5490 C C . SER B 1 211 ? 21.031 20.531 -4.879 1 96.81 211 SER B C 1
ATOM 5492 O O . SER B 1 211 ? 20.266 20.016 -4.062 1 96.81 211 SER B O 1
ATOM 5494 N N . GLN B 1 212 ? 21.547 19.828 -5.785 1 92.69 212 GLN B N 1
ATOM 5495 C CA . GLN B 1 212 ? 21.094 18.484 -6.152 1 92.69 212 GLN B CA 1
ATOM 5496 C C . GLN B 1 212 ? 21.562 17.453 -5.137 1 92.69 212 GLN B C 1
ATOM 5498 O O . GLN B 1 212 ? 21.094 16.312 -5.137 1 92.69 212 GLN B O 1
ATOM 5503 N N . SER B 1 213 ? 22.469 17.859 -4.273 1 93.88 213 SER B N 1
ATOM 5504 C CA . SER B 1 213 ? 23.016 16.922 -3.295 1 93.88 213 SER B CA 1
ATOM 5505 C C . SER B 1 213 ? 22.406 17.156 -1.912 1 93.88 213 SER B C 1
ATOM 5507 O O . SER B 1 213 ? 22.641 16.375 -0.988 1 93.88 213 SER B O 1
ATOM 5509 N N . ALA B 1 214 ? 21.688 18.266 -1.737 1 98 214 ALA B N 1
ATOM 5510 C CA . ALA B 1 214 ? 21.094 18.578 -0.439 1 98 214 ALA B CA 1
ATOM 5511 C C . ALA B 1 214 ? 19.922 17.656 -0.115 1 98 214 ALA B C 1
ATOM 5513 O O . ALA B 1 214 ? 19.328 17.062 -1.016 1 98 214 ALA B O 1
ATOM 5514 N N . VAL B 1 215 ? 19.609 17.5 1.137 1 98.19 215 VAL B N 1
ATOM 5515 C CA . VAL B 1 215 ? 18.547 16.594 1.558 1 98.19 215 VAL B CA 1
ATOM 5516 C C . VAL B 1 215 ? 17.375 17.391 2.117 1 98.19 215 VAL B C 1
ATOM 5518 O O . VAL B 1 215 ? 17.484 18.594 2.373 1 98.19 215 VAL B O 1
ATOM 5521 N N . VAL B 1 216 ? 16.234 16.781 2.158 1 98.69 216 VAL B N 1
ATOM 5522 C CA . VAL B 1 216 ? 15.086 17.297 2.893 1 98.69 216 VAL B CA 1
ATOM 5523 C C . VAL B 1 216 ? 15.094 16.734 4.316 1 98.69 216 VAL B C 1
ATOM 5525 O O . VAL B 1 216 ? 15.203 15.531 4.52 1 98.69 216 VAL B O 1
ATOM 5528 N N . LEU B 1 217 ? 15.008 17.594 5.273 1 98.81 217 LEU B N 1
ATOM 5529 C CA . LEU B 1 217 ? 14.961 17.203 6.68 1 98.81 217 LEU B CA 1
ATOM 5530 C C . LEU B 1 217 ? 13.539 17.281 7.223 1 98.81 217 LEU B C 1
ATOM 5532 O O . LEU B 1 217 ? 12.891 18.328 7.129 1 98.81 217 LEU B O 1
ATOM 5536 N N . MET B 1 218 ? 13.039 16.234 7.672 1 98.5 218 MET B N 1
ATOM 5537 C CA . MET B 1 218 ? 11.828 16.297 8.492 1 98.5 218 MET B CA 1
ATOM 5538 C C . MET B 1 218 ? 12.172 16.312 9.977 1 98.5 218 MET B C 1
ATOM 5540 O O . MET B 1 218 ? 12.805 15.375 10.477 1 98.5 218 MET B O 1
ATOM 5544 N N . VAL B 1 219 ? 11.805 17.328 10.625 1 98.5 219 VAL B N 1
ATOM 5545 C CA . VAL B 1 219 ? 11.914 17.406 12.078 1 98.5 219 VAL B CA 1
ATOM 5546 C C . VAL B 1 219 ? 10.742 16.656 12.727 1 98.5 219 VAL B C 1
ATOM 5548 O O . VAL B 1 219 ? 9.594 17.109 12.656 1 98.5 219 VAL B O 1
ATOM 5551 N N . LYS B 1 220 ? 11.023 15.539 13.312 1 96.62 220 LYS B N 1
ATOM 5552 C CA . LYS B 1 220 ? 9.961 14.695 13.859 1 96.62 220 LYS B CA 1
ATOM 5553 C C . LYS B 1 220 ? 10.156 14.469 15.359 1 96.62 220 LYS B C 1
ATOM 5555 O O . LYS B 1 220 ? 11.188 14.844 15.914 1 96.62 220 LYS B O 1
ATOM 5560 N N . SER B 1 221 ? 9.141 13.914 15.992 1 93.12 221 SER B N 1
ATOM 5561 C CA . SER B 1 221 ? 9.25 13.523 17.391 1 93.12 221 SER B CA 1
ATOM 5562 C C . SER B 1 221 ? 10.008 12.211 17.547 1 93.12 221 SER B C 1
ATOM 5564 O O . SER B 1 221 ? 10.07 11.414 16.609 1 93.12 221 SER B O 1
ATOM 5566 N N . GLU B 1 222 ? 10.633 11.969 18.703 1 88.06 222 GLU B N 1
ATOM 5567 C CA . GLU B 1 222 ? 11.367 10.734 18.953 1 88.06 222 GLU B CA 1
ATOM 5568 C C . GLU B 1 222 ? 10.438 9.531 18.938 1 88.06 222 GLU B C 1
ATOM 5570 O O . GLU B 1 222 ? 10.758 8.492 18.359 1 88.06 222 GLU B O 1
ATOM 5575 N N . ASP B 1 223 ? 9.367 9.578 19.578 1 82.06 223 ASP B N 1
ATOM 5576 C CA . ASP B 1 223 ? 8.398 8.484 19.625 1 82.06 223 ASP B CA 1
ATOM 5577 C C . ASP B 1 223 ? 7.176 8.805 18.766 1 82.06 223 ASP B C 1
ATOM 5579 O O . ASP B 1 223 ? 6.113 9.141 19.297 1 82.06 223 ASP B O 1
ATOM 5583 N N . GLU B 1 224 ? 7.383 8.586 17.469 1 84.38 224 GLU B N 1
ATOM 5584 C CA . GLU B 1 224 ? 6.332 8.969 16.531 1 84.38 224 GLU B CA 1
ATOM 5585 C C . GLU B 1 224 ? 5.473 7.762 16.141 1 84.38 224 GLU B C 1
ATOM 5587 O O . GLU B 1 224 ? 5.961 6.809 15.539 1 84.38 224 GLU B O 1
ATOM 5592 N N . SER B 1 225 ? 4.172 7.789 16.438 1 83.19 225 SER B N 1
ATOM 5593 C CA . SER B 1 225 ? 3.254 6.723 16.047 1 83.19 225 SER B CA 1
ATOM 5594 C C . SER B 1 225 ? 2.781 6.898 14.617 1 83.19 225 SER B C 1
ATOM 5596 O O . SER B 1 225 ? 2.41 5.926 13.953 1 83.19 225 SER B O 1
ATOM 5598 N N . ASN B 1 226 ? 2.754 8.141 14.141 1 90.69 226 ASN B N 1
ATOM 5599 C CA . ASN B 1 226 ? 2.277 8.445 12.797 1 90.69 226 ASN B CA 1
ATOM 5600 C C . ASN B 1 226 ? 3.412 8.398 11.781 1 90.69 226 ASN B C 1
ATOM 5602 O O . ASN B 1 226 ? 3.465 9.227 10.867 1 90.69 226 ASN B O 1
ATOM 5606 N N . THR B 1 227 ? 4.277 7.484 11.961 1 93.44 227 THR B N 1
ATOM 5607 C CA . THR B 1 227 ? 5.492 7.336 11.172 1 93.44 227 THR B CA 1
ATOM 5608 C C . THR B 1 227 ? 5.156 7.109 9.703 1 93.44 227 THR B C 1
ATOM 5610 O O . THR B 1 227 ? 5.816 7.656 8.812 1 93.44 227 THR B O 1
ATOM 5613 N N . PHE B 1 228 ? 4.133 6.391 9.414 1 96.38 228 PHE B N 1
ATOM 5614 C CA . PHE B 1 228 ? 3.877 5.98 8.039 1 96.38 228 PHE B CA 1
ATOM 5615 C C . PHE B 1 228 ? 3.209 7.105 7.254 1 96.38 228 PHE B C 1
ATOM 5617 O O . PHE B 1 228 ? 3.326 7.172 6.027 1 96.38 228 PHE B O 1
ATOM 5624 N N . ASP B 1 229 ? 2.494 8.016 7.965 1 97.38 229 ASP B N 1
ATOM 5625 C CA . ASP B 1 229 ? 2.064 9.227 7.277 1 97.38 229 ASP B CA 1
ATOM 5626 C C . ASP B 1 229 ? 3.264 10.055 6.82 1 97.38 229 ASP B C 1
ATOM 5628 O O . ASP B 1 229 ? 3.252 10.625 5.727 1 97.38 229 ASP B O 1
ATOM 5632 N N . GLN B 1 230 ? 4.27 10.109 7.609 1 97.62 230 GLN B N 1
ATOM 5633 C CA . GLN B 1 230 ? 5.488 10.859 7.32 1 97.62 230 GLN B CA 1
ATOM 5634 C C . GLN B 1 230 ? 6.312 10.172 6.238 1 97.62 230 GLN B C 1
ATOM 5636 O O . GLN B 1 230 ? 6.766 10.82 5.289 1 97.62 230 GLN B O 1
ATOM 5641 N N . LYS B 1 231 ? 6.461 8.898 6.324 1 97.56 231 LYS B N 1
ATOM 5642 C CA . LYS B 1 231 ? 7.328 8.148 5.418 1 97.56 231 LYS B CA 1
ATOM 5643 C C . LYS B 1 231 ? 6.762 8.125 4.004 1 97.56 231 LYS B C 1
ATOM 5645 O O . LYS B 1 231 ? 7.512 8.062 3.027 1 97.56 231 LYS B O 1
ATOM 5650 N N . ASN B 1 232 ? 5.469 8.211 3.883 1 98.38 232 ASN B N 1
ATOM 5651 C CA . ASN B 1 232 ? 4.875 8.266 2.551 1 98.38 232 ASN B CA 1
ATOM 5652 C C . ASN B 1 232 ? 5.352 9.484 1.769 1 98.38 232 ASN B C 1
ATOM 5654 O O . ASN B 1 232 ? 5.422 9.445 0.539 1 98.38 232 ASN B O 1
ATOM 5658 N N . LEU B 1 233 ? 5.684 10.586 2.439 1 98.5 233 LEU B N 1
ATOM 5659 C CA . LEU B 1 233 ? 6.281 11.727 1.755 1 98.5 233 LEU B CA 1
ATOM 5660 C C . LEU B 1 233 ? 7.668 11.375 1.226 1 98.5 233 LEU B C 1
ATOM 5662 O O . LEU B 1 233 ? 8.031 11.758 0.11 1 98.5 233 LEU B O 1
ATOM 5666 N N . GLU B 1 234 ? 8.43 10.664 2.066 1 98.25 234 GLU B N 1
ATOM 5667 C CA . GLU B 1 234 ? 9.734 10.188 1.616 1 98.25 234 GLU B CA 1
ATOM 5668 C C . GLU B 1 234 ? 9.609 9.344 0.354 1 98.25 234 GLU B C 1
ATOM 5670 O O . GLU B 1 234 ? 10.383 9.516 -0.595 1 98.25 234 GLU B O 1
ATOM 5675 N N . TYR B 1 235 ? 8.664 8.414 0.418 1 98.25 235 TYR B N 1
ATOM 5676 C CA . TYR B 1 235 ? 8.477 7.5 -0.705 1 98.25 235 TYR B CA 1
ATOM 5677 C C . TYR B 1 235 ? 8.047 8.258 -1.955 1 98.25 235 TYR B C 1
ATOM 5679 O O . TYR B 1 235 ? 8.469 7.926 -3.064 1 98.25 235 TYR B O 1
ATOM 5687 N N . TYR B 1 236 ? 7.188 9.25 -1.798 1 98 236 TYR B N 1
ATOM 5688 C CA . TYR B 1 236 ? 6.781 10.062 -2.938 1 98 236 TYR B CA 1
ATOM 5689 C C . TYR B 1 236 ? 7.977 10.797 -3.541 1 98 236 TYR B C 1
ATOM 5691 O O . TYR B 1 236 ? 8.141 10.828 -4.762 1 98 236 TYR B O 1
ATOM 5699 N N . LEU B 1 237 ? 8.781 11.398 -2.66 1 97.69 237 LEU B N 1
ATOM 5700 C CA . LEU B 1 237 ? 9.945 12.141 -3.139 1 97.69 237 LEU B CA 1
ATOM 5701 C C . LEU B 1 237 ? 10.891 11.234 -3.922 1 97.69 237 LEU B C 1
ATOM 5703 O O . LEU B 1 237 ? 11.367 11.609 -4.992 1 97.69 237 LEU B O 1
ATOM 5707 N N . HIS B 1 238 ? 11.094 10.055 -3.416 1 95.69 238 HIS B N 1
ATOM 5708 C CA . HIS B 1 238 ? 11.953 9.102 -4.105 1 95.69 238 HIS B CA 1
ATOM 5709 C C . HIS B 1 238 ? 11.398 8.742 -5.48 1 95.69 238 HIS B C 1
ATOM 5711 O O . HIS B 1 238 ? 12.141 8.688 -6.461 1 95.69 238 HIS B O 1
ATOM 5717 N N . HIS B 1 239 ? 10.117 8.453 -5.457 1 94.31 239 HIS B N 1
ATOM 5718 C CA . HIS B 1 239 ? 9.484 8.094 -6.719 1 94.31 239 HIS B CA 1
ATOM 5719 C C . HIS B 1 239 ? 9.555 9.25 -7.719 1 94.31 239 HIS B C 1
ATOM 5721 O O . HIS B 1 239 ? 9.766 9.031 -8.914 1 94.31 239 HIS B O 1
ATOM 5727 N N . ARG B 1 240 ? 9.344 10.43 -7.148 1 94.62 240 ARG B N 1
ATOM 5728 C CA . ARG B 1 240 ? 9.352 11.633 -7.973 1 94.62 240 ARG B CA 1
ATOM 5729 C C . ARG B 1 240 ? 10.742 11.922 -8.516 1 94.62 240 ARG B C 1
ATOM 5731 O O . ARG B 1 240 ? 10.891 12.336 -9.672 1 94.62 240 ARG B O 1
ATOM 5738 N N . ASN B 1 241 ? 11.688 11.852 -7.816 1 92.88 241 ASN B N 1
ATOM 5739 C CA . ASN B 1 241 ? 13.102 12.078 -8.102 1 92.88 241 ASN B CA 1
ATOM 5740 C C . ASN B 1 241 ? 14 11.414 -7.066 1 92.88 241 ASN B C 1
ATOM 5742 O O . ASN B 1 241 ? 14.211 11.953 -5.98 1 92.88 241 ASN B O 1
ATOM 5746 N N . PRO B 1 242 ? 14.641 10.289 -7.402 1 88.81 242 PRO B N 1
ATOM 5747 C CA . PRO B 1 242 ? 15.422 9.523 -6.422 1 88.81 242 PRO B CA 1
ATOM 5748 C C . PRO B 1 242 ? 16.578 10.328 -5.832 1 88.81 242 PRO B C 1
ATOM 5750 O O . PRO B 1 242 ? 17.172 9.922 -4.836 1 88.81 242 PRO B O 1
ATOM 5753 N N . SER B 1 243 ? 16.859 11.453 -6.422 1 89.69 243 SER B N 1
ATOM 5754 C CA . SER B 1 243 ? 17.922 12.297 -5.895 1 89.69 243 SER B CA 1
ATOM 5755 C C . SER B 1 243 ? 17.469 13.055 -4.652 1 89.69 243 SER B C 1
ATOM 5757 O O . SER B 1 243 ? 18.297 13.594 -3.908 1 89.69 243 SER B O 1
ATOM 5759 N N . ILE B 1 244 ? 16.219 13.172 -4.488 1 95.38 244 ILE B N 1
ATOM 5760 C CA . ILE B 1 244 ? 15.695 13.859 -3.309 1 95.38 244 ILE B CA 1
ATOM 5761 C C . ILE B 1 244 ? 15.68 12.898 -2.119 1 95.38 244 ILE B C 1
ATOM 5763 O O . ILE B 1 244 ? 14.75 12.102 -1.967 1 95.38 244 ILE B O 1
ATOM 5767 N N . LYS B 1 245 ? 16.641 13.07 -1.313 1 95 245 LYS B N 1
ATOM 5768 C CA . LYS B 1 245 ? 16.719 12.242 -0.111 1 95 245 LYS B CA 1
ATOM 5769 C C . LYS B 1 245 ? 16.094 12.961 1.086 1 95 245 LYS B C 1
ATOM 5771 O O . LYS B 1 245 ? 16.25 14.172 1.242 1 95 245 LYS B O 1
ATOM 5776 N N . MET B 1 246 ? 15.391 12.227 1.869 1 97.06 246 MET B N 1
ATOM 5777 C CA . MET B 1 246 ? 14.812 12.773 3.092 1 97.06 246 MET B CA 1
ATOM 5778 C C . MET B 1 246 ? 15.43 12.125 4.324 1 97.06 246 MET B C 1
ATOM 5780 O O . MET B 1 246 ? 15.664 10.914 4.344 1 97.06 246 MET B O 1
ATOM 5784 N N . ILE B 1 247 ? 15.773 12.914 5.305 1 97 247 ILE B N 1
ATOM 5785 C CA . ILE B 1 247 ? 16.281 12.414 6.574 1 97 247 ILE B CA 1
ATOM 5786 C C . ILE B 1 247 ? 15.367 12.852 7.711 1 97 247 ILE B C 1
ATOM 5788 O O . ILE B 1 247 ? 14.594 13.805 7.566 1 97 247 ILE B O 1
ATOM 5792 N N . PHE B 1 248 ? 15.398 12.117 8.805 1 97.12 248 PHE B N 1
ATOM 5793 C CA . PHE B 1 248 ? 14.5 12.312 9.938 1 97.12 248 PHE B CA 1
ATOM 5794 C C . PHE B 1 248 ? 15.281 12.477 11.234 1 97.12 248 PHE B C 1
ATOM 5796 O O . PHE B 1 248 ? 16.062 11.594 11.609 1 97.12 248 PHE B O 1
ATOM 5803 N N . HIS B 1 249 ? 15.055 13.578 11.891 1 97.69 249 HIS B N 1
ATOM 5804 C CA . HIS B 1 249 ? 15.695 13.773 13.188 1 97.69 249 HIS B CA 1
ATOM 5805 C C . HIS B 1 249 ? 14.812 14.586 14.125 1 97.69 249 HIS B C 1
ATOM 5807 O O . HIS B 1 249 ? 14.047 15.438 13.672 1 97.69 249 HIS B O 1
ATOM 5813 N N . SER B 1 250 ? 14.859 14.297 15.414 1 97.56 250 SER B N 1
ATOM 5814 C CA . SER B 1 250 ? 14.211 15.133 16.422 1 97.56 250 SER B CA 1
ATOM 5815 C C . SER B 1 250 ? 15.031 16.391 16.719 1 97.56 250 SER B C 1
ATOM 5817 O O . SER B 1 250 ? 16.219 16.438 16.406 1 97.56 250 SER B O 1
ATOM 5819 N N . LEU B 1 251 ? 14.367 17.344 17.312 1 98.25 251 LEU B N 1
ATOM 5820 C CA . LEU B 1 251 ? 15.086 18.547 17.719 1 98.25 251 LEU B CA 1
ATOM 5821 C C . LEU B 1 251 ? 16.203 18.203 18.703 1 98.25 251 LEU B C 1
ATOM 5823 O O . LEU B 1 251 ? 17.266 18.828 18.703 1 98.25 251 LEU B O 1
ATOM 5827 N N . THR B 1 252 ? 15.938 17.219 19.5 1 97.94 252 THR B N 1
ATOM 5828 C CA . THR B 1 252 ? 16.938 16.781 20.469 1 97.94 252 THR B CA 1
ATOM 5829 C C . THR B 1 252 ? 18.188 16.266 19.766 1 97.94 252 THR B C 1
ATOM 5831 O O . THR B 1 252 ? 19.312 16.625 20.125 1 97.94 252 THR B O 1
ATOM 5834 N N . VAL B 1 253 ? 18.031 15.469 18.766 1 97.5 253 VAL B N 1
ATOM 5835 C CA . VAL B 1 253 ? 19.156 14.922 18.016 1 97.5 253 VAL B CA 1
ATOM 5836 C C . VAL B 1 253 ? 19.828 16.031 17.219 1 97.5 253 VAL B C 1
ATOM 5838 O O . VAL B 1 253 ? 21.062 16.094 17.156 1 97.5 253 VAL B O 1
ATOM 5841 N N . LEU B 1 254 ? 19.047 16.891 16.641 1 98.5 254 LEU B N 1
ATOM 5842 C CA . LEU B 1 254 ? 19.578 17.984 15.82 1 98.5 254 LEU B CA 1
ATOM 5843 C C . LEU B 1 254 ? 20.438 18.922 16.656 1 98.5 254 LEU B C 1
ATOM 5845 O O . LEU B 1 254 ? 21.422 19.484 16.156 1 98.5 254 LEU B O 1
ATOM 5849 N N . SER B 1 255 ? 20.094 19.094 17.953 1 98.06 255 SER B N 1
ATOM 5850 C CA . SER B 1 255 ? 20.875 19.969 18.828 1 98.06 255 SER B CA 1
ATOM 5851 C C . SER B 1 255 ? 22.312 19.469 18.953 1 98.06 255 SER B C 1
ATOM 5853 O O . SER B 1 255 ? 23.219 20.25 19.266 1 98.06 255 SER B O 1
ATOM 5855 N N . LYS B 1 256 ? 22.5 18.219 18.641 1 97.62 256 LYS B N 1
ATOM 5856 C CA . LYS B 1 256 ? 23.812 17.609 18.812 1 97.62 256 LYS B CA 1
ATOM 5857 C C . LYS B 1 256 ? 24.547 17.516 17.484 1 97.62 256 LYS B C 1
ATOM 5859 O O . LYS B 1 256 ? 25.781 17.562 17.453 1 97.62 256 LYS B O 1
ATOM 5864 N N . ILE B 1 257 ? 23.797 17.406 16.391 1 97.81 257 ILE B N 1
ATOM 5865 C CA . ILE B 1 257 ? 24.516 16.984 15.18 1 97.81 257 ILE B CA 1
ATOM 5866 C C . ILE B 1 257 ? 24.375 18.062 14.102 1 97.81 257 ILE B C 1
ATOM 5868 O O . ILE B 1 257 ? 25.062 18.016 13.086 1 97.81 257 ILE B O 1
ATOM 5872 N N . ALA B 1 258 ? 23.484 19.031 14.266 1 98.56 258 ALA B N 1
ATOM 5873 C CA . ALA B 1 258 ? 23.281 20.078 13.266 1 98.56 258 ALA B CA 1
ATOM 5874 C C . ALA B 1 258 ? 24.266 21.219 13.469 1 98.56 258 ALA B C 1
ATOM 5876 O O . ALA B 1 258 ? 24.641 21.531 14.602 1 98.56 258 ALA B O 1
ATOM 5877 N N . SER B 1 259 ? 24.75 21.781 12.383 1 98.44 259 SER B N 1
ATOM 5878 C CA . SER B 1 259 ? 25.641 22.938 12.422 1 98.44 259 SER B CA 1
ATOM 5879 C C . SER B 1 259 ? 25.438 23.828 11.195 1 98.44 259 SER B C 1
ATOM 5881 O O . SER B 1 259 ? 24.781 23.438 10.234 1 98.44 259 SER B O 1
ATOM 5883 N N . LEU B 1 260 ? 25.953 25.031 11.312 1 98.25 260 LEU B N 1
ATOM 5884 C CA . LEU B 1 260 ? 25.922 25.953 10.18 1 98.25 260 LEU B CA 1
ATOM 5885 C C . LEU B 1 260 ? 27.328 26.141 9.609 1 98.25 260 LEU B C 1
ATOM 5887 O O . LEU B 1 260 ? 28.281 26.391 10.352 1 98.25 260 LEU B O 1
ATOM 5891 N N . ASP B 1 261 ? 27.484 25.875 8.367 1 97.88 261 ASP B N 1
ATOM 5892 C CA . ASP B 1 261 ? 28.672 26.219 7.594 1 97.88 261 ASP B CA 1
ATOM 5893 C C . ASP B 1 261 ? 28.375 27.391 6.645 1 97.88 261 ASP B C 1
ATOM 5895 O O . ASP B 1 261 ? 27.859 27.172 5.547 1 97.88 261 ASP B O 1
ATOM 5899 N N . ASN B 1 262 ? 28.797 28.672 6.941 1 96.75 262 ASN B N 1
ATOM 5900 C CA . ASN B 1 262 ? 28.422 29.859 6.184 1 96.75 262 ASN B CA 1
ATOM 5901 C C . ASN B 1 262 ? 26.922 29.891 5.898 1 96.75 262 ASN B C 1
ATOM 5903 O O . ASN B 1 262 ? 26.516 29.984 4.746 1 96.75 262 ASN B O 1
ATOM 5907 N N . LYS B 1 263 ? 26.078 29.531 6.914 1 97.81 263 LYS B N 1
ATOM 5908 C CA . LYS B 1 263 ? 24.625 29.578 6.953 1 97.81 263 LYS B CA 1
ATOM 5909 C C . LYS B 1 263 ? 24.016 28.359 6.262 1 97.81 263 LYS B C 1
ATOM 5911 O O . LYS B 1 263 ? 22.797 28.203 6.242 1 97.81 263 LYS B O 1
ATOM 5916 N N . THR B 1 264 ? 24.938 27.531 5.652 1 98.62 264 THR B N 1
ATOM 5917 C CA . THR B 1 264 ? 24.438 26.25 5.141 1 98.62 264 THR B CA 1
ATOM 5918 C C . THR B 1 264 ? 24.156 25.281 6.289 1 98.62 264 THR B C 1
ATOM 5920 O O . THR B 1 264 ? 25.031 25.016 7.117 1 98.62 264 THR B O 1
ATOM 5923 N N . LEU B 1 265 ? 22.953 24.812 6.363 1 98.88 265 LEU B N 1
ATOM 5924 C CA . LEU B 1 265 ? 22.594 23.859 7.41 1 98.88 265 LEU B CA 1
ATOM 5925 C C . LEU B 1 265 ? 23.172 22.469 7.094 1 98.88 265 LEU B C 1
ATOM 5927 O O . LEU B 1 265 ? 22.859 21.906 6.047 1 98.88 265 LEU B O 1
ATOM 5931 N N . MET B 1 266 ? 24.016 22.031 7.98 1 98.75 266 MET B N 1
ATOM 5932 C CA . MET B 1 266 ? 24.609 20.703 7.848 1 98.75 266 MET B CA 1
ATOM 5933 C C . MET B 1 266 ? 24.078 19.75 8.922 1 98.75 266 MET B C 1
ATOM 5935 O O . MET B 1 266 ? 24.078 20.094 10.109 1 98.75 266 MET B O 1
ATOM 5939 N N . VAL B 1 267 ? 23.562 18.594 8.555 1 98.44 267 VAL B N 1
ATOM 5940 C CA . VAL B 1 267 ? 23.109 17.547 9.477 1 98.44 267 VAL B CA 1
ATOM 5941 C C . VAL B 1 267 ? 23.781 16.234 9.109 1 98.44 267 VAL B C 1
ATOM 5943 O O . VAL B 1 267 ? 23.516 15.664 8.039 1 98.44 267 VAL B O 1
ATOM 5946 N N . GLY B 1 268 ? 24.562 15.68 10.008 1 92.19 268 GLY B N 1
ATOM 5947 C CA . GLY B 1 268 ? 25.25 14.43 9.727 1 92.19 268 GLY B CA 1
ATOM 5948 C C . GLY B 1 268 ? 26.078 14.484 8.461 1 92.19 268 GLY B C 1
ATOM 5949 O O . GLY B 1 268 ? 26.094 13.531 7.676 1 92.19 268 GLY B O 1
ATOM 5950 N N . GLY B 1 269 ? 26.594 15.625 8.133 1 93.06 269 GLY B N 1
ATOM 5951 C CA . GLY B 1 269 ? 27.453 15.797 6.973 1 93.06 269 GLY B CA 1
ATOM 5952 C C . GLY B 1 269 ? 26.688 16.094 5.699 1 93.06 269 GLY B C 1
ATOM 5953 O O . GLY B 1 269 ? 27.281 16.281 4.633 1 93.06 269 GLY B O 1
ATOM 5954 N N . GLU B 1 270 ? 25.406 16.203 5.812 1 96.19 270 GLU B N 1
ATOM 5955 C CA . GLU B 1 270 ? 24.594 16.469 4.637 1 96.19 270 GLU B CA 1
ATOM 5956 C C . GLU B 1 270 ? 24.016 17.875 4.664 1 96.19 270 GLU B C 1
ATOM 5958 O O . GLU B 1 270 ? 23.562 18.359 5.711 1 96.19 270 GLU B O 1
ATOM 5963 N N . GLU B 1 271 ? 24.062 18.562 3.516 1 98.62 271 GLU B N 1
ATOM 5964 C CA . GLU B 1 271 ? 23.422 19.859 3.369 1 98.62 271 GLU B CA 1
ATOM 5965 C C . GLU B 1 271 ? 21.906 19.734 3.322 1 98.62 271 GLU B C 1
ATOM 5967 O O . GLU B 1 271 ? 21.375 18.859 2.637 1 98.62 271 GLU B O 1
ATOM 5972 N N . VAL B 1 272 ? 21.234 20.562 4.043 1 98.88 272 VAL B N 1
ATOM 5973 C CA . VAL B 1 272 ? 19.781 20.5 4.102 1 98.88 272 VAL B CA 1
ATOM 5974 C C . VAL B 1 272 ? 19.172 21.594 3.232 1 98.88 272 VAL B C 1
ATOM 5976 O O . VAL B 1 272 ? 19.484 22.781 3.414 1 98.88 272 VAL B O 1
ATOM 5979 N N . ALA B 1 273 ? 18.312 21.188 2.277 1 98.88 273 ALA B N 1
ATOM 5980 C CA . ALA B 1 273 ? 17.641 22.125 1.399 1 98.88 273 ALA B CA 1
ATOM 5981 C C . ALA B 1 273 ? 16.344 22.625 2.033 1 98.88 273 ALA B C 1
ATOM 5983 O O . ALA B 1 273 ? 16.016 23.812 1.933 1 98.88 273 ALA B O 1
ATOM 5984 N N . VAL B 1 274 ? 15.586 21.734 2.594 1 98.88 274 VAL B N 1
ATOM 5985 C CA . VAL B 1 274 ? 14.289 22.031 3.193 1 98.88 274 VAL B CA 1
ATOM 5986 C C . VAL B 1 274 ? 14.219 21.422 4.59 1 98.88 274 VAL B C 1
ATOM 5988 O O . VAL B 1 274 ? 14.594 20.266 4.793 1 98.88 274 VAL B O 1
ATOM 5991 N N . ALA B 1 275 ? 13.836 22.188 5.539 1 98.88 275 ALA B N 1
ATOM 5992 C CA . ALA B 1 275 ? 13.547 21.703 6.887 1 98.88 275 ALA B CA 1
ATOM 5993 C C . ALA B 1 275 ? 12.047 21.75 7.18 1 98.88 275 ALA B C 1
ATOM 5995 O O . ALA B 1 275 ? 11.492 22.812 7.43 1 98.88 275 ALA B O 1
ATOM 5996 N N . TYR B 1 276 ? 11.43 20.625 7.141 1 98.75 276 TYR B N 1
ATOM 5997 C CA . TYR B 1 276 ? 9.992 20.5 7.348 1 98.75 276 TYR B CA 1
ATOM 5998 C C . TYR B 1 276 ? 9.68 20.109 8.789 1 98.75 276 TYR B C 1
ATOM 6000 O O . TYR B 1 276 ? 10 18.984 9.211 1 98.75 276 TYR B O 1
ATOM 6008 N N . PHE B 1 277 ? 9.008 20.953 9.492 1 98.38 277 PHE B N 1
ATOM 6009 C CA . PHE B 1 277 ? 8.695 20.719 10.891 1 98.38 277 PHE B CA 1
ATOM 6010 C C . PHE B 1 277 ? 7.398 19.922 11.031 1 98.38 277 PHE B C 1
ATOM 6012 O O . PHE B 1 277 ? 6.309 20.5 11.023 1 98.38 277 PHE B O 1
ATOM 6019 N N . ARG B 1 278 ? 7.559 18.641 11.312 1 96.75 278 ARG B N 1
ATOM 6020 C CA . ARG B 1 278 ? 6.43 17.781 11.664 1 96.75 278 ARG B CA 1
ATOM 6021 C C . ARG B 1 278 ? 6.281 17.672 13.18 1 96.75 278 ARG B C 1
ATOM 6023 O O . ARG B 1 278 ? 5.387 16.984 13.672 1 96.75 278 ARG B O 1
ATOM 6030 N N . SER B 1 279 ? 7.152 18.281 13.82 1 95.12 279 SER B N 1
ATOM 6031 C CA . SER B 1 279 ? 7.176 18.453 15.273 1 95.12 279 SER B CA 1
ATOM 6032 C C . SER B 1 279 ? 7.621 19.875 15.641 1 95.12 279 SER B C 1
ATOM 6034 O O . SER B 1 279 ? 7.801 20.719 14.766 1 95.12 279 SER B O 1
ATOM 6036 N N . GLY B 1 280 ? 7.602 20.172 16.938 1 94.69 280 GLY B N 1
ATOM 6037 C CA . GLY B 1 280 ? 8.047 21.484 17.375 1 94.69 280 GLY B CA 1
ATOM 6038 C C . GLY B 1 280 ? 6.906 22.453 17.609 1 94.69 280 GLY B C 1
ATOM 6039 O O . GLY B 1 280 ? 7.117 23.672 17.656 1 94.69 280 GLY B O 1
ATOM 6040 N N . TYR B 1 281 ? 5.707 21.891 17.797 1 93.06 281 TYR B N 1
ATOM 6041 C CA . TYR B 1 281 ? 4.539 22.766 17.859 1 93.06 281 TYR B CA 1
ATOM 6042 C C . TYR B 1 281 ? 3.965 22.797 19.266 1 93.06 281 TYR B C 1
ATOM 6044 O O . TYR B 1 281 ? 2.939 23.438 19.516 1 93.06 281 TYR B O 1
ATOM 6052 N N . THR B 1 282 ? 4.574 22.109 20.219 1 91.62 282 THR B N 1
ATOM 6053 C CA . THR B 1 282 ? 4.16 22.109 21.609 1 91.62 282 THR B CA 1
ATOM 6054 C C . THR B 1 282 ? 5.375 22.141 22.531 1 91.62 282 THR B C 1
ATOM 6056 O O . THR B 1 282 ? 6.48 21.781 22.125 1 91.62 282 THR B O 1
ATOM 6059 N N . PRO B 1 283 ? 5.172 22.562 23.766 1 92.69 283 PRO B N 1
ATOM 6060 C CA . PRO B 1 283 ? 6.281 22.641 24.719 1 92.69 283 PRO B CA 1
ATOM 6061 C C . PRO B 1 283 ? 6.973 21.297 24.922 1 92.69 283 PRO B C 1
ATOM 6063 O O . PRO B 1 283 ? 8.18 21.234 25.156 1 92.69 283 PRO B O 1
ATOM 6066 N N . SER B 1 284 ? 6.246 20.234 24.766 1 91.88 284 SER B N 1
ATOM 6067 C CA . SER B 1 284 ? 6.801 18.906 25.016 1 91.88 284 SER B CA 1
ATOM 6068 C C . SER B 1 284 ? 7.883 18.562 23.984 1 91.88 284 SER B C 1
ATOM 6070 O O . SER B 1 284 ? 8.703 17.672 24.203 1 91.88 284 SER B O 1
ATOM 6072 N N . CYS B 1 285 ? 7.953 19.312 22.875 1 93.88 285 CYS B N 1
ATOM 6073 C CA . CYS B 1 285 ? 8.969 19.109 21.844 1 93.88 285 CYS B CA 1
ATOM 6074 C C . CYS B 1 285 ? 10.273 19.812 22.219 1 93.88 285 CYS B C 1
ATOM 6076 O O . CYS B 1 285 ? 11.297 19.625 21.562 1 93.88 285 CYS B O 1
ATOM 6078 N N . TYR B 1 286 ? 10.195 20.562 23.344 1 96.44 286 TYR B N 1
ATOM 6079 C CA . TYR B 1 286 ? 11.336 21.359 23.797 1 96.44 286 TYR B CA 1
ATOM 6080 C C . TYR B 1 286 ? 11.641 21.078 25.25 1 96.44 286 TYR B C 1
ATOM 6082 O O . TYR B 1 286 ? 11.555 21.984 26.094 1 96.44 286 TYR B O 1
ATOM 6090 N N . PRO B 1 287 ? 12.109 19.922 25.562 1 95.88 287 PRO B N 1
ATOM 6091 C CA . PRO B 1 287 ? 12.344 19.578 26.969 1 95.88 287 PRO B CA 1
ATOM 6092 C C . PRO B 1 287 ? 13.484 20.375 27.594 1 95.88 287 PRO B C 1
ATOM 6094 O O . PRO B 1 287 ? 13.555 20.516 28.828 1 95.88 287 PRO B O 1
ATOM 6097 N N . SER B 1 288 ? 14.398 20.938 26.812 1 97.44 288 SER B N 1
ATOM 6098 C CA . SER B 1 288 ? 15.508 21.734 27.312 1 97.44 288 SER B CA 1
ATOM 6099 C C . SER B 1 288 ? 15.836 22.891 26.375 1 97.44 288 SER B C 1
ATOM 6101 O O . SER B 1 288 ? 15.219 23.016 25.312 1 97.44 288 SER B O 1
ATOM 6103 N N . GLU B 1 289 ? 16.781 23.672 26.719 1 98.12 289 GLU B N 1
ATOM 6104 C CA . GLU B 1 289 ? 17.234 24.797 25.906 1 98.12 289 GLU B CA 1
ATOM 6105 C C . GLU B 1 289 ? 17.906 24.297 24.625 1 98.12 289 GLU B C 1
ATOM 6107 O O . GLU B 1 289 ? 17.984 25.031 23.625 1 98.12 289 GLU B O 1
ATOM 6112 N N . ASP B 1 290 ? 18.344 23.047 24.688 1 98.31 290 ASP B N 1
ATOM 6113 C CA . ASP B 1 290 ? 19.016 22.469 23.516 1 98.31 290 ASP B CA 1
ATOM 6114 C C . ASP B 1 290 ? 18.094 22.453 22.297 1 98.31 290 ASP B C 1
ATOM 6116 O O . ASP B 1 290 ? 18.516 22.812 21.203 1 98.31 290 ASP B O 1
ATOM 6120 N N . GLU B 1 291 ? 16.891 22.047 22.469 1 98.44 291 GLU B N 1
ATOM 6121 C CA . GLU B 1 291 ? 15.938 21.984 21.375 1 98.44 291 GLU B CA 1
ATOM 6122 C C . GLU B 1 291 ? 15.617 23.375 20.844 1 98.44 291 GLU B C 1
ATOM 6124 O O . GLU B 1 291 ? 15.453 23.562 19.625 1 98.44 291 GLU B O 1
ATOM 6129 N N . TRP B 1 292 ? 15.531 24.344 21.734 1 98.56 292 TRP B N 1
ATOM 6130 C CA . TRP B 1 292 ? 15.297 25.719 21.312 1 98.56 292 TRP B CA 1
ATOM 6131 C C . TRP B 1 292 ? 16.469 26.234 20.484 1 98.56 292 TRP B C 1
ATOM 6133 O O . TRP B 1 292 ? 16.281 26.922 19.484 1 98.56 292 TRP B O 1
ATOM 6143 N N . SER B 1 293 ? 17.656 25.891 20.922 1 98.44 293 SER B N 1
ATOM 6144 C CA . SER B 1 293 ? 18.844 26.297 20.188 1 98.44 293 SER B CA 1
ATOM 6145 C C . SER B 1 293 ? 18.875 25.672 18.797 1 98.44 293 SER B C 1
ATOM 6147 O O . SER B 1 293 ? 19.312 26.297 17.828 1 98.44 293 SER B O 1
ATOM 6149 N N . ALA B 1 294 ? 18.469 24.406 18.734 1 98.69 294 ALA B N 1
ATOM 6150 C CA . ALA B 1 294 ? 18.391 23.734 17.438 1 98.69 294 ALA B CA 1
ATOM 6151 C C . ALA B 1 294 ? 17.391 24.422 16.516 1 98.69 294 ALA B C 1
ATOM 6153 O O . ALA B 1 294 ? 17.672 24.609 15.328 1 98.69 294 ALA B O 1
ATOM 6154 N N . ARG B 1 295 ? 16.25 24.781 17.062 1 98.69 295 ARG B N 1
ATOM 6155 C CA . ARG B 1 295 ? 15.242 25.469 16.266 1 98.69 295 ARG B CA 1
ATOM 6156 C C . ARG B 1 295 ? 15.773 26.797 15.758 1 98.69 295 ARG B C 1
ATOM 6158 O O . ARG B 1 295 ? 15.57 27.141 14.586 1 98.69 295 ARG B O 1
ATOM 6165 N N . LEU B 1 296 ? 16.406 27.578 16.609 1 98.75 296 LEU B N 1
ATOM 6166 C CA . LEU B 1 296 ? 17 28.844 16.219 1 98.75 296 LEU B CA 1
ATOM 6167 C C . LEU B 1 296 ? 18.062 28.625 15.133 1 98.75 296 LEU B C 1
ATOM 6169 O O . LEU B 1 296 ? 18.125 29.406 14.172 1 98.75 296 LEU B O 1
ATOM 6173 N N . LEU B 1 297 ? 18.891 27.609 15.359 1 98.69 297 LEU B N 1
ATOM 6174 C CA . LEU B 1 297 ? 19.938 27.281 14.391 1 98.69 297 LEU B CA 1
ATOM 6175 C C . LEU B 1 297 ? 19.344 27.047 13.008 1 98.69 297 LEU B C 1
ATOM 6177 O O . LEU B 1 297 ? 19.844 27.578 12.016 1 98.69 297 LEU B O 1
ATOM 6181 N N . ILE B 1 298 ? 18.281 26.266 12.898 1 98.81 298 ILE B N 1
ATOM 6182 C CA . ILE B 1 298 ? 17.625 25.969 11.633 1 98.81 298 ILE B CA 1
ATOM 6183 C C . ILE B 1 298 ? 17.062 27.25 11.031 1 98.81 298 ILE B C 1
ATOM 6185 O O . ILE B 1 298 ? 17.219 27.5 9.836 1 98.81 298 ILE B O 1
ATOM 6189 N N . GLU B 1 299 ? 16.406 28.062 11.859 1 98.69 299 GLU B N 1
ATOM 6190 C CA . GLU B 1 299 ? 15.781 29.297 11.391 1 98.69 299 GLU B CA 1
ATOM 6191 C C . GLU B 1 299 ? 16.828 30.234 10.789 1 98.69 299 GLU B C 1
ATOM 6193 O O . GLU B 1 299 ? 16.516 31 9.859 1 98.69 299 GLU B O 1
ATOM 6198 N N . ARG B 1 300 ? 18.047 30.234 11.273 1 98.44 300 ARG B N 1
ATOM 6199 C CA . ARG B 1 300 ? 19.109 31.109 10.852 1 98.44 300 ARG B CA 1
ATOM 6200 C C . ARG B 1 300 ? 19.75 30.625 9.555 1 98.44 300 ARG B C 1
ATOM 6202 O O . ARG B 1 300 ? 20.5 31.359 8.914 1 98.44 300 ARG B O 1
ATOM 6209 N N . SER B 1 301 ? 19.469 29.453 9.133 1 98.75 301 SER B N 1
ATOM 6210 C CA . SER B 1 301 ? 20.203 28.781 8.07 1 98.75 301 SER B CA 1
ATOM 6211 C C . SER B 1 301 ? 19.641 29.141 6.695 1 98.75 301 SER B C 1
ATOM 6213 O O . SER B 1 301 ? 18.609 29.828 6.598 1 98.75 301 SER B O 1
ATOM 6215 N N . LEU B 1 302 ? 20.297 28.625 5.629 1 98.62 302 LEU B N 1
ATOM 6216 C CA . LEU B 1 302 ? 19.875 28.766 4.238 1 98.62 302 LEU B CA 1
ATOM 6217 C C . LEU B 1 302 ? 18.828 27.719 3.871 1 98.62 302 LEU B C 1
ATOM 6219 O O . LEU B 1 302 ? 18.25 27.781 2.783 1 98.62 302 LEU B O 1
ATOM 6223 N N . ALA B 1 303 ? 18.531 26.75 4.758 1 98.88 303 ALA B N 1
ATOM 6224 C CA . ALA B 1 303 ? 17.469 25.797 4.465 1 98.88 303 ALA B CA 1
ATOM 6225 C C . ALA B 1 303 ? 16.109 26.484 4.355 1 98.88 303 ALA B C 1
ATOM 6227 O O . ALA B 1 303 ? 15.836 27.438 5.09 1 98.88 303 ALA B O 1
ATOM 6228 N N . ILE B 1 304 ? 15.328 26.031 3.412 1 98.88 304 ILE B N 1
ATOM 6229 C CA . ILE B 1 304 ? 13.945 26.516 3.328 1 98.88 304 ILE B CA 1
ATOM 6230 C C . ILE B 1 304 ? 13.133 25.938 4.492 1 98.88 304 ILE B C 1
ATOM 6232 O O . ILE B 1 304 ? 13.031 24.719 4.645 1 98.88 304 ILE B O 1
ATOM 6236 N N . LYS B 1 305 ? 12.641 26.828 5.336 1 98.56 305 LYS B N 1
ATOM 6237 C CA . LYS B 1 305 ? 11.875 26.359 6.496 1 98.56 305 LYS B CA 1
ATOM 6238 C C . LYS B 1 305 ? 10.414 26.125 6.133 1 98.56 305 LYS B C 1
ATOM 6240 O O . LYS B 1 305 ? 9.82 26.906 5.375 1 98.56 305 LYS B O 1
ATOM 6245 N N . CYS B 1 306 ? 9.828 25.078 6.598 1 98.75 306 CYS B N 1
ATOM 6246 C CA . CYS B 1 306 ? 8.406 24.766 6.488 1 98.75 306 CYS B CA 1
ATOM 6247 C C . CYS B 1 306 ? 7.844 24.312 7.828 1 98.75 306 CYS B C 1
ATOM 6249 O O . CYS B 1 306 ? 7.906 23.141 8.164 1 98.75 306 CYS B O 1
ATOM 6251 N N . PRO B 1 307 ? 7.266 25.156 8.617 1 98 307 PRO B N 1
ATOM 6252 C CA . PRO B 1 307 ? 7.199 26.578 8.32 1 98 307 PRO B CA 1
ATOM 6253 C C . PRO B 1 307 ? 8.367 27.359 8.906 1 98 307 PRO B C 1
ATOM 6255 O O . PRO B 1 307 ? 9.117 26.844 9.742 1 98 307 PRO B O 1
ATOM 6258 N N . SER B 1 308 ? 8.547 28.594 8.438 1 98.25 308 SER B N 1
ATOM 6259 C CA . SER B 1 308 ? 9.391 29.531 9.164 1 98.25 308 SER B CA 1
ATOM 6260 C C . SER B 1 308 ? 8.773 29.922 10.5 1 98.25 308 SER B C 1
ATOM 6262 O O . SER B 1 308 ? 7.598 29.656 10.742 1 98.25 308 SER B O 1
ATOM 6264 N N . ALA B 1 309 ? 9.586 30.516 11.359 1 98.12 309 ALA B N 1
ATOM 6265 C CA . ALA B 1 309 ? 9.062 30.984 12.641 1 98.12 309 ALA B CA 1
ATOM 6266 C C . ALA B 1 309 ? 7.926 31.984 12.445 1 98.12 309 ALA B C 1
ATOM 6268 O O . ALA B 1 309 ? 6.938 31.969 13.18 1 98.12 309 ALA B O 1
ATOM 6269 N N . ALA B 1 310 ? 8.062 32.844 11.477 1 98.06 310 ALA B N 1
ATOM 6270 C CA . ALA B 1 310 ? 7.02 33.844 11.172 1 98.06 310 ALA B CA 1
ATOM 6271 C C . ALA B 1 310 ? 5.711 33.125 10.797 1 98.06 310 ALA B C 1
ATOM 6273 O O . ALA B 1 310 ? 4.648 33.469 11.328 1 98.06 310 ALA B O 1
ATOM 6274 N N . MET B 1 311 ? 5.789 32.188 9.883 1 97.88 311 MET B N 1
ATOM 6275 C CA . MET B 1 311 ? 4.598 31.469 9.438 1 97.88 311 MET B CA 1
ATOM 6276 C C . MET B 1 311 ? 4.008 30.641 10.57 1 97.88 311 MET B C 1
ATOM 6278 O O . MET B 1 311 ? 2.787 30.484 10.672 1 97.88 311 MET B O 1
ATOM 6282 N N . HIS B 1 312 ? 4.879 30.016 11.375 1 97.62 312 HIS B N 1
ATOM 6283 C CA . HIS B 1 312 ? 4.426 29.312 12.57 1 97.62 312 HIS B CA 1
ATOM 6284 C C . HIS B 1 312 ? 3.566 30.219 13.445 1 97.62 312 HIS B C 1
ATOM 6286 O O . HIS B 1 312 ? 2.521 29.781 13.945 1 97.62 312 HIS B O 1
ATOM 6292 N N . LEU B 1 313 ? 3.961 31.453 13.648 1 97.38 313 LEU B N 1
ATOM 6293 C CA . LEU B 1 313 ? 3.252 32.406 14.492 1 97.38 313 LEU B CA 1
ATOM 6294 C C . LEU B 1 313 ? 1.897 32.781 13.891 1 97.38 313 LEU B C 1
ATOM 6296 O O . LEU B 1 313 ? 0.942 33.031 14.625 1 97.38 313 LEU B O 1
ATOM 6300 N N . VAL B 1 314 ? 1.804 32.781 12.547 1 97.69 314 VAL B N 1
ATOM 6301 C CA . VAL B 1 314 ? 0.532 33.062 11.891 1 97.69 314 VAL B CA 1
ATOM 6302 C C . VAL B 1 314 ? -0.505 32 12.305 1 97.69 314 VAL B C 1
ATOM 6304 O O . VAL B 1 314 ? -1.696 32.312 12.406 1 97.69 314 VAL B O 1
ATOM 6307 N N . GLY B 1 315 ? -0.045 30.812 12.57 1 95.62 315 GLY B N 1
ATOM 6308 C CA . GLY B 1 315 ? -0.938 29.703 12.898 1 95.62 315 GLY B CA 1
ATOM 6309 C C . GLY B 1 315 ? -1.47 29.781 14.312 1 95.62 315 GLY B C 1
ATOM 6310 O O . GLY B 1 315 ? -2.361 29.016 14.688 1 95.62 315 GLY B O 1
ATOM 6311 N N . THR B 1 316 ? -0.986 30.703 15.133 1 95.06 316 THR B N 1
ATOM 6312 C CA . THR B 1 316 ? -1.478 30.812 16.5 1 95.06 316 THR B CA 1
ATOM 6313 C C . THR B 1 316 ? -2.943 31.234 16.516 1 95.06 316 THR B C 1
ATOM 6315 O O . THR B 1 316 ? -3.385 32 15.648 1 95.06 316 THR B O 1
ATOM 6318 N N . LYS B 1 317 ? -3.707 30.812 17.5 1 93.56 317 LYS B N 1
ATOM 6319 C CA . LYS B 1 317 ? -5.129 31.125 17.625 1 93.56 317 LYS B CA 1
ATOM 6320 C C . LYS B 1 317 ? -5.348 32.625 17.781 1 93.56 317 LYS B C 1
ATOM 6322 O O . LYS B 1 317 ? -6.336 33.188 17.281 1 93.56 317 LYS B O 1
ATOM 6327 N N . LYS B 1 318 ? -4.441 33.281 18.453 1 94.19 318 LYS B N 1
ATOM 6328 C CA . LYS B 1 318 ? -4.566 34.719 18.656 1 94.19 318 LYS B CA 1
ATOM 6329 C C . LYS B 1 318 ? -4.496 35.469 17.344 1 94.19 318 LYS B C 1
ATOM 6331 O O . LYS B 1 318 ? -5.289 36.375 17.094 1 94.19 318 LYS B O 1
ATOM 6336 N N . VAL B 1 319 ? -3.545 35.188 16.516 1 96 319 VAL B N 1
ATOM 6337 C CA . VAL B 1 319 ? -3.42 35.812 15.219 1 96 319 VAL B CA 1
ATOM 6338 C C . VAL B 1 319 ? -4.691 35.594 14.406 1 96 319 VAL B C 1
ATOM 6340 O O . VAL B 1 319 ? -5.203 36.531 13.773 1 96 319 VAL B O 1
ATOM 6343 N N . GLN B 1 320 ? -5.176 34.375 14.438 1 94.25 320 GLN B N 1
ATOM 6344 C CA . GLN B 1 320 ? -6.387 34.062 13.688 1 94.25 320 GLN B CA 1
ATOM 6345 C C . GLN B 1 320 ? -7.594 34.812 14.25 1 94.25 320 GLN B C 1
ATOM 6347 O O . GLN B 1 320 ? -8.453 35.281 13.5 1 94.25 320 GLN B O 1
ATOM 6352 N N . GLN B 1 321 ? -7.652 34.938 15.555 1 95 321 GLN B 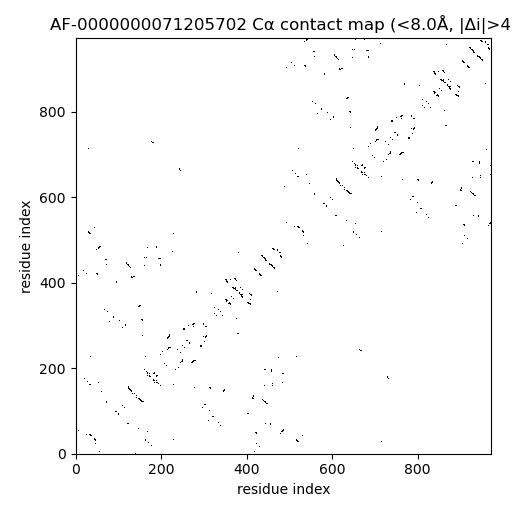N 1
ATOM 6353 C CA . GLN B 1 321 ? -8.703 35.75 16.188 1 95 321 GLN B CA 1
ATOM 6354 C C . GLN B 1 321 ? -8.648 37.188 15.742 1 95 321 GLN B C 1
ATOM 6356 O O . GLN B 1 321 ? -9.68 37.781 15.43 1 95 321 GLN B O 1
ATOM 6361 N N . VAL B 1 322 ? -7.457 37.781 15.68 1 95.94 322 VAL B N 1
ATOM 6362 C CA . VAL B 1 322 ? -7.297 39.188 15.273 1 95.94 322 VAL B CA 1
ATOM 6363 C C . VAL B 1 322 ? -7.688 39.344 13.805 1 95.94 322 VAL B C 1
ATOM 6365 O O . VAL B 1 322 ? -8.352 40.312 13.438 1 95.94 322 VAL B O 1
ATOM 6368 N N . LEU B 1 323 ? -7.32 38.375 12.984 1 96.44 323 LEU B N 1
ATOM 6369 C CA . LEU B 1 323 ? -7.633 38.406 11.562 1 96.44 323 LEU B CA 1
ATOM 6370 C C . LEU B 1 323 ? -9.141 38.438 11.344 1 96.44 323 LEU B C 1
ATOM 6372 O O . LEU B 1 323 ? -9.625 38.969 10.336 1 96.44 323 LEU B O 1
ATOM 6376 N N . ALA B 1 324 ? -9.875 37.812 12.25 1 94.06 324 ALA B N 1
ATOM 6377 C CA . ALA B 1 324 ? -11.328 37.688 12.109 1 94.06 324 ALA B CA 1
ATOM 6378 C C . ALA B 1 324 ? -12.039 38.969 12.508 1 94.06 324 ALA B C 1
ATOM 6380 O O . ALA B 1 324 ? -13.242 39.125 12.266 1 94.06 324 ALA B O 1
ATOM 6381 N N . GLU B 1 325 ? -11.328 39.906 13.086 1 93.19 325 GLU B N 1
ATOM 6382 C CA . GLU B 1 325 ? -11.93 41.188 13.453 1 93.19 325 GLU B CA 1
ATOM 6383 C C . GLU B 1 325 ? -12.297 42 12.219 1 93.19 325 GLU B C 1
ATOM 6385 O O . GLU B 1 325 ? -11.617 41.938 11.195 1 93.19 325 GLU B O 1
ATOM 6390 N N . PRO B 1 326 ? -13.367 42.781 12.375 1 91.31 326 PRO B N 1
ATOM 6391 C CA . PRO B 1 326 ? -13.797 43.594 11.234 1 91.31 326 PRO B CA 1
ATOM 6392 C C . PRO B 1 326 ? -12.711 44.562 10.75 1 91.31 326 PRO B C 1
ATOM 6394 O O . PRO B 1 326 ? -12.07 45.219 11.562 1 91.31 326 PRO B O 1
ATOM 6397 N N . GLY B 1 327 ? -12.477 44.531 9.477 1 93.25 327 GLY B N 1
ATOM 6398 C CA . GLY B 1 327 ? -11.586 45.5 8.852 1 93.25 327 GLY B CA 1
ATOM 6399 C C . GLY B 1 327 ? -10.141 45.031 8.812 1 93.25 327 GLY B C 1
ATOM 6400 O O . GLY B 1 327 ? -9.305 45.656 8.156 1 93.25 327 GLY B O 1
ATOM 6401 N N . VAL B 1 328 ? -9.766 44.031 9.469 1 96.31 328 VAL B N 1
ATOM 6402 C CA . VAL B 1 328 ? -8.367 43.625 9.594 1 96.31 328 VAL B CA 1
ATOM 6403 C C . VAL B 1 328 ? -7.941 42.844 8.344 1 96.31 328 VAL B C 1
ATOM 6405 O O . VAL B 1 328 ? -6.836 43.062 7.832 1 96.31 328 VAL B O 1
ATOM 6408 N N . LEU B 1 329 ? -8.781 42 7.773 1 97 329 LEU B N 1
ATOM 6409 C CA . LEU B 1 329 ? -8.461 41.156 6.617 1 97 329 LEU B CA 1
ATOM 6410 C C . LEU B 1 329 ? -8.078 42.031 5.418 1 97 329 LEU B C 1
ATOM 6412 O O . LEU B 1 329 ? -7.262 41.625 4.586 1 97 329 LEU B O 1
ATOM 6416 N N . GLU B 1 330 ? -8.648 43.219 5.395 1 97.12 330 GLU B N 1
ATOM 6417 C CA . GLU B 1 330 ? -8.453 44.125 4.27 1 97.12 330 GLU B CA 1
ATOM 6418 C C . GLU B 1 330 ? -7.012 44.594 4.195 1 97.12 330 GLU B C 1
ATOM 6420 O O . GLU B 1 330 ? -6.562 45.062 3.15 1 97.12 330 GLU B O 1
ATOM 6425 N N . ARG B 1 331 ? -6.328 44.5 5.273 1 97 331 ARG B N 1
ATOM 6426 C CA . ARG B 1 331 ? -4.906 44.812 5.301 1 97 331 ARG B CA 1
ATOM 6427 C C . ARG B 1 331 ? -4.105 43.906 4.398 1 97 331 ARG B C 1
ATOM 6429 O O . ARG B 1 331 ? -3.086 44.281 3.832 1 97 331 ARG B O 1
ATOM 6436 N N . PHE B 1 332 ? -4.582 42.719 4.16 1 97.81 332 PHE B N 1
ATOM 6437 C CA . PHE B 1 332 ? -3.793 41.688 3.508 1 97.81 332 PHE B CA 1
ATOM 6438 C C . PHE B 1 332 ? -4.434 41.25 2.191 1 97.81 332 PHE B C 1
ATOM 6440 O O . PHE B 1 332 ? -3.742 40.844 1.26 1 97.81 332 PHE B O 1
ATOM 6447 N N . ILE B 1 333 ? -5.727 41.281 2.156 1 97.44 333 ILE B N 1
ATOM 6448 C CA . ILE B 1 333 ? -6.465 40.812 0.987 1 97.44 333 ILE B CA 1
ATOM 6449 C C . ILE B 1 333 ? -7.203 41.969 0.344 1 97.44 333 ILE B C 1
ATOM 6451 O O . ILE B 1 333 ? -8.031 42.625 0.988 1 97.44 333 ILE B O 1
ATOM 6455 N N . THR B 1 334 ? -6.91 42.156 -0.965 1 95.38 334 THR B N 1
ATOM 6456 C CA . THR B 1 334 ? -7.535 43.281 -1.661 1 95.38 334 THR B CA 1
ATOM 6457 C C . THR B 1 334 ? -8.648 42.781 -2.582 1 95.38 334 THR B C 1
ATOM 6459 O O . THR B 1 334 ? -9.57 43.531 -2.908 1 95.38 334 THR B O 1
ATOM 6462 N N . ASP B 1 335 ? -8.539 41.562 -3.016 1 96.5 335 ASP B N 1
ATOM 6463 C CA . ASP B 1 335 ? -9.57 40.969 -3.867 1 96.5 335 ASP B CA 1
ATOM 6464 C C . ASP B 1 335 ? -10.875 40.781 -3.096 1 96.5 335 ASP B C 1
ATOM 6466 O O . ASP B 1 335 ? -10.922 40 -2.139 1 96.5 335 ASP B O 1
ATOM 6470 N N . GLU B 1 336 ? -11.914 41.375 -3.51 1 97 336 GLU B N 1
ATOM 6471 C CA . GLU B 1 336 ? -13.195 41.344 -2.811 1 97 336 GLU B CA 1
ATOM 6472 C C . GLU B 1 336 ? -13.781 39.938 -2.764 1 97 336 GLU B C 1
ATOM 6474 O O . GLU B 1 336 ? -14.414 39.562 -1.782 1 97 336 GLU B O 1
ATOM 6479 N N . GLY B 1 337 ? -13.633 39.312 -3.877 1 97.44 337 GLY B N 1
ATOM 6480 C CA . GLY B 1 337 ? -14.094 37.938 -3.891 1 97.44 337 GLY B CA 1
ATOM 6481 C C . GLY B 1 337 ? -13.414 37.062 -2.848 1 97.44 337 GLY B C 1
ATOM 6482 O O . GLY B 1 337 ? -14.078 36.281 -2.154 1 97.44 337 GLY B O 1
ATOM 6483 N N . ALA B 1 338 ? -12.148 37.188 -2.742 1 97.62 338 ALA B N 1
ATOM 6484 C CA . ALA B 1 338 ? -11.375 36.438 -1.758 1 97.62 338 ALA B CA 1
ATOM 6485 C C . ALA B 1 338 ? -11.773 36.812 -0.336 1 97.62 338 ALA B C 1
ATOM 6487 O O . ALA B 1 338 ? -11.883 35.969 0.54 1 97.62 338 ALA B O 1
ATOM 6488 N N . LEU B 1 339 ? -11.977 38.125 -0.108 1 97.56 339 LEU B N 1
ATOM 6489 C CA . LEU B 1 339 ? -12.406 38.594 1.201 1 97.56 339 LEU B CA 1
ATOM 6490 C C . LEU B 1 339 ? -13.711 37.938 1.619 1 97.56 339 LEU B C 1
ATOM 6492 O O . LEU B 1 339 ? -13.844 37.469 2.75 1 97.56 339 LEU B O 1
ATOM 6496 N N . LYS B 1 340 ? -14.578 37.938 0.7 1 97.31 340 LYS B N 1
ATOM 6497 C CA . LYS B 1 340 ? -15.891 37.375 0.976 1 97.31 340 LYS B CA 1
ATOM 6498 C C . LYS B 1 340 ? -15.789 35.875 1.249 1 97.31 340 LYS B C 1
ATOM 6500 O O . LYS B 1 340 ? -16.438 35.344 2.164 1 97.31 340 LYS B O 1
ATOM 6505 N N . ARG B 1 341 ? -15.016 35.188 0.472 1 97.94 341 ARG B N 1
ATOM 6506 C CA . ARG B 1 341 ? -14.852 33.75 0.64 1 97.94 341 ARG B CA 1
ATOM 6507 C C . ARG B 1 341 ? -14.25 33.406 2.002 1 97.94 341 ARG B C 1
ATOM 6509 O O . ARG B 1 341 ? -14.719 32.5 2.697 1 97.94 341 ARG B O 1
ATOM 6516 N N . ILE B 1 342 ? -13.227 34.125 2.383 1 98.19 342 ILE B N 1
ATOM 6517 C CA . ILE B 1 342 ? -12.562 33.906 3.658 1 98.19 342 ILE B CA 1
ATOM 6518 C C . ILE B 1 342 ? -13.523 34.188 4.805 1 98.19 342 ILE B C 1
ATOM 6520 O O . ILE B 1 342 ? -13.703 33.375 5.703 1 98.19 342 ILE B O 1
ATOM 6524 N N . ARG B 1 343 ? -14.219 35.312 4.758 1 97 343 ARG B N 1
ATOM 6525 C CA . ARG B 1 343 ? -15.086 35.781 5.848 1 97 343 ARG B CA 1
ATOM 6526 C C . ARG B 1 343 ? -16.281 34.844 6.02 1 97 343 ARG B C 1
ATOM 6528 O O . ARG B 1 343 ? -16.766 34.656 7.133 1 97 343 ARG B O 1
ATOM 6535 N N . SER B 1 344 ? -16.656 34.312 4.934 1 96.19 344 SER B N 1
ATOM 6536 C CA . SER B 1 344 ? -17.828 33.438 4.98 1 96.19 344 SER B CA 1
ATOM 6537 C C . SER B 1 344 ? -17.547 32.188 5.816 1 96.19 344 SER B C 1
ATOM 6539 O O . SER B 1 344 ? -18.469 31.5 6.238 1 96.19 344 SER B O 1
ATOM 6541 N N . THR B 1 345 ? -16.312 31.859 6.094 1 97.06 345 THR B N 1
ATOM 6542 C CA . THR B 1 345 ? -15.969 30.656 6.836 1 97.06 345 THR B CA 1
ATOM 6543 C C . THR B 1 345 ? -15.711 30.969 8.305 1 97.06 345 THR B C 1
ATOM 6545 O O . THR B 1 345 ? -15.516 30.078 9.117 1 97.06 345 THR B O 1
ATOM 6548 N N . PHE B 1 346 ? -15.625 32.219 8.672 1 95.62 346 PHE B N 1
ATOM 6549 C CA . PHE B 1 346 ? -15.273 32.625 10.031 1 95.62 346 PHE B CA 1
ATOM 6550 C C . PHE B 1 346 ? -16.391 32.281 11.008 1 95.62 346 PHE B C 1
ATOM 6552 O O . PHE B 1 346 ? -17.562 32.344 10.664 1 95.62 346 PHE B O 1
ATOM 6559 N N . THR B 1 347 ? -15.977 31.844 12.102 1 92.81 347 THR B N 1
ATOM 6560 C CA . THR B 1 347 ? -16.859 31.781 13.266 1 92.81 347 THR B CA 1
ATOM 6561 C C . THR B 1 347 ? -16.672 33.031 14.133 1 92.81 347 THR B C 1
ATOM 6563 O O . THR B 1 347 ? -15.852 33.906 13.82 1 92.81 347 THR B O 1
ATOM 6566 N N . GLY B 1 348 ? -17.516 33.125 15.062 1 91.44 348 GLY B N 1
ATOM 6567 C CA . GLY B 1 348 ? -17.234 34.188 16.031 1 91.44 348 GLY B CA 1
ATOM 6568 C C . GLY B 1 348 ? -15.984 33.938 16.859 1 91.44 348 GLY B C 1
ATOM 6569 O O . GLY B 1 348 ? -15.867 32.875 17.5 1 91.44 348 GLY B O 1
ATOM 6570 N N . LEU B 1 349 ? -15.023 34.75 16.75 1 93.56 349 LEU B N 1
ATOM 6571 C CA . LEU B 1 349 ? -13.805 34.719 17.547 1 93.56 349 LEU B CA 1
ATOM 6572 C C . LEU B 1 349 ? -13.656 36 18.359 1 93.56 349 LEU B C 1
ATOM 6574 O O . LEU B 1 349 ? -13.805 37.094 17.828 1 93.56 349 LEU B O 1
ATOM 6578 N N . TYR B 1 350 ? -13.398 35.781 19.625 1 93.44 350 TYR B N 1
ATOM 6579 C CA . TYR B 1 350 ? -13.414 36.938 20.531 1 93.44 350 TYR B CA 1
ATOM 6580 C C . TYR B 1 350 ? -12.148 37 21.375 1 93.44 350 TYR B C 1
ATOM 6582 O O . TYR B 1 350 ? -11.641 35.969 21.812 1 93.44 350 TYR B O 1
ATOM 6590 N N . THR B 1 351 ? -11.711 38.219 21.516 1 92.81 351 THR B N 1
ATOM 6591 C CA . THR B 1 351 ? -10.516 38.438 22.344 1 92.81 351 THR B CA 1
ATOM 6592 C C . THR B 1 351 ? -10.867 38.375 23.828 1 92.81 351 THR B C 1
ATOM 6594 O O . THR B 1 351 ? -11.992 38.688 24.219 1 92.81 351 THR B O 1
ATOM 6597 N N . LEU B 1 352 ? -9.953 37.938 24.594 1 92.12 352 LEU B N 1
ATOM 6598 C CA . LEU B 1 352 ? -10.086 37.969 26.047 1 92.12 352 LEU B CA 1
ATOM 6599 C C . LEU B 1 352 ? -9.031 38.906 26.656 1 92.12 352 LEU B C 1
ATOM 6601 O O . LEU B 1 352 ? -8.844 38.906 27.875 1 92.12 352 LEU B O 1
ATOM 6605 N N . ASP B 1 353 ? -8.406 39.594 25.797 1 89.12 353 ASP B N 1
ATOM 6606 C CA . ASP B 1 353 ? -7.363 40.5 26.25 1 89.12 353 ASP B CA 1
ATOM 6607 C C . ASP B 1 353 ? -7.938 41.594 27.172 1 89.12 353 ASP B C 1
ATOM 6609 O O . ASP B 1 353 ? -9.148 41.812 27.188 1 89.12 353 ASP B O 1
ATOM 6613 N N . GLU B 1 354 ? -6.988 42.219 27.844 1 87.75 354 GLU B N 1
ATOM 6614 C CA . GLU B 1 354 ? -7.395 43.344 28.688 1 87.75 354 GLU B CA 1
ATOM 6615 C C . GLU B 1 354 ? -8.008 44.469 27.875 1 87.75 354 GLU B C 1
ATOM 6617 O O . GLU B 1 354 ? -7.551 44.75 26.766 1 87.75 354 GLU B O 1
ATOM 6622 N N . GLY B 1 355 ? -9.094 45.094 28.453 1 88.5 355 GLY B N 1
ATOM 6623 C CA . GLY B 1 355 ? -9.781 46.156 27.766 1 88.5 355 GLY B CA 1
ATOM 6624 C C . GLY B 1 355 ? -11.281 45.969 27.672 1 88.5 355 GLY B C 1
ATOM 6625 O O . GLY B 1 355 ? -11.789 44.906 28.062 1 88.5 355 GLY B O 1
ATOM 6626 N N . PRO B 1 356 ? -11.922 46.938 27.156 1 91.88 356 PRO B N 1
ATOM 6627 C CA . PRO B 1 356 ? -13.383 46.875 27.109 1 91.88 356 PRO B CA 1
ATOM 6628 C C . PRO B 1 356 ? -13.891 45.688 26.312 1 91.88 356 PRO B C 1
ATOM 6630 O O . PRO B 1 356 ? -14.859 45.031 26.703 1 91.88 356 PRO B O 1
ATOM 6633 N N . GLU B 1 357 ? -13.266 45.469 25.219 1 91.44 357 GLU B N 1
ATOM 6634 C CA . GLU B 1 357 ? -13.695 44.375 24.375 1 91.44 357 GLU B CA 1
ATOM 6635 C C . GLU B 1 357 ? -13.508 43.031 25.094 1 91.44 357 GLU B C 1
ATOM 6637 O O . GLU B 1 357 ? -14.367 42.156 25.031 1 91.44 357 GLU B O 1
ATOM 6642 N N . GLY B 1 358 ? -12.406 42.844 25.734 1 92.19 358 GLY B N 1
ATOM 6643 C CA . GLY B 1 358 ? -12.148 41.625 26.5 1 92.19 358 GLY B CA 1
ATOM 6644 C C . GLY B 1 358 ? -13.117 41.438 27.641 1 92.19 358 GLY B C 1
ATOM 6645 O O . GLY B 1 358 ? -13.555 40.312 27.906 1 92.19 358 GLY B O 1
ATOM 6646 N N . GLU B 1 359 ? -13.414 42.5 28.297 1 92.75 359 GLU B N 1
ATOM 6647 C CA . GLU B 1 359 ? -14.359 42.438 29.406 1 92.75 359 GLU B CA 1
ATOM 6648 C C . GLU B 1 359 ? -15.75 42 28.922 1 92.75 359 GLU B C 1
ATOM 6650 O O . GLU B 1 359 ? -16.438 41.25 29.578 1 92.75 359 GLU B O 1
ATOM 6655 N N . GLN B 1 360 ? -16.078 42.594 27.859 1 94.31 360 GLN B N 1
ATOM 6656 C CA . GLN B 1 360 ? -17.359 42.219 27.266 1 94.31 360 GLN B CA 1
ATOM 6657 C C . GLN B 1 360 ? -17.375 40.75 26.906 1 94.31 360 GLN B C 1
ATOM 6659 O O . GLN B 1 360 ? -18.391 40.062 27.094 1 94.31 360 GLN B O 1
ATOM 6664 N N . THR B 1 361 ? -16.297 40.281 26.312 1 95.06 361 THR B N 1
ATOM 6665 C CA . THR B 1 361 ? -16.172 38.875 25.938 1 95.06 361 THR B CA 1
ATOM 6666 C C . THR B 1 361 ? -16.297 37.969 27.156 1 95.06 361 THR B C 1
ATOM 6668 O O . THR B 1 361 ? -16.969 36.938 27.109 1 95.06 361 THR B O 1
ATOM 6671 N N . VAL B 1 362 ? -15.664 38.344 28.25 1 94.75 362 VAL B N 1
ATOM 6672 C CA . VAL B 1 362 ? -15.734 37.594 29.484 1 94.75 362 VAL B CA 1
ATOM 6673 C C . VAL B 1 362 ? -17.188 37.5 29.969 1 94.75 362 VAL B C 1
ATOM 6675 O O . VAL B 1 362 ? -17.656 36.438 30.359 1 94.75 362 VAL B O 1
ATOM 6678 N N . LYS B 1 363 ? -17.828 38.625 29.922 1 94.81 363 LYS B N 1
ATOM 6679 C CA . LYS B 1 363 ? -19.234 38.656 30.344 1 94.81 363 LYS B CA 1
ATOM 6680 C C . LYS B 1 363 ? -20.078 37.719 29.469 1 94.81 363 LYS B C 1
ATOM 6682 O O . LYS B 1 363 ? -20.938 37 29.984 1 94.81 363 LYS B O 1
ATOM 6687 N N . MET B 1 364 ? -19.844 37.812 28.234 1 95.06 364 MET B N 1
ATOM 6688 C CA . MET B 1 364 ? -20.578 36.969 27.297 1 95.06 364 MET B CA 1
ATOM 6689 C C . MET B 1 364 ? -20.359 35.469 27.609 1 95.06 364 MET B C 1
ATOM 6691 O O . MET B 1 364 ? -21.312 34.688 27.609 1 95.06 364 MET B O 1
ATOM 6695 N N . ALA B 1 365 ? -19.141 35.094 27.859 1 95.25 365 ALA B N 1
ATOM 6696 C CA . ALA B 1 365 ? -18.766 33.719 28.125 1 95.25 365 ALA B CA 1
ATOM 6697 C C . ALA B 1 365 ? -19.375 33.219 29.438 1 95.25 365 ALA B C 1
ATOM 6699 O O . ALA B 1 365 ? -19.797 32.062 29.547 1 95.25 365 ALA B O 1
ATOM 6700 N N . LEU B 1 366 ? -19.422 34.125 30.406 1 94.88 366 LEU B N 1
ATOM 6701 C CA . LEU B 1 366 ? -19.938 33.75 31.719 1 94.88 366 LEU B CA 1
ATOM 6702 C C . LEU B 1 366 ? -21.469 33.625 31.688 1 94.88 366 LEU B C 1
ATOM 6704 O O . LEU B 1 366 ? -22.047 32.812 32.406 1 94.88 366 LEU B O 1
ATOM 6708 N N . GLN B 1 367 ? -22.062 34.375 30.906 1 95.5 367 GLN B N 1
ATOM 6709 C CA . GLN B 1 367 ? -23.516 34.406 30.812 1 95.5 367 GLN B CA 1
ATOM 6710 C C . GLN B 1 367 ? -24.047 33.125 30.141 1 95.5 367 GLN B C 1
ATOM 6712 O O . GLN B 1 367 ? -25.062 32.562 30.562 1 95.5 367 GLN B O 1
ATOM 6717 N N . ASP B 1 368 ? -23.406 32.75 29.078 1 95.06 368 ASP B N 1
ATOM 6718 C CA . ASP B 1 368 ? -23.844 31.578 28.328 1 95.06 368 ASP B CA 1
ATOM 6719 C C . ASP B 1 368 ? -22.656 30.734 27.875 1 95.06 368 ASP B C 1
ATOM 6721 O O . ASP B 1 368 ? -22.438 30.578 26.672 1 95.06 368 ASP B O 1
ATOM 6725 N N . PRO B 1 369 ? -22.031 30.094 28.766 1 94.38 369 PRO B N 1
ATOM 6726 C CA . PRO B 1 369 ? -20.812 29.359 28.438 1 94.38 369 PRO B CA 1
ATOM 6727 C C . PRO B 1 369 ? -21.047 28.25 27.422 1 94.38 369 PRO B C 1
ATOM 6729 O O . PRO B 1 369 ? -20.125 27.859 26.703 1 94.38 369 PRO B O 1
ATOM 6732 N N . GLU B 1 370 ? -22.266 27.719 27.281 1 91.62 370 GLU B N 1
ATOM 6733 C CA . GLU B 1 370 ? -22.562 26.609 26.391 1 91.62 370 GLU B CA 1
ATOM 6734 C C . GLU B 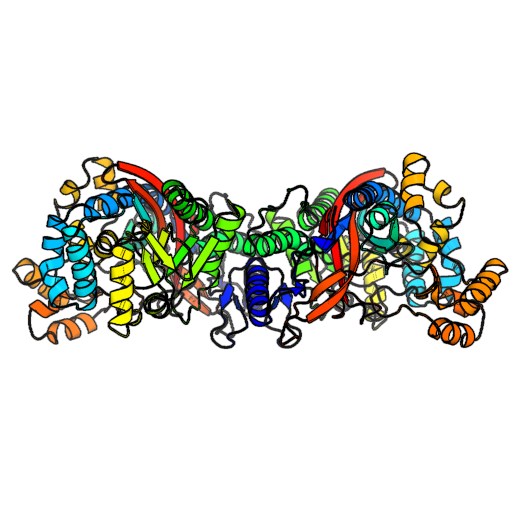1 370 ? -22.453 27.031 24.922 1 91.62 370 GLU B C 1
ATOM 6736 O O . GLU B 1 370 ? -22.359 26.188 24.031 1 91.62 370 GLU B O 1
ATOM 6741 N N . LYS B 1 371 ? -22.438 28.297 24.688 1 93.12 371 LYS B N 1
ATOM 6742 C CA . LYS B 1 371 ? -22.422 28.812 23.328 1 93.12 371 LYS B CA 1
ATOM 6743 C C . LYS B 1 371 ? -21 28.984 22.812 1 93.12 371 LYS B C 1
ATOM 6745 O O . LYS B 1 371 ? -20.797 29.312 21.656 1 93.12 371 LYS B O 1
ATOM 6750 N N . PHE B 1 372 ? -20.078 28.641 23.734 1 94.06 372 PHE B N 1
ATOM 6751 C CA . PHE B 1 372 ? -18.719 29.016 23.375 1 94.06 372 PHE B CA 1
ATOM 6752 C C . PHE B 1 372 ? -17.75 27.875 23.672 1 94.06 372 PHE B C 1
ATOM 6754 O O . PHE B 1 372 ? -18.125 26.875 24.266 1 94.06 372 PHE B O 1
ATOM 6761 N N . VAL B 1 373 ? -16.578 28 23.109 1 92.88 373 VAL B N 1
ATOM 6762 C CA . VAL B 1 373 ? -15.422 27.172 23.406 1 92.88 373 VAL B CA 1
ATOM 6763 C C . VAL B 1 373 ? -14.227 28.047 23.75 1 92.88 373 VAL B C 1
ATOM 6765 O O . VAL B 1 373 ? -13.93 29.016 23.047 1 92.88 373 VAL B O 1
ATOM 6768 N N . LEU B 1 374 ? -13.664 27.781 24.891 1 93.19 374 LEU B N 1
ATOM 6769 C CA . LEU B 1 374 ? -12.43 28.453 25.297 1 93.19 374 LEU B CA 1
ATOM 6770 C C . LEU B 1 374 ? -11.211 27.672 24.812 1 93.19 374 LEU B C 1
ATOM 6772 O O . LEU B 1 374 ? -11.031 26.516 25.188 1 93.19 374 LEU B O 1
ATOM 6776 N N . LYS B 1 375 ? -10.375 28.297 23.953 1 90.69 375 LYS B N 1
ATOM 6777 C CA . LYS B 1 375 ? -9.266 27.594 23.312 1 90.69 375 LYS B CA 1
ATOM 6778 C C . LYS B 1 375 ? -7.926 28.188 23.734 1 90.69 375 LYS B C 1
ATOM 6780 O O . LYS B 1 375 ? -7.688 29.375 23.562 1 90.69 375 LYS B O 1
ATOM 6785 N N . PRO B 1 376 ? -7.051 27.391 24.234 1 86.75 376 PRO B N 1
ATOM 6786 C CA . PRO B 1 376 ? -5.691 27.875 24.5 1 86.75 376 PRO B CA 1
ATOM 6787 C C . PRO B 1 376 ? -4.844 27.969 23.234 1 86.75 376 PRO B C 1
ATOM 6789 O O . PRO B 1 376 ? -5.242 27.469 22.188 1 86.75 376 PRO B O 1
ATOM 6792 N N . GLN B 1 377 ? -3.738 28.625 23.297 1 78.5 377 GLN B N 1
ATOM 6793 C CA . GLN B 1 377 ? -2.871 28.828 22.141 1 78.5 377 GLN B CA 1
ATOM 6794 C C . GLN B 1 377 ? -2.223 27.516 21.703 1 78.5 377 GLN B C 1
ATOM 6796 O O . GLN B 1 377 ? -1.826 27.375 20.547 1 78.5 377 GLN B O 1
ATOM 6801 N N . ARG B 1 378 ? -2.17 26.594 22.531 1 68.31 378 ARG B N 1
ATOM 6802 C CA . ARG B 1 378 ? -1.479 25.328 22.266 1 68.31 378 ARG B CA 1
ATOM 6803 C C . ARG B 1 378 ? -2.191 24.547 21.172 1 68.31 378 ARG B C 1
ATOM 6805 O O . ARG B 1 378 ? -3.414 24.625 21.047 1 68.31 378 ARG B O 1
ATOM 6812 N N . GLU B 1 379 ? -1.267 24.078 20.281 1 62.69 379 GLU B N 1
ATOM 6813 C CA . GLU B 1 379 ? -1.8 23.156 19.266 1 62.69 379 GLU B CA 1
ATOM 6814 C C . GLU B 1 379 ? -2.012 21.766 19.859 1 62.69 379 GLU B C 1
ATOM 6816 O O . GLU B 1 379 ? -1.538 21.469 20.953 1 62.69 379 GLU B O 1
ATOM 6821 N N . GLY B 1 380 ? -2.797 20.969 19.328 1 58.38 380 GLY B N 1
ATOM 6822 C CA . GLY B 1 380 ? -3.053 19.594 19.75 1 58.38 380 GLY B CA 1
ATOM 6823 C C . GLY B 1 380 ? -4.426 19.406 20.359 1 58.38 380 GLY B C 1
ATOM 6824 O O . GLY B 1 380 ? -5.074 20.391 20.75 1 58.38 380 GLY B O 1
ATOM 6825 N N . GLY B 1 381 ? -4.98 18.281 20.203 1 61.12 381 GLY B N 1
ATOM 6826 C CA . GLY B 1 381 ? -6.312 17.938 20.688 1 61.12 381 GLY B CA 1
ATOM 6827 C C . GLY B 1 381 ? -6.375 17.75 22.188 1 61.12 381 GLY B C 1
ATOM 6828 O O . GLY B 1 381 ? -5.352 17.5 22.828 1 61.12 381 GLY B O 1
ATOM 6829 N N . GLY B 1 382 ? -7.406 18.172 22.766 1 63.47 382 GLY B N 1
ATOM 6830 C CA . GLY B 1 382 ? -7.715 17.828 24.141 1 63.47 382 GLY B CA 1
ATOM 6831 C C . GLY B 1 382 ? -7.578 18.984 25.109 1 63.47 382 GLY B C 1
ATOM 6832 O O . GLY B 1 382 ? -7.727 18.828 26.312 1 63.47 382 GLY B O 1
ATOM 6833 N N . ASN B 1 383 ? -7.309 20.203 24.562 1 73.88 383 ASN B N 1
ATOM 6834 C CA . ASN B 1 383 ? -7.059 21.328 25.453 1 73.88 383 ASN B CA 1
ATOM 6835 C C . ASN B 1 383 ? -8.234 22.297 25.469 1 73.88 383 ASN B C 1
ATOM 6837 O O . ASN B 1 383 ? -8.25 23.25 26.25 1 73.88 383 ASN B O 1
ATOM 6841 N N . ASN B 1 384 ? -9.18 22.078 24.625 1 85.44 384 ASN B N 1
ATOM 6842 C CA . ASN B 1 384 ? -10.32 22.984 24.547 1 85.44 384 ASN B CA 1
ATOM 6843 C C . ASN B 1 384 ? -11.219 22.844 25.781 1 85.44 384 ASN B C 1
ATOM 6845 O O . ASN B 1 384 ? -11.352 21.766 26.344 1 85.44 384 ASN B O 1
ATOM 6849 N N . ILE B 1 385 ? -11.797 23.922 26.234 1 88.75 385 ILE B N 1
ATOM 6850 C CA . ILE B 1 385 ? -12.641 23.969 27.422 1 88.75 385 ILE B CA 1
ATOM 6851 C C . ILE B 1 385 ? -14.07 24.328 27.031 1 88.75 385 ILE B C 1
ATOM 6853 O O . ILE B 1 385 ? -14.289 25.234 26.219 1 88.75 385 ILE B O 1
ATOM 6857 N N . PHE B 1 386 ? -14.969 23.578 27.641 1 89 386 PHE B N 1
ATOM 6858 C CA . PHE B 1 386 ? -16.359 23.75 27.25 1 89 386 PHE B CA 1
ATOM 6859 C C . PHE B 1 386 ? -17.25 23.969 28.469 1 89 386 PHE B C 1
ATOM 6861 O O . PHE B 1 386 ? -16.844 23.656 29.594 1 89 386 PHE B O 1
ATOM 6868 N N . GLY B 1 387 ? -18.438 24.609 28.266 1 90.44 387 GLY B N 1
ATOM 6869 C CA . GLY B 1 387 ? -19.5 24.688 29.266 1 90.44 387 GLY B CA 1
ATOM 6870 C C . GLY B 1 387 ? -19.062 25.391 30.531 1 90.44 387 GLY B C 1
ATOM 6871 O O . GLY B 1 387 ? -18.375 26.422 30.484 1 90.44 387 GLY B O 1
ATOM 6872 N N . ASP B 1 388 ? -19.453 24.75 31.578 1 91.38 388 ASP B N 1
ATOM 6873 C CA . ASP B 1 388 ? -19.234 25.359 32.875 1 91.38 388 ASP B CA 1
ATOM 6874 C C . ASP B 1 388 ? -17.75 25.438 33.219 1 91.38 388 ASP B C 1
ATOM 6876 O O . ASP B 1 388 ? -17.328 26.281 34 1 91.38 388 ASP B O 1
ATOM 6880 N N . ASP B 1 389 ? -17.078 24.625 32.594 1 92.31 389 ASP B N 1
ATOM 6881 C CA . ASP B 1 389 ? -15.641 24.656 32.812 1 92.31 389 ASP B CA 1
ATOM 6882 C C . ASP B 1 389 ? -15.039 25.984 32.344 1 92.31 389 ASP B C 1
ATOM 6884 O O . ASP B 1 389 ? -13.977 26.391 32.812 1 92.31 389 ASP B O 1
ATOM 6888 N N . ILE B 1 390 ? -15.719 26.609 31.406 1 94.12 390 ILE B N 1
ATOM 6889 C CA . ILE B 1 390 ? -15.273 27.938 30.953 1 94.12 390 ILE B CA 1
ATOM 6890 C C . ILE B 1 390 ? -15.352 28.922 32.094 1 94.12 390 ILE B C 1
ATOM 6892 O O . ILE B 1 390 ? -14.406 29.672 32.344 1 94.12 390 ILE B O 1
ATOM 6896 N N . LYS B 1 391 ? -16.422 28.859 32.812 1 93.75 391 LYS B N 1
ATOM 6897 C CA . LYS B 1 391 ? -16.609 29.766 33.938 1 93.75 391 LYS B CA 1
ATOM 6898 C C . LYS B 1 391 ? -15.531 29.531 35 1 93.75 391 LYS B C 1
ATOM 6900 O O . LYS B 1 391 ? -14.93 30.484 35.5 1 93.75 391 LYS B O 1
ATOM 6905 N N . THR B 1 392 ? -15.383 28.297 35.219 1 94.62 392 THR B N 1
ATOM 6906 C CA . THR B 1 392 ? -14.398 27.922 36.25 1 94.62 392 THR B CA 1
ATOM 6907 C C . THR B 1 392 ? -13.016 28.438 35.875 1 94.62 392 THR B C 1
ATOM 6909 O O . THR B 1 392 ? -12.305 29.016 36.688 1 94.62 392 THR B O 1
ATOM 6912 N N . THR B 1 393 ? -12.68 28.25 34.625 1 93.19 393 THR B N 1
ATOM 6913 C CA . THR B 1 393 ? -11.352 28.609 34.156 1 93.19 393 THR B CA 1
ATOM 6914 C C . THR B 1 393 ? -11.164 30.125 34.156 1 93.19 393 THR B C 1
ATOM 6916 O O . THR B 1 393 ? -10.133 30.625 34.625 1 93.19 393 THR B O 1
ATOM 6919 N N . LEU B 1 394 ? -12.141 30.859 33.75 1 92.94 394 LEU B N 1
ATOM 6920 C CA . LEU B 1 394 ? -12.055 32.312 33.688 1 92.94 394 LEU B CA 1
ATOM 6921 C C . LEU B 1 394 ? -12.023 32.906 35.062 1 92.94 394 LEU B C 1
ATOM 6923 O O . LEU B 1 394 ? -11.297 33.875 35.312 1 92.94 394 LEU B O 1
ATOM 6927 N N . ASN B 1 395 ? -12.727 32.312 35.938 1 90.94 395 ASN B N 1
ATOM 6928 C CA . ASN B 1 395 ? -12.805 32.844 37.312 1 90.94 395 ASN B CA 1
ATOM 6929 C C . ASN B 1 395 ? -11.531 32.531 38.094 1 90.94 395 ASN B C 1
ATOM 6931 O O . ASN B 1 395 ? -11.227 33.188 39.094 1 90.94 395 ASN B O 1
ATOM 6935 N N . GLN B 1 396 ? -10.883 31.516 37.688 1 90.81 396 GLN B N 1
ATOM 6936 C CA . GLN B 1 396 ? -9.656 31.125 38.375 1 90.81 396 GLN B CA 1
ATOM 6937 C C . GLN B 1 396 ? -8.477 31.984 37.938 1 90.81 396 GLN B C 1
ATOM 6939 O O . GLN B 1 396 ? -7.434 32 38.594 1 90.81 396 GLN B O 1
ATOM 6944 N N . MET B 1 397 ? -8.695 32.719 36.938 1 87.12 397 MET B N 1
ATOM 6945 C CA . MET B 1 397 ? -7.582 33.531 36.438 1 87.12 397 MET B CA 1
ATOM 6946 C C . MET B 1 397 ? -7.328 34.719 37.375 1 87.12 397 MET B C 1
ATOM 6948 O O . MET B 1 397 ? -8.258 35.438 37.75 1 87.12 397 MET B O 1
ATOM 6952 N N . LYS B 1 398 ? -6.113 34.906 37.781 1 81.06 398 LYS B N 1
ATOM 6953 C CA . LYS B 1 398 ? -5.715 35.906 38.781 1 81.06 398 LYS B CA 1
ATOM 6954 C C . LYS B 1 398 ? -5.812 37.312 38.25 1 81.06 398 LYS B C 1
ATOM 6956 O O . LYS B 1 398 ? -6.195 38.25 38.969 1 81.06 398 LYS B O 1
ATOM 6961 N N . THR B 1 399 ? -5.246 37.438 37.062 1 84.38 399 THR B N 1
ATOM 6962 C CA . THR B 1 399 ? -5.223 38.75 36.438 1 84.38 399 THR B CA 1
ATOM 6963 C C . THR B 1 399 ? -5.805 38.719 35.031 1 84.38 399 THR B C 1
ATOM 6965 O O . THR B 1 399 ? -5.789 37.656 34.375 1 84.38 399 THR B O 1
ATOM 6968 N N . PRO B 1 400 ? -6.266 39.812 34.594 1 83.75 400 PRO B N 1
ATOM 6969 C CA . PRO B 1 400 ? -6.789 39.875 33.219 1 83.75 400 PRO B CA 1
ATOM 6970 C C . PRO B 1 400 ? -5.734 39.5 32.188 1 83.75 400 PRO B C 1
ATOM 6972 O O . PRO B 1 400 ? -6.078 39.031 31.078 1 83.75 400 PRO B O 1
ATOM 6975 N N . VAL B 1 401 ? -4.547 39.656 32.531 1 83.44 401 VAL B N 1
ATOM 6976 C CA . VAL B 1 401 ? -3.463 39.375 31.594 1 83.44 401 VAL B CA 1
ATOM 6977 C C . VAL B 1 401 ? -3.408 37.875 31.297 1 83.44 401 VAL B C 1
ATOM 6979 O O . VAL B 1 401 ? -3.057 37.469 30.188 1 83.44 401 VAL B O 1
ATOM 6982 N N . ASP B 1 402 ? -3.854 37.094 32.25 1 86.75 402 ASP B N 1
ATOM 6983 C CA . ASP B 1 402 ? -3.83 35.625 32.125 1 86.75 402 ASP B CA 1
ATOM 6984 C C . ASP B 1 402 ? -4.816 35.156 31.047 1 86.75 402 ASP B C 1
ATOM 6986 O O . ASP B 1 402 ? -4.641 34.094 30.453 1 86.75 402 ASP B O 1
ATOM 6990 N N . ARG B 1 403 ? -5.781 36.031 30.828 1 89.81 403 ARG B N 1
ATOM 6991 C CA . ARG B 1 403 ? -6.816 35.688 29.859 1 89.81 403 ARG B CA 1
ATOM 6992 C C . ARG B 1 403 ? -6.254 35.656 28.453 1 89.81 403 ARG B C 1
ATOM 6994 O O . ARG B 1 403 ? -6.809 34.969 27.578 1 89.81 403 ARG B O 1
ATOM 7001 N N . SER B 1 404 ? -5.137 36.281 28.266 1 87.62 404 SER B N 1
ATOM 7002 C CA . SER B 1 404 ? -4.566 36.438 26.938 1 87.62 404 SER B CA 1
ATOM 7003 C C . SER B 1 404 ? -4 35.094 26.438 1 87.62 404 SER B C 1
ATOM 7005 O O . SER B 1 404 ? -3.654 34.969 25.25 1 87.62 404 SER B O 1
ATOM 7007 N N . GLN B 1 405 ? -4.004 34.094 27.297 1 88 405 GLN B N 1
ATOM 7008 C CA . GLN B 1 405 ? -3.568 32.781 26.906 1 88 405 GLN B CA 1
ATOM 7009 C C . GLN B 1 405 ? -4.66 32.031 26.125 1 88 405 GLN B C 1
ATOM 7011 O O . GLN B 1 405 ? -4.395 31.031 25.469 1 88 405 GLN B O 1
ATOM 7016 N N . PHE B 1 406 ? -5.824 32.656 26.203 1 90.5 406 PHE B N 1
ATOM 7017 C CA . PHE B 1 406 ? -6.969 32 25.578 1 90.5 406 PHE B CA 1
ATOM 7018 C C . PHE B 1 406 ? -7.637 32.938 24.578 1 90.5 406 PHE B C 1
ATOM 7020 O O . PHE B 1 406 ? -7.395 34.156 24.594 1 90.5 406 PHE B O 1
ATOM 7027 N N . ILE B 1 407 ? -8.367 32.312 23.656 1 92 407 ILE B N 1
ATOM 7028 C CA . ILE B 1 407 ? -9.383 33 22.875 1 92 407 ILE B CA 1
ATOM 7029 C C . ILE B 1 407 ? -10.742 32.344 23.078 1 92 407 ILE B C 1
ATOM 7031 O O . ILE B 1 407 ? -10.82 31.203 23.578 1 92 407 ILE B O 1
ATOM 7035 N N . LEU B 1 408 ? -11.734 33.094 22.875 1 94.44 408 LEU B N 1
ATOM 7036 C CA . LEU B 1 408 ? -13.086 32.562 22.938 1 94.44 408 LEU B CA 1
ATOM 7037 C C . LEU B 1 408 ? -13.672 32.406 21.531 1 94.44 408 LEU B C 1
ATOM 7039 O O . LEU B 1 408 ? -13.508 33.281 20.688 1 94.44 408 LEU B O 1
ATOM 7043 N N . MET B 1 409 ? -14.258 31.281 21.234 1 94.62 409 MET B N 1
ATOM 7044 C CA . MET B 1 409 ? -14.844 31 19.922 1 94.62 409 MET B CA 1
ATOM 7045 C C . MET B 1 409 ? -16.297 30.547 20.062 1 94.62 409 MET B C 1
ATOM 7047 O O . MET B 1 409 ? -16.625 29.812 21 1 94.62 409 MET B O 1
ATOM 7051 N N . ASP B 1 410 ? -17.156 31.031 19.141 1 94.12 410 ASP B N 1
ATOM 7052 C CA . ASP B 1 410 ? -18.5 30.469 19.094 1 94.12 410 ASP B CA 1
ATOM 7053 C C . ASP B 1 410 ? -18.438 28.953 18.938 1 94.12 410 ASP B C 1
ATOM 7055 O O . ASP B 1 410 ? -17.641 28.422 18.156 1 94.12 410 ASP B O 1
ATOM 7059 N N . ARG B 1 411 ? -19.266 28.312 19.703 1 92.19 411 ARG B N 1
ATOM 7060 C CA . ARG B 1 411 ? -19.359 26.859 19.547 1 92.19 411 ARG B CA 1
ATOM 7061 C C . ARG B 1 411 ? -20.016 26.5 18.219 1 92.19 411 ARG B C 1
ATOM 7063 O O . ARG B 1 411 ? -21.062 27.047 17.859 1 92.19 411 ARG B O 1
ATOM 7070 N N . ILE B 1 412 ? -19.344 25.656 17.438 1 91.69 412 ILE B N 1
ATOM 7071 C CA . ILE B 1 412 ? -19.906 25.172 16.188 1 91.69 412 ILE B CA 1
ATOM 7072 C C . ILE B 1 412 ? -20.828 23.984 16.469 1 91.69 412 ILE B C 1
ATOM 7074 O O . ILE B 1 412 ? -20.438 23.047 17.188 1 91.69 412 ILE B O 1
ATOM 7078 N N . ARG B 1 413 ? -22.047 24.062 16.031 1 89.88 413 ARG B N 1
ATOM 7079 C CA . ARG B 1 413 ? -23.016 23 16.234 1 89.88 413 ARG B CA 1
ATOM 7080 C C . ARG B 1 413 ? -23.109 22.094 15 1 89.88 413 ARG B C 1
ATOM 7082 O O . ARG B 1 413 ? -23.938 22.344 14.109 1 89.88 413 ARG B O 1
ATOM 7089 N N . SER B 1 414 ? -22.375 21.062 15.109 1 89.25 414 SER B N 1
ATOM 7090 C CA . SER B 1 414 ? -22.266 20.188 13.953 1 89.25 414 SER B CA 1
ATOM 7091 C C . SER B 1 414 ? -23.344 19.109 13.977 1 89.25 414 SER B C 1
ATOM 7093 O O . SER B 1 414 ? -23.719 18.609 15.047 1 89.25 414 SER B O 1
ATOM 7095 N N . PRO B 1 415 ? -23.859 18.781 12.805 1 86.12 415 PRO B N 1
ATOM 7096 C CA . PRO B 1 415 ? -24.797 17.656 12.766 1 86.12 415 PRO B CA 1
ATOM 7097 C C . PRO B 1 415 ? -24.156 16.328 13.18 1 86.12 415 PRO B C 1
ATOM 7099 O O . PRO B 1 415 ? -22.969 16.109 12.922 1 86.12 415 PRO B O 1
ATOM 7102 N N . LEU B 1 416 ? -24.969 15.531 13.766 1 86.31 416 LEU B N 1
ATOM 7103 C CA . LEU B 1 416 ? -24.5 14.219 14.18 1 86.31 416 LEU B CA 1
ATOM 7104 C C . LEU B 1 416 ? -24.984 13.141 13.211 1 86.31 416 LEU B C 1
ATOM 7106 O O . LEU B 1 416 ? -26.109 13.203 12.719 1 86.31 416 LEU B O 1
ATOM 7110 N N . VAL B 1 417 ? -24.062 12.289 12.922 1 86.56 417 VAL B N 1
ATOM 7111 C CA . VAL B 1 417 ? -24.391 11.133 12.094 1 86.56 417 VAL B CA 1
ATOM 7112 C C . VAL B 1 417 ? -23.938 9.859 12.789 1 86.56 417 VAL B C 1
ATOM 7114 O O . VAL B 1 417 ? -23.016 9.883 13.625 1 86.56 417 VAL B O 1
ATOM 7117 N N . LYS B 1 418 ? -24.656 8.805 12.57 1 90.81 418 LYS B N 1
ATOM 7118 C CA . LYS B 1 418 ? -24.219 7.52 13.109 1 90.81 418 LYS B CA 1
ATOM 7119 C C . LYS B 1 418 ? -23.234 6.832 12.172 1 90.81 418 LYS B C 1
ATOM 7121 O O . LYS B 1 418 ? -23.391 6.875 10.953 1 90.81 418 LYS B O 1
ATOM 7126 N N . ASN B 1 419 ? -22.203 6.301 12.703 1 93.69 419 ASN B N 1
ATOM 7127 C CA . ASN B 1 419 ? -21.219 5.543 11.953 1 93.69 419 ASN B CA 1
ATOM 7128 C C . ASN B 1 419 ? -20.469 4.555 12.852 1 93.69 419 ASN B C 1
ATOM 7130 O O . ASN B 1 419 ? -20.672 4.551 14.07 1 93.69 419 ASN B O 1
ATOM 7134 N N . TYR B 1 420 ? -19.797 3.592 12.32 1 95.12 420 TYR B N 1
ATOM 7135 C CA . TYR B 1 420 ? -19.016 2.611 13.07 1 95.12 420 TYR B CA 1
ATOM 7136 C C . TYR B 1 420 ? -17.562 3.035 13.172 1 95.12 420 TYR B C 1
ATOM 7138 O O . TYR B 1 420 ? -16.922 3.346 12.156 1 95.12 420 TYR B O 1
ATOM 7146 N N . ILE B 1 421 ? -17.016 3.133 14.359 1 95.62 421 ILE B N 1
ATOM 7147 C CA . ILE B 1 421 ? -15.609 3.424 14.617 1 95.62 421 ILE B CA 1
ATOM 7148 C C . ILE B 1 421 ? -14.82 2.121 14.68 1 95.62 421 ILE B C 1
ATOM 7150 O O . ILE B 1 421 ? -15.172 1.21 15.43 1 95.62 421 ILE B O 1
ATOM 7154 N N . ILE B 1 422 ? -13.812 1.983 13.852 1 96.5 422 ILE B N 1
ATOM 7155 C CA . ILE B 1 422 ? -12.938 0.815 13.797 1 96.5 422 ILE B CA 1
ATOM 7156 C C . ILE B 1 422 ? -11.547 1.185 14.312 1 96.5 422 ILE B C 1
ATOM 7158 O O . ILE B 1 422 ? -10.859 2.008 13.711 1 96.5 422 ILE B O 1
ATOM 7162 N N . ARG B 1 423 ? -11.117 0.639 15.43 1 93.62 423 ARG B N 1
ATOM 7163 C CA . ARG B 1 423 ? -9.805 0.847 16.031 1 93.62 423 ARG B CA 1
ATOM 7164 C C . ARG B 1 423 ? -9.18 -0.477 16.469 1 93.62 423 ARG B C 1
ATOM 7166 O O . ARG B 1 423 ? -9.891 -1.387 16.906 1 93.62 423 ARG B O 1
ATOM 7173 N N . PRO B 1 424 ? -7.836 -0.583 16.328 1 89.25 424 PRO B N 1
ATOM 7174 C CA . PRO B 1 424 ? -7.184 -1.825 16.75 1 89.25 424 PRO B CA 1
ATOM 7175 C C . PRO B 1 424 ? -7.391 -2.133 18.234 1 89.25 424 PRO B C 1
ATOM 7177 O O . PRO B 1 424 ? -7.391 -3.301 18.625 1 89.25 424 PRO B O 1
ATOM 7180 N N . GLU B 1 425 ? -7.578 -1.062 19.031 1 87.19 425 GLU B N 1
ATOM 7181 C CA . GLU B 1 425 ? -7.691 -1.246 20.469 1 87.19 425 GLU B CA 1
ATOM 7182 C C . GLU B 1 425 ? -9.086 -1.729 20.859 1 87.19 425 GLU B C 1
ATOM 7184 O O . GLU B 1 425 ? -9.305 -2.176 21.984 1 87.19 425 GLU B O 1
ATOM 7189 N N . LEU B 1 426 ? -10.031 -1.646 19.906 1 88.69 426 LEU B N 1
ATOM 7190 C CA . LEU B 1 426 ? -11.398 -2.066 20.188 1 88.69 426 LEU B CA 1
ATOM 7191 C C . LEU B 1 426 ? -11.625 -3.508 19.75 1 88.69 426 LEU B C 1
ATOM 7193 O O . LEU B 1 426 ? -11.211 -3.9 18.656 1 88.69 426 LEU B O 1
ATOM 7197 N N . ASP B 1 427 ? -12.289 -4.281 20.531 1 87.25 427 ASP B N 1
ATOM 7198 C CA . ASP B 1 427 ? -12.578 -5.676 20.219 1 87.25 427 ASP B CA 1
ATOM 7199 C C . ASP B 1 427 ? -13.602 -5.785 19.094 1 87.25 427 ASP B C 1
ATOM 7201 O O . ASP B 1 427 ? -13.656 -6.793 18.375 1 87.25 427 ASP B O 1
ATOM 7205 N N . LYS B 1 428 ? -14.531 -4.797 19.141 1 92.62 428 LYS B N 1
ATOM 7206 C CA . LYS B 1 428 ? -15.578 -4.77 18.109 1 92.62 428 LYS B CA 1
ATOM 7207 C C . LYS B 1 428 ? -15.812 -3.348 17.609 1 92.62 428 LYS B C 1
ATOM 7209 O O . LYS B 1 428 ? -15.484 -2.377 18.297 1 92.62 428 LYS B O 1
ATOM 7214 N N . PRO B 1 429 ? -16.391 -3.271 16.406 1 95 429 PRO B N 1
ATOM 7215 C CA . PRO B 1 429 ? -16.75 -1.939 15.906 1 95 429 PRO B CA 1
ATOM 7216 C C . PRO B 1 429 ? -17.703 -1.201 16.844 1 95 429 PRO B C 1
ATOM 7218 O O . PRO B 1 429 ? -18.594 -1.814 17.422 1 95 429 PRO B O 1
ATOM 7221 N N . LEU B 1 430 ? -17.5 0.038 17.031 1 93.31 430 LEU B N 1
ATOM 7222 C CA . LEU B 1 430 ? -18.328 0.848 17.906 1 93.31 430 LEU B CA 1
ATOM 7223 C C . LEU B 1 430 ? -19.281 1.734 17.109 1 93.31 430 LEU B C 1
ATOM 7225 O O . LEU B 1 430 ? -18.828 2.637 16.391 1 93.31 430 LEU B O 1
ATOM 7229 N N . LEU B 1 431 ? -20.562 1.379 17.172 1 92.88 431 LEU B N 1
ATOM 7230 C CA . LEU B 1 431 ? -21.562 2.295 16.625 1 92.88 431 LEU B CA 1
ATOM 7231 C C . LEU B 1 431 ? -21.688 3.545 17.484 1 92.88 431 LEU B C 1
ATOM 7233 O O . LEU B 1 431 ? -21.906 3.447 18.703 1 92.88 431 LEU B O 1
ATOM 7237 N N . ALA B 1 432 ? -21.469 4.742 16.891 1 91.19 432 ALA B N 1
ATOM 7238 C CA . ALA B 1 432 ? -21.516 5.977 17.672 1 91.19 432 ALA B CA 1
ATOM 7239 C C . ALA B 1 432 ? -22.094 7.129 16.859 1 91.19 432 ALA B C 1
ATOM 7241 O O . ALA B 1 432 ? -22.109 7.082 15.633 1 91.19 432 ALA B O 1
ATOM 7242 N N . ASP B 1 433 ? -22.703 8.055 17.609 1 90.06 433 ASP B N 1
ATOM 7243 C CA . ASP B 1 433 ? -22.922 9.367 17.016 1 90.06 433 ASP B CA 1
ATOM 7244 C C . ASP B 1 433 ? -21.609 10.117 16.828 1 90.06 433 ASP B C 1
ATOM 7246 O O . ASP B 1 433 ? -20.844 10.289 17.781 1 90.06 433 ASP B O 1
ATOM 7250 N N . VAL B 1 434 ? -21.391 10.508 15.555 1 90.88 434 VAL B N 1
ATOM 7251 C CA . VAL B 1 434 ? -20.062 11.07 15.289 1 90.88 434 VAL B CA 1
ATOM 7252 C C . VAL B 1 434 ? -20.203 12.461 14.672 1 90.88 434 VAL B C 1
ATOM 7254 O O . VAL B 1 434 ? -21.266 12.805 14.133 1 90.88 434 VAL B O 1
ATOM 7257 N N . LEU B 1 435 ? -19.219 13.289 14.844 1 90.5 435 LEU B N 1
ATOM 7258 C CA . LEU B 1 435 ? -19.031 14.594 14.211 1 90.5 435 LEU B CA 1
ATOM 7259 C C . LEU B 1 435 ? -17.734 14.648 13.43 1 90.5 435 LEU B C 1
ATOM 7261 O O . LEU B 1 435 ? -16.719 14.117 13.883 1 90.5 435 LEU B O 1
ATOM 7265 N N . SER B 1 436 ? -17.812 15.273 12.281 1 93.5 436 SER B N 1
ATOM 7266 C CA . SER B 1 436 ? -16.656 15.258 11.391 1 93.5 436 SER B CA 1
ATOM 7267 C C . SER B 1 436 ? -16.016 16.641 11.273 1 93.5 436 SER B C 1
ATOM 7269 O O . SER B 1 436 ? -16.734 17.656 11.258 1 93.5 436 SER B O 1
ATOM 7271 N N . GLU B 1 437 ? -14.734 16.672 11.359 1 95.19 437 GLU B N 1
ATOM 7272 C CA . GLU B 1 437 ? -13.922 17.828 10.992 1 95.19 437 GLU B CA 1
ATOM 7273 C C . GLU B 1 437 ? -13.281 17.641 9.617 1 95.19 437 GLU B C 1
ATOM 7275 O O . GLU B 1 437 ? -12.648 16.609 9.367 1 95.19 437 GLU B O 1
ATOM 7280 N N . PHE B 1 438 ? -13.539 18.625 8.781 1 97.12 438 PHE B N 1
ATOM 7281 C CA . PHE B 1 438 ? -13.047 18.578 7.41 1 97.12 438 PHE B CA 1
ATOM 7282 C C . PHE B 1 438 ? -11.914 19.578 7.207 1 97.12 438 PHE B C 1
ATOM 7284 O O . PHE B 1 438 ? -12.008 20.734 7.633 1 97.12 438 PHE B O 1
ATOM 7291 N N . GLY B 1 439 ? -10.797 19.109 6.684 1 98.12 439 GLY B N 1
ATOM 7292 C CA . GLY B 1 439 ? -9.656 19.984 6.406 1 98.12 439 GLY B CA 1
ATOM 7293 C C . GLY B 1 439 ? -9.258 19.984 4.945 1 98.12 439 GLY B C 1
ATOM 7294 O O . GLY B 1 439 ? -9.375 18.969 4.258 1 98.12 439 GLY B O 1
ATOM 7295 N N . THR B 1 440 ? -8.812 21.141 4.43 1 98.75 440 THR B N 1
ATOM 7296 C CA . THR B 1 440 ? -8.258 21.266 3.09 1 98.75 440 THR B CA 1
ATOM 7297 C C . THR B 1 440 ? -6.773 21.625 3.152 1 98.75 440 THR B C 1
ATOM 7299 O O . THR B 1 440 ? -6.387 22.531 3.9 1 98.75 440 THR B O 1
ATOM 7302 N N . PHE B 1 441 ? -5.988 20.906 2.322 1 98.88 441 PHE B N 1
ATOM 7303 C CA . PHE B 1 441 ? -4.551 21.156 2.289 1 98.88 441 PHE B CA 1
ATOM 7304 C C . PHE B 1 441 ? -4.199 22.172 1.211 1 98.88 441 PHE B C 1
ATOM 7306 O O . PHE B 1 441 ? -4.781 22.156 0.124 1 98.88 441 PHE B O 1
ATOM 7313 N N . GLY B 1 442 ? -3.309 23.062 1.548 1 98.81 442 GLY B N 1
ATOM 7314 C CA . GLY B 1 442 ? -2.723 23.984 0.592 1 98.81 442 GLY B CA 1
ATOM 7315 C C . GLY B 1 442 ? -1.211 24.062 0.678 1 98.81 442 GLY B C 1
ATOM 7316 O O . GLY B 1 442 ? -0.634 23.844 1.748 1 98.81 442 GLY B O 1
ATOM 7317 N N . ILE B 1 443 ? -0.579 24.297 -0.469 1 98.81 443 ILE B N 1
ATOM 7318 C CA . ILE B 1 443 ? 0.861 24.531 -0.497 1 98.81 443 ILE B CA 1
ATOM 7319 C C . ILE B 1 443 ? 1.147 25.938 -1.012 1 98.81 443 ILE B C 1
ATOM 7321 O O . ILE B 1 443 ? 0.449 26.438 -1.898 1 98.81 443 ILE B O 1
ATOM 7325 N N . LEU B 1 444 ? 2.086 26.547 -0.485 1 98.75 444 LEU B N 1
ATOM 7326 C CA . LEU B 1 444 ? 2.529 27.859 -0.939 1 98.75 444 LEU B CA 1
ATOM 7327 C C . LEU B 1 444 ? 4.051 27.969 -0.896 1 98.75 444 LEU B C 1
ATOM 7329 O O . LEU B 1 444 ? 4.668 27.672 0.132 1 98.75 444 LEU B O 1
ATOM 7333 N N . ILE B 1 445 ? 4.656 28.234 -2.014 1 98.81 445 ILE B N 1
ATOM 7334 C CA . ILE B 1 445 ? 6.074 28.547 -2.117 1 98.81 445 ILE B CA 1
ATOM 7335 C C . ILE B 1 445 ? 6.25 30 -2.574 1 98.81 445 ILE B C 1
ATOM 7337 O O . ILE B 1 445 ? 5.633 30.422 -3.553 1 98.81 445 ILE B O 1
ATOM 7341 N N . SER B 1 446 ? 7.055 30.688 -1.833 1 98.56 446 SER B N 1
ATOM 7342 C CA . SER B 1 446 ? 7.266 32.094 -2.18 1 98.56 446 SER B CA 1
ATOM 7343 C C . SER B 1 446 ? 8.75 32.438 -2.191 1 98.56 446 SER B C 1
ATOM 7345 O O . SER B 1 446 ? 9.57 31.719 -1.604 1 98.56 446 SER B O 1
ATOM 7347 N N . LEU B 1 447 ? 9.109 33.438 -2.91 1 97.88 447 LEU B N 1
ATOM 7348 C CA . LEU B 1 447 ? 10.383 34.156 -2.904 1 97.88 447 LEU B CA 1
ATOM 7349 C C . LEU B 1 447 ? 10.203 35.594 -2.48 1 97.88 447 LEU B C 1
ATOM 7351 O O . LEU B 1 447 ? 9.867 36.469 -3.305 1 97.88 447 LEU B O 1
ATOM 7355 N N . GLY B 1 448 ? 10.406 35.844 -1.211 1 95.25 448 GLY B N 1
ATOM 7356 C CA . GLY B 1 448 ? 10.016 37.125 -0.678 1 95.25 448 GLY B CA 1
ATOM 7357 C C . GLY B 1 448 ? 8.523 37.406 -0.807 1 95.25 448 GLY B C 1
ATOM 7358 O O . GLY B 1 448 ? 7.703 36.594 -0.348 1 95.25 448 GLY B O 1
ATOM 7359 N N . LYS B 1 449 ? 8.219 38.438 -1.464 1 95.44 449 LYS B N 1
ATOM 7360 C CA . LYS B 1 449 ? 6.816 38.812 -1.62 1 95.44 449 LYS B CA 1
ATOM 7361 C C . LYS B 1 449 ? 6.184 38.094 -2.814 1 95.44 449 LYS B C 1
ATOM 7363 O O . LYS B 1 449 ? 4.961 38.062 -2.934 1 95.44 449 LYS B O 1
ATOM 7368 N N . ARG B 1 450 ? 7.008 37.5 -3.611 1 97.5 450 ARG B N 1
ATOM 7369 C CA . ARG B 1 450 ? 6.516 36.875 -4.832 1 97.5 450 ARG B CA 1
ATOM 7370 C C . ARG B 1 450 ? 6.059 35.438 -4.562 1 97.5 450 ARG B C 1
ATOM 7372 O O . ARG B 1 450 ? 6.812 34.656 -4.012 1 97.5 450 ARG B O 1
ATOM 7379 N N . ILE B 1 451 ? 4.902 35.156 -4.922 1 97.94 451 ILE B N 1
ATOM 7380 C CA . ILE B 1 451 ? 4.363 33.812 -4.781 1 97.94 451 ILE B CA 1
ATOM 7381 C C . ILE B 1 451 ? 4.727 32.969 -6.012 1 97.94 451 ILE B C 1
ATOM 7383 O O . ILE B 1 451 ? 4.391 33.344 -7.141 1 97.94 451 ILE B O 1
ATOM 7387 N N . LEU B 1 452 ? 5.391 31.906 -5.852 1 98.19 452 LEU B N 1
ATOM 7388 C CA . LEU B 1 452 ? 5.805 31.016 -6.934 1 98.19 452 LEU B CA 1
ATOM 7389 C C . LEU B 1 452 ? 4.77 29.922 -7.164 1 98.19 452 LEU B C 1
ATOM 7391 O O . LEU B 1 452 ? 4.488 29.547 -8.305 1 98.19 452 LEU B O 1
ATOM 7395 N N . VAL B 1 453 ? 4.297 29.344 -6.109 1 98.38 453 VAL B N 1
ATOM 7396 C CA . VAL B 1 453 ? 3.307 28.266 -6.141 1 98.38 453 VAL B CA 1
ATOM 7397 C C . VAL B 1 453 ? 2.264 28.5 -5.051 1 98.38 453 VAL B C 1
ATOM 7399 O O . VAL B 1 453 ? 2.605 28.859 -3.92 1 98.38 453 VAL B O 1
ATOM 7402 N N . SER B 1 454 ? 1.021 28.406 -5.336 1 98.56 454 SER B N 1
ATOM 7403 C CA . SER B 1 454 ? -0.091 28.391 -4.391 1 98.56 454 SER B CA 1
ATOM 7404 C C . SER B 1 454 ? -1.227 27.5 -4.891 1 98.56 454 SER B C 1
ATOM 7406 O O . SER B 1 454 ? -1.871 27.812 -5.895 1 98.56 454 SER B O 1
ATOM 7408 N N . LYS B 1 455 ? -1.434 26.359 -4.242 1 98.62 455 LYS B N 1
ATOM 7409 C CA . LYS B 1 455 ? -2.406 25.375 -4.73 1 98.62 455 LYS B CA 1
ATOM 7410 C C . LYS B 1 455 ? -3.178 24.75 -3.574 1 98.62 455 LYS B C 1
ATOM 7412 O O . LYS B 1 455 ? -2.666 24.656 -2.455 1 98.62 455 LYS B O 1
ATOM 7417 N N . GLU B 1 456 ? -4.445 24.516 -3.805 1 98.81 456 GLU B N 1
ATOM 7418 C CA . GLU B 1 456 ? -5.164 23.516 -3.021 1 98.81 456 GLU B CA 1
ATOM 7419 C C . GLU B 1 456 ? -4.816 22.094 -3.48 1 98.81 456 GLU B C 1
ATOM 7421 O O . GLU B 1 456 ? -4.805 21.812 -4.68 1 98.81 456 GLU B O 1
ATOM 7426 N N . VAL B 1 457 ? -4.523 21.172 -2.561 1 98.81 457 VAL B N 1
ATOM 7427 C CA . VAL B 1 457 ? -3.895 19.953 -3.07 1 98.81 457 VAL B CA 1
ATOM 7428 C C . VAL B 1 457 ? -4.602 18.734 -2.496 1 98.81 457 VAL B C 1
ATOM 7430 O O . VAL B 1 457 ? -4.137 17.594 -2.67 1 98.81 457 VAL B O 1
ATOM 7433 N N . GLY B 1 458 ? -5.684 18.891 -1.753 1 98.69 458 GLY B N 1
ATOM 7434 C CA . GLY B 1 458 ? -6.406 17.75 -1.235 1 98.69 458 GLY B CA 1
ATOM 7435 C C . GLY B 1 458 ? -7.07 18.016 0.103 1 98.69 458 GLY B C 1
ATOM 7436 O O . GLY B 1 458 ? -7.211 19.172 0.514 1 98.69 458 GLY B O 1
ATOM 7437 N N . HIS B 1 459 ? -7.543 16.891 0.776 1 98.81 459 HIS B N 1
ATOM 7438 C CA . HIS B 1 459 ? -8.344 17.125 1.975 1 98.81 459 HIS B CA 1
ATOM 7439 C C . HIS B 1 459 ? -8.094 16.031 3.016 1 98.81 459 HIS B C 1
ATOM 7441 O O . HIS B 1 459 ? -7.375 15.062 2.75 1 98.81 459 HIS B O 1
ATOM 7447 N N . LEU B 1 460 ? -8.57 16.297 4.18 1 98.44 460 LEU B N 1
ATOM 7448 C CA . LEU B 1 460 ? -8.578 15.383 5.316 1 98.44 460 LEU B CA 1
ATOM 7449 C C . LEU B 1 460 ? -9.898 15.461 6.07 1 98.44 460 LEU B C 1
ATOM 7451 O O . LEU B 1 460 ? -10.422 16.562 6.312 1 98.44 460 LEU B O 1
ATOM 7455 N N . MET B 1 461 ? -10.477 14.367 6.254 1 97.88 461 MET B N 1
ATOM 7456 C CA . MET B 1 461 ? -11.633 14.328 7.145 1 97.88 461 MET B CA 1
ATOM 7457 C C . MET B 1 461 ? -11.352 13.445 8.359 1 97.88 461 MET B C 1
ATOM 7459 O O . MET B 1 461 ? -10.883 12.32 8.219 1 97.88 461 MET B O 1
ATOM 7463 N N . ARG B 1 462 ? -11.477 13.992 9.5 1 96.44 462 ARG B N 1
ATOM 7464 C CA . ARG B 1 462 ? -11.367 13.297 10.781 1 96.44 462 ARG B CA 1
ATOM 7465 C C . ARG B 1 462 ? -12.703 13.281 11.516 1 96.44 462 ARG B C 1
ATOM 7467 O O . ARG B 1 462 ? -13.367 14.312 11.617 1 96.44 462 ARG B O 1
ATOM 7474 N N . THR B 1 463 ? -13.078 12.125 11.977 1 95.44 463 THR B N 1
ATOM 7475 C CA . THR B 1 463 ? -14.383 11.938 12.602 1 95.44 463 THR B CA 1
ATOM 7476 C C . THR B 1 463 ? -14.234 11.359 14.008 1 95.44 463 THR B C 1
ATOM 7478 O O . THR B 1 463 ? -13.406 10.469 14.234 1 95.44 463 THR B O 1
ATOM 7481 N N . LYS B 1 464 ? -14.898 11.977 14.961 1 92.69 464 LYS B N 1
ATOM 7482 C CA . LYS B 1 464 ? -14.805 11.5 16.344 1 92.69 464 LYS B CA 1
ATOM 7483 C C . LYS B 1 464 ? -16.188 11.266 16.938 1 92.69 464 LYS B C 1
ATOM 7485 O O . LYS B 1 464 ? -17.188 11.82 16.453 1 92.69 464 LYS B O 1
ATOM 7490 N N . SER B 1 465 ? -16.203 10.438 17.922 1 90.38 465 SER B N 1
ATOM 7491 C CA . SER B 1 465 ? -17.438 10.234 18.688 1 90.38 465 SER B CA 1
ATOM 7492 C C . SER B 1 465 ? -17.781 11.469 19.516 1 90.38 465 SER B C 1
ATOM 7494 O O . SER B 1 465 ? -16.891 12.188 19.969 1 90.38 465 SER B O 1
ATOM 7496 N N . VAL B 1 466 ? -19.031 11.711 19.703 1 84.38 466 VAL B N 1
ATOM 7497 C CA . VAL B 1 466 ? -19.484 12.859 20.484 1 84.38 466 VAL B CA 1
ATOM 7498 C C . VAL B 1 466 ? -19.062 12.688 21.938 1 84.38 466 VAL B C 1
ATOM 7500 O O . VAL B 1 466 ? -18.984 13.664 22.688 1 84.38 466 VAL B O 1
ATOM 7503 N N . GLU B 1 467 ? -18.844 11.422 22.219 1 78.38 467 GLU B N 1
ATOM 7504 C CA . GLU B 1 467 ? -18.391 11.188 23.594 1 78.38 467 GLU B CA 1
ATOM 7505 C C . GLU B 1 467 ? -17.031 11.805 23.828 1 78.38 467 GLU B C 1
ATOM 7507 O O . GLU B 1 467 ? -16.656 12.086 24.984 1 78.38 467 GLU B O 1
ATOM 7512 N N . HIS B 1 468 ? -16.359 12.07 22.734 1 67.44 468 HIS B N 1
ATOM 7513 C CA . HIS B 1 468 ? -15.055 12.719 22.828 1 67.44 468 HIS B CA 1
ATOM 7514 C C . HIS B 1 468 ? -15.125 14.156 22.328 1 67.44 468 HIS B C 1
ATOM 7516 O O . HIS B 1 468 ? -15.586 14.414 21.219 1 67.44 468 HIS B O 1
ATOM 7522 N N . GLN B 1 469 ? -14.992 15.125 23.203 1 54.59 469 GLN B N 1
ATOM 7523 C CA . GLN B 1 469 ? -15.211 16.516 22.828 1 54.59 469 GLN B CA 1
ATOM 7524 C C . GLN B 1 469 ? -14.031 17.062 22.031 1 54.59 469 GLN B C 1
ATOM 7526 O O . GLN B 1 469 ? -14.188 18.016 21.25 1 54.59 469 GLN B O 1
ATOM 7531 N N . ASP B 1 470 ? -12.836 16.594 22.281 1 59.91 470 ASP B N 1
ATOM 7532 C CA . ASP B 1 470 ? -11.664 17.141 21.594 1 59.91 470 ASP B CA 1
ATOM 7533 C C . ASP B 1 470 ? -10.609 16.062 21.359 1 59.91 470 ASP B C 1
ATOM 7535 O O . ASP B 1 470 ? -10.648 15.008 22 1 59.91 470 ASP B O 1
ATOM 7539 N N . GLY B 1 471 ? -9.898 16.156 20.188 1 63.5 471 GLY B N 1
ATOM 7540 C CA . GLY B 1 471 ? -8.766 15.266 20.016 1 63.5 471 GLY B CA 1
ATOM 7541 C C . GLY B 1 471 ? -8.562 14.82 18.578 1 63.5 471 GLY B C 1
ATOM 7542 O O . GLY B 1 471 ? -9.492 14.891 17.766 1 63.5 471 GLY B O 1
ATOM 7543 N N . GLY B 1 472 ? -7.316 14.57 18.234 1 69.44 472 GLY B N 1
ATOM 7544 C CA . GLY B 1 472 ? -6.918 14.109 16.906 1 69.44 472 GLY B CA 1
ATOM 7545 C C . GLY B 1 472 ? -6.766 12.609 16.812 1 69.44 472 GLY B C 1
ATOM 7546 O O . GLY B 1 472 ? -7.094 11.883 17.766 1 69.44 472 GLY B O 1
ATOM 7547 N N . VAL B 1 473 ? -6.512 12.133 15.758 1 71 473 VAL B N 1
ATOM 7548 C CA . VAL B 1 473 ? -6.305 10.711 15.508 1 71 473 VAL B CA 1
ATOM 7549 C C . VAL B 1 473 ? -5.133 10.203 16.344 1 71 473 VAL B C 1
ATOM 7551 O O . VAL B 1 473 ? -5.234 9.164 17 1 71 473 VAL B O 1
ATOM 7554 N N . ALA B 1 474 ? -4.113 10.914 16.422 1 60.72 474 ALA B N 1
ATOM 7555 C CA . ALA B 1 474 ? -2.895 10.523 17.125 1 60.72 474 ALA B CA 1
ATOM 7556 C C . ALA B 1 474 ? -3.131 10.453 18.625 1 60.72 474 ALA B C 1
ATOM 7558 O O . ALA B 1 474 ? -2.494 9.656 19.328 1 60.72 474 ALA B O 1
ATOM 7559 N N . SER B 1 475 ? -4.133 11.219 19.047 1 62.41 475 SER B N 1
ATOM 7560 C CA . SER B 1 475 ? -4.434 11.234 20.484 1 62.41 475 SER B CA 1
ATOM 7561 C C . SER B 1 475 ? -5.41 10.117 20.844 1 62.41 475 SER B C 1
ATOM 7563 O O . SER B 1 475 ? -5.695 9.898 22.031 1 62.41 475 SER B O 1
ATOM 7565 N N . GLY B 1 476 ? -5.871 9.398 19.781 1 69.94 476 GLY B N 1
ATOM 7566 C CA . GLY B 1 476 ? -6.746 8.258 20.016 1 69.94 476 GLY B CA 1
ATOM 7567 C C . GLY B 1 476 ? -8.219 8.633 20.062 1 69.94 476 GLY B C 1
ATOM 7568 O O . GLY B 1 476 ? -9.07 7.789 20.344 1 69.94 476 GLY B O 1
ATOM 7569 N N . ARG B 1 477 ? -8.469 9.859 19.672 1 76.56 477 ARG B N 1
ATOM 7570 C CA . ARG B 1 477 ? -9.844 10.305 19.844 1 76.56 477 ARG B CA 1
ATOM 7571 C C . ARG B 1 477 ? -10.547 10.438 18.5 1 76.56 477 ARG B C 1
ATOM 7573 O O . ARG B 1 477 ? -11.742 10.172 18.375 1 76.56 477 ARG B O 1
ATOM 7580 N N . ALA B 1 478 ? -9.773 10.805 17.531 1 89.69 478 ALA B N 1
ATOM 7581 C CA . ALA B 1 478 ? -10.359 10.969 16.203 1 89.69 478 ALA B CA 1
ATOM 7582 C C . ALA B 1 478 ? -9.992 9.805 15.297 1 89.69 478 ALA B C 1
ATOM 7584 O O . ALA B 1 478 ? -9.062 9.047 15.586 1 89.69 478 ALA B O 1
ATOM 7585 N N . ASN B 1 479 ? -10.781 9.602 14.305 1 96.12 479 ASN B N 1
ATOM 7586 C CA . ASN B 1 479 ? -10.625 8.531 13.328 1 96.12 479 ASN B CA 1
ATOM 7587 C C . ASN B 1 479 ? -10.594 9.078 11.898 1 96.12 479 ASN B C 1
ATOM 7589 O O . ASN B 1 479 ? -11.258 10.062 11.594 1 96.12 479 ASN B O 1
ATOM 7593 N N . LEU B 1 480 ? -9.742 8.414 11.102 1 97.94 480 LEU B N 1
ATOM 7594 C CA . LEU B 1 480 ? -9.688 8.82 9.695 1 97.94 480 LEU B CA 1
ATOM 7595 C C . LEU B 1 480 ? -11.016 8.531 9 1 97.94 480 LEU B C 1
ATOM 7597 O O . LEU B 1 480 ? -11.672 7.531 9.281 1 97.94 480 LEU B O 1
ATOM 7601 N N . ASP B 1 481 ? -11.359 9.445 8.109 1 97.75 481 ASP B N 1
ATOM 7602 C CA . ASP B 1 481 ? -12.648 9.398 7.422 1 97.75 481 ASP B CA 1
ATOM 7603 C C . ASP B 1 481 ? -12.531 9.969 6.012 1 97.75 481 ASP B C 1
ATOM 7605 O O . ASP B 1 481 ? -11.477 10.469 5.621 1 97.75 481 ASP B O 1
ATOM 7609 N N . SER B 1 482 ? -13.477 9.703 5.18 1 97.56 482 SER B N 1
ATOM 7610 C CA . SER B 1 482 ? -13.625 10.312 3.859 1 97.56 482 SER B CA 1
ATOM 7611 C C . SER B 1 482 ? -15.047 10.82 3.643 1 97.56 482 SER B C 1
ATOM 7613 O O . SER B 1 482 ? -16 10.266 4.188 1 97.56 482 SER B O 1
ATOM 7615 N N . PRO B 1 483 ? -15.172 11.891 2.906 1 97.31 483 PRO B N 1
ATOM 7616 C CA . PRO B 1 483 ? -16.531 12.414 2.684 1 97.31 483 PRO B CA 1
ATOM 7617 C C . PRO B 1 483 ? -17.297 11.617 1.635 1 97.31 483 PRO B C 1
ATOM 7619 O O . PRO B 1 483 ? -16.719 11.18 0.638 1 97.31 483 PRO B O 1
ATOM 7622 N N . TYR B 1 484 ? -18.484 11.297 1.922 1 95.88 484 TYR B N 1
ATOM 7623 C CA . TYR B 1 484 ? -19.5 10.945 0.927 1 95.88 484 TYR B CA 1
ATOM 7624 C C . TYR B 1 484 ? -20.312 12.164 0.518 1 95.88 484 TYR B C 1
ATOM 7626 O O . TYR B 1 484 ? -21.188 12.617 1.266 1 95.88 484 TYR B O 1
ATOM 7634 N N . LEU B 1 485 ? -20.047 12.664 -0.651 1 95.38 485 LEU B N 1
ATOM 7635 C CA . LEU B 1 485 ? -20.625 13.945 -1.047 1 95.38 485 LEU B CA 1
ATOM 7636 C C . LEU B 1 485 ? -22.078 13.781 -1.448 1 95.38 485 LEU B C 1
ATOM 7638 O O . LEU B 1 485 ? -22.422 12.875 -2.207 1 95.38 485 LEU B O 1
ATOM 7642 N N . VAL B 1 486 ? -22.922 14.656 -0.916 1 91.25 486 VAL B N 1
ATOM 7643 C CA . VAL B 1 486 ? -24.359 14.656 -1.182 1 91.25 486 VAL B CA 1
ATOM 7644 C C . VAL B 1 486 ? -24.766 15.984 -1.81 1 91.25 486 VAL B C 1
ATOM 7646 O O . VAL B 1 486 ? -24.125 17.016 -1.568 1 91.25 486 VAL B O 1
#

Foldseek 3Di:
DFLVPPVCVVPDDQVRQFVLLVVLQVVQVVVVQWWQDPVDRVDIGHFWFFSAFHADAPVQVVLQLVLQLLVLQLLVQQLQDPVLLCVLCVLVLVQPVLLVLLVVLVVVLVVVDFQALKAKFWKKWKWFKFFPDQPPPRDPVGNVPIHIATPFMDRALPFDLQSLQCFLQSNQVSVVVVVDHDHEVRQFRDHFQSLVQVLVRQLVLLVVLPDLQAEAEEADDPDDGRVSRVCSSQVSNCVVPVSHHYDYDHLLQLLPAWDADVLFIAGPRHTHAAYGYNDSQACVSDPDVSSSVSLSSNLNHNHHYRHHSSSSSCRFPSVVLVCLDPPNVVVRDVDPVSVCSVNSRHFHKAACADDDRNVVVLVVCQVFVQQKKKDFRGDFKDRIDGDPVSVVVVVPDPDSSNSRRIMMTGDGSHHWDWTWIRDPVDPGTDTATKTKMKMWIWMWIARNSGTDDIRTRGIWMKMFHVVGVIGDSSRVGIGTHGYRYD/DQLCPPVCVVPDDQVRQFVLLVVLQVVQVVVVQWWQDPVDRVDIGHFWFFSAFHADAPVQVVLQLVLQLLVLQLLVQQLQDPVLLCVLCVLVLVQPVLLVLLVVLVVVLVVVPFQALKAKFWKKWKWFKFFPDQPPPRDPVGNVPIHIATPFMDRAQPFDLQSLQCFLQSNQVSVVVVVDHDHEVRQFRDHFQSLVQVLVRQLVLLVVLPDLQAEAEEADDPDDGRVSRVCSSQVSNCVVPVSHHYDYDHLLQLLPAWDADVLFIAGPRHTHAAYHYNDSQACVSDPDVSSSVSLSSNLNHNHHYSHHSSSSSCRFPSVVLVCLDPPNVVVRDVDPVSVCSVNSRHFDKAACADDDRNVVVLVVCQVFVQQKKKDFRGDFKDRIDGDPVSVVVVVPDPDSSNSRRIMMTGDGSHHWDWTWIRDPVDPGTDTATKTKMKMWIWMWIARNSGTDDIRTRGIWMKMFHVVGVIGDSSRVGIGTHGYRYD